Protein AF-0000000086448689 (afdb_homodimer)

Structure (mmCIF, N/CA/C/O backbone):
data_AF-0000000086448689-model_v1
#
loop_
_entity.id
_entity.type
_entity.pdbx_description
1 polymer 'PiggyBac transposable element-derived protein domain-containing protein'
#
loop_
_atom_site.group_PDB
_atom_site.id
_atom_site.type_symbol
_atom_site.label_atom_id
_atom_site.label_alt_id
_atom_site.label_comp_id
_atom_site.label_asym_id
_atom_site.label_entity_id
_atom_site.label_seq_id
_atom_site.pdbx_PDB_ins_code
_atom_site.Cartn_x
_atom_site.Cartn_y
_atom_site.Cartn_z
_atom_site.occupancy
_atom_site.B_iso_or_equiv
_atom_site.auth_seq_id
_atom_site.auth_comp_id
_atom_site.auth_asym_id
_atom_site.auth_atom_id
_atom_site.pdbx_PDB_model_num
ATOM 1 N N . MET A 1 1 ? -21.391 -42.094 17.078 1 31.67 1 MET A N 1
ATOM 2 C CA . MET A 1 1 ? -20.297 -41.188 16.719 1 31.67 1 MET A CA 1
ATOM 3 C C . MET A 1 1 ? -20.047 -41.188 15.219 1 31.67 1 MET A C 1
ATOM 5 O O . MET A 1 1 ? -19.797 -42.25 14.633 1 31.67 1 MET A O 1
ATOM 9 N N . LEU A 1 2 ? -20.672 -40.219 14.539 1 41 2 LEU A N 1
ATOM 10 C CA . LEU A 1 2 ? -20.734 -40.219 13.078 1 41 2 LEU A CA 1
ATOM 11 C C . LEU A 1 2 ? -19.344 -40.094 12.477 1 41 2 LEU A C 1
ATOM 13 O O . LEU A 1 2 ? -18.594 -39.156 12.812 1 41 2 LEU A O 1
ATOM 17 N N . THR A 1 3 ? -18.641 -41.281 12.523 1 44.16 3 THR A N 1
ATOM 18 C CA . THR A 1 3 ? -17.266 -41.25 12.016 1 44.16 3 THR A CA 1
ATOM 19 C C . THR A 1 3 ? -17.25 -41.25 10.492 1 44.16 3 THR A C 1
ATOM 21 O O . THR A 1 3 ? -18.109 -41.875 9.859 1 44.16 3 THR A O 1
ATOM 24 N N . ILE A 1 4 ? -16.766 -40.312 9.898 1 49.19 4 ILE A N 1
ATOM 25 C CA . ILE A 1 4 ? -16.5 -40.375 8.461 1 49.19 4 ILE A CA 1
ATOM 26 C C . ILE A 1 4 ? -15.438 -41.406 8.156 1 49.19 4 ILE A C 1
ATOM 28 O O . ILE A 1 4 ? -14.312 -41.312 8.656 1 49.19 4 ILE A O 1
ATOM 32 N N . PRO A 1 5 ? -15.797 -42.594 7.805 1 44.31 5 PRO A N 1
ATOM 33 C CA . PRO A 1 5 ? -14.883 -43.719 7.625 1 44.31 5 PRO A CA 1
ATOM 34 C C . PRO A 1 5 ? -13.562 -43.312 6.965 1 44.31 5 PRO A C 1
ATOM 36 O O . PRO A 1 5 ? -12.516 -43.906 7.258 1 44.31 5 PRO A O 1
ATOM 39 N N . TRP A 1 6 ? -13.57 -42.688 5.797 1 44.75 6 TRP A N 1
ATOM 40 C CA . TRP A 1 6 ? -12.469 -42.75 4.844 1 44.75 6 TRP A CA 1
ATOM 41 C C . TRP A 1 6 ? -11.375 -41.75 5.215 1 44.75 6 TRP A C 1
ATOM 43 O O . TRP A 1 6 ? -10.492 -41.469 4.398 1 44.75 6 TRP A O 1
ATOM 53 N N . MET A 1 7 ? -11.344 -41.312 6.379 1 45.56 7 MET A N 1
ATOM 54 C CA . MET A 1 7 ? -10.438 -40.219 6.648 1 45.56 7 MET A CA 1
ATOM 55 C C . MET A 1 7 ? -9.008 -40.562 6.266 1 45.56 7 MET A C 1
ATOM 57 O O . MET A 1 7 ? -8.164 -39.688 6.129 1 45.56 7 MET A O 1
ATOM 61 N N . THR A 1 8 ? -8.609 -41.906 6.453 1 44.56 8 THR A N 1
ATOM 62 C CA . THR A 1 8 ? -7.188 -42.219 6.469 1 44.56 8 THR A CA 1
ATOM 63 C C . THR A 1 8 ? -6.656 -42.406 5.047 1 44.56 8 THR A C 1
ATOM 65 O O . THR A 1 8 ? -5.578 -42.969 4.844 1 44.56 8 THR A O 1
ATOM 68 N N . ARG A 1 9 ? -7.387 -42.375 4.078 1 43.25 9 ARG A N 1
ATOM 69 C CA . ARG A 1 9 ? -6.641 -42.719 2.871 1 43.25 9 ARG A CA 1
ATOM 70 C C . ARG A 1 9 ? -5.566 -41.656 2.58 1 43.25 9 ARG A C 1
ATOM 72 O O . ARG A 1 9 ? -5.875 -40.5 2.357 1 43.25 9 ARG A O 1
ATOM 79 N N . ARG A 1 10 ? -4.449 -41.781 3.221 1 50.22 10 ARG A N 1
ATOM 80 C CA . ARG A 1 10 ? -3.213 -41.031 3.012 1 50.22 10 ARG A CA 1
ATOM 81 C C . ARG A 1 10 ? -2.857 -40.969 1.529 1 50.22 10 ARG A C 1
ATOM 83 O O . ARG A 1 10 ? -3.082 -41.938 0.789 1 50.22 10 ARG A O 1
ATOM 90 N N . THR A 1 11 ? -2.779 -39.875 0.976 1 56.69 11 THR A N 1
ATOM 91 C CA . THR A 1 11 ? -2.17 -39.688 -0.338 1 56.69 11 THR A CA 1
ATOM 92 C C . THR A 1 11 ? -0.932 -40.594 -0.473 1 56.69 11 THR A C 1
ATOM 94 O O . THR A 1 11 ? -0.075 -40.594 0.414 1 56.69 11 THR A O 1
ATOM 97 N N . ASN A 1 12 ? -0.982 -41.719 -1.122 1 51.34 12 ASN A N 1
ATOM 98 C CA . ASN A 1 12 ? 0.063 -42.719 -1.308 1 51.34 12 ASN A CA 1
ATOM 99 C C . ASN A 1 12 ? 1.338 -42.094 -1.875 1 51.34 12 ASN A C 1
ATOM 101 O O . ASN A 1 12 ? 2.381 -42.75 -1.923 1 51.34 12 ASN A O 1
ATOM 105 N N . LYS A 1 13 ? 1.28 -40.969 -2.553 1 63.47 13 LYS A N 1
ATOM 106 C CA . LYS A 1 13 ? 2.506 -40.562 -3.24 1 63.47 13 LYS A CA 1
ATOM 107 C C . LYS A 1 13 ? 3.236 -39.469 -2.469 1 63.47 13 LYS A C 1
ATOM 109 O O . LYS A 1 13 ? 2.613 -38.688 -1.745 1 63.47 13 LYS A O 1
ATOM 114 N N . SER A 1 14 ? 4.504 -39.531 -2.344 1 82.44 14 SER A N 1
ATOM 115 C CA . SER A 1 14 ? 5.391 -38.594 -1.696 1 82.44 14 SER A CA 1
ATOM 116 C C . SER A 1 14 ? 5.191 -37.188 -2.262 1 82.44 14 SER A C 1
ATOM 118 O O . SER A 1 14 ? 5.062 -37 -3.475 1 82.44 14 SER A O 1
ATOM 120 N N . SER A 1 15 ? 4.793 -36.219 -1.447 1 90.5 15 SER A N 1
ATOM 121 C CA . SER A 1 15 ? 4.613 -34.812 -1.823 1 90.5 15 SER A CA 1
ATOM 122 C C . SER A 1 15 ? 5.957 -34.094 -1.951 1 90.5 15 SER A C 1
ATOM 124 O O . SER A 1 15 ? 6.961 -34.562 -1.396 1 90.5 15 SER A O 1
ATOM 126 N N . GLY A 1 16 ? 5.969 -33.125 -2.854 1 92.56 16 GLY A N 1
ATOM 127 C CA . GLY A 1 16 ? 7.172 -32.312 -3.01 1 92.56 16 GLY A CA 1
ATOM 128 C C . GLY A 1 16 ? 7.508 -32.031 -4.457 1 92.56 16 GLY A C 1
ATOM 129 O O . GLY A 1 16 ? 6.695 -32.281 -5.352 1 92.56 16 GLY A O 1
ATOM 130 N N . PRO A 1 17 ? 8.742 -31.469 -4.645 1 93.94 17 PRO A N 1
ATOM 131 C CA . PRO A 1 17 ? 9.172 -31.125 -6 1 93.94 17 PRO A CA 1
ATOM 132 C C . PRO A 1 17 ? 9.359 -32.344 -6.895 1 93.94 17 PRO A C 1
ATOM 134 O O . PRO A 1 17 ? 9.844 -33.375 -6.43 1 93.94 17 PRO A O 1
ATOM 137 N N . CYS A 1 18 ? 8.891 -32.188 -8.156 1 93.94 18 CYS A N 1
ATOM 138 C CA . CYS A 1 18 ? 9.008 -33.219 -9.156 1 93.94 18 CYS A CA 1
ATOM 139 C C . CYS A 1 18 ? 9.805 -32.75 -10.359 1 93.94 18 CYS A C 1
ATOM 141 O O . CYS A 1 18 ? 9.234 -32.406 -11.391 1 93.94 18 CYS A O 1
ATOM 143 N N . HIS A 1 19 ? 11.07 -32.656 -10.234 1 92.69 19 HIS A N 1
ATOM 144 C CA . HIS A 1 19 ? 11.938 -32.25 -11.328 1 92.69 19 HIS A CA 1
ATOM 145 C C . HIS A 1 19 ? 13.273 -33 -11.281 1 92.69 19 HIS A C 1
ATOM 147 O O . HIS A 1 19 ? 13.57 -33.688 -10.305 1 92.69 19 HIS A O 1
ATOM 153 N N . SER A 1 20 ? 14.039 -32.781 -12.297 1 92.62 20 SER A N 1
ATOM 154 C CA . SER A 1 20 ? 15.297 -33.5 -12.406 1 92.62 20 SER A CA 1
ATOM 155 C C . SER A 1 20 ? 16.484 -32.562 -12.32 1 92.62 20 SER A C 1
ATOM 157 O O . SER A 1 20 ? 17.562 -32.844 -12.844 1 92.62 20 SER A O 1
ATOM 159 N N . LEU A 1 21 ? 16.312 -31.438 -11.719 1 93.81 21 LEU A N 1
ATOM 160 C CA . LEU A 1 21 ? 17.422 -30.5 -11.594 1 93.81 21 LEU A CA 1
ATOM 161 C C . LEU A 1 21 ? 18.484 -31.047 -10.648 1 93.81 21 LEU A C 1
ATOM 163 O O . LEU A 1 21 ? 18.156 -31.641 -9.617 1 93.81 21 LEU A O 1
ATOM 167 N N . PRO A 1 22 ? 19.734 -30.859 -11.016 1 92.31 22 PRO A N 1
ATOM 168 C CA . PRO A 1 22 ? 20.828 -31.312 -10.141 1 92.31 22 PRO A CA 1
ATOM 169 C C . PRO A 1 22 ? 21 -30.406 -8.922 1 92.31 22 PRO A C 1
ATOM 171 O O . PRO A 1 22 ? 20.438 -29.328 -8.859 1 92.31 22 PRO A O 1
ATOM 174 N N . GLY A 1 23 ? 21.719 -30.828 -8.008 1 87.94 23 GLY A N 1
ATOM 175 C CA . GLY A 1 23 ? 22.016 -30.047 -6.809 1 87.94 23 GLY A CA 1
ATOM 176 C C . GLY A 1 23 ? 22.688 -28.734 -7.098 1 87.94 23 GLY A C 1
ATOM 177 O O . GLY A 1 23 ? 22.562 -27.781 -6.324 1 87.94 23 GLY A O 1
ATOM 178 N N . SER A 1 24 ? 23.359 -28.609 -8.188 1 90.94 24 SER A N 1
ATOM 179 C CA . SER A 1 24 ? 24.109 -27.406 -8.57 1 90.94 24 SER A CA 1
ATOM 180 C C . SER A 1 24 ? 23.234 -26.453 -9.367 1 90.94 24 SER A C 1
ATOM 182 O O . SER A 1 24 ? 23.719 -25.406 -9.836 1 90.94 24 SER A O 1
ATOM 184 N N . ALA A 1 25 ? 21.953 -26.797 -9.484 1 94.06 25 ALA A N 1
ATOM 185 C CA . ALA A 1 25 ? 21.062 -25.953 -10.281 1 94.06 25 ALA A CA 1
ATOM 186 C C . ALA A 1 25 ? 20.969 -24.547 -9.703 1 94.06 25 ALA A C 1
ATOM 188 O O . ALA A 1 25 ? 20.984 -24.359 -8.484 1 94.06 25 ALA A O 1
ATOM 189 N N . THR A 1 26 ? 20.906 -23.578 -10.609 1 94.19 26 THR A N 1
ATOM 190 C CA . THR A 1 26 ? 20.812 -22.172 -10.219 1 94.19 26 THR A CA 1
ATOM 191 C C . THR A 1 26 ? 19.359 -21.766 -10 1 94.19 26 THR A C 1
ATOM 193 O O . THR A 1 26 ? 18.453 -22.531 -10.305 1 94.19 26 THR A O 1
ATOM 196 N N . VAL A 1 27 ? 19.188 -20.578 -9.484 1 95.25 27 VAL A N 1
ATOM 197 C CA . VAL A 1 27 ? 17.859 -20.047 -9.258 1 95.25 27 VAL A CA 1
ATOM 198 C C . VAL A 1 27 ? 17.125 -19.875 -10.594 1 95.25 27 VAL A C 1
ATOM 200 O O . VAL A 1 27 ? 15.922 -20.094 -10.68 1 95.25 27 VAL A O 1
ATOM 203 N N . LEU A 1 28 ? 17.906 -19.531 -11.633 1 97.12 28 LEU A N 1
ATOM 204 C CA . LEU A 1 28 ? 17.344 -19.359 -12.969 1 97.12 28 LEU A CA 1
ATOM 205 C C . LEU A 1 28 ? 16.797 -20.688 -13.508 1 97.12 28 LEU A C 1
ATOM 207 O O . LEU A 1 28 ? 15.789 -20.719 -14.203 1 97.12 28 LEU A O 1
ATOM 211 N N . ASP A 1 29 ? 17.484 -21.781 -13.195 1 96.81 29 ASP A N 1
ATOM 212 C CA . ASP A 1 29 ? 17.031 -23.109 -13.617 1 96.81 29 ASP A CA 1
ATOM 213 C C . ASP A 1 29 ? 15.641 -23.406 -13.055 1 96.81 29 ASP A C 1
ATOM 215 O O . ASP A 1 29 ? 14.781 -23.938 -13.758 1 96.81 29 ASP A O 1
ATOM 219 N N . PHE A 1 30 ? 15.492 -23.078 -11.812 1 97.06 30 PHE A N 1
ATOM 220 C CA . PHE A 1 30 ? 14.195 -23.297 -11.18 1 97.06 30 PHE A CA 1
ATOM 221 C C . PHE A 1 30 ? 13.117 -22.422 -11.82 1 97.06 30 PHE A C 1
ATOM 223 O O . PHE A 1 30 ? 12 -22.875 -12.039 1 97.06 30 PHE A O 1
ATOM 230 N N . PHE A 1 31 ? 13.484 -21.203 -12.102 1 98.38 31 PHE A N 1
ATOM 231 C CA . PHE A 1 31 ? 12.547 -20.312 -12.773 1 98.38 31 PHE A CA 1
ATOM 232 C C . PHE A 1 31 ? 12.164 -20.859 -14.141 1 98.38 31 PHE A C 1
ATOM 234 O O . PHE A 1 31 ? 11 -20.812 -14.531 1 98.38 31 PHE A O 1
ATOM 241 N N . HIS A 1 32 ? 13.047 -21.422 -14.828 1 98.19 32 HIS A N 1
ATOM 242 C CA . HIS A 1 32 ? 12.836 -21.906 -16.188 1 98.19 32 HIS A CA 1
ATOM 243 C C . HIS A 1 32 ? 11.992 -23.172 -16.203 1 98.19 32 HIS A C 1
ATOM 245 O O . HIS A 1 32 ? 11.453 -23.562 -17.25 1 98.19 32 HIS A O 1
ATOM 251 N N . LEU A 1 33 ? 11.914 -23.812 -15.102 1 97.62 33 LEU A N 1
ATOM 252 C CA . LEU A 1 33 ? 10.953 -24.922 -15.031 1 97.62 33 LEU A CA 1
ATOM 253 C C . LEU A 1 33 ? 9.539 -24.422 -15.305 1 97.62 33 LEU A C 1
ATOM 255 O O . LEU A 1 33 ? 8.766 -25.078 -16 1 97.62 33 LEU A O 1
ATOM 259 N N . LEU A 1 34 ? 9.258 -23.234 -14.781 1 98.25 34 LEU A N 1
ATOM 260 C CA . LEU A 1 34 ? 7.906 -22.703 -14.844 1 98.25 34 LEU A CA 1
ATOM 261 C C . LEU A 1 34 ? 7.75 -21.766 -16.031 1 98.25 34 LEU A C 1
ATOM 263 O O . LEU A 1 34 ? 6.723 -21.781 -16.719 1 98.25 34 LEU A O 1
ATOM 267 N N . TRP A 1 35 ? 8.742 -20.953 -16.219 1 98.44 35 TRP A N 1
ATOM 268 C CA . TRP A 1 35 ? 8.82 -20.031 -17.344 1 98.44 35 TRP A CA 1
ATOM 269 C C . TRP A 1 35 ? 9.93 -20.438 -18.312 1 98.44 35 TRP A C 1
ATOM 271 O O . TRP A 1 35 ? 11.008 -19.844 -18.328 1 98.44 35 TRP A O 1
ATOM 281 N N . PRO A 1 36 ? 9.633 -21.328 -19.203 1 97.75 36 PRO A N 1
ATOM 282 C CA . PRO A 1 36 ? 10.672 -21.891 -20.078 1 97.75 36 PRO A CA 1
ATOM 283 C C . PRO A 1 36 ? 11.164 -20.875 -21.109 1 97.75 36 PRO A C 1
ATOM 285 O O . PRO A 1 36 ? 10.508 -19.859 -21.344 1 97.75 36 PRO A O 1
ATOM 288 N N . GLU A 1 37 ? 12.211 -21.188 -21.75 1 97 37 GLU A N 1
ATOM 289 C CA . GLU A 1 37 ? 12.844 -20.328 -22.75 1 97 37 GLU A CA 1
ATOM 290 C C . GLU A 1 37 ? 11.914 -20.094 -23.938 1 97 37 GLU A C 1
ATOM 292 O O . GLU A 1 37 ? 11.953 -19.031 -24.547 1 97 37 GLU A O 1
ATOM 297 N N . GLN A 1 38 ? 11.062 -21.016 -24.172 1 97.12 38 GLN A N 1
ATOM 298 C CA . GLN A 1 38 ? 10.133 -20.922 -25.297 1 97.12 38 GLN A CA 1
ATOM 299 C C . GLN A 1 38 ? 9.203 -19.719 -25.141 1 97.12 38 GLN A C 1
ATOM 301 O O . GLN A 1 38 ? 8.781 -19.141 -26.141 1 97.12 38 GLN A O 1
ATOM 306 N N . LEU A 1 39 ? 8.883 -19.406 -23.953 1 97.94 39 LEU A N 1
ATOM 307 C CA . LEU A 1 39 ? 8.016 -18.25 -23.734 1 97.94 39 LEU A CA 1
ATOM 308 C C . LEU A 1 39 ? 8.734 -16.969 -24.109 1 97.94 39 LEU A C 1
ATOM 310 O O . LEU A 1 39 ? 8.125 -16.062 -24.688 1 97.94 39 LEU A O 1
ATOM 314 N N . PHE A 1 40 ? 10.039 -16.875 -23.844 1 98.25 40 PHE A N 1
ATOM 315 C CA . PHE A 1 40 ? 10.82 -15.711 -24.266 1 98.25 40 PHE A CA 1
ATOM 316 C C . PHE A 1 40 ? 10.922 -15.648 -25.781 1 98.25 40 PHE A C 1
ATOM 318 O O . PHE A 1 40 ? 10.805 -14.57 -26.375 1 98.25 40 PHE A O 1
ATOM 325 N N . GLU A 1 41 ? 11.125 -16.797 -26.328 1 98.1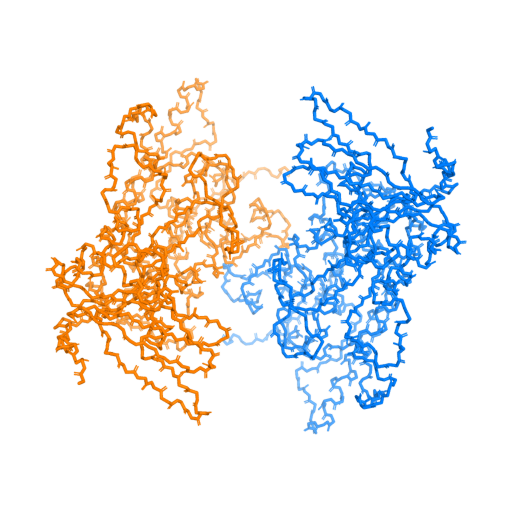9 41 GLU A N 1
ATOM 326 C CA . GLU A 1 41 ? 11.219 -16.859 -27.781 1 98.19 41 GLU A CA 1
ATOM 327 C C . GLU A 1 41 ? 9.93 -16.375 -28.438 1 98.19 41 GLU A C 1
ATOM 329 O O . GLU A 1 41 ? 9.961 -15.594 -29.391 1 98.19 41 GLU A O 1
ATOM 334 N N . MET A 1 42 ? 8.883 -16.859 -27.922 1 97.38 42 MET A N 1
ATOM 335 C CA . MET A 1 42 ? 7.582 -16.453 -28.438 1 97.38 42 MET A CA 1
ATOM 336 C C . MET A 1 42 ? 7.375 -14.945 -28.281 1 97.38 42 MET A C 1
ATOM 338 O O . MET A 1 42 ? 6.91 -14.281 -29.203 1 97.38 42 MET A O 1
ATOM 342 N N . MET A 1 43 ? 7.715 -14.414 -27.203 1 98 43 MET A N 1
ATOM 343 C CA . MET A 1 43 ? 7.523 -12.992 -26.938 1 98 43 MET A CA 1
ATOM 344 C C . MET A 1 43 ? 8.422 -12.148 -27.844 1 98 43 MET A C 1
ATOM 346 O O . MET A 1 43 ? 8.031 -11.062 -28.266 1 98 43 MET A O 1
ATOM 350 N N . VAL A 1 44 ? 9.648 -12.633 -28.062 1 98.38 44 VAL A N 1
ATOM 351 C CA . VAL A 1 44 ? 10.562 -11.945 -28.969 1 98.38 44 VAL A CA 1
ATOM 352 C C . VAL A 1 44 ? 9.945 -11.867 -30.359 1 98.38 44 VAL A C 1
ATOM 354 O O . VAL A 1 44 ? 9.922 -10.797 -30.984 1 98.38 44 VAL A O 1
ATOM 357 N N . LEU A 1 45 ? 9.453 -12.969 -30.766 1 97.75 45 LEU A N 1
ATOM 358 C CA . LEU A 1 45 ? 8.836 -13.039 -32.094 1 97.75 45 LEU A CA 1
ATOM 359 C C . LEU A 1 45 ? 7.664 -12.078 -32.188 1 97.75 45 LEU A C 1
ATOM 361 O O . LEU A 1 45 ? 7.582 -11.297 -33.156 1 97.75 45 LEU A O 1
ATOM 365 N N . GLU A 1 46 ? 6.816 -12.078 -31.266 1 96.75 46 GLU A N 1
ATOM 366 C CA . GLU A 1 46 ? 5.602 -11.266 -31.312 1 96.75 46 GLU A CA 1
ATOM 367 C C . GLU A 1 46 ? 5.922 -9.789 -31.094 1 96.75 46 GLU A C 1
ATOM 369 O O . GLU A 1 46 ? 5.254 -8.922 -31.656 1 96.75 46 GLU A O 1
ATOM 374 N N . THR A 1 47 ? 6.898 -9.484 -30.297 1 97.44 47 THR A N 1
ATOM 375 C CA . THR A 1 47 ? 7.312 -8.102 -30.078 1 97.44 47 THR A CA 1
ATOM 376 C C . THR A 1 47 ? 7.871 -7.492 -31.359 1 97.44 47 THR A C 1
ATOM 378 O O . THR A 1 47 ? 7.52 -6.367 -31.719 1 97.44 47 THR A O 1
ATOM 381 N N . ASN A 1 48 ? 8.727 -8.25 -31.984 1 97.5 48 ASN A N 1
ATOM 382 C CA . ASN A 1 48 ? 9.273 -7.777 -33.25 1 97.5 48 ASN A CA 1
ATOM 383 C C . ASN A 1 48 ? 8.188 -7.637 -34.312 1 97.5 48 ASN A C 1
ATOM 385 O O . ASN A 1 48 ? 8.172 -6.668 -35.062 1 97.5 48 ASN A O 1
ATOM 389 N N . ARG A 1 49 ? 7.293 -8.539 -34.344 1 95.81 49 ARG A N 1
ATOM 390 C CA . ARG A 1 49 ? 6.168 -8.469 -35.25 1 95.81 49 ARG A CA 1
ATOM 391 C C . ARG A 1 49 ? 5.316 -7.23 -35 1 95.81 49 ARG A C 1
ATOM 393 O O . ARG A 1 49 ? 4.867 -6.562 -35.938 1 95.81 49 ARG A O 1
ATOM 400 N N . SER A 1 50 ? 5.086 -6.965 -33.781 1 94.12 50 SER A N 1
ATOM 401 C CA . SER A 1 50 ? 4.301 -5.801 -33.375 1 94.12 50 SER A CA 1
ATOM 402 C C . SER A 1 50 ? 4.938 -4.508 -33.875 1 94.12 50 SER A C 1
ATOM 404 O O . SER A 1 50 ? 4.238 -3.613 -34.375 1 94.12 50 SER A O 1
ATOM 406 N N . ALA A 1 51 ? 6.219 -4.391 -33.75 1 95.88 51 ALA A N 1
ATOM 407 C CA . ALA A 1 51 ? 6.934 -3.215 -34.219 1 95.88 51 ALA A CA 1
ATOM 408 C C . ALA A 1 51 ? 6.793 -3.078 -35.75 1 95.88 51 ALA A C 1
ATOM 410 O O . ALA A 1 51 ? 6.582 -1.978 -36.25 1 95.88 51 ALA A O 1
ATOM 411 N N . GLU A 1 52 ? 6.859 -4.168 -36.375 1 94.75 52 GLU A N 1
ATOM 412 C CA . GLU A 1 52 ? 6.723 -4.172 -37.844 1 94.75 52 GLU A CA 1
ATOM 413 C C . GLU A 1 52 ? 5.312 -3.764 -38.25 1 94.75 52 GLU A C 1
ATOM 415 O O . GLU A 1 52 ? 5.137 -2.998 -39.219 1 94.75 52 GLU A O 1
ATOM 420 N N . GLN A 1 53 ? 4.406 -4.332 -37.625 1 92.5 53 GLN A N 1
ATOM 421 C CA . GLN A 1 53 ? 3.018 -4.016 -37.938 1 92.5 53 GLN A CA 1
ATOM 422 C C . GLN A 1 53 ? 2.73 -2.531 -37.719 1 92.5 53 GLN A C 1
ATOM 424 O O . GLN A 1 53 ? 2.012 -1.911 -38.5 1 92.5 53 GLN A O 1
ATOM 429 N N . ARG A 1 54 ? 3.252 -2.01 -36.656 1 92.88 54 ARG A N 1
ATOM 430 C CA . ARG A 1 54 ? 3.072 -0.588 -36.406 1 92.88 54 ARG A CA 1
ATOM 431 C C . ARG A 1 54 ? 3.748 0.264 -37.469 1 92.88 54 ARG A C 1
ATOM 433 O O . ARG A 1 54 ? 3.24 1.325 -37.844 1 92.88 54 ARG A O 1
ATOM 440 N N . ALA A 1 55 ? 4.871 -0.198 -37.875 1 94.06 55 ALA A N 1
ATOM 441 C CA . ALA A 1 55 ? 5.582 0.507 -38.938 1 94.06 55 ALA A CA 1
ATOM 442 C C . ALA A 1 55 ? 4.754 0.551 -40.219 1 94.06 55 ALA A C 1
ATOM 444 O O . ALA A 1 55 ? 4.734 1.566 -40.938 1 94.06 55 ALA A O 1
ATOM 445 N N . VAL A 1 56 ? 4.156 -0.493 -40.531 1 92.69 56 VAL A N 1
ATOM 446 C CA . VAL A 1 56 ? 3.32 -0.585 -41.719 1 92.69 56 VAL A CA 1
ATOM 447 C C . VAL A 1 56 ? 2.15 0.39 -41.594 1 92.69 56 VAL A C 1
ATOM 449 O O . VAL A 1 56 ? 1.839 1.108 -42.562 1 92.69 56 VAL A O 1
ATOM 452 N N . VAL A 1 57 ? 1.524 0.38 -40.469 1 91.12 57 VAL A N 1
ATOM 453 C CA . VAL A 1 57 ? 0.363 1.234 -40.25 1 91.12 57 VAL A CA 1
ATOM 454 C C . VAL A 1 57 ? 0.775 2.701 -40.344 1 91.12 57 VAL A C 1
ATOM 456 O O . VAL A 1 57 ? 0.057 3.523 -40.906 1 91.12 57 VAL A O 1
ATOM 459 N N . LEU A 1 58 ? 1.929 2.996 -39.75 1 93.38 58 LEU A N 1
ATOM 460 C CA . LEU A 1 58 ? 2.391 4.379 -39.719 1 93.38 58 LEU A CA 1
ATOM 461 C C . LEU A 1 58 ? 3.096 4.754 -41.031 1 93.38 58 LEU A C 1
ATOM 463 O O . LEU A 1 58 ? 3.281 5.934 -41.312 1 93.38 58 LEU A O 1
ATOM 467 N N . GLY A 1 59 ? 3.473 3.822 -41.875 1 93 59 GLY A N 1
ATOM 468 C CA . GLY A 1 59 ? 4.164 4.039 -43.125 1 93 59 GLY A CA 1
ATOM 469 C C . GLY A 1 59 ? 5.641 4.34 -42.969 1 93 59 GLY A C 1
ATOM 470 O O . GLY A 1 59 ? 6.293 4.82 -43.875 1 93 59 GLY A O 1
ATOM 471 N N . LYS A 1 60 ? 6.094 4.27 -41.719 1 93.31 60 LYS A N 1
ATOM 472 C CA . LYS A 1 60 ? 7.504 4.516 -41.438 1 93.31 60 LYS A CA 1
ATOM 473 C C . LYS A 1 60 ? 7.977 3.68 -40.25 1 93.31 60 LYS A C 1
ATOM 475 O O . LYS A 1 60 ? 7.219 3.443 -39.312 1 93.31 60 LYS A O 1
ATOM 480 N N . MET A 1 61 ? 9.125 3.295 -40.438 1 91.62 61 MET A N 1
ATOM 481 C CA . MET A 1 61 ? 9.727 2.523 -39.344 1 91.62 61 MET A CA 1
ATOM 482 C C . MET A 1 61 ? 10.125 3.434 -38.188 1 91.62 61 MET A C 1
ATOM 484 O O . MET A 1 61 ? 10.562 4.566 -38.406 1 91.62 61 MET A O 1
ATOM 488 N N . ASP A 1 62 ? 9.938 2.951 -37 1 94.5 62 ASP A N 1
ATOM 489 C CA . ASP A 1 62 ? 10.438 3.652 -35.812 1 94.5 62 ASP A CA 1
ATOM 490 C C . ASP A 1 62 ? 11.961 3.717 -35.812 1 94.5 62 ASP A C 1
ATOM 492 O O . ASP A 1 62 ? 12.633 2.688 -35.719 1 94.5 62 ASP A O 1
ATOM 496 N N . PRO A 1 63 ? 12.508 4.883 -35.938 1 94.44 63 PRO A N 1
ATOM 497 C CA . PRO A 1 63 ? 13.961 5 -36.062 1 94.44 63 PRO A CA 1
ATOM 498 C C . PRO A 1 63 ? 14.703 4.559 -34.812 1 94.44 63 PRO A C 1
ATOM 500 O O . PRO A 1 63 ? 15.906 4.293 -34.844 1 94.44 63 PRO A O 1
ATOM 503 N N . LEU A 1 64 ? 14.023 4.441 -33.719 1 95.12 64 LEU A N 1
ATOM 504 C CA . LEU A 1 64 ? 14.664 4.094 -32.469 1 95.12 64 LEU A CA 1
ATOM 505 C C . LEU A 1 64 ? 14.453 2.617 -32.125 1 95.12 64 LEU A C 1
ATOM 507 O O . LEU A 1 64 ? 14.844 2.154 -31.047 1 95.12 64 LEU A O 1
ATOM 511 N N . TRP A 1 65 ? 13.852 1.905 -33.125 1 96.81 65 TRP A N 1
ATOM 512 C CA . TRP A 1 65 ? 13.57 0.496 -32.875 1 96.81 65 TRP A CA 1
ATOM 513 C C . TRP A 1 65 ? 14.555 -0.399 -33.625 1 96.81 65 TRP A C 1
ATOM 515 O O . TRP A 1 65 ? 14.906 -0.125 -34.781 1 96.81 65 TRP A O 1
ATOM 525 N N . SER A 1 66 ? 15.047 -1.36 -32.938 1 96.5 66 SER A N 1
ATOM 526 C CA . SER A 1 66 ? 15.742 -2.512 -33.5 1 96.5 66 SER A CA 1
ATOM 527 C C . SER A 1 66 ? 15.203 -3.818 -32.938 1 96.5 66 SER A C 1
ATOM 529 O O . SER A 1 66 ? 14.789 -3.871 -31.766 1 96.5 66 SER A O 1
ATOM 531 N N . PRO A 1 67 ? 15.117 -4.844 -33.75 1 97.56 67 PRO A N 1
ATOM 532 C CA . PRO A 1 67 ? 14.562 -6.105 -33.281 1 97.56 67 PRO A CA 1
ATOM 533 C C . PRO A 1 67 ? 15.242 -6.598 -32 1 97.56 67 PRO A C 1
ATOM 535 O O . PRO A 1 67 ? 16.469 -6.477 -31.859 1 97.56 67 PRO A O 1
ATOM 538 N N . VAL A 1 68 ? 14.438 -7.113 -31.172 1 97.75 68 VAL A N 1
ATOM 539 C CA . VAL A 1 68 ? 14.938 -7.633 -29.906 1 97.75 68 VAL A CA 1
ATOM 540 C C . VAL A 1 68 ? 15.266 -9.117 -30.047 1 97.75 68 VAL A C 1
ATOM 542 O O . VAL A 1 68 ? 14.75 -9.789 -30.953 1 97.75 68 VAL A O 1
ATOM 545 N N . ASN A 1 69 ? 16.188 -9.633 -29.25 1 97.88 69 ASN A N 1
ATOM 546 C CA . ASN A 1 69 ? 16.484 -11.055 -29.172 1 97.88 69 ASN A CA 1
ATOM 547 C C . ASN A 1 69 ? 16.25 -11.602 -27.766 1 97.88 69 ASN A C 1
ATOM 549 O O . ASN A 1 69 ? 15.852 -10.867 -26.875 1 97.88 69 ASN A O 1
ATOM 553 N N . VAL A 1 70 ? 16.438 -12.859 -27.594 1 97.94 70 VAL A N 1
ATOM 554 C CA . VAL A 1 70 ? 16.062 -13.531 -26.359 1 97.94 70 VAL A CA 1
ATOM 555 C C . VAL A 1 70 ? 16.938 -13.023 -25.219 1 97.94 70 VAL A C 1
ATOM 557 O O . VAL A 1 70 ? 16.438 -12.641 -24.156 1 97.94 70 VAL A O 1
ATOM 560 N N . PRO A 1 71 ? 18.297 -12.891 -25.344 1 97.88 71 PRO A N 1
ATOM 561 C CA . PRO A 1 71 ? 19.125 -12.375 -24.234 1 97.88 71 PRO A CA 1
ATOM 562 C C . PRO A 1 71 ? 18.734 -10.961 -23.828 1 97.88 71 PRO A C 1
ATOM 564 O O . PRO A 1 71 ? 18.719 -10.633 -22.641 1 97.88 71 PRO A O 1
ATOM 567 N N . GLU A 1 72 ? 18.375 -10.172 -24.828 1 97.88 72 GLU A N 1
ATOM 568 C CA . GLU A 1 72 ? 17.984 -8.797 -24.531 1 97.88 72 GLU A CA 1
ATOM 569 C C . GLU A 1 72 ? 16.656 -8.75 -23.797 1 97.88 72 GLU A C 1
ATOM 571 O O . GLU A 1 72 ? 16.484 -7.957 -22.875 1 97.88 72 GLU A O 1
ATOM 576 N N . LEU A 1 73 ? 15.727 -9.555 -24.234 1 98.5 73 LEU A N 1
ATOM 577 C CA . LEU A 1 73 ? 14.438 -9.586 -23.547 1 98.5 73 LEU A CA 1
ATOM 578 C C . LEU A 1 73 ? 14.594 -10.086 -22.125 1 98.5 73 LEU A C 1
ATOM 580 O O . LEU A 1 73 ? 13.914 -9.594 -21.219 1 98.5 73 LEU A O 1
ATOM 584 N N . LYS A 1 74 ? 15.477 -11.039 -21.906 1 98.5 74 LYS A N 1
ATOM 585 C CA . LYS A 1 74 ? 15.766 -11.508 -20.562 1 98.5 74 LYS A CA 1
ATOM 586 C C . LYS A 1 74 ? 16.359 -10.391 -19.703 1 98.5 74 LYS A C 1
ATOM 588 O O . LYS A 1 74 ? 16.016 -10.266 -18.516 1 98.5 74 LYS A O 1
ATOM 593 N N . ALA A 1 75 ? 17.234 -9.617 -20.312 1 98.38 75 ALA A N 1
ATOM 594 C CA . ALA A 1 75 ? 17.781 -8.461 -19.609 1 98.38 75 ALA A CA 1
ATOM 595 C C . ALA A 1 75 ? 16.703 -7.453 -19.25 1 98.38 75 ALA A C 1
ATOM 597 O O . ALA A 1 75 ? 16.719 -6.852 -18.188 1 98.38 75 ALA A O 1
ATOM 598 N N . PHE A 1 76 ? 15.766 -7.285 -20.219 1 98.06 76 PHE A N 1
ATOM 599 C CA . PHE A 1 76 ? 14.617 -6.426 -19.953 1 98.06 76 PHE A CA 1
ATOM 600 C C . PHE A 1 76 ? 13.828 -6.922 -18.75 1 98.06 76 PHE A C 1
ATOM 602 O O . PHE A 1 76 ? 13.469 -6.137 -17.875 1 98.06 76 PHE A O 1
ATOM 609 N N . PHE A 1 77 ? 13.586 -8.227 -18.656 1 98.56 77 PHE A N 1
ATOM 610 C CA . PHE A 1 77 ? 12.891 -8.836 -17.531 1 98.56 77 PHE A CA 1
ATOM 611 C C . PHE A 1 77 ? 13.688 -8.648 -16.234 1 98.56 77 PHE A C 1
ATOM 613 O O . PHE A 1 77 ? 13.109 -8.422 -15.18 1 98.56 77 PHE A O 1
ATOM 620 N N . SER A 1 78 ? 15 -8.781 -16.359 1 98.12 78 SER A N 1
ATOM 621 C CA . SER A 1 78 ? 15.883 -8.57 -15.211 1 98.12 78 SER A CA 1
ATOM 622 C C . SER A 1 78 ? 15.672 -7.191 -14.609 1 98.12 78 SER A C 1
ATOM 624 O O . SER A 1 78 ? 15.547 -7.055 -13.391 1 98.12 78 SER A O 1
ATOM 626 N N . ILE A 1 79 ? 15.594 -6.172 -15.422 1 98 79 ILE A N 1
ATOM 627 C CA . ILE A 1 79 ? 15.383 -4.801 -14.977 1 98 79 ILE A CA 1
ATOM 628 C C . ILE A 1 79 ? 14.023 -4.688 -14.281 1 98 79 ILE A C 1
ATOM 630 O O . ILE A 1 79 ? 13.922 -4.109 -13.195 1 98 79 ILE A O 1
ATOM 634 N N . VAL A 1 80 ? 13 -5.293 -14.867 1 97.94 80 VAL A N 1
ATOM 635 C CA . VAL A 1 80 ? 11.641 -5.195 -14.344 1 97.94 80 VAL A CA 1
ATOM 636 C C . VAL A 1 80 ? 11.562 -5.871 -12.977 1 97.94 80 VAL A C 1
ATOM 638 O O . VAL A 1 80 ? 10.922 -5.352 -12.055 1 97.94 80 VAL A O 1
ATOM 641 N N . VAL A 1 81 ? 12.211 -6.969 -12.789 1 98 81 VAL A N 1
ATOM 642 C CA . VAL A 1 81 ? 12.25 -7.676 -11.516 1 98 81 VAL A CA 1
ATOM 643 C C . VAL A 1 81 ? 12.969 -6.824 -10.469 1 98 81 VAL A C 1
ATOM 645 O O . VAL A 1 81 ? 12.492 -6.672 -9.344 1 98 81 VAL A O 1
ATOM 648 N N . MET A 1 82 ? 14.07 -6.211 -10.883 1 97.25 82 MET A N 1
ATOM 649 C CA . MET A 1 82 ? 14.875 -5.418 -9.953 1 97.25 82 MET A CA 1
ATOM 650 C C . MET A 1 82 ? 14.133 -4.152 -9.547 1 97.25 82 MET A C 1
ATOM 652 O O . MET A 1 82 ? 14.289 -3.668 -8.422 1 97.25 82 MET A O 1
ATOM 656 N N . MET A 1 83 ? 13.32 -3.652 -10.453 1 97 83 MET A N 1
ATOM 657 C CA . MET A 1 83 ? 12.531 -2.463 -10.133 1 97 83 MET A CA 1
ATOM 658 C C . MET A 1 83 ? 11.555 -2.746 -9.008 1 97 83 MET A C 1
ATOM 660 O O . MET A 1 83 ? 11.141 -1.831 -8.289 1 97 83 MET A O 1
ATOM 664 N N . GLY A 1 84 ? 11.188 -3.998 -8.812 1 95.69 84 GLY A N 1
ATOM 665 C CA . GLY A 1 84 ? 10.336 -4.387 -7.699 1 95.69 84 GLY A CA 1
ATOM 666 C C . GLY A 1 84 ? 11.07 -4.43 -6.371 1 95.69 84 GLY A C 1
ATOM 667 O O . GLY A 1 84 ? 10.453 -4.328 -5.309 1 95.69 84 GLY A O 1
ATOM 668 N N . ILE A 1 85 ? 12.359 -4.559 -6.434 1 96.69 85 ILE A N 1
ATOM 669 C CA . ILE A 1 85 ? 13.211 -4.621 -5.246 1 96.69 85 ILE A CA 1
ATOM 670 C C . ILE A 1 85 ? 13.719 -3.223 -4.898 1 96.69 85 ILE A C 1
ATOM 672 O O . ILE A 1 85 ? 13.594 -2.781 -3.754 1 96.69 85 ILE A O 1
ATOM 676 N N . LYS A 1 86 ? 14.297 -2.568 -5.871 1 96.25 86 LYS A N 1
ATOM 677 C CA . LYS A 1 86 ? 14.742 -1.183 -5.773 1 96.25 86 LYS A CA 1
ATOM 678 C C . LYS A 1 86 ? 13.781 -0.24 -6.488 1 96.25 86 LYS A C 1
ATOM 680 O O . LYS A 1 86 ? 13.961 0.057 -7.672 1 96.25 86 LYS A O 1
ATOM 685 N N . SER A 1 87 ? 12.859 0.327 -5.758 1 95.5 87 SER A N 1
ATOM 686 C CA . SER A 1 87 ? 11.727 1.019 -6.359 1 95.5 87 SER A CA 1
ATOM 687 C C . SER A 1 87 ? 11.945 2.527 -6.387 1 95.5 87 SER A C 1
ATOM 689 O O . SER A 1 87 ? 12.352 3.117 -5.379 1 95.5 87 SER A O 1
ATOM 691 N N . LEU A 1 88 ? 11.734 3.094 -7.484 1 96.44 88 LEU A N 1
ATOM 692 C CA . LEU A 1 88 ? 11.727 4.539 -7.684 1 96.44 88 LEU A CA 1
ATOM 693 C C . LEU A 1 88 ? 10.367 5.008 -8.203 1 96.44 88 LEU A C 1
ATOM 695 O O . LEU A 1 88 ? 9.633 4.227 -8.812 1 96.44 88 LEU A O 1
ATOM 699 N N . PRO A 1 89 ? 9.977 6.195 -7.953 1 93.75 89 PRO A N 1
ATOM 700 C CA . PRO A 1 89 ? 8.633 6.668 -8.297 1 93.75 89 PRO A CA 1
ATOM 701 C C . PRO A 1 89 ? 8.406 6.758 -9.805 1 93.75 89 PRO A C 1
ATOM 703 O O . PRO A 1 89 ? 7.27 6.641 -10.266 1 93.75 89 PRO A O 1
ATOM 706 N N . ARG A 1 90 ? 9.508 6.965 -10.562 1 95 90 ARG A N 1
ATOM 707 C CA . ARG A 1 90 ? 9.406 7.09 -12.016 1 95 90 ARG A CA 1
ATOM 708 C C . ARG A 1 90 ? 10.461 6.23 -12.711 1 95 90 ARG A C 1
ATOM 710 O O . ARG A 1 90 ? 11.586 6.117 -12.234 1 95 90 ARG A O 1
ATOM 717 N N . ILE A 1 91 ? 10.047 5.746 -13.844 1 96.06 91 ILE A N 1
ATOM 718 C CA . ILE A 1 91 ? 10.898 4.777 -14.531 1 96.06 91 ILE A CA 1
ATOM 719 C C . ILE A 1 91 ? 12.18 5.457 -14.992 1 96.06 91 ILE A C 1
ATOM 721 O O . ILE A 1 91 ? 13.266 4.879 -14.891 1 96.06 91 ILE A O 1
ATOM 725 N N . TRP A 1 92 ? 12.125 6.688 -15.484 1 96.06 92 TRP A N 1
ATOM 726 C CA . TRP A 1 92 ? 13.297 7.344 -16.047 1 96.06 92 TRP A CA 1
ATOM 727 C C . TRP A 1 92 ? 14.336 7.629 -14.969 1 96.06 92 TRP A C 1
ATOM 729 O O . TRP A 1 92 ? 15.5 7.895 -15.273 1 96.06 92 TRP A O 1
ATOM 739 N N . CYS A 1 93 ? 13.953 7.602 -13.703 1 97.06 93 CYS A N 1
ATOM 740 C CA . CYS A 1 93 ? 14.852 7.883 -12.594 1 97.06 93 CYS A CA 1
ATOM 741 C C . CYS A 1 93 ? 16.031 6.906 -12.578 1 97.06 93 CYS A C 1
ATOM 743 O O . CYS A 1 93 ? 17.141 7.262 -12.18 1 97.06 93 CYS A O 1
ATOM 745 N N . TYR A 1 94 ? 15.781 5.699 -13.047 1 97.38 94 TYR A N 1
ATOM 746 C CA . TYR A 1 94 ? 16.812 4.668 -13.031 1 97.38 94 TYR A CA 1
ATOM 747 C C . TYR A 1 94 ? 17.984 5.051 -13.938 1 97.38 94 TYR A C 1
ATOM 749 O O . TYR A 1 94 ? 19.094 4.547 -13.773 1 97.38 94 TYR A O 1
ATOM 757 N N . TRP A 1 95 ? 17.719 5.961 -14.898 1 97.56 95 TRP A N 1
ATOM 758 C CA . TRP A 1 95 ? 18.719 6.402 -15.859 1 97.56 95 TRP A CA 1
ATOM 759 C C . TRP A 1 95 ? 19.062 7.875 -15.656 1 97.56 95 TRP A C 1
ATOM 761 O O . TRP A 1 95 ? 19.703 8.492 -16.5 1 97.56 95 TRP A O 1
ATOM 771 N N . SER A 1 96 ? 18.641 8.406 -14.484 1 96.75 96 SER A N 1
ATOM 772 C CA . SER A 1 96 ? 18.812 9.836 -14.211 1 96.75 96 SER A CA 1
ATOM 773 C C . SER A 1 96 ? 20.281 10.203 -14.102 1 96.75 96 SER A C 1
ATOM 775 O O . SER A 1 96 ? 21.109 9.367 -13.727 1 96.75 96 SER A O 1
ATOM 777 N N . GLY A 1 97 ? 20.609 11.453 -14.453 1 94.94 97 GLY A N 1
ATOM 778 C CA . GLY A 1 97 ? 21.953 11.977 -14.219 1 94.94 97 GLY A CA 1
ATOM 779 C C . GLY A 1 97 ? 22.219 12.297 -12.766 1 94.94 97 GLY A C 1
ATOM 780 O O . GLY A 1 97 ? 23.375 12.43 -12.352 1 94.94 97 GLY A O 1
ATOM 781 N N . ASN A 1 98 ? 21.203 12.383 -11.969 1 94.81 98 ASN A N 1
ATOM 782 C CA . ASN A 1 98 ? 21.328 12.625 -10.539 1 94.81 98 ASN A CA 1
ATOM 783 C C . ASN A 1 98 ? 21.766 11.367 -9.797 1 94.81 98 ASN A C 1
ATOM 785 O O . ASN A 1 98 ? 21.031 10.367 -9.766 1 94.81 98 ASN A O 1
ATOM 789 N N . ARG A 1 99 ? 22.828 11.453 -9.094 1 93 99 ARG A N 1
ATOM 790 C CA . ARG A 1 99 ? 23.438 10.305 -8.43 1 93 99 ARG A CA 1
ATOM 791 C C . ARG A 1 99 ? 22.531 9.75 -7.34 1 93 99 ARG A C 1
ATOM 793 O O . ARG A 1 99 ? 22.594 8.562 -7.02 1 93 99 ARG A O 1
ATOM 800 N N . ALA A 1 100 ? 21.719 10.594 -6.805 1 95.06 100 ALA A N 1
ATOM 801 C CA . ALA A 1 100 ? 20.828 10.164 -5.73 1 95.06 100 ALA A CA 1
ATOM 802 C C . ALA A 1 100 ? 19.719 9.258 -6.266 1 95.06 100 ALA A C 1
ATOM 804 O O . ALA A 1 100 ? 19.172 8.43 -5.527 1 95.06 100 ALA A O 1
ATOM 805 N N . LEU A 1 101 ? 19.406 9.367 -7.547 1 97 101 LEU A N 1
ATOM 806 C CA . LEU A 1 101 ? 18.297 8.633 -8.148 1 97 101 LEU A CA 1
ATOM 807 C C . LEU A 1 101 ? 18.812 7.473 -9 1 97 101 LEU A C 1
ATOM 809 O O . LEU A 1 101 ? 18.25 6.371 -8.961 1 97 101 LEU A O 1
ATOM 813 N N . ARG A 1 102 ? 19.875 7.645 -9.633 1 96.25 102 ARG A N 1
ATOM 814 C CA . ARG A 1 102 ? 20.375 6.742 -10.664 1 96.25 102 ARG A CA 1
ATOM 815 C C . ARG A 1 102 ? 20.641 5.352 -10.094 1 96.25 102 ARG A C 1
ATOM 817 O O . ARG A 1 102 ? 21.109 5.215 -8.969 1 96.25 102 ARG A O 1
ATOM 824 N N . CYS A 1 103 ? 20.297 4.387 -10.844 1 96.5 103 CYS A N 1
ATOM 825 C CA . CYS A 1 103 ? 20.672 3.002 -10.594 1 96.5 103 CYS A CA 1
ATOM 826 C C . CYS A 1 103 ? 21.656 2.508 -11.656 1 96.5 103 CYS A C 1
ATOM 828 O O . CYS A 1 103 ? 21.234 2.051 -12.727 1 96.5 103 CYS A O 1
ATOM 830 N N . GLU A 1 104 ? 22.859 2.506 -11.305 1 94.81 104 GLU A N 1
ATOM 831 C CA . GLU A 1 104 ? 23.906 2.197 -12.273 1 94.81 104 GLU A CA 1
ATOM 832 C C . GLU A 1 104 ? 23.75 0.784 -12.828 1 94.81 104 GLU A C 1
ATOM 834 O O . GLU A 1 104 ? 24.016 0.54 -14 1 94.81 104 GLU A O 1
ATOM 839 N N . TRP A 1 105 ? 23.344 -0.099 -11.969 1 96.38 105 TRP A N 1
ATOM 840 C CA . TRP A 1 105 ? 23.156 -1.478 -12.406 1 96.38 105 TRP A CA 1
ATOM 841 C C . TRP A 1 105 ? 22.156 -1.55 -13.547 1 96.38 105 TRP A C 1
ATOM 843 O O . TRP A 1 105 ? 22.391 -2.215 -14.555 1 96.38 105 TRP A O 1
ATOM 853 N N . VAL A 1 106 ? 21.078 -0.8 -13.492 1 97.06 106 VAL A N 1
ATOM 854 C CA . VAL A 1 106 ? 20.031 -0.792 -14.5 1 97.06 106 VAL A CA 1
ATOM 855 C C . VAL A 1 106 ? 20.516 -0.052 -15.75 1 97.06 106 VAL A C 1
ATOM 857 O O . VAL A 1 106 ? 20.375 -0.553 -16.859 1 97.06 106 VAL A O 1
ATOM 860 N N . SER A 1 107 ? 21.125 1.122 -15.516 1 96.38 107 SER A N 1
ATOM 861 C CA . SER A 1 107 ? 21.516 1.978 -16.625 1 96.38 107 SER A CA 1
ATOM 862 C C . SER A 1 107 ? 22.656 1.358 -17.422 1 96.38 107 SER A C 1
ATOM 864 O O . SER A 1 107 ? 22.875 1.716 -18.594 1 96.38 107 SER A O 1
ATOM 866 N N . SER A 1 108 ? 23.359 0.477 -16.828 1 95.88 108 SER A N 1
ATOM 867 C CA . SER A 1 108 ? 24.469 -0.171 -17.516 1 95.88 108 SER A CA 1
ATOM 868 C C . SER A 1 108 ? 23.984 -1.291 -18.422 1 95.88 108 SER A C 1
ATOM 870 O O . SER A 1 108 ? 24.734 -1.784 -19.266 1 95.88 108 SER A O 1
ATOM 872 N N . ILE A 1 109 ? 22.766 -1.733 -18.328 1 97.25 109 ILE A N 1
ATOM 873 C CA . ILE A 1 109 ? 22.234 -2.855 -19.094 1 97.25 109 ILE A CA 1
ATOM 874 C C . ILE A 1 109 ? 21.781 -2.369 -20.469 1 97.25 109 ILE A C 1
ATOM 876 O O . ILE A 1 109 ? 22.188 -2.916 -21.5 1 97.25 109 ILE A O 1
ATOM 880 N N . MET A 1 110 ? 20.969 -1.318 -20.484 1 97.06 110 MET A N 1
ATOM 881 C CA . MET A 1 110 ? 20.5 -0.701 -21.719 1 97.06 110 MET A CA 1
ATOM 882 C C . MET A 1 110 ? 20.109 0.754 -21.484 1 97.06 110 MET A C 1
ATOM 884 O O . MET A 1 110 ? 19.938 1.182 -20.344 1 97.06 110 MET A O 1
ATOM 888 N N . SER A 1 111 ? 19.969 1.49 -22.547 1 97.12 111 SER A N 1
ATOM 889 C CA . SER A 1 111 ? 19.562 2.887 -22.438 1 97.12 111 SER A CA 1
ATOM 890 C C . SER A 1 111 ? 18.094 3.006 -22.094 1 97.12 111 SER A C 1
ATOM 892 O O . SER A 1 111 ? 17.328 2.057 -22.266 1 97.12 111 SER A O 1
ATOM 894 N N . TYR A 1 112 ? 17.719 4.141 -21.562 1 97.38 112 TYR A N 1
ATOM 895 C CA . TYR A 1 112 ? 16.312 4.398 -21.266 1 97.38 112 TYR A CA 1
ATOM 896 C C . TYR A 1 112 ? 15.453 4.289 -22.516 1 97.38 112 TYR A C 1
ATOM 898 O O . TYR A 1 112 ? 14.359 3.713 -22.484 1 97.38 112 TYR A O 1
ATOM 906 N N . THR A 1 113 ? 15.914 4.828 -23.578 1 97.44 113 THR A N 1
ATOM 907 C CA . THR A 1 113 ? 15.172 4.801 -24.828 1 97.44 113 THR A CA 1
ATOM 908 C C . THR A 1 113 ? 14.922 3.365 -25.281 1 97.44 113 THR A C 1
ATOM 910 O O . THR A 1 113 ? 13.82 3.033 -25.719 1 97.44 113 THR A O 1
ATOM 913 N N . ARG A 1 114 ? 15.953 2.551 -25.219 1 97.44 114 ARG A N 1
ATOM 914 C CA . ARG A 1 114 ? 15.805 1.156 -25.625 1 97.44 114 ARG A CA 1
ATOM 915 C C . ARG A 1 114 ? 14.797 0.435 -24.734 1 97.44 114 ARG A C 1
ATOM 917 O O . ARG A 1 114 ? 13.914 -0.274 -25.234 1 97.44 114 ARG A O 1
ATOM 924 N N . PHE A 1 115 ? 14.891 0.66 -23.469 1 97.31 115 PHE A N 1
ATOM 925 C CA . PHE A 1 115 ? 13.953 0.07 -22.531 1 97.31 115 PHE A CA 1
ATOM 926 C C . PHE A 1 115 ? 12.523 0.489 -22.859 1 97.31 115 PHE A C 1
ATOM 928 O O . PHE A 1 115 ? 11.617 -0.348 -22.891 1 97.31 115 PHE A O 1
ATOM 935 N N . ALA A 1 116 ? 12.359 1.767 -23.094 1 97.06 116 ALA A N 1
ATOM 936 C CA . ALA A 1 116 ? 11.039 2.328 -23.375 1 97.06 116 ALA A CA 1
ATOM 937 C C . ALA A 1 116 ? 10.469 1.733 -24.656 1 97.06 116 ALA A C 1
ATOM 939 O O . ALA A 1 116 ? 9.266 1.472 -24.75 1 97.06 116 ALA A O 1
ATOM 940 N N . LYS A 1 117 ? 11.289 1.508 -25.625 1 97.25 117 LYS A N 1
ATOM 941 C CA . LYS A 1 117 ? 10.828 0.958 -26.891 1 97.25 117 LYS A CA 1
ATOM 942 C C . LYS A 1 117 ? 10.43 -0.507 -26.75 1 97.25 117 LYS A C 1
ATOM 944 O O . LYS A 1 117 ? 9.43 -0.943 -27.312 1 97.25 117 LYS A O 1
ATOM 949 N N . ILE A 1 118 ? 11.203 -1.228 -25.984 1 97.5 118 ILE A N 1
ATOM 950 C CA . ILE A 1 118 ? 10.844 -2.623 -25.75 1 97.5 118 ILE A CA 1
ATOM 951 C C . ILE A 1 118 ? 9.508 -2.693 -25.016 1 97.5 118 ILE A C 1
ATOM 953 O O . ILE A 1 118 ? 8.641 -3.496 -25.359 1 97.5 118 ILE A O 1
ATOM 957 N N . ARG A 1 119 ? 9.359 -1.851 -24.031 1 96.75 119 ARG A N 1
ATOM 958 C CA . ARG A 1 119 ? 8.109 -1.78 -23.281 1 96.75 119 ARG A CA 1
ATOM 959 C C . ARG A 1 119 ? 6.938 -1.42 -24.188 1 96.75 119 ARG A C 1
ATOM 961 O O . ARG A 1 119 ? 5.844 -1.969 -24.047 1 96.75 119 ARG A O 1
ATOM 968 N N . GLN A 1 120 ? 7.152 -0.598 -25.125 1 95.94 120 GLN A N 1
ATOM 969 C CA . GLN A 1 120 ? 6.125 -0.107 -26.031 1 95.94 120 GLN A CA 1
ATOM 970 C C . GLN A 1 120 ? 5.641 -1.215 -26.969 1 95.94 120 GLN A C 1
ATOM 972 O O . GLN A 1 120 ? 4.438 -1.357 -27.203 1 95.94 120 GLN A O 1
ATOM 977 N N . TYR A 1 121 ? 6.551 -1.998 -27.453 1 96.25 121 TYR A N 1
ATOM 978 C CA . TYR A 1 121 ? 6.195 -2.961 -28.484 1 96.25 121 TYR A CA 1
ATOM 979 C C . TYR A 1 121 ? 6.004 -4.352 -27.906 1 96.25 121 TYR A C 1
ATOM 981 O O . TYR A 1 121 ? 5.641 -5.293 -28.609 1 96.25 121 TYR A O 1
ATOM 989 N N . LEU A 1 122 ? 6.199 -4.488 -26.625 1 96.75 122 LEU A N 1
ATOM 990 C CA . LEU A 1 122 ? 6.109 -5.789 -25.969 1 96.75 122 LEU A CA 1
ATOM 991 C C . LEU A 1 122 ? 4.773 -6.457 -26.266 1 96.75 122 LEU A C 1
ATOM 993 O O . LEU A 1 122 ? 3.719 -5.84 -26.125 1 96.75 122 LEU A O 1
ATOM 997 N N . GLN A 1 123 ? 4.875 -7.68 -26.75 1 95.44 123 GLN A N 1
ATOM 998 C CA . GLN A 1 123 ? 3.688 -8.469 -27.062 1 95.44 123 GLN A CA 1
ATOM 999 C C . GLN A 1 123 ? 3.914 -9.945 -26.766 1 95.44 123 GLN A C 1
ATOM 1001 O O . GLN A 1 123 ? 5.047 -10.43 -26.828 1 95.44 123 GLN A O 1
ATOM 1006 N N . ALA A 1 124 ? 2.789 -10.578 -26.469 1 94 124 ALA A N 1
ATOM 1007 C CA . ALA A 1 124 ? 2.875 -12.016 -26.203 1 94 124 ALA A CA 1
ATOM 1008 C C . ALA A 1 124 ? 1.968 -12.797 -27.141 1 94 124 ALA A C 1
ATOM 1010 O O . ALA A 1 124 ? 1.79 -14.008 -26.984 1 94 124 ALA A O 1
ATOM 1011 N N . SER A 1 125 ? 1.31 -12.086 -28.031 1 90.62 125 SER A N 1
ATOM 1012 C CA . SER A 1 125 ? 0.424 -12.773 -28.969 1 90.62 125 SER A CA 1
ATOM 1013 C C . SER A 1 125 ? 0.342 -12.023 -30.297 1 90.62 125 SER A C 1
ATOM 1015 O O . SER A 1 125 ? 0.686 -10.836 -30.375 1 90.62 125 SER A O 1
ATOM 1017 N N . ASN A 1 126 ? -0.109 -12.867 -31.234 1 82.12 126 ASN A N 1
ATOM 1018 C CA . ASN A 1 126 ? -0.344 -12.273 -32.531 1 82.12 126 ASN A CA 1
ATOM 1019 C C . ASN A 1 126 ? -1.738 -11.664 -32.625 1 82.12 126 ASN A C 1
ATOM 1021 O O . ASN A 1 126 ? -2.74 -12.383 -32.625 1 82.12 126 ASN A O 1
ATOM 1025 N N . GLY A 1 127 ? -1.875 -10.438 -32.656 1 71.31 127 GLY A N 1
ATOM 1026 C CA . GLY A 1 127 ? -3.139 -9.719 -32.688 1 71.31 127 GLY A CA 1
ATOM 1027 C C . GLY A 1 127 ? -3.885 -9.852 -34 1 71.31 127 GLY A C 1
ATOM 1028 O O . GLY A 1 127 ? -5.082 -9.57 -34.062 1 71.31 127 GLY A O 1
ATOM 1029 N N . SER A 1 128 ? -3.205 -10.328 -34.938 1 69.06 128 SER A N 1
ATOM 1030 C CA . SER A 1 128 ? -3.816 -10.32 -36.25 1 69.06 128 SER A CA 1
ATOM 1031 C C . SER A 1 128 ? -4.82 -11.461 -36.406 1 69.06 128 SER A C 1
ATOM 1033 O O . SER A 1 128 ? -5.707 -11.398 -37.25 1 69.06 128 SER A O 1
ATOM 1035 N N . CYS A 1 129 ? -4.805 -12.414 -35.531 1 66.38 129 CYS A N 1
ATOM 1036 C CA . CYS A 1 129 ? -5.664 -13.578 -35.688 1 66.38 129 CYS A CA 1
ATOM 1037 C C . CYS A 1 129 ? -6.809 -13.57 -34.688 1 66.38 129 CYS A C 1
ATOM 1039 O O . CYS A 1 129 ? -7.41 -14.609 -34.438 1 66.38 129 CYS A O 1
ATOM 1041 N N . VAL A 1 130 ? -7.148 -12.359 -34.25 1 68.06 130 VAL A N 1
ATOM 1042 C CA . VAL A 1 130 ? -8.109 -12.422 -33.156 1 68.06 130 VAL A CA 1
ATOM 1043 C C . VAL A 1 130 ? -9.523 -12.219 -33.688 1 68.06 130 VAL A C 1
ATOM 1045 O O . VAL A 1 130 ? -9.734 -11.43 -34.594 1 68.06 130 VAL A O 1
ATOM 1048 N N . THR A 1 131 ? -10.32 -13.109 -33.156 1 74.62 131 THR A N 1
ATOM 1049 C CA . THR A 1 131 ? -11.742 -13.055 -33.469 1 74.62 131 THR A CA 1
ATOM 1050 C C . THR A 1 131 ? -12.375 -11.781 -32.938 1 74.62 131 THR A C 1
ATOM 1052 O O . THR A 1 131 ? -11.875 -11.211 -31.953 1 74.62 131 THR A O 1
ATOM 1055 N N . GLU A 1 132 ? -13.359 -11.328 -33.562 1 77.19 132 GLU A N 1
ATOM 1056 C CA . GLU A 1 132 ? -14.078 -10.133 -33.125 1 77.19 132 GLU A CA 1
ATOM 1057 C C . GLU A 1 132 ? -14.758 -10.359 -31.781 1 77.19 132 GLU A C 1
ATOM 1059 O O . GLU A 1 132 ? -15.062 -11.5 -31.406 1 77.19 132 GLU A O 1
ATOM 1064 N N . ARG A 1 133 ? -14.922 -9.383 -31.016 1 78.19 133 ARG A N 1
ATOM 1065 C CA . ARG A 1 133 ? -15.516 -9.414 -29.688 1 78.19 133 ARG A CA 1
ATOM 1066 C C . ARG A 1 133 ? -16.906 -10.023 -29.719 1 78.19 133 ARG A C 1
ATOM 1068 O O . ARG A 1 133 ? -17.359 -10.641 -28.75 1 78.19 133 ARG A O 1
ATOM 1075 N N . SER A 1 134 ? -17.516 -9.883 -30.859 1 78.44 134 SER A N 1
ATOM 1076 C CA . SER A 1 134 ? -18.891 -10.352 -31 1 78.44 134 SER A CA 1
ATOM 1077 C C . SER A 1 134 ? -18.953 -11.852 -31.234 1 78.44 134 SER A C 1
ATOM 1079 O O . SER A 1 134 ? -20 -12.477 -31.062 1 78.44 134 SER A O 1
ATOM 1081 N N . ASP A 1 135 ? -17.812 -12.328 -31.562 1 81.56 135 ASP A N 1
ATOM 1082 C CA . ASP A 1 135 ? -17.719 -13.766 -31.797 1 81.56 135 ASP A CA 1
ATOM 1083 C C . ASP A 1 135 ? -17.797 -14.547 -30.484 1 81.56 135 ASP A C 1
ATOM 1085 O O . ASP A 1 135 ? -17.156 -14.172 -29.5 1 81.56 135 ASP A O 1
ATOM 1089 N N . PRO A 1 136 ? -18.625 -15.492 -30.422 1 78.31 136 PRO A N 1
ATOM 1090 C CA . PRO A 1 136 ? -18.781 -16.281 -29.188 1 78.31 136 PRO A CA 1
ATOM 1091 C C . PRO A 1 136 ? -17.5 -16.969 -28.766 1 78.31 136 PRO A C 1
ATOM 1093 O O . PRO A 1 136 ? -17.344 -17.344 -27.594 1 78.31 136 PRO A O 1
ATOM 1096 N N . THR A 1 137 ? -16.609 -17.125 -29.656 1 80.06 137 THR A N 1
ATOM 1097 C CA . THR A 1 137 ? -15.367 -17.812 -29.344 1 80.06 137 THR A CA 1
ATOM 1098 C C . THR A 1 137 ? -14.273 -16.797 -28.969 1 80.06 137 THR A C 1
ATOM 1100 O O . THR A 1 137 ? -13.109 -17.172 -28.812 1 80.06 137 THR A O 1
ATOM 1103 N N . TYR A 1 138 ? -14.711 -15.68 -28.797 1 86.31 138 TYR A N 1
ATOM 1104 C CA . TYR A 1 138 ? -13.75 -14.633 -28.484 1 86.31 138 TYR A CA 1
ATOM 1105 C C . TYR A 1 138 ? -13.125 -14.859 -27.109 1 86.31 138 TYR A C 1
ATOM 1107 O O . TYR A 1 138 ? -13.836 -15.109 -26.125 1 86.31 138 TYR A O 1
ATOM 1115 N N . ASP A 1 139 ? -11.875 -14.836 -27.047 1 89.44 139 ASP A N 1
ATOM 1116 C CA . ASP A 1 139 ? -11.141 -14.938 -25.781 1 89.44 139 ASP A CA 1
ATOM 1117 C C . ASP A 1 139 ? -10.703 -13.562 -25.281 1 89.44 139 ASP A C 1
ATOM 1119 O O . ASP A 1 139 ? -9.805 -12.945 -25.844 1 89.44 139 ASP A O 1
ATOM 1123 N N . PRO A 1 140 ? -11.273 -13.117 -24.172 1 90.81 140 PRO A N 1
ATOM 1124 C CA . PRO A 1 140 ? -10.961 -11.773 -23.688 1 90.81 140 PRO A CA 1
ATOM 1125 C C . PRO A 1 140 ? -9.492 -11.609 -23.297 1 90.81 140 PRO A C 1
ATOM 1127 O O . PRO A 1 140 ? -8.977 -10.492 -23.281 1 90.81 140 PRO A O 1
ATOM 1130 N N . ILE A 1 141 ? -8.836 -12.766 -23.047 1 93.94 141 ILE A N 1
ATOM 1131 C CA . ILE A 1 141 ? -7.445 -12.633 -22.625 1 93.94 141 ILE A CA 1
ATOM 1132 C C . ILE A 1 141 ? -6.527 -13.242 -23.688 1 93.94 141 ILE A C 1
ATOM 1134 O O . ILE A 1 141 ? -5.5 -13.836 -23.344 1 93.94 141 ILE A O 1
ATOM 1138 N N . TYR A 1 142 ? -6.848 -13.133 -24.938 1 92.69 142 TYR A N 1
ATOM 1139 C CA . TYR A 1 142 ? -6.094 -13.734 -26.031 1 92.69 142 TYR A CA 1
ATOM 1140 C C . TYR A 1 142 ? -4.656 -13.219 -26.047 1 92.69 142 TYR A C 1
ATOM 1142 O O . TYR A 1 142 ? -3.742 -13.93 -26.469 1 92.69 142 TYR A O 1
ATOM 1150 N N . LYS A 1 143 ? -4.438 -12.062 -25.594 1 93.06 143 LYS A N 1
ATOM 1151 C CA . LYS A 1 143 ? -3.119 -11.445 -25.641 1 93.06 143 LYS A CA 1
ATOM 1152 C C . LYS A 1 143 ? -2.125 -12.18 -24.75 1 93.06 143 LYS A C 1
ATOM 1154 O O . LYS A 1 143 ? -0.914 -12.094 -24.953 1 93.06 143 LYS A O 1
ATOM 1159 N N . VAL A 1 144 ? -2.68 -12.938 -23.688 1 95.38 144 VAL A N 1
ATOM 1160 C CA . VAL A 1 144 ? -1.781 -13.633 -22.766 1 95.38 144 VAL A CA 1
ATOM 1161 C C . VAL A 1 144 ? -2.178 -15.109 -22.672 1 95.38 144 VAL A C 1
ATOM 1163 O O . VAL A 1 144 ? -1.706 -15.828 -21.797 1 95.38 144 VAL A O 1
ATOM 1166 N N . ARG A 1 145 ? -3.01 -15.617 -23.531 1 94.88 145 ARG A N 1
ATOM 1167 C CA . ARG A 1 145 ? -3.557 -16.969 -23.438 1 94.88 145 ARG A CA 1
ATOM 1168 C C . ARG A 1 145 ? -2.451 -18.016 -23.547 1 94.88 145 ARG A C 1
ATOM 1170 O O . ARG A 1 145 ? -2.422 -18.969 -22.781 1 94.88 145 ARG A O 1
ATOM 1177 N N . ALA A 1 146 ? -1.567 -17.766 -24.453 1 94.88 146 ALA A N 1
ATOM 1178 C CA . ALA A 1 146 ? -0.491 -18.734 -24.656 1 94.88 146 ALA A CA 1
ATOM 1179 C C . ALA A 1 146 ? 0.36 -18.875 -23.391 1 94.88 146 ALA A C 1
ATOM 1181 O O . ALA A 1 146 ? 0.766 -19.984 -23.047 1 94.88 146 ALA A O 1
ATOM 1182 N N . ILE A 1 147 ? 0.585 -17.781 -22.734 1 97.56 147 ILE A N 1
ATOM 1183 C CA . ILE A 1 147 ? 1.372 -17.797 -21.5 1 97.56 147 ILE A CA 1
ATOM 1184 C C . ILE A 1 147 ? 0.585 -18.484 -20.391 1 97.56 147 ILE A C 1
ATOM 1186 O O . ILE A 1 147 ? 1.123 -19.328 -19.672 1 97.56 147 ILE A O 1
ATOM 1190 N N . VAL A 1 148 ? -0.652 -18.188 -20.266 1 97.56 148 VAL A N 1
ATOM 1191 C CA . VAL A 1 148 ? -1.527 -18.75 -19.25 1 97.56 148 VAL A CA 1
ATOM 1192 C C . VAL A 1 148 ? -1.553 -20.281 -19.391 1 97.56 148 VAL A C 1
ATOM 1194 O O . VAL A 1 148 ? -1.36 -21 -18.406 1 97.56 148 VAL A O 1
ATOM 1197 N N . ASP A 1 149 ? -1.693 -20.734 -20.594 1 96.25 149 ASP A N 1
ATOM 1198 C CA . ASP A 1 149 ? -1.787 -22.172 -20.828 1 96.25 149 ASP A CA 1
ATOM 1199 C C . ASP A 1 149 ? -0.484 -22.875 -20.469 1 96.25 149 ASP A C 1
ATOM 1201 O O . ASP A 1 149 ? -0.503 -23.938 -19.844 1 96.25 149 ASP A O 1
ATOM 1205 N N . LYS A 1 150 ? 0.548 -22.297 -20.875 1 97.25 150 LYS A N 1
ATOM 1206 C CA . LYS A 1 150 ? 1.848 -22.891 -20.594 1 97.25 150 LYS A CA 1
ATOM 1207 C C . LYS A 1 150 ? 2.105 -22.953 -19.094 1 97.25 150 LYS A C 1
ATOM 1209 O O . LYS A 1 150 ? 2.58 -23.969 -18.578 1 97.25 150 LYS A O 1
ATOM 1214 N N . LEU A 1 151 ? 1.814 -21.906 -18.391 1 97.94 151 LEU A N 1
ATOM 1215 C CA . LEU A 1 151 ? 2.074 -21.844 -16.953 1 97.94 151 LEU A CA 1
ATOM 1216 C C . LEU A 1 151 ? 1.157 -22.797 -16.203 1 97.94 151 LEU A C 1
ATOM 1218 O O . LEU A 1 151 ? 1.57 -23.406 -15.211 1 97.94 151 LEU A O 1
ATOM 1222 N N . GLN A 1 152 ? -0.089 -22.891 -16.609 1 96.06 152 GLN A N 1
ATOM 1223 C CA . GLN A 1 152 ? -1.011 -23.828 -15.977 1 96.06 152 GLN A CA 1
ATOM 1224 C C . GLN A 1 152 ? -0.472 -25.25 -16.031 1 96.06 152 GLN A C 1
ATOM 1226 O O . GLN A 1 152 ? -0.549 -25.984 -15.047 1 96.06 152 GLN A O 1
ATOM 1231 N N . THR A 1 153 ? 0.071 -25.547 -17.125 1 95.75 153 THR A N 1
ATOM 1232 C CA . THR A 1 153 ? 0.651 -26.875 -17.312 1 95.75 153 THR A CA 1
ATOM 1233 C C . THR A 1 153 ? 1.896 -27.047 -16.438 1 95.75 153 THR A C 1
ATOM 1235 O O . THR A 1 153 ? 2.033 -28.031 -15.727 1 95.75 153 THR A O 1
ATOM 1238 N N . ASN A 1 154 ? 2.738 -26.078 -16.422 1 96.88 154 ASN A N 1
ATOM 1239 C CA . ASN A 1 154 ? 4.02 -26.156 -15.727 1 96.88 154 ASN A CA 1
ATOM 1240 C C . ASN A 1 154 ? 3.844 -26.125 -14.211 1 96.88 154 ASN A C 1
ATOM 1242 O O . ASN A 1 154 ? 4.609 -26.766 -13.477 1 96.88 154 ASN A O 1
ATOM 1246 N N . PHE A 1 155 ? 2.908 -25.391 -13.703 1 97.44 155 PHE A N 1
ATOM 1247 C CA . PHE A 1 155 ? 2.695 -25.25 -12.266 1 97.44 155 PHE A CA 1
ATOM 1248 C C . PHE A 1 155 ? 2.322 -26.594 -11.656 1 97.44 155 PHE A C 1
ATOM 1250 O O . PHE A 1 155 ? 2.73 -26.906 -10.531 1 97.44 155 PHE A O 1
ATOM 1257 N N . SER A 1 156 ? 1.614 -27.406 -12.391 1 94.94 156 SER A N 1
ATOM 1258 C CA . SER A 1 156 ? 1.173 -28.703 -11.867 1 94.94 156 SER A CA 1
ATOM 1259 C C . SER A 1 156 ? 2.201 -29.797 -12.148 1 94.94 156 SER A C 1
ATOM 1261 O O . SER A 1 156 ? 2.26 -30.797 -11.438 1 94.94 156 SER A O 1
ATOM 1263 N N . GLN A 1 157 ? 3.061 -29.562 -13.07 1 95.25 157 GLN A N 1
ATOM 1264 C CA . GLN A 1 157 ? 3.973 -30.594 -13.547 1 95.25 157 GLN A CA 1
ATOM 1265 C C . GLN A 1 157 ? 5.141 -30.781 -12.578 1 95.25 157 GLN A C 1
ATOM 1267 O O . GLN A 1 157 ? 5.605 -31.906 -12.375 1 95.25 157 GLN A O 1
ATOM 1272 N N . TYR A 1 158 ? 5.539 -29.75 -11.891 1 96 158 TYR A N 1
ATOM 1273 C CA . TYR A 1 158 ? 6.836 -29.828 -11.227 1 96 158 TYR A CA 1
ATOM 1274 C C . TYR A 1 158 ? 6.668 -29.859 -9.711 1 96 158 TYR A C 1
ATOM 1276 O O . TYR A 1 158 ? 7.652 -29.781 -8.969 1 96 158 TYR A O 1
ATOM 1284 N N . TYR A 1 159 ? 5.469 -29.984 -9.25 1 96 159 TYR A N 1
ATOM 1285 C CA . TYR A 1 159 ? 5.23 -30.016 -7.812 1 96 159 TYR A CA 1
ATOM 1286 C C . TYR A 1 159 ? 4.016 -30.875 -7.48 1 96 159 TYR A C 1
ATOM 1288 O O . TYR A 1 159 ? 2.93 -30.672 -8.031 1 96 159 TYR A O 1
ATOM 1296 N N . ARG A 1 160 ? 4.242 -31.812 -6.645 1 95.5 160 ARG A N 1
ATOM 1297 C CA . ARG A 1 160 ? 3.156 -32.625 -6.09 1 95.5 160 ARG A CA 1
ATOM 1298 C C . ARG A 1 160 ? 2.74 -32.094 -4.715 1 95.5 160 ARG A C 1
ATOM 1300 O O . ARG A 1 160 ? 3.49 -32.219 -3.746 1 95.5 160 ARG A O 1
ATOM 1307 N N . PRO A 1 161 ? 1.544 -31.562 -4.637 1 96.31 161 PRO A N 1
ATOM 1308 C CA . PRO A 1 161 ? 1.149 -30.906 -3.391 1 96.31 161 PRO A CA 1
ATOM 1309 C C . PRO A 1 161 ? 0.852 -31.891 -2.266 1 96.31 161 PRO A C 1
ATOM 1311 O O . PRO A 1 161 ? 0.591 -33.062 -2.523 1 96.31 161 PRO A O 1
ATOM 1314 N N . ARG A 1 162 ? 0.886 -31.375 -1.068 1 95.62 162 ARG A N 1
ATOM 1315 C CA . ARG A 1 162 ? 0.379 -32.094 0.099 1 95.62 162 ARG A CA 1
ATOM 1316 C C . ARG A 1 162 ? -1.142 -32.188 0.06 1 95.62 162 ARG A C 1
ATOM 1318 O O . ARG A 1 162 ? -1.779 -31.688 -0.87 1 95.62 162 ARG A O 1
ATOM 1325 N N . ARG A 1 163 ? -1.653 -32.812 0.982 1 96.38 163 ARG A N 1
ATOM 1326 C CA . ARG A 1 163 ? -3.055 -33.188 0.999 1 96.38 163 ARG A CA 1
ATOM 1327 C C . ARG A 1 163 ? -3.975 -31.984 1.007 1 96.38 163 ARG A C 1
ATOM 1329 O O . ARG A 1 163 ? -4.996 -31.969 0.318 1 96.38 163 ARG A O 1
ATOM 1336 N N . GLU A 1 164 ? -3.629 -31 1.762 1 97.94 164 GLU A N 1
ATOM 1337 C CA . GLU A 1 164 ? -4.535 -29.875 1.985 1 97.94 164 GLU A CA 1
ATOM 1338 C C . GLU A 1 164 ? -4.324 -28.781 0.948 1 97.94 164 GLU A C 1
ATOM 1340 O O . GLU A 1 164 ? -3.215 -28.266 0.804 1 97.94 164 GLU A O 1
ATOM 1345 N N . LEU A 1 165 ? -5.352 -28.438 0.268 1 98.31 165 LEU A N 1
ATOM 1346 C CA . LEU A 1 165 ? -5.34 -27.391 -0.752 1 98.31 165 LEU A CA 1
ATOM 1347 C C . LEU A 1 165 ? -6.383 -26.328 -0.45 1 98.31 165 LEU A C 1
ATOM 1349 O O . LEU A 1 165 ? -7.387 -26.594 0.212 1 98.31 165 LEU A O 1
ATOM 1353 N N . SER A 1 166 ? -6.148 -25.141 -0.924 1 98.38 166 SER A N 1
ATOM 1354 C CA . SER A 1 166 ? -7.098 -24.047 -0.716 1 98.38 166 SER A CA 1
ATOM 1355 C C . SER A 1 166 ? -7.465 -23.375 -2.035 1 98.38 166 SER A C 1
ATOM 1357 O O . SER A 1 166 ? -6.613 -23.219 -2.91 1 98.38 166 SER A O 1
ATOM 1359 N N . VAL A 1 167 ? -8.719 -23.031 -2.176 1 98.19 167 VAL A N 1
ATOM 1360 C CA . VAL A 1 167 ? -9.234 -22.281 -3.316 1 98.19 167 VAL A CA 1
ATOM 1361 C C . VAL A 1 167 ? -9.727 -20.922 -2.855 1 98.19 167 VAL A C 1
ATOM 1363 O O . VAL A 1 167 ? -10.469 -20.812 -1.88 1 98.19 167 VAL A O 1
ATOM 1366 N N . ASP A 1 168 ? -9.289 -19.891 -3.51 1 96.5 168 ASP A N 1
ATOM 1367 C CA . ASP A 1 168 ? -9.727 -18.531 -3.178 1 96.5 168 ASP A CA 1
ATOM 1368 C C . ASP A 1 168 ? -9.484 -17.578 -4.344 1 96.5 168 ASP A C 1
ATOM 1370 O O . ASP A 1 168 ? -8.992 -17.984 -5.398 1 96.5 168 ASP A O 1
ATOM 1374 N N . GLU A 1 169 ? -9.898 -16.375 -4.121 1 93.44 169 GLU A N 1
ATOM 1375 C CA . GLU A 1 169 ? -9.766 -15.352 -5.156 1 93.44 169 GLU A CA 1
ATOM 1376 C C . GLU A 1 169 ? -8.562 -14.445 -4.883 1 93.44 169 GLU A C 1
ATOM 1378 O O . GLU A 1 169 ? -8.273 -14.125 -3.732 1 93.44 169 GLU A O 1
ATOM 1383 N N . GLY A 1 170 ? -7.766 -14.227 -5.918 1 90.38 170 GLY A N 1
ATOM 1384 C CA . GLY A 1 170 ? -6.762 -13.172 -5.93 1 90.38 170 GLY A CA 1
ATOM 1385 C C . GLY A 1 170 ? -7.148 -11.984 -6.793 1 90.38 170 GLY A C 1
ATOM 1386 O O . GLY A 1 170 ? -8.133 -12.047 -7.531 1 90.38 170 GLY A O 1
ATOM 1387 N N . MET A 1 171 ? -6.473 -10.812 -6.598 1 91.19 171 MET A N 1
ATOM 1388 C CA . MET A 1 171 ? -6.789 -9.609 -7.352 1 91.19 171 MET A CA 1
ATOM 1389 C C . MET A 1 171 ? -5.535 -9 -7.969 1 91.19 171 MET A C 1
ATOM 1391 O O . MET A 1 171 ? -4.516 -8.844 -7.293 1 91.19 171 MET A O 1
ATOM 1395 N N . ILE A 1 172 ? -5.59 -8.812 -9.266 1 94.19 172 ILE A N 1
ATOM 1396 C CA . ILE A 1 172 ? -4.609 -7.969 -9.945 1 94.19 172 ILE A CA 1
ATOM 1397 C C . ILE A 1 172 ? -5.09 -6.52 -9.961 1 94.19 172 ILE A C 1
ATOM 1399 O O . ILE A 1 172 ? -6.031 -6.18 -10.68 1 94.19 172 ILE A O 1
ATOM 1403 N N . PRO A 1 173 ? -4.461 -5.699 -9.133 1 91.88 173 PRO A N 1
ATOM 1404 C CA . PRO A 1 173 ? -4.934 -4.312 -9.086 1 91.88 173 PRO A CA 1
ATOM 1405 C C . PRO A 1 173 ? -4.898 -3.637 -10.461 1 91.88 173 PRO A C 1
ATOM 1407 O O . PRO A 1 173 ? -3.889 -3.713 -11.164 1 91.88 173 PRO A O 1
ATOM 1410 N N . PHE A 1 174 ? -5.957 -3.057 -10.945 1 92.56 174 PHE A N 1
ATOM 1411 C CA . PHE A 1 174 ? -6.109 -2.346 -12.211 1 92.56 174 PHE A CA 1
ATOM 1412 C C . PHE A 1 174 ? -7.27 -1.359 -12.141 1 92.56 174 PHE A C 1
ATOM 1414 O O . PHE A 1 174 ? -8.383 -1.726 -11.75 1 92.56 174 PHE A O 1
ATOM 1421 N N . LYS A 1 175 ? -7.055 -0.11 -12.492 1 88.88 175 LYS A N 1
ATOM 1422 C CA . LYS A 1 175 ? -8.086 0.917 -12.359 1 88.88 175 LYS A CA 1
ATOM 1423 C C . LYS A 1 175 ? -8.531 1.422 -13.727 1 88.88 175 LYS A C 1
ATOM 1425 O O . LYS A 1 175 ? -9.445 2.242 -13.82 1 88.88 175 LYS A O 1
ATOM 1430 N N . GLY A 1 176 ? -7.941 0.973 -14.781 1 90.44 176 GLY A N 1
ATOM 1431 C CA . GLY A 1 176 ? -8.305 1.441 -16.109 1 90.44 176 GLY A CA 1
ATOM 1432 C C . GLY A 1 176 ? -9.633 0.889 -16.594 1 90.44 176 GLY A C 1
ATOM 1433 O O . GLY A 1 176 ? -10.383 0.283 -15.82 1 90.44 176 GLY A O 1
ATOM 1434 N N . ARG A 1 177 ? -9.945 1.195 -17.766 1 89.75 177 ARG A N 1
ATOM 1435 C CA . ARG A 1 177 ? -11.195 0.728 -18.359 1 89.75 177 ARG A CA 1
ATOM 1436 C C . ARG A 1 177 ? -11.055 -0.699 -18.891 1 89.75 177 ARG A C 1
ATOM 1438 O O . ARG A 1 177 ? -10.211 -0.974 -19.734 1 89.75 177 ARG A O 1
ATOM 1445 N N . LEU A 1 178 ? -11.805 -1.549 -18.359 1 91.25 178 LEU A N 1
ATOM 1446 C CA . LEU A 1 178 ? -11.836 -2.963 -18.719 1 91.25 178 LEU A CA 1
ATOM 1447 C C . LEU A 1 178 ? -13.188 -3.582 -18.359 1 91.25 178 LEU A C 1
ATOM 1449 O O . LEU A 1 178 ? -13.656 -3.43 -17.234 1 91.25 178 LEU A O 1
ATOM 1453 N N . PHE A 1 179 ? -13.797 -4.199 -19.297 1 88.69 179 PHE A N 1
ATOM 1454 C CA . PHE A 1 179 ? -15.188 -4.617 -19.141 1 88.69 179 PHE A CA 1
ATOM 1455 C C . PHE A 1 179 ? -15.297 -5.703 -18.078 1 88.69 179 PHE A C 1
ATOM 1457 O O . PHE A 1 179 ? -16.359 -5.887 -17.484 1 88.69 179 PHE A O 1
ATOM 1464 N N . PHE A 1 180 ? -14.227 -6.41 -17.828 1 90.44 180 PHE A N 1
ATOM 1465 C CA . PHE A 1 180 ? -14.352 -7.473 -16.828 1 90.44 180 PHE A CA 1
ATOM 1466 C C . PHE A 1 180 ? -13.625 -7.098 -15.547 1 90.44 180 PHE A C 1
ATOM 1468 O O . PHE A 1 180 ? -13.227 -7.973 -14.773 1 90.44 180 PHE A O 1
ATOM 1475 N N . LYS A 1 181 ? -13.352 -5.859 -15.344 1 91.12 181 LYS A N 1
ATOM 1476 C CA . LYS A 1 181 ? -12.836 -5.363 -14.078 1 91.12 181 LYS A CA 1
ATOM 1477 C C . LYS A 1 181 ? -13.812 -5.645 -12.938 1 91.12 181 LYS A C 1
ATOM 1479 O O . LYS A 1 181 ? -15.023 -5.535 -13.109 1 91.12 181 LYS A O 1
ATOM 1484 N N . GLN A 1 182 ? -13.25 -6.016 -11.812 1 90.5 182 GLN A N 1
ATOM 1485 C CA . GLN A 1 182 ? -14.062 -6.375 -10.664 1 90.5 182 GLN A CA 1
ATOM 1486 C C . GLN A 1 182 ? -13.875 -5.379 -9.523 1 90.5 182 GLN A C 1
ATOM 1488 O O . GLN A 1 182 ? -12.836 -4.727 -9.422 1 90.5 182 GLN A O 1
ATOM 1493 N N . HIS A 1 183 ? -14.875 -5.191 -8.734 1 86.75 183 HIS A N 1
ATOM 1494 C CA . HIS A 1 183 ? -14.836 -4.379 -7.523 1 86.75 183 HIS A CA 1
ATOM 1495 C C . HIS A 1 183 ? -15.039 -5.23 -6.277 1 86.75 183 HIS A C 1
ATOM 1497 O O . HIS A 1 183 ? -16.094 -5.855 -6.109 1 86.75 183 HIS A O 1
ATOM 1503 N N . MET A 1 184 ? -14.039 -5.277 -5.473 1 82.94 184 MET A N 1
ATOM 1504 C CA . MET A 1 184 ? -14.086 -6.031 -4.223 1 82.94 184 MET A CA 1
ATOM 1505 C C . MET A 1 184 ? -13.773 -5.129 -3.033 1 82.94 184 MET A C 1
ATOM 1507 O O . MET A 1 184 ? -12.617 -4.973 -2.654 1 82.94 184 MET A O 1
ATOM 1511 N N . PRO A 1 185 ? -14.781 -4.648 -2.338 1 74.56 185 PRO A N 1
ATOM 1512 C CA . PRO A 1 185 ? -14.594 -3.627 -1.303 1 74.56 185 PRO A CA 1
ATOM 1513 C C . PRO A 1 185 ? -13.805 -4.145 -0.103 1 74.56 185 PRO A C 1
ATOM 1515 O O . PRO A 1 185 ? -13.141 -3.363 0.583 1 74.56 185 PRO A O 1
ATOM 1518 N N . ASN A 1 186 ? -13.891 -5.387 0.162 1 73.75 186 ASN A N 1
ATOM 1519 C CA . ASN A 1 186 ? -13.289 -5.93 1.375 1 73.75 186 ASN A CA 1
ATOM 1520 C C . ASN A 1 186 ? -11.812 -6.27 1.164 1 73.75 186 ASN A C 1
ATOM 1522 O O . ASN A 1 186 ? -11.109 -6.613 2.115 1 73.75 186 ASN A O 1
ATOM 1526 N N . LYS A 1 187 ? -11.375 -6.23 -0.127 1 73.31 187 LYS A N 1
ATOM 1527 C CA . LYS A 1 187 ? -9.969 -6.5 -0.409 1 73.31 187 LYS A CA 1
ATOM 1528 C C . LYS A 1 187 ? -9.148 -5.211 -0.399 1 73.31 187 LYS A C 1
ATOM 1530 O O . LYS A 1 187 ? -9.68 -4.129 -0.639 1 73.31 187 LYS A O 1
ATOM 1535 N N . PRO A 1 188 ? -7.898 -5.309 -0.025 1 70.75 188 PRO A N 1
ATOM 1536 C CA . PRO A 1 188 ? -7.043 -4.121 -0.089 1 70.75 188 PRO A CA 1
ATOM 1537 C C . PRO A 1 188 ? -7.07 -3.447 -1.459 1 70.75 188 PRO A C 1
ATOM 1539 O O . PRO A 1 188 ? -7.176 -2.221 -1.545 1 70.75 188 PRO A O 1
ATOM 1542 N N . ALA A 1 189 ? -6.906 -4.246 -2.494 1 76.62 189 ALA A N 1
ATOM 1543 C CA . ALA A 1 189 ? -7.133 -3.744 -3.848 1 76.62 189 ALA A CA 1
ATOM 1544 C C . ALA A 1 189 ? -8.602 -3.875 -4.242 1 76.62 189 ALA A C 1
ATOM 1546 O O . ALA A 1 189 ? -9.07 -4.969 -4.566 1 76.62 189 ALA A O 1
ATOM 1547 N N . LYS A 1 190 ? -9.273 -2.764 -4.242 1 80.56 190 LYS A N 1
ATOM 1548 C CA . LYS A 1 190 ? -10.727 -2.816 -4.395 1 80.56 190 LYS A CA 1
ATOM 1549 C C . LYS A 1 190 ? -11.117 -3.027 -5.852 1 80.56 190 LYS A C 1
ATOM 1551 O O . LYS A 1 190 ? -12.156 -3.625 -6.141 1 80.56 190 LYS A O 1
ATOM 1556 N N . TRP A 1 191 ? -10.211 -2.572 -6.758 1 88.44 191 TRP A N 1
ATOM 1557 C CA . TRP A 1 191 ? -10.508 -2.686 -8.18 1 88.44 191 TRP A CA 1
ATOM 1558 C C . TRP A 1 191 ? -9.422 -3.471 -8.906 1 88.44 191 TRP A C 1
ATOM 1560 O O . TRP A 1 191 ? -8.234 -3.299 -8.617 1 88.44 191 TRP A O 1
ATOM 1570 N N . GLY A 1 192 ? -9.883 -4.359 -9.742 1 93.94 192 GLY A N 1
ATOM 1571 C CA . GLY A 1 192 ? -8.875 -5.055 -10.531 1 93.94 192 GLY A CA 1
ATOM 1572 C C . GLY A 1 192 ? -9.422 -6.273 -11.25 1 93.94 192 GLY A C 1
ATOM 1573 O O . GLY A 1 192 ? -10.617 -6.352 -11.531 1 93.94 192 GLY A O 1
ATOM 1574 N N . ILE A 1 193 ? -8.492 -7.086 -11.711 1 95.25 193 ILE A N 1
ATOM 1575 C CA . ILE A 1 193 ? -8.805 -8.328 -12.414 1 95.25 193 ILE A CA 1
ATOM 1576 C C . ILE A 1 193 ? -8.789 -9.492 -11.43 1 95.25 193 ILE A C 1
ATOM 1578 O O . ILE A 1 193 ? -7.793 -9.711 -10.727 1 95.25 193 ILE A O 1
ATOM 1582 N N . LYS A 1 194 ? -9.922 -10.172 -11.406 1 94.12 194 LYS A N 1
ATOM 1583 C CA . LYS A 1 194 ? -10.07 -11.289 -10.477 1 94.12 194 LYS A CA 1
ATOM 1584 C C . LYS A 1 194 ? -9.406 -12.547 -11.023 1 94.12 194 LYS A C 1
ATOM 1586 O O . LYS A 1 194 ? -9.531 -12.859 -12.211 1 94.12 194 LYS A O 1
ATOM 1591 N N . VAL A 1 195 ? -8.633 -13.227 -10.156 1 96.56 195 VAL A N 1
ATOM 1592 C CA . VAL A 1 195 ? -8 -14.5 -10.516 1 96.56 195 VAL A CA 1
ATOM 1593 C C . VAL A 1 195 ? -8.383 -15.57 -9.5 1 96.56 195 VAL A C 1
ATOM 1595 O O . VAL A 1 195 ? -8.203 -15.375 -8.289 1 96.56 195 VAL A O 1
ATOM 1598 N N . TRP A 1 196 ? -8.93 -16.688 -9.969 1 97 196 TRP A N 1
ATOM 1599 C CA . TRP A 1 196 ? -9.148 -17.859 -9.109 1 97 196 TRP A CA 1
ATOM 1600 C C . TRP A 1 196 ? -7.879 -18.688 -8.984 1 97 196 TRP A C 1
ATOM 1602 O O . TRP A 1 196 ? -7.215 -18.969 -9.977 1 97 196 TRP A O 1
ATOM 1612 N N . GLU A 1 197 ? -7.586 -19.031 -7.75 1 98.31 197 GLU A N 1
ATOM 1613 C CA . GLU A 1 197 ? -6.344 -19.766 -7.551 1 98.31 197 GLU A CA 1
ATOM 1614 C C . GLU A 1 197 ? -6.562 -20.984 -6.664 1 98.31 197 GLU A C 1
ATOM 1616 O O . GLU A 1 197 ? -7.391 -20.953 -5.754 1 98.31 197 GLU A O 1
ATOM 1621 N N . LEU A 1 198 ? -5.938 -22.062 -6.945 1 98.62 198 LEU A N 1
ATOM 1622 C CA . LEU A 1 198 ? -5.758 -23.234 -6.109 1 98.62 198 LEU A CA 1
ATOM 1623 C C . LEU A 1 198 ? -4.312 -23.344 -5.629 1 98.62 198 LEU A C 1
ATOM 1625 O O . LEU A 1 198 ? -3.391 -23.469 -6.438 1 98.62 198 LEU A O 1
ATOM 1629 N N . CYS A 1 199 ? -4.109 -23.266 -4.336 1 98.69 199 CYS A N 1
ATOM 1630 C CA . CYS A 1 199 ? -2.768 -23.281 -3.77 1 98.69 199 CYS A CA 1
ATOM 1631 C C . CYS A 1 199 ? -2.635 -24.375 -2.709 1 98.69 199 CYS A C 1
ATOM 1633 O O . CYS A 1 199 ? -3.625 -24.766 -2.094 1 98.69 199 CYS A O 1
ATOM 1635 N N . GLU A 1 200 ? -1.473 -24.859 -2.572 1 98.12 200 GLU A N 1
ATOM 1636 C CA . GLU A 1 200 ? -1.203 -25.719 -1.413 1 98.12 200 GLU A CA 1
ATOM 1637 C C . GLU A 1 200 ? -1.324 -24.922 -0.113 1 98.12 200 GLU A C 1
ATOM 1639 O O . GLU A 1 200 ? -0.772 -23.828 0.009 1 98.12 200 GLU A O 1
ATOM 1644 N N . ALA A 1 201 ? -1.977 -25.469 0.831 1 97.62 201 ALA A N 1
ATOM 1645 C CA . ALA A 1 201 ? -2.344 -24.75 2.047 1 97.62 201 ALA A CA 1
ATOM 1646 C C . ALA A 1 201 ? -1.106 -24.391 2.865 1 97.62 201 ALA A C 1
ATOM 1648 O O . ALA A 1 201 ? -1.005 -23.281 3.393 1 97.62 201 ALA A O 1
ATOM 1649 N N . GLN A 1 202 ? -0.164 -25.203 2.938 1 95.62 202 GLN A N 1
ATOM 1650 C CA . GLN A 1 202 ? 0.95 -25.047 3.867 1 95.62 202 GLN A CA 1
ATOM 1651 C C . GLN A 1 202 ? 2.006 -24.094 3.301 1 95.62 202 GLN A C 1
ATOM 1653 O O . GLN A 1 202 ? 2.57 -23.281 4.031 1 95.62 202 GLN A O 1
ATOM 1658 N N . THR A 1 203 ? 2.318 -24.188 2.021 1 96.25 203 THR A N 1
ATOM 1659 C CA . THR A 1 203 ? 3.443 -23.453 1.464 1 96.25 203 THR A CA 1
ATOM 1660 C C . THR A 1 203 ? 2.957 -22.219 0.695 1 96.25 203 THR A C 1
ATOM 1662 O O . THR A 1 203 ? 3.715 -21.281 0.487 1 96.25 203 THR A O 1
ATOM 1665 N N . GLY A 1 204 ? 1.78 -22.312 0.126 1 97.88 204 GLY A N 1
ATOM 1666 C CA . GLY A 1 204 ? 1.286 -21.234 -0.71 1 97.88 204 GLY A CA 1
ATOM 1667 C C . GLY A 1 204 ? 1.634 -21.406 -2.176 1 97.88 204 GLY A C 1
ATOM 1668 O O . GLY A 1 204 ? 1.375 -20.516 -2.99 1 97.88 204 GLY A O 1
ATOM 1669 N N . TYR A 1 205 ? 2.23 -22.594 -2.566 1 98.38 205 TYR A N 1
ATOM 1670 C CA . TYR A 1 205 ? 2.516 -22.875 -3.969 1 98.38 205 TYR A CA 1
ATOM 1671 C C . TYR A 1 205 ? 1.235 -22.859 -4.797 1 98.38 205 TYR A C 1
ATOM 1673 O O . TYR A 1 205 ? 0.272 -23.562 -4.469 1 98.38 205 TYR A O 1
ATOM 1681 N N . CYS A 1 206 ? 1.213 -22.078 -5.797 1 98.69 206 CYS A N 1
ATOM 1682 C CA . CYS A 1 206 ? 0.042 -22.016 -6.668 1 98.69 206 CYS A CA 1
ATOM 1683 C C . CYS A 1 206 ? 0.044 -23.188 -7.652 1 98.69 206 CYS A C 1
ATOM 1685 O O . CYS A 1 206 ? 0.945 -23.297 -8.484 1 98.69 206 CYS A O 1
ATOM 1687 N N . LEU A 1 207 ? -0.957 -23.953 -7.625 1 98.25 207 LEU A N 1
ATOM 1688 C CA . LEU A 1 207 ? -1.058 -25.172 -8.438 1 98.25 207 LEU A CA 1
ATOM 1689 C C . LEU A 1 207 ? -1.825 -24.906 -9.727 1 98.25 207 LEU A C 1
ATOM 1691 O O . LEU A 1 207 ? -1.504 -25.469 -10.773 1 98.25 207 LEU A O 1
ATOM 1695 N N . SER A 1 208 ? -2.785 -24.125 -9.57 1 97.88 208 SER A N 1
ATOM 1696 C CA . SER A 1 208 ? -3.664 -23.797 -10.688 1 97.88 208 SER A CA 1
ATOM 1697 C C . SER A 1 208 ? -4.297 -22.406 -10.508 1 97.88 208 SER A C 1
ATOM 1699 O O . SER A 1 208 ? -4.387 -21.906 -9.391 1 97.88 208 SER A O 1
ATOM 1701 N N . PHE A 1 209 ? -4.625 -21.797 -11.672 1 98.12 209 PHE A N 1
ATOM 1702 C CA . PHE A 1 209 ? -5.273 -20.5 -11.609 1 98.12 209 PHE A CA 1
ATOM 1703 C C . PHE A 1 209 ? -6.141 -20.266 -12.844 1 98.12 209 PHE A C 1
ATOM 1705 O O . PHE A 1 209 ? -6.016 -20.984 -13.836 1 98.12 209 PHE A O 1
ATOM 1712 N N . ASP A 1 210 ? -7.051 -19.359 -12.727 1 96.31 210 ASP A N 1
ATOM 1713 C CA . ASP A 1 210 ? -7.945 -18.984 -13.82 1 96.31 210 ASP A CA 1
ATOM 1714 C C . ASP A 1 210 ? -8.336 -17.516 -13.734 1 96.31 210 ASP A C 1
ATOM 1716 O O . ASP A 1 210 ? -8.844 -17.062 -12.711 1 96.31 210 ASP A O 1
ATOM 1720 N N . ILE A 1 211 ? -8.07 -16.797 -14.836 1 96.31 211 ILE A N 1
ATOM 1721 C CA . ILE A 1 211 ? -8.422 -15.391 -14.883 1 96.31 211 ILE A CA 1
ATOM 1722 C C . ILE A 1 211 ? -9.914 -15.234 -15.156 1 96.31 211 ILE A C 1
ATOM 1724 O O . ILE A 1 211 ? -10.422 -15.742 -16.156 1 96.31 211 ILE A O 1
ATOM 1728 N N . TYR A 1 212 ? -10.57 -14.539 -14.328 1 94 212 TYR A N 1
ATOM 1729 C CA . TYR A 1 212 ? -12.008 -14.352 -14.469 1 94 212 TYR A CA 1
ATOM 1730 C C . TYR A 1 212 ? -12.32 -13.242 -15.461 1 94 212 TYR A C 1
ATOM 1732 O O . TYR A 1 212 ? -11.898 -12.094 -15.273 1 94 212 TYR A O 1
ATOM 1740 N N . THR A 1 213 ? -13.008 -13.547 -16.516 1 91.44 213 THR A N 1
ATOM 1741 C CA . THR A 1 213 ? -13.289 -12.578 -17.562 1 91.44 213 THR A CA 1
ATOM 1742 C C . THR A 1 213 ? -14.781 -12.289 -17.641 1 91.44 213 THR A C 1
ATOM 1744 O O . THR A 1 213 ? -15.281 -11.828 -18.672 1 91.44 213 THR A O 1
ATOM 1747 N N . GLY A 1 214 ? -15.469 -12.5 -16.641 1 82.56 214 GLY A N 1
ATOM 1748 C CA . GLY A 1 214 ? -16.891 -12.25 -16.625 1 82.56 214 GLY A CA 1
ATOM 1749 C C . GLY A 1 214 ? -17.719 -13.492 -16.922 1 82.56 214 GLY A C 1
ATOM 1750 O O . GLY A 1 214 ? -17.172 -14.555 -17.188 1 82.56 214 GLY A O 1
ATOM 1751 N N . ARG A 1 215 ? -19.047 -13.344 -16.812 1 69.56 215 ARG A N 1
ATOM 1752 C CA . ARG A 1 215 ? -19.969 -14.453 -17 1 69.56 215 ARG A CA 1
ATOM 1753 C C . ARG A 1 215 ? -19.969 -14.914 -18.453 1 69.56 215 ARG A C 1
ATOM 1755 O O . ARG A 1 215 ? -20.031 -14.094 -19.375 1 69.56 215 ARG A O 1
ATOM 1762 N N . ARG A 1 216 ? -19.25 -16.031 -18.688 1 58.72 216 ARG A N 1
ATOM 1763 C CA . ARG A 1 216 ? -19.203 -16.562 -20.047 1 58.72 216 ARG A CA 1
ATOM 1764 C C . ARG A 1 216 ? -20.609 -16.797 -20.594 1 58.72 216 ARG A C 1
ATOM 1766 O O . ARG A 1 216 ? -21.516 -17.172 -19.828 1 58.72 216 ARG A O 1
ATOM 1773 N N . ARG A 1 217 ? -21.047 -16.156 -21.75 1 50.41 217 ARG A N 1
ATOM 1774 C CA . ARG A 1 217 ? -22.328 -16.297 -22.453 1 50.41 217 ARG A CA 1
ATOM 1775 C C . ARG A 1 217 ? -22.703 -17.766 -22.594 1 50.41 217 ARG A C 1
ATOM 1777 O O . ARG A 1 217 ? -23.891 -18.109 -22.609 1 50.41 217 ARG A O 1
ATOM 1784 N N . ASP A 1 218 ? -21.812 -18.453 -23.078 1 49.09 218 ASP A N 1
ATOM 1785 C CA . ASP A 1 218 ? -22.297 -19.719 -23.609 1 49.09 218 ASP A CA 1
ATOM 1786 C C . ASP A 1 218 ? -22.906 -20.578 -22.5 1 49.09 218 ASP A C 1
ATOM 1788 O O . ASP A 1 218 ? -23.75 -21.438 -22.766 1 49.09 218 ASP A O 1
ATOM 1792 N N . GLY A 1 219 ? -22.328 -20.984 -21.234 1 48.53 219 GLY A N 1
ATOM 1793 C CA . GLY A 1 219 ? -22.875 -22.172 -20.594 1 48.53 219 GLY A CA 1
ATOM 1794 C C . GLY A 1 219 ? -23.641 -21.859 -19.328 1 48.53 219 GLY A C 1
ATOM 1795 O O . GLY A 1 219 ? -23.328 -20.891 -18.625 1 48.53 219 GLY A O 1
ATOM 1796 N N . GLY A 1 220 ? -24.922 -21.844 -19.328 1 50.28 220 GLY A N 1
ATOM 1797 C CA . GLY A 1 220 ? -25.875 -22.047 -18.266 1 50.28 220 GLY A CA 1
ATOM 1798 C C . GLY A 1 220 ? -25.281 -22.766 -17.062 1 50.28 220 GLY A C 1
ATOM 1799 O O . GLY A 1 220 ? -24.891 -23.938 -17.172 1 50.28 220 GLY A O 1
ATOM 1800 N N . THR A 1 221 ? -24.438 -22.125 -16.359 1 56.91 221 THR A N 1
ATOM 1801 C CA . THR A 1 221 ? -23.828 -23 -15.359 1 56.91 221 THR A CA 1
ATOM 1802 C C . THR A 1 221 ? -24.906 -23.641 -14.477 1 56.91 221 THR A C 1
ATOM 1804 O O . THR A 1 221 ? -25.625 -22.938 -13.766 1 56.91 221 THR A O 1
ATOM 1807 N N . GLU A 1 222 ? -25.312 -24.812 -14.758 1 62.91 222 GLU A N 1
ATOM 1808 C CA . GLU A 1 222 ? -26.266 -25.609 -14 1 62.91 222 GLU A CA 1
ATOM 1809 C C . GLU A 1 222 ? -26.031 -25.484 -12.5 1 62.91 222 GLU A C 1
ATOM 1811 O O . GLU A 1 222 ? -26.969 -25.391 -11.719 1 62.91 222 GLU A O 1
ATOM 1816 N N . HIS A 1 223 ? -24.688 -25.391 -12.141 1 80.56 223 HIS A N 1
ATOM 1817 C CA . HIS A 1 223 ? -24.438 -25.469 -10.703 1 80.56 223 HIS A CA 1
ATOM 1818 C C . HIS A 1 223 ? -23.828 -24.172 -10.172 1 80.56 223 HIS A C 1
ATOM 1820 O O . HIS A 1 223 ? -23.453 -24.094 -9 1 80.56 223 HIS A O 1
ATOM 1826 N N . GLY A 1 224 ? -23.766 -23.141 -10.922 1 85.94 224 GLY A N 1
ATOM 1827 C CA . GLY A 1 224 ? -23.281 -21.844 -10.461 1 85.94 224 GLY A CA 1
ATOM 1828 C C . GLY A 1 224 ? -21.812 -21.641 -10.703 1 85.94 224 GLY A C 1
ATOM 1829 O O . GLY A 1 224 ? -21.078 -22.578 -10.977 1 85.94 224 GLY A O 1
ATOM 1830 N N . LEU A 1 225 ? -21.281 -20.484 -10.562 1 88.25 225 LEU A N 1
ATOM 1831 C CA . LEU A 1 225 ? -19.922 -20.078 -10.859 1 88.25 225 LEU A CA 1
ATOM 1832 C C . LEU A 1 225 ? -18.938 -20.719 -9.867 1 88.25 225 LEU A C 1
ATOM 1834 O O . LEU A 1 225 ? -17.875 -21.203 -10.258 1 88.25 225 LEU A O 1
ATOM 1838 N N . GLY A 1 226 ? -19.281 -20.734 -8.617 1 92 226 GLY A N 1
ATOM 1839 C CA . GLY A 1 226 ? -18.422 -21.328 -7.602 1 92 226 GLY A CA 1
ATOM 1840 C C . GLY A 1 226 ? -18.109 -22.781 -7.844 1 92 226 GLY A C 1
ATOM 1841 O O . GLY A 1 226 ? -16.953 -23.203 -7.758 1 92 226 GLY A O 1
ATOM 1842 N N . TYR A 1 227 ? -19.156 -23.531 -8.141 1 94.31 227 TYR A N 1
ATOM 1843 C CA . TYR A 1 227 ? -19.031 -24.938 -8.461 1 94.31 227 TYR A CA 1
ATOM 1844 C C . TYR A 1 227 ? -18.078 -25.141 -9.641 1 94.31 227 TYR A C 1
ATOM 1846 O O . TYR A 1 227 ? -17.156 -25.953 -9.57 1 94.31 227 TYR A O 1
ATOM 1854 N N . LYS A 1 228 ? -18.234 -24.375 -10.625 1 93.19 228 LYS A N 1
ATOM 1855 C CA . LYS A 1 228 ? -17.438 -24.516 -11.836 1 93.19 228 LYS A CA 1
ATOM 1856 C C . LYS A 1 228 ? -15.969 -24.203 -11.57 1 93.19 228 LYS A C 1
ATOM 1858 O O . LYS A 1 228 ? -15.078 -24.906 -12.07 1 93.19 228 LYS A O 1
ATOM 1863 N N . VAL A 1 229 ? -15.758 -23.203 -10.82 1 95.19 229 VAL A N 1
ATOM 1864 C CA . VAL A 1 229 ? -14.398 -22.766 -10.539 1 95.19 229 VAL A CA 1
ATOM 1865 C C . VAL A 1 229 ? -13.641 -23.844 -9.781 1 95.19 229 VAL A C 1
ATOM 1867 O O . VAL A 1 229 ? -12.547 -24.234 -10.18 1 95.19 229 VAL A O 1
ATOM 1870 N N . VAL A 1 230 ? -14.25 -24.359 -8.711 1 97.38 230 VAL A N 1
ATOM 1871 C CA . VAL A 1 230 ? -13.578 -25.344 -7.871 1 97.38 230 VAL A CA 1
ATOM 1872 C C . VAL A 1 230 ? -13.336 -26.625 -8.672 1 97.38 230 VAL A C 1
ATOM 1874 O O . VAL A 1 230 ? -12.234 -27.188 -8.633 1 97.38 230 VAL A O 1
ATOM 1877 N N . MET A 1 231 ? -14.328 -27.016 -9.43 1 96.5 231 MET A N 1
ATOM 1878 C CA . MET A 1 231 ? -14.195 -28.234 -10.227 1 96.5 231 MET A CA 1
ATOM 1879 C C . MET A 1 231 ? -13.117 -28.062 -11.289 1 96.5 231 MET A C 1
ATOM 1881 O O . MET A 1 231 ? -12.312 -28.969 -11.508 1 96.5 231 MET A O 1
ATOM 1885 N N . HIS A 1 232 ? -13.062 -26.922 -11.859 1 94.88 232 HIS A N 1
ATOM 1886 C CA . HIS A 1 232 ? -12.094 -26.672 -12.922 1 94.88 232 HIS A CA 1
ATOM 1887 C C . HIS A 1 232 ? -10.672 -26.625 -12.375 1 94.88 232 HIS A C 1
ATOM 1889 O O . HIS A 1 232 ? -9.773 -27.281 -12.906 1 94.88 232 HIS A O 1
ATOM 1895 N N . LEU A 1 233 ? -10.461 -25.938 -11.352 1 97 233 LEU A N 1
ATOM 1896 C CA . LEU A 1 233 ? -9.133 -25.734 -10.781 1 97 233 LEU A CA 1
ATOM 1897 C C . LEU A 1 233 ? -8.586 -27.031 -10.211 1 97 233 LEU A C 1
ATOM 1899 O O . LEU A 1 233 ? -7.375 -27.281 -10.25 1 97 233 LEU A O 1
ATOM 1903 N N . SER A 1 234 ? -9.461 -27.906 -9.672 1 97.25 234 SER A N 1
ATOM 1904 C CA . SER A 1 234 ? -9.016 -29.078 -8.945 1 97.25 234 SER A CA 1
ATOM 1905 C C . SER A 1 234 ? -8.922 -30.297 -9.867 1 97.25 234 SER A C 1
ATOM 1907 O O . SER A 1 234 ? -8.461 -31.359 -9.453 1 97.25 234 SER A O 1
ATOM 1909 N N . LYS A 1 235 ? -9.234 -30.172 -11.07 1 95.88 235 LYS A N 1
ATOM 1910 C CA . LYS A 1 235 ? -9.352 -31.281 -12 1 95.88 235 LYS A CA 1
ATOM 1911 C C . LYS A 1 235 ? -8.07 -32.094 -12.047 1 95.88 235 LYS A C 1
ATOM 1913 O O . LYS A 1 235 ? -8.102 -33.344 -11.914 1 95.88 235 LYS A O 1
ATOM 1918 N N . PRO A 1 236 ? -6.922 -31.469 -12.109 1 93.88 236 PRO A N 1
ATOM 1919 C CA . PRO A 1 236 ? -5.684 -32.25 -12.195 1 93.88 236 PRO A CA 1
ATOM 1920 C C . PRO A 1 236 ? -5.395 -33.031 -10.914 1 93.88 236 PRO A C 1
ATOM 1922 O O . PRO A 1 236 ? -4.543 -33.938 -10.914 1 93.88 236 PRO A O 1
ATOM 1925 N N . TYR A 1 237 ? -6.176 -32.875 -9.883 1 95.12 237 TYR A N 1
ATOM 1926 C CA . TYR A 1 237 ? -5.832 -33.438 -8.586 1 95.12 237 TYR A CA 1
ATOM 1927 C C . TYR A 1 237 ? -6.934 -34.375 -8.102 1 95.12 237 TYR A C 1
ATOM 1929 O O . TYR A 1 237 ? -6.949 -34.781 -6.938 1 95.12 237 TYR A O 1
ATOM 1937 N N . TRP A 1 238 ? -7.777 -34.688 -9.016 1 95.88 238 TRP A N 1
ATOM 1938 C CA . TRP A 1 238 ? -8.867 -35.625 -8.703 1 95.88 238 TRP A CA 1
ATOM 1939 C C . TRP A 1 238 ? -8.344 -37.031 -8.43 1 95.88 238 TRP A C 1
ATOM 1941 O O . TRP A 1 238 ? -7.305 -37.406 -8.953 1 95.88 238 TRP A O 1
ATOM 1951 N N . HIS A 1 239 ? -9.023 -37.688 -7.531 1 94.81 239 HIS A N 1
ATOM 1952 C CA . HIS A 1 239 ? -8.781 -39.094 -7.215 1 94.81 239 HIS A CA 1
ATOM 1953 C C . HIS A 1 239 ? -7.398 -39.281 -6.613 1 94.81 239 HIS A C 1
ATOM 1955 O O . HIS A 1 239 ? -6.734 -40.281 -6.895 1 94.81 239 HIS A O 1
ATOM 1961 N N . LYS A 1 240 ? -6.984 -38.281 -5.883 1 93 240 LYS A N 1
ATOM 1962 C CA . LYS A 1 240 ? -5.699 -38.344 -5.195 1 93 240 LYS A CA 1
ATOM 1963 C C . LYS A 1 240 ? -5.863 -38.156 -3.693 1 93 240 LYS A C 1
ATOM 1965 O O . LYS A 1 240 ? -4.875 -38 -2.967 1 93 240 LYS A O 1
ATOM 1970 N N . GLY A 1 241 ? -7.148 -38.062 -3.273 1 93.5 241 GLY A N 1
ATOM 1971 C CA . GLY A 1 241 ? -7.449 -38 -1.853 1 93.5 241 GLY A CA 1
ATOM 1972 C C . GLY A 1 241 ? -7.184 -36.625 -1.249 1 93.5 241 GLY A C 1
ATOM 1973 O O . GLY A 1 241 ? -6.945 -36.531 -0.045 1 93.5 241 GLY A O 1
ATOM 1974 N N . HIS A 1 242 ? -7.176 -35.625 -2.023 1 96.5 242 HIS A N 1
ATOM 1975 C CA . HIS A 1 242 ? -6.898 -34.281 -1.523 1 96.5 242 HIS A CA 1
ATOM 1976 C C . HIS A 1 242 ? -8.102 -33.688 -0.774 1 96.5 242 HIS A C 1
ATOM 1978 O O . HIS A 1 242 ? -9.227 -34.156 -0.968 1 96.5 242 HIS A O 1
ATOM 1984 N N . HIS A 1 243 ? -7.801 -32.781 0.099 1 97.62 243 HIS A N 1
ATOM 1985 C CA . HIS A 1 243 ? -8.797 -32 0.841 1 97.62 243 HIS A CA 1
ATOM 1986 C C . HIS A 1 243 ? -8.812 -30.547 0.405 1 97.62 243 HIS A C 1
ATOM 1988 O O . HIS A 1 243 ? -7.801 -29.859 0.531 1 97.62 243 HIS A O 1
ATOM 1994 N N . LEU A 1 244 ? -9.953 -30.141 -0.022 1 98.38 244 LEU A N 1
ATOM 1995 C CA . LEU A 1 244 ? -10.07 -28.781 -0.511 1 98.38 244 LEU A CA 1
ATOM 1996 C C . LEU A 1 244 ? -10.742 -27.891 0.525 1 98.38 244 LEU A C 1
ATOM 1998 O O . LEU A 1 244 ? -11.742 -28.281 1.139 1 98.38 244 LEU A O 1
ATOM 2002 N N . TYR A 1 245 ? -10.172 -26.766 0.751 1 98.62 245 TYR A N 1
ATOM 2003 C CA . TYR A 1 245 ? -10.742 -25.75 1.628 1 98.62 245 TYR A CA 1
ATOM 2004 C C . TYR A 1 245 ? -11.109 -24.484 0.843 1 98.62 245 TYR A C 1
ATOM 2006 O O . TYR A 1 245 ? -10.312 -23.984 0.047 1 98.62 245 TYR A O 1
ATOM 2014 N N . PHE A 1 246 ? -12.297 -23.953 0.963 1 98.06 246 PHE A N 1
ATOM 2015 C CA . PHE A 1 246 ? -12.727 -22.75 0.242 1 98.06 246 PHE A CA 1
ATOM 2016 C C . PHE A 1 246 ? -13.82 -22.031 1.012 1 98.06 246 PHE A C 1
ATOM 2018 O O . PHE A 1 246 ? -14.328 -22.531 2.014 1 98.06 246 PHE A O 1
ATOM 2025 N N . ASP A 1 247 ? -14.141 -20.828 0.633 1 94.81 247 ASP A N 1
ATOM 2026 C CA . ASP A 1 247 ? -15.055 -20 1.414 1 94.81 247 ASP A CA 1
ATOM 2027 C C . ASP A 1 247 ? -16.5 -20.188 0.949 1 94.81 247 ASP A C 1
ATOM 2029 O O . ASP A 1 247 ? -16.781 -21.047 0.11 1 94.81 247 ASP A O 1
ATOM 2033 N N . ARG A 1 248 ? -17.406 -19.438 1.529 1 94 248 ARG A N 1
ATOM 2034 C CA . ARG A 1 248 ? -18.844 -19.609 1.355 1 94 248 ARG A CA 1
ATOM 2035 C C . ARG A 1 248 ? -19.266 -19.234 -0.061 1 94 248 ARG A C 1
ATOM 2037 O O . ARG A 1 248 ? -20.312 -19.688 -0.54 1 94 248 ARG A O 1
ATOM 2044 N N . TYR A 1 249 ? -18.438 -18.5 -0.73 1 90.75 249 TYR A N 1
ATOM 2045 C CA . TYR A 1 249 ? -18.75 -18.125 -2.104 1 90.75 249 TYR A CA 1
ATOM 2046 C C . TYR A 1 249 ? -18.828 -19.344 -3.004 1 90.75 249 TYR A C 1
ATOM 2048 O O . TYR A 1 249 ? -19.703 -19.438 -3.879 1 90.75 249 TYR A O 1
ATOM 2056 N N . PHE A 1 250 ? -18 -20.25 -2.734 1 94.44 250 PHE A N 1
ATOM 2057 C CA . PHE A 1 250 ? -17.875 -21.438 -3.578 1 94.44 250 PHE A CA 1
ATOM 2058 C C . PHE A 1 250 ? -18.75 -22.562 -3.047 1 94.44 250 PHE A C 1
ATOM 2060 O O . PHE A 1 250 ? -19.047 -23.516 -3.773 1 94.44 250 PHE A O 1
ATOM 2067 N N . SER A 1 251 ? -19.141 -22.453 -1.897 1 95.19 251 SER A N 1
ATOM 2068 C CA . SER A 1 251 ? -19.609 -23.594 -1.133 1 95.19 251 SER A CA 1
ATOM 2069 C C . SER A 1 251 ? -21.062 -23.938 -1.468 1 95.19 251 SER A C 1
ATOM 2071 O O . SER A 1 251 ? -21.891 -23.031 -1.603 1 95.19 251 SER A O 1
ATOM 2073 N N . SER A 1 252 ? -21.328 -25.203 -1.628 1 95.06 252 SER A N 1
ATOM 2074 C CA . SER A 1 252 ? -22.672 -25.781 -1.765 1 95.06 252 SER A CA 1
ATOM 2075 C C . SER A 1 252 ? -22.672 -27.25 -1.412 1 95.06 252 SER A C 1
ATOM 2077 O O . SER A 1 252 ? -21.656 -27.938 -1.577 1 95.06 252 SER A O 1
ATOM 2079 N N . PRO A 1 253 ? -23.766 -27.703 -0.864 1 95.06 253 PRO A N 1
ATOM 2080 C CA . PRO A 1 253 ? -23.828 -29.141 -0.602 1 95.06 253 PRO A CA 1
ATOM 2081 C C . PRO A 1 253 ? -23.562 -29.984 -1.847 1 95.06 253 PRO A C 1
ATOM 2083 O O . PRO A 1 253 ? -22.844 -30.984 -1.771 1 95.06 253 PRO A O 1
ATOM 2086 N N . HIS A 1 254 ? -24.016 -29.547 -2.902 1 94.94 254 HIS A N 1
ATOM 2087 C CA . HIS A 1 254 ? -23.844 -30.266 -4.16 1 94.94 254 HIS A CA 1
ATOM 2088 C C . HIS A 1 254 ? -22.375 -30.359 -4.543 1 94.94 254 HIS A C 1
ATOM 2090 O O . HIS A 1 254 ? -21.906 -31.406 -4.992 1 94.94 254 HIS A O 1
ATOM 2096 N N . LEU A 1 255 ? -21.672 -29.297 -4.383 1 96.56 255 LEU A N 1
ATOM 2097 C CA . LEU A 1 255 ? -20.266 -29.281 -4.727 1 96.56 255 LEU A CA 1
ATOM 2098 C C . LEU A 1 255 ? -19.484 -30.281 -3.879 1 96.56 255 LEU A C 1
ATOM 2100 O O . LEU A 1 255 ? -18.703 -31.078 -4.41 1 96.56 255 LEU A O 1
ATOM 2104 N N . LEU A 1 256 ? -19.703 -30.266 -2.59 1 97.19 256 LEU A N 1
ATOM 2105 C CA . LEU A 1 256 ? -18.953 -31.141 -1.698 1 97.19 256 LEU A CA 1
ATOM 2106 C C . LEU A 1 256 ? -19.297 -32.594 -1.956 1 97.19 256 LEU A C 1
ATOM 2108 O O . LEU A 1 256 ? -18.422 -33.469 -1.916 1 97.19 256 LEU A O 1
ATOM 2112 N N . GLU A 1 257 ? -20.5 -32.875 -2.205 1 96.31 257 GLU A N 1
ATOM 2113 C CA . GLU A 1 257 ? -20.922 -34.219 -2.516 1 96.31 257 GLU A CA 1
ATOM 2114 C C . GLU A 1 257 ? -20.281 -34.719 -3.82 1 96.31 257 GLU A C 1
ATOM 2116 O O . GLU A 1 257 ? -19.797 -35.844 -3.9 1 96.31 257 GLU A O 1
ATOM 2121 N N . ASP A 1 258 ? -20.312 -33.844 -4.777 1 96.31 258 ASP A N 1
ATOM 2122 C CA . ASP A 1 258 ? -19.734 -34.219 -6.066 1 96.31 258 ASP A CA 1
ATOM 2123 C C . ASP A 1 258 ? -18.219 -34.406 -5.961 1 96.31 258 ASP A C 1
ATOM 2125 O O . ASP A 1 258 ? -17.656 -35.312 -6.59 1 96.31 258 ASP A O 1
ATOM 2129 N N . LEU A 1 259 ? -17.594 -33.562 -5.289 1 97.25 259 LEU A N 1
ATOM 2130 C CA . LEU A 1 259 ? -16.156 -33.688 -5.082 1 97.25 259 LEU A CA 1
ATOM 2131 C C . LEU A 1 259 ? -15.82 -35.062 -4.496 1 97.25 259 LEU A C 1
ATOM 2133 O O . LEU A 1 259 ? -14.875 -35.719 -4.949 1 97.25 259 LEU A O 1
ATOM 2137 N N . GLU A 1 260 ? -16.562 -35.438 -3.566 1 96.19 260 GLU A N 1
ATOM 2138 C CA . GLU A 1 260 ? -16.312 -36.719 -2.914 1 96.19 260 GLU A CA 1
ATOM 2139 C C . GLU A 1 260 ? -16.688 -37.875 -3.826 1 96.19 260 GLU A C 1
ATOM 2141 O O . GLU A 1 260 ? -15.867 -38.781 -4.074 1 96.19 260 GLU A O 1
ATOM 2146 N N . ASN A 1 261 ? -17.844 -37.875 -4.391 1 95.38 261 ASN A N 1
ATOM 2147 C CA . ASN A 1 261 ? -18.406 -39 -5.094 1 95.38 261 ASN A CA 1
ATOM 2148 C C . ASN A 1 261 ? -17.828 -39.156 -6.5 1 95.38 261 ASN A C 1
ATOM 2150 O O . ASN A 1 261 ? -17.531 -40.25 -6.953 1 95.38 261 ASN A O 1
ATOM 2154 N N . ARG A 1 262 ? -17.641 -38 -7.109 1 95.12 262 ARG A N 1
ATOM 2155 C CA . ARG A 1 262 ? -17.234 -38.062 -8.516 1 95.12 262 ARG A CA 1
ATOM 2156 C C . ARG A 1 262 ? -15.727 -37.906 -8.656 1 95.12 262 ARG A C 1
ATOM 2158 O O . ARG A 1 262 ? -15.133 -38.438 -9.594 1 95.12 262 ARG A O 1
ATOM 2165 N N . CYS A 1 263 ? -15.156 -37.25 -7.738 1 95.62 263 CYS A N 1
ATOM 2166 C CA . CYS A 1 263 ? -13.781 -36.812 -7.984 1 95.62 263 CYS A CA 1
ATOM 2167 C C . CYS A 1 263 ? -12.836 -37.438 -6.961 1 95.62 263 CYS A C 1
ATOM 2169 O O . CYS A 1 263 ? -11.617 -37.281 -7.055 1 95.62 263 CYS A O 1
ATOM 2171 N N . GLY A 1 264 ? -13.328 -38.156 -5.98 1 95 264 GLY A N 1
ATOM 2172 C CA . GLY A 1 264 ? -12.469 -38.719 -4.949 1 95 264 GLY A CA 1
ATOM 2173 C C . GLY A 1 264 ? -11.719 -37.656 -4.16 1 95 264 GLY A C 1
ATOM 2174 O O . GLY A 1 264 ? -10.555 -37.844 -3.801 1 95 264 GLY A O 1
ATOM 2175 N N . THR A 1 265 ? -12.258 -36.562 -4.012 1 96.25 265 THR A N 1
ATOM 2176 C CA . THR A 1 265 ? -11.711 -35.375 -3.332 1 96.25 265 THR A CA 1
ATOM 2177 C C . THR A 1 265 ? -12.641 -34.906 -2.219 1 96.25 265 THR A C 1
ATOM 2179 O O . THR A 1 265 ? -13.867 -34.969 -2.361 1 96.25 265 THR A O 1
ATOM 2182 N N . TYR A 1 266 ? -12.109 -34.469 -1.103 1 96.75 266 TYR A N 1
ATOM 2183 C CA . TYR A 1 266 ? -12.906 -34.062 0.044 1 96.75 266 TYR A CA 1
ATOM 2184 C C . TYR A 1 266 ? -12.844 -32.531 0.215 1 96.75 266 TYR A C 1
ATOM 2186 O O . TYR A 1 266 ? -12.031 -31.875 -0.427 1 96.75 266 TYR A O 1
ATOM 2194 N N . GLY A 1 267 ? -13.75 -32.062 1.055 1 96.94 267 GLY A N 1
ATOM 2195 C CA . GLY A 1 267 ? -13.773 -30.609 1.173 1 96.94 267 GLY A CA 1
ATOM 2196 C C . GLY A 1 267 ? -14.242 -30.141 2.533 1 96.94 267 GLY A C 1
ATOM 2197 O O . GLY A 1 267 ? -14.867 -30.891 3.281 1 96.94 267 GLY A O 1
ATOM 2198 N N . CYS A 1 268 ? -13.875 -28.969 2.873 1 97.88 268 CYS A N 1
ATOM 2199 C CA . CYS A 1 268 ? -14.289 -28.219 4.055 1 97.88 268 CYS A CA 1
ATOM 2200 C C . CYS A 1 268 ? -14.43 -26.734 3.742 1 97.88 268 CYS A C 1
ATOM 2202 O O . CYS A 1 268 ? -13.5 -26.125 3.219 1 97.88 268 CYS A O 1
ATOM 2204 N N . SER A 1 269 ? -15.578 -26.156 4.066 1 97.94 269 SER A N 1
ATOM 2205 C CA . SER A 1 269 ? -15.836 -24.766 3.697 1 97.94 269 SER A CA 1
ATOM 2206 C C . SER A 1 269 ? -16.812 -24.109 4.664 1 97.94 269 SER A C 1
ATOM 2208 O O . SER A 1 269 ? -17.516 -24.797 5.402 1 97.94 269 SER A O 1
ATOM 2210 N N . THR A 1 270 ? -16.75 -22.812 4.742 1 96.94 270 THR A N 1
ATOM 2211 C CA . THR A 1 270 ? -17.891 -22.094 5.297 1 96.94 270 THR A CA 1
ATOM 2212 C C . THR A 1 270 ? -19.078 -22.125 4.34 1 96.94 270 THR A C 1
ATOM 2214 O O . THR A 1 270 ? -18.922 -22.422 3.152 1 96.94 270 THR A O 1
ATOM 2217 N N . VAL A 1 271 ? -20.312 -21.953 4.859 1 96.19 271 VAL A N 1
ATOM 2218 C CA . VAL A 1 271 ? -21.484 -22.047 4 1 96.19 271 VAL A CA 1
ATOM 2219 C C . VAL A 1 271 ? -22.578 -21.094 4.512 1 96.19 271 VAL A C 1
ATOM 2221 O O . VAL A 1 271 ? -22.688 -20.875 5.719 1 96.19 271 VAL A O 1
ATOM 2224 N N . SER A 1 272 ? -23.219 -20.484 3.57 1 93.69 272 SER A N 1
ATOM 2225 C CA . SER A 1 272 ? -24.422 -19.734 3.926 1 93.69 272 SER A CA 1
ATOM 2226 C C . SER A 1 272 ? -25.578 -20.672 4.254 1 93.69 272 SER A C 1
ATOM 2228 O O . SER A 1 272 ? -25.828 -21.656 3.543 1 93.69 272 SER A O 1
ATOM 2230 N N . LEU A 1 273 ? -26.281 -20.328 5.234 1 92.31 273 LEU A N 1
ATOM 2231 C CA . LEU A 1 273 ? -27.375 -21.188 5.672 1 92.31 273 LEU A CA 1
ATOM 2232 C C . LEU A 1 273 ? -28.547 -21.109 4.695 1 92.31 273 LEU A C 1
ATOM 2234 O O . LEU A 1 273 ? -29.469 -21.938 4.758 1 92.31 273 LEU A O 1
ATOM 2238 N N . HIS A 1 274 ? -28.453 -20.297 3.775 1 89.88 274 HIS A N 1
ATOM 2239 C CA . HIS A 1 274 ? -29.547 -20.125 2.82 1 89.88 274 HIS A CA 1
ATOM 2240 C C . HIS A 1 274 ? -29.297 -20.938 1.552 1 89.88 274 HIS A C 1
ATOM 2242 O O . HIS A 1 274 ? -30.156 -20.969 0.659 1 89.88 274 HIS A O 1
ATOM 2248 N N . ARG A 1 275 ? -28.188 -21.594 1.506 1 90.31 275 ARG A N 1
ATOM 2249 C CA . ARG A 1 275 ? -27.859 -22.391 0.327 1 90.31 275 ARG A CA 1
ATOM 2250 C C . ARG A 1 275 ? -28.859 -23.531 0.149 1 90.31 275 ARG A C 1
ATOM 2252 O O . ARG A 1 275 ? -29.297 -24.141 1.127 1 90.31 275 ARG A O 1
ATOM 2259 N N . THR A 1 276 ? -29.141 -23.766 -1.082 1 88.62 276 THR A N 1
ATOM 2260 C CA . THR A 1 276 ? -30.047 -24.859 -1.402 1 88.62 276 THR A CA 1
ATOM 2261 C C . THR A 1 276 ? -29.422 -26.203 -1.024 1 88.62 276 THR A C 1
ATOM 2263 O O . THR A 1 276 ? -28.219 -26.422 -1.254 1 88.62 276 THR A O 1
ATOM 2266 N N . GLY A 1 277 ? -30.203 -27.109 -0.437 1 88.31 277 GLY A N 1
ATOM 2267 C CA . GLY A 1 277 ? -29.719 -28.438 -0.1 1 88.31 277 GLY A CA 1
ATOM 2268 C C . GLY A 1 277 ? -29.422 -28.594 1.377 1 88.31 277 GLY A C 1
ATOM 2269 O O . GLY A 1 277 ? -29.188 -29.719 1.845 1 88.31 277 GLY A O 1
ATOM 2270 N N . LEU A 1 278 ? -29.469 -27.484 2.064 1 92.12 278 LEU A N 1
ATOM 2271 C CA . LEU A 1 278 ? -29.234 -27.547 3.502 1 92.12 278 LEU A CA 1
ATOM 2272 C C . LEU A 1 278 ? -30.531 -27.781 4.258 1 92.12 278 LEU A C 1
ATOM 2274 O O . LEU A 1 278 ? -31.609 -27.422 3.781 1 92.12 278 LEU A O 1
ATOM 2278 N N . PRO A 1 279 ? -30.391 -28.438 5.398 1 91.31 279 PRO A N 1
ATOM 2279 C CA . PRO A 1 279 ? -31.609 -28.688 6.176 1 91.31 279 PRO A CA 1
ATOM 2280 C C . PRO A 1 279 ? -32.281 -27.391 6.66 1 91.31 279 PRO A C 1
ATOM 2282 O O . PRO A 1 279 ? -31.594 -26.484 7.141 1 91.31 279 PRO A O 1
ATOM 2285 N N . LEU A 1 280 ? -33.562 -27.344 6.613 1 88.62 280 LEU A N 1
ATOM 2286 C CA . LEU A 1 280 ? -34.344 -26.188 7.031 1 88.62 280 LEU A CA 1
ATOM 2287 C C . LEU A 1 280 ? -34.156 -25.922 8.523 1 88.62 280 LEU A C 1
ATOM 2289 O O . LEU A 1 280 ? -34.188 -24.766 8.961 1 88.62 280 LEU A O 1
ATOM 2293 N N . ALA A 1 281 ? -33.938 -26.984 9.242 1 88.25 281 ALA A N 1
ATOM 2294 C CA . ALA A 1 281 ? -33.781 -26.875 10.688 1 88.25 281 ALA A CA 1
ATOM 2295 C C . ALA A 1 281 ? -32.562 -26.062 11.039 1 88.25 281 ALA A C 1
ATOM 2297 O O . ALA A 1 281 ? -32.5 -25.438 12.102 1 88.25 281 ALA A O 1
ATOM 2298 N N . ALA A 1 282 ? -31.609 -26.062 10.203 1 89.19 282 ALA A N 1
ATOM 2299 C CA . ALA A 1 282 ? -30.359 -25.359 10.461 1 89.19 282 ALA A CA 1
ATOM 2300 C C . ALA A 1 282 ? -30.562 -23.844 10.375 1 89.19 282 ALA A C 1
ATOM 2302 O O . ALA A 1 282 ? -29.844 -23.078 11.031 1 89.19 282 ALA A O 1
ATOM 2303 N N . ARG A 1 283 ? -31.484 -23.375 9.578 1 87 283 ARG A N 1
ATOM 2304 C CA . ARG A 1 283 ? -31.766 -21.953 9.398 1 87 283 ARG A CA 1
ATOM 2305 C C . ARG A 1 283 ? -32.375 -21.359 10.656 1 87 283 ARG A C 1
ATOM 2307 O O . ARG A 1 283 ? -32.219 -20.156 10.914 1 87 283 ARG A O 1
ATOM 2314 N N . THR A 1 284 ? -33.031 -22.156 11.383 1 82.19 284 THR A N 1
ATOM 2315 C CA . THR A 1 284 ? -33.75 -21.672 12.562 1 82.19 284 THR A CA 1
ATOM 2316 C C . THR A 1 284 ? -33 -22.031 13.836 1 82.19 284 THR A C 1
ATOM 2318 O O . THR A 1 284 ? -33.594 -22.156 14.906 1 82.19 284 THR A O 1
ATOM 2321 N N . SER A 1 285 ? -31.734 -22.312 13.594 1 76 285 SER A N 1
ATOM 2322 C CA . SER A 1 285 ? -30.953 -22.75 14.75 1 76 285 SER A CA 1
ATOM 2323 C C . SER A 1 285 ? -30.984 -21.719 15.867 1 76 285 SER A C 1
ATOM 2325 O O . SER A 1 285 ? -30.969 -20.516 15.609 1 76 285 SER A O 1
ATOM 2327 N N . SER A 1 286 ? -31.094 -22.109 17.125 1 77.44 286 SER A N 1
ATOM 2328 C CA . SER A 1 286 ? -31.281 -21.281 18.312 1 77.44 286 SER A CA 1
ATOM 2329 C C . SER A 1 286 ? -30.016 -21.203 19.141 1 77.44 286 SER A C 1
ATOM 2331 O O . SER A 1 286 ? -30.062 -20.984 20.359 1 77.44 286 SER A O 1
ATOM 2333 N N . LEU A 1 287 ? -28.875 -21.406 18.469 1 81.94 287 LEU A N 1
ATOM 2334 C CA . LEU A 1 287 ? -27.656 -21.344 19.25 1 81.94 287 LEU A CA 1
ATOM 2335 C C . LEU A 1 287 ? -27.469 -19.953 19.828 1 81.94 287 LEU A C 1
ATOM 2337 O O . LEU A 1 287 ? -27.375 -18.969 19.094 1 81.94 287 LEU A O 1
ATOM 2341 N N . GLN A 1 288 ? -27.469 -19.703 21.219 1 81.94 288 GLN A N 1
ATOM 2342 C CA . GLN A 1 288 ? -27.406 -18.391 21.844 1 81.94 288 GLN A CA 1
ATOM 2343 C C . GLN A 1 288 ? -26.109 -18.188 22.609 1 81.94 288 GLN A C 1
ATOM 2345 O O . GLN A 1 288 ? -25.484 -17.125 22.531 1 81.94 288 GLN A O 1
ATOM 2350 N N . ALA A 1 289 ? -25.625 -19.297 23.281 1 86 289 ALA A N 1
ATOM 2351 C CA . ALA A 1 289 ? -24.453 -19.141 24.141 1 86 289 ALA A CA 1
ATOM 2352 C C . ALA A 1 289 ? -23.156 -19.375 23.344 1 86 289 ALA A C 1
ATOM 2354 O O . ALA A 1 289 ? -23.109 -20.25 22.484 1 86 289 ALA A O 1
ATOM 2355 N N . ARG A 1 290 ? -22.25 -18.531 23.641 1 88.19 290 ARG A N 1
ATOM 2356 C CA . ARG A 1 290 ? -20.938 -18.703 23 1 88.19 290 ARG A CA 1
ATOM 2357 C C . ARG A 1 290 ? -20.375 -20.094 23.297 1 88.19 290 ARG A C 1
ATOM 2359 O O . ARG A 1 290 ? -20.406 -20.531 24.453 1 88.19 290 ARG A O 1
ATOM 2366 N N . GLY A 1 291 ? -19.969 -20.75 22.266 1 88.44 291 GLY A N 1
ATOM 2367 C CA . GLY A 1 291 ? -19.438 -22.094 22.438 1 88.44 291 GLY A CA 1
ATOM 2368 C C . GLY A 1 291 ? -20.406 -23.188 22.047 1 88.44 291 GLY A C 1
ATOM 2369 O O . GLY A 1 291 ? -20.016 -24.344 21.859 1 88.44 291 GLY A O 1
ATOM 2370 N N . ASP A 1 292 ? -21.672 -22.922 21.891 1 91.31 292 ASP A N 1
ATOM 2371 C CA . ASP A 1 292 ? -22.672 -23.906 21.469 1 91.31 292 ASP A CA 1
ATOM 2372 C C . ASP A 1 292 ? -22.375 -24.438 20.062 1 91.31 292 ASP A C 1
ATOM 2374 O O . ASP A 1 292 ? -21.906 -23.688 19.203 1 91.31 292 ASP A O 1
ATOM 2378 N N . VAL A 1 293 ? -22.625 -25.719 19.922 1 93.44 293 VAL A N 1
ATOM 2379 C CA . VAL A 1 293 ? -22.375 -26.359 18.641 1 93.44 293 VAL A CA 1
ATOM 2380 C C . VAL A 1 293 ? -23.547 -27.266 18.266 1 93.44 293 VAL A C 1
ATOM 2382 O O . VAL A 1 293 ? -24.156 -27.875 19.141 1 93.44 293 VAL A O 1
ATOM 2385 N N . GLU A 1 294 ? -23.922 -27.312 17.031 1 93.69 294 GLU A N 1
ATOM 2386 C CA . GLU A 1 294 ? -24.922 -28.219 16.484 1 93.69 294 GLU A CA 1
ATOM 2387 C C . GLU A 1 294 ? -24.406 -28.875 15.195 1 93.69 294 GLU A C 1
ATOM 2389 O O . GLU A 1 294 ? -23.781 -28.219 14.367 1 93.69 294 GLU A O 1
ATOM 2394 N N . PHE A 1 295 ? -24.719 -30.219 15.07 1 94.44 295 PHE A N 1
ATOM 2395 C CA . PHE A 1 295 ? -24.281 -30.969 13.898 1 94.44 295 PHE A CA 1
ATOM 2396 C C . PHE A 1 295 ? -25.469 -31.516 13.125 1 94.44 295 PHE A C 1
ATOM 2398 O O . PHE A 1 295 ? -26.453 -31.953 13.719 1 94.44 295 PHE A O 1
ATOM 2405 N N . PHE A 1 296 ? -25.391 -31.391 11.859 1 93.81 296 PHE A N 1
ATOM 2406 C CA . PHE A 1 296 ? -26.266 -32.094 10.938 1 93.81 296 PHE A CA 1
ATOM 2407 C C . PHE A 1 296 ? -25.469 -32.969 9.977 1 93.81 296 PHE A C 1
ATOM 2409 O O . PHE A 1 296 ? -24.391 -32.562 9.531 1 93.81 296 PHE A O 1
ATOM 2416 N N . GLN A 1 297 ? -25.969 -34.188 9.68 1 92.94 297 GLN A N 1
ATOM 2417 C CA . GLN A 1 297 ? -25.172 -35.062 8.82 1 92.94 297 GLN A CA 1
ATOM 2418 C C . GLN A 1 297 ? -26.047 -35.781 7.797 1 92.94 297 GLN A C 1
ATOM 2420 O O . GLN A 1 297 ? -27.156 -36.219 8.109 1 92.94 297 GLN A O 1
ATOM 2425 N N . LYS A 1 298 ? -25.609 -35.75 6.656 1 91.81 298 LYS A N 1
ATOM 2426 C CA . LYS A 1 298 ? -26.109 -36.562 5.547 1 91.81 298 LYS A CA 1
ATOM 2427 C C . LYS A 1 298 ? -24.984 -37.375 4.898 1 91.81 298 LYS A C 1
ATOM 2429 O O . LYS A 1 298 ? -24.219 -36.844 4.102 1 91.81 298 LYS A O 1
ATOM 2434 N N . ARG A 1 299 ? -24.891 -38.656 5.203 1 90.56 299 ARG A N 1
ATOM 2435 C CA . ARG A 1 299 ? -23.75 -39.469 4.773 1 90.56 299 ARG A CA 1
ATOM 2436 C C . ARG A 1 299 ? -22.438 -38.875 5.25 1 90.56 299 ARG A C 1
ATOM 2438 O O . ARG A 1 299 ? -22.266 -38.625 6.445 1 90.56 299 ARG A O 1
ATOM 2445 N N . ASN A 1 300 ? -21.625 -38.531 4.312 1 91.19 300 ASN A N 1
ATOM 2446 C CA . ASN A 1 300 ? -20.328 -38 4.715 1 91.19 300 ASN A CA 1
ATOM 2447 C C . ASN A 1 300 ? -20.359 -36.469 4.801 1 91.19 300 ASN A C 1
ATOM 2449 O O . ASN A 1 300 ? -19.391 -35.875 5.246 1 91.19 300 ASN A O 1
ATOM 2453 N N . LEU A 1 301 ? -21.484 -35.938 4.469 1 95.44 301 LEU A N 1
ATOM 2454 C CA . LEU A 1 301 ? -21.609 -34.469 4.512 1 95.44 301 LEU A CA 1
ATOM 2455 C C . LEU A 1 301 ? -22.031 -34 5.902 1 95.44 301 LEU A C 1
ATOM 2457 O O . LEU A 1 301 ? -23.062 -34.438 6.418 1 95.44 301 LEU A O 1
ATOM 2461 N N . VAL A 1 302 ? -21.219 -33.188 6.496 1 96.25 302 VAL A N 1
ATOM 2462 C CA . VAL A 1 302 ? -21.484 -32.719 7.852 1 96.25 302 VAL A CA 1
ATOM 2463 C C . VAL A 1 302 ? -21.656 -31.203 7.855 1 96.25 302 VAL A C 1
ATOM 2465 O O . VAL A 1 302 ? -20.797 -30.469 7.355 1 96.25 302 VAL A O 1
ATOM 2468 N N . LEU A 1 303 ? -22.766 -30.734 8.312 1 96.44 303 LEU A N 1
ATOM 2469 C CA . LEU A 1 303 ? -23.016 -29.312 8.578 1 96.44 303 LEU A CA 1
ATOM 2470 C C . LEU A 1 303 ? -22.781 -29 10.055 1 96.44 303 LEU A C 1
ATOM 2472 O O . LEU A 1 303 ? -23.391 -29.609 10.93 1 96.44 303 LEU A O 1
ATOM 2476 N N . THR A 1 304 ? -21.875 -28.109 10.336 1 95.88 304 THR A N 1
ATOM 2477 C CA . THR A 1 304 ? -21.547 -27.719 11.703 1 95.88 304 THR A CA 1
ATOM 2478 C C . THR A 1 304 ? -21.953 -26.266 11.961 1 95.88 304 THR A C 1
ATOM 2480 O O . THR A 1 304 ? -21.531 -25.359 11.234 1 95.88 304 THR A O 1
ATOM 2483 N N . LEU A 1 305 ? -22.766 -26.047 12.953 1 95.81 305 LEU A N 1
ATOM 2484 C CA . LEU A 1 305 ? -23.109 -24.719 13.438 1 95.81 305 LEU A CA 1
ATOM 2485 C C . LEU A 1 305 ? -22.422 -24.422 14.773 1 95.81 305 LEU A C 1
ATOM 2487 O O . LEU A 1 305 ? -22.484 -25.25 15.688 1 95.81 305 LEU A O 1
ATOM 2491 N N . TRP A 1 306 ? -21.719 -23.312 14.844 1 94.62 306 TRP A N 1
ATOM 2492 C CA . TRP A 1 306 ? -20.953 -22.953 16.047 1 94.62 306 TRP A CA 1
ATOM 2493 C C . TRP A 1 306 ? -21.141 -21.484 16.391 1 94.62 306 TRP A C 1
ATOM 2495 O O . TRP A 1 306 ? -20.969 -20.609 15.531 1 94.62 306 TRP A O 1
ATOM 2505 N N . ARG A 1 307 ? -21.5 -21.25 17.672 1 93.12 307 ARG A N 1
ATOM 2506 C CA . ARG A 1 307 ? -21.703 -19.875 18.125 1 93.12 307 ARG A CA 1
ATOM 2507 C C . ARG A 1 307 ? -20.422 -19.312 18.75 1 93.12 307 ARG A C 1
ATOM 2509 O O . ARG A 1 307 ? -20.047 -19.703 19.844 1 93.12 307 ARG A O 1
ATOM 2516 N N . ASP A 1 308 ? -19.766 -18.469 18.031 1 89.5 308 ASP A N 1
ATOM 2517 C CA . ASP A 1 308 ? -18.703 -17.641 18.609 1 89.5 308 ASP A CA 1
ATOM 2518 C C . ASP A 1 308 ? -19.234 -16.25 18.969 1 89.5 308 ASP A C 1
ATOM 2520 O O . ASP A 1 308 ? -20.219 -16.125 19.688 1 89.5 308 ASP A O 1
ATOM 2524 N N . ARG A 1 309 ? -18.609 -15.172 18.484 1 85.75 309 ARG A N 1
ATOM 2525 C CA . ARG A 1 309 ? -19.234 -13.852 18.562 1 85.75 309 ARG A CA 1
ATOM 2526 C C . ARG A 1 309 ? -20.406 -13.734 17.594 1 85.75 309 ARG A C 1
ATOM 2528 O O . ARG A 1 309 ? -21.391 -13.047 17.875 1 85.75 309 ARG A O 1
ATOM 2535 N N . ARG A 1 310 ? -20.219 -14.523 16.516 1 89.62 310 ARG A N 1
ATOM 2536 C CA . ARG A 1 310 ? -21.25 -14.688 15.508 1 89.62 310 ARG A CA 1
ATOM 2537 C C . ARG A 1 310 ? -21.469 -16.156 15.18 1 89.62 310 ARG A C 1
ATOM 2539 O O . ARG A 1 310 ? -20.703 -17.016 15.602 1 89.62 310 ARG A O 1
ATOM 2546 N N . LEU A 1 311 ? -22.516 -16.438 14.539 1 92.69 311 LEU A N 1
ATOM 2547 C CA . LEU A 1 311 ? -22.797 -17.812 14.117 1 92.69 311 LEU A CA 1
ATOM 2548 C C . LEU A 1 311 ? -21.906 -18.203 12.938 1 92.69 311 LEU A C 1
ATOM 2550 O O . LEU A 1 311 ? -21.875 -17.5 11.922 1 92.69 311 LEU A O 1
ATOM 2554 N N . VAL A 1 312 ? -21.188 -19.25 13.125 1 94.75 312 VAL A N 1
ATOM 2555 C CA . VAL A 1 312 ? -20.328 -19.781 12.07 1 94.75 312 VAL A CA 1
ATOM 2556 C C . VAL A 1 312 ? -20.891 -21.109 11.562 1 94.75 312 VAL A C 1
ATOM 2558 O O . VAL A 1 312 ? -21.219 -22 12.352 1 94.75 312 VAL A O 1
ATOM 2561 N N . SER A 1 313 ? -21.062 -21.25 10.297 1 96.25 313 SER A N 1
ATOM 2562 C CA . SER A 1 313 ? -21.562 -22.469 9.672 1 96.25 313 SER A CA 1
ATOM 2563 C C . SER A 1 313 ? -20.516 -23.094 8.758 1 96.25 313 SER A C 1
ATOM 2565 O O . SER A 1 313 ? -20.016 -22.438 7.848 1 96.25 313 SER A O 1
ATOM 2567 N N . MET A 1 314 ? -20.266 -24.391 9 1 97.06 314 MET A N 1
ATOM 2568 C CA . MET A 1 314 ? -19.266 -25.125 8.219 1 97.06 314 MET A CA 1
ATOM 2569 C C . MET A 1 314 ? -19.906 -26.312 7.512 1 97.06 314 MET A C 1
ATOM 2571 O O . MET A 1 314 ? -20.812 -26.953 8.047 1 97.06 314 MET A O 1
ATOM 2575 N N . LEU A 1 315 ? -19.438 -26.594 6.348 1 97 315 LEU A N 1
ATOM 2576 C CA . LEU A 1 315 ? -19.781 -27.797 5.59 1 97 315 LEU A CA 1
ATOM 2577 C C . LEU A 1 315 ? -18.531 -28.609 5.273 1 97 315 LEU A C 1
ATOM 2579 O O . LEU A 1 315 ? -17.547 -28.062 4.777 1 97 315 LEU A O 1
ATOM 2583 N N . SER A 1 316 ? -18.531 -29.906 5.621 1 97.38 316 SER A N 1
ATOM 2584 C CA . SER A 1 316 ? -17.328 -30.688 5.41 1 97.38 316 SER A CA 1
ATOM 2585 C C . SER A 1 316 ? -17.641 -32.125 5.086 1 97.38 316 SER A C 1
ATOM 2587 O O . SER A 1 316 ? -18.734 -32.625 5.426 1 97.38 316 SER A O 1
ATOM 2589 N N . THR A 1 317 ? -16.781 -32.719 4.344 1 96.81 317 THR A N 1
ATOM 2590 C CA . THR A 1 317 ? -16.859 -34.156 4.066 1 96.81 317 THR A CA 1
ATOM 2591 C C . THR A 1 317 ? -15.617 -34.875 4.605 1 96.81 317 THR A C 1
ATOM 2593 O O . THR A 1 317 ? -15.531 -36.094 4.543 1 96.81 317 THR A O 1
ATOM 2596 N N . ASN A 1 318 ? -14.703 -34.062 5.133 1 94.69 318 ASN A N 1
ATOM 2597 C CA . ASN A 1 318 ? -13.414 -34.625 5.531 1 94.69 318 ASN A CA 1
ATOM 2598 C C . ASN A 1 318 ? -13.234 -34.594 7.047 1 94.69 318 ASN A C 1
ATOM 2600 O O . ASN A 1 318 ? -12.188 -35 7.559 1 94.69 318 ASN A O 1
ATOM 2604 N N . ILE A 1 319 ? -14.188 -34.125 7.758 1 93.62 319 ILE A N 1
ATOM 2605 C CA . ILE A 1 319 ? -13.984 -33.875 9.188 1 93.62 319 ILE A CA 1
ATOM 2606 C C . ILE A 1 319 ? -15.148 -34.469 9.977 1 93.62 319 ILE A C 1
ATOM 2608 O O . ILE A 1 319 ? -16.312 -34.281 9.617 1 93.62 319 ILE A O 1
ATOM 2612 N N . ASP A 1 320 ? -14.805 -35.062 11.008 1 91.12 320 ASP A N 1
ATOM 2613 C CA . ASP A 1 320 ? -15.812 -35.625 11.898 1 91.12 320 ASP A CA 1
ATOM 2614 C C . ASP A 1 320 ? -16.5 -34.562 12.719 1 91.12 320 ASP A C 1
ATOM 2616 O O . ASP A 1 320 ? -15.891 -33.531 13.039 1 91.12 320 ASP A O 1
ATOM 2620 N N . PRO A 1 321 ? -17.797 -34.844 13.008 1 92.94 321 PRO A N 1
ATOM 2621 C CA . PRO A 1 321 ? -18.516 -33.875 13.859 1 92.94 321 PRO A CA 1
ATOM 2622 C C . PRO A 1 321 ? -18.062 -33.938 15.312 1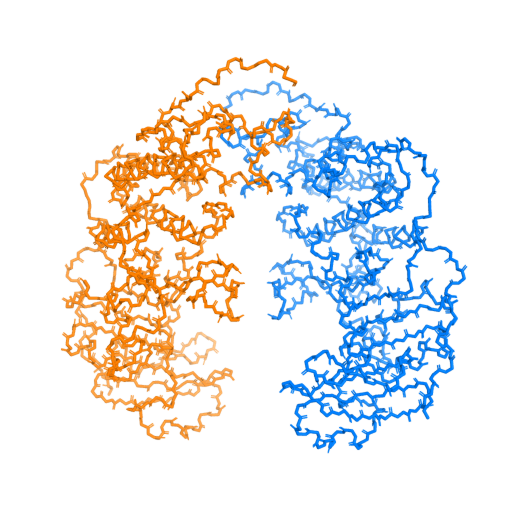 92.94 321 PRO A C 1
ATOM 2624 O O . PRO A 1 321 ? -18.766 -34.5 16.172 1 92.94 321 PRO A O 1
ATOM 2627 N N . ARG A 1 322 ? -16.922 -33.406 15.633 1 91.44 322 ARG A N 1
ATOM 2628 C CA . ARG A 1 322 ? -16.344 -33.406 16.969 1 91.44 322 ARG A CA 1
ATOM 2629 C C . ARG A 1 322 ? -15.906 -31.984 17.359 1 91.44 322 ARG A C 1
ATOM 2631 O O . ARG A 1 322 ? -15.828 -31.109 16.516 1 91.44 322 ARG A O 1
ATOM 2638 N N . VAL A 1 323 ? -15.836 -31.812 18.625 1 91 323 VAL A N 1
ATOM 2639 C CA . VAL A 1 323 ? -15.422 -30.531 19.156 1 91 323 VAL A CA 1
ATOM 2640 C C . VAL A 1 323 ? -14.102 -30.672 19.906 1 91 323 VAL A C 1
ATOM 2642 O O . VAL A 1 323 ? -13.812 -31.75 20.469 1 91 323 VAL A O 1
ATOM 2645 N N . ASP A 1 324 ? -13.289 -29.656 19.766 1 88 324 ASP A N 1
ATOM 2646 C CA . ASP A 1 324 ? -12.055 -29.562 20.547 1 88 324 ASP A CA 1
ATOM 2647 C C . ASP A 1 324 ? -12.211 -28.578 21.703 1 88 324 ASP A C 1
ATOM 2649 O O . ASP A 1 324 ? -12.734 -27.469 21.516 1 88 324 ASP A O 1
ATOM 2653 N N . ILE A 1 325 ? -11.93 -29 22.938 1 83.12 325 ILE A N 1
ATOM 2654 C CA . ILE A 1 325 ? -12.008 -28.125 24.094 1 83.12 325 ILE A CA 1
ATOM 2655 C C . ILE A 1 325 ? -10.625 -27.578 24.422 1 83.12 325 ILE A C 1
ATOM 2657 O O . ILE A 1 325 ? -9.711 -28.344 24.766 1 83.12 325 ILE A O 1
ATOM 2661 N N . GLY A 1 326 ? -10.477 -26.328 24.109 1 77 326 GLY A N 1
ATOM 2662 C CA . GLY A 1 326 ? -9.203 -25.688 24.391 1 77 326 GLY A CA 1
ATOM 2663 C C . GLY A 1 326 ? -8.914 -25.562 25.875 1 77 326 GLY A C 1
ATOM 2664 O O . GLY A 1 326 ? -9.758 -25.891 26.703 1 77 326 GLY A O 1
ATOM 2665 N N . GLY A 1 327 ? -7.605 -25.094 26.156 1 70.75 327 GLY A N 1
ATOM 2666 C CA . GLY A 1 327 ? -7.164 -24.922 27.531 1 70.75 327 GLY A CA 1
ATOM 2667 C C . GLY A 1 327 ? -8.023 -23.953 28.312 1 70.75 327 GLY A C 1
ATOM 2668 O O . GLY A 1 327 ? -8.227 -24.141 29.516 1 70.75 327 GLY A O 1
ATOM 2669 N N . ASN A 1 328 ? -8.555 -22.953 27.688 1 74.69 328 ASN A N 1
ATOM 2670 C CA . ASN A 1 328 ? -9.336 -21.953 28.391 1 74.69 328 ASN A CA 1
ATOM 2671 C C . ASN A 1 328 ? -10.812 -22.328 28.469 1 74.69 328 ASN A C 1
ATOM 2673 O O . ASN A 1 328 ? -11.656 -21.5 28.828 1 74.69 328 ASN A O 1
ATOM 2677 N N . GLY A 1 329 ? -11.164 -23.562 28.016 1 76.56 329 GLY A N 1
ATOM 2678 C CA . GLY A 1 329 ? -12.539 -24.031 28.109 1 76.56 329 GLY A CA 1
ATOM 2679 C C . GLY A 1 329 ? -13.383 -23.672 26.906 1 76.56 329 GLY A C 1
ATOM 2680 O O . GLY A 1 329 ? -14.547 -24.062 26.828 1 76.56 329 GLY A O 1
ATOM 2681 N N . THR A 1 330 ? -12.656 -22.984 25.984 1 80.56 330 THR A N 1
ATOM 2682 C CA . THR A 1 330 ? -13.438 -22.594 24.812 1 80.56 330 THR A CA 1
ATOM 2683 C C . THR A 1 330 ? -13.602 -23.781 23.859 1 80.56 330 THR A C 1
ATOM 2685 O O . THR A 1 330 ? -12.633 -24.484 23.562 1 80.56 330 THR A O 1
ATOM 2688 N N . THR A 1 331 ? -14.867 -24.125 23.562 1 87.25 331 THR A N 1
ATOM 2689 C CA . THR A 1 331 ? -15.195 -25.203 22.641 1 87.25 331 THR A CA 1
ATOM 2690 C C . THR A 1 331 ? -15.125 -24.734 21.188 1 87.25 331 THR A C 1
ATOM 2692 O O . THR A 1 331 ? -15.734 -23.734 20.828 1 87.25 331 THR A O 1
ATOM 2695 N N . ARG A 1 332 ? -14.32 -25.422 20.391 1 91.81 332 ARG A N 1
ATOM 2696 C CA . ARG A 1 332 ? -14.234 -25.156 18.969 1 91.81 332 ARG A CA 1
ATOM 2697 C C . ARG A 1 332 ? -14.391 -26.438 18.156 1 91.81 332 ARG A C 1
ATOM 2699 O O . ARG A 1 332 ? -13.68 -27.406 18.375 1 91.81 332 ARG A O 1
ATOM 2706 N N . PRO A 1 333 ? -15.312 -26.406 17.219 1 94.75 333 PRO A N 1
ATOM 2707 C CA . PRO A 1 333 ? -15.445 -27.594 16.359 1 94.75 333 PRO A CA 1
ATOM 2708 C C . PRO A 1 333 ? -14.18 -27.859 15.539 1 94.75 333 PRO A C 1
ATOM 2710 O O . PRO A 1 333 ? -13.484 -26.922 15.133 1 94.75 333 PRO A O 1
ATOM 2713 N N . LEU A 1 334 ? -13.891 -29.125 15.266 1 94.62 334 LEU A N 1
ATOM 2714 C CA . LEU A 1 334 ? -12.711 -29.531 14.508 1 94.62 334 LEU A CA 1
ATOM 2715 C C . LEU A 1 334 ? -12.734 -28.938 13.109 1 94.62 334 LEU A C 1
ATOM 2717 O O . LEU A 1 334 ? -11.68 -28.594 12.555 1 94.62 334 LEU A O 1
ATOM 2721 N N . SER A 1 335 ? -13.93 -28.875 12.562 1 95.56 335 SER A N 1
ATOM 2722 C CA . SER A 1 335 ? -14.055 -28.297 11.219 1 95.56 335 SER A CA 1
ATOM 2723 C C . SER A 1 335 ? -13.555 -26.859 11.18 1 95.56 335 SER A C 1
ATOM 2725 O O . SER A 1 335 ? -12.883 -26.453 10.234 1 95.56 335 SER A O 1
ATOM 2727 N N . VAL A 1 336 ? -13.852 -26.078 12.18 1 95.44 336 VAL A N 1
ATOM 2728 C CA . VAL A 1 336 ? -13.414 -24.688 12.25 1 95.44 336 VAL A CA 1
ATOM 2729 C C . VAL A 1 336 ? -11.898 -24.625 12.406 1 95.44 336 VAL A C 1
ATOM 2731 O O . VAL A 1 336 ? -11.234 -23.828 11.758 1 95.44 336 VAL A O 1
ATOM 2734 N N . LEU A 1 337 ? -11.352 -25.484 13.227 1 94.81 337 LEU A N 1
ATOM 2735 C CA . LEU A 1 337 ? -9.914 -25.516 13.469 1 94.81 337 LEU A CA 1
ATOM 2736 C C . LEU A 1 337 ? -9.156 -25.844 12.188 1 94.81 337 LEU A C 1
ATOM 2738 O O . LEU A 1 337 ? -8.195 -25.156 11.836 1 94.81 337 LEU A O 1
ATOM 2742 N N . GLN A 1 338 ? -9.625 -26.859 11.516 1 95.5 338 GLN A N 1
ATOM 2743 C CA . GLN A 1 338 ? -8.945 -27.281 10.297 1 95.5 338 GLN A CA 1
ATOM 2744 C C . GLN A 1 338 ? -9.109 -26.234 9.188 1 95.5 338 GLN A C 1
ATOM 2746 O O . GLN A 1 338 ? -8.164 -25.953 8.453 1 95.5 338 GLN A O 1
ATOM 2751 N N . TYR A 1 339 ? -10.273 -25.734 9.148 1 97.31 339 TYR A N 1
ATOM 2752 C CA . TYR A 1 339 ? -10.508 -24.688 8.156 1 97.31 339 TYR A CA 1
ATOM 2753 C C . TYR A 1 339 ? -9.547 -23.516 8.359 1 97.31 339 TYR A C 1
ATOM 2755 O O . TYR A 1 339 ? -8.914 -23.062 7.402 1 97.31 339 TYR A O 1
ATOM 2763 N N . ASN A 1 340 ? -9.406 -23.047 9.555 1 95.38 340 ASN A N 1
ATOM 2764 C CA . ASN A 1 340 ? -8.547 -21.906 9.859 1 95.38 340 ASN A CA 1
ATOM 2765 C C . ASN A 1 340 ? -7.078 -22.234 9.586 1 95.38 340 ASN A C 1
ATOM 2767 O O . ASN A 1 340 ? -6.309 -21.359 9.188 1 95.38 340 ASN A O 1
ATOM 2771 N N . GLN A 1 341 ? -6.773 -23.391 9.719 1 96.06 341 GLN A N 1
ATOM 2772 C CA . GLN A 1 341 ? -5.391 -23.828 9.531 1 96.06 341 GLN A CA 1
ATOM 2773 C C . GLN A 1 341 ? -5.035 -23.891 8.047 1 96.06 341 GLN A C 1
ATOM 2775 O O . GLN A 1 341 ? -3.908 -23.578 7.66 1 96.06 341 GLN A O 1
ATOM 2780 N N . PHE A 1 342 ? -6.012 -24.297 7.164 1 97.62 342 PHE A N 1
ATOM 2781 C CA . PHE A 1 342 ? -5.602 -24.719 5.828 1 97.62 342 PHE A CA 1
ATOM 2782 C C . PHE A 1 342 ? -6.215 -23.812 4.766 1 97.62 342 PHE A C 1
ATOM 2784 O O . PHE A 1 342 ? -5.902 -23.938 3.582 1 97.62 342 PHE A O 1
ATOM 2791 N N . MET A 1 343 ? -7.016 -22.797 5.168 1 97.69 343 MET A N 1
ATOM 2792 C CA . MET A 1 343 ? -7.672 -21.938 4.191 1 97.69 343 MET A CA 1
ATOM 2793 C C . MET A 1 343 ? -6.715 -20.875 3.674 1 97.69 343 MET A C 1
ATOM 2795 O O . MET A 1 343 ? -6.961 -20.266 2.631 1 97.69 343 MET A O 1
ATOM 2799 N N . GLY A 1 344 ? -5.543 -20.656 4.195 1 96.38 344 GLY A N 1
ATOM 2800 C CA . GLY A 1 344 ? -4.723 -19.484 3.963 1 96.38 344 GLY A CA 1
ATOM 2801 C C . GLY A 1 344 ? -3.711 -19.672 2.848 1 96.38 344 GLY A C 1
ATOM 2802 O O . GLY A 1 344 ? -2.77 -18.891 2.715 1 96.38 344 GLY A O 1
ATOM 2803 N N . GLY A 1 345 ? -3.834 -20.672 2.029 1 97.19 345 GLY A N 1
ATOM 2804 C CA . GLY A 1 345 ? -2.844 -20.938 0.997 1 97.19 345 GLY A CA 1
ATOM 2805 C C . GLY A 1 345 ? -2.762 -19.828 -0.042 1 97.19 345 GLY A C 1
ATOM 2806 O O . GLY A 1 345 ? -1.669 -19.391 -0.399 1 97.19 345 GLY A O 1
ATOM 2807 N N . VAL A 1 346 ? -3.881 -19.422 -0.551 1 97.25 346 VAL A N 1
ATOM 2808 C CA . VAL A 1 346 ? -3.93 -18.375 -1.566 1 97.25 346 VAL A CA 1
ATOM 2809 C C . VAL A 1 346 ? -3.439 -17.047 -0.974 1 97.25 346 VAL A C 1
ATOM 2811 O O . VAL A 1 346 ? -2.699 -16.312 -1.622 1 97.25 346 VAL A O 1
ATOM 2814 N N . ASP A 1 347 ? -3.844 -16.797 0.239 1 94 347 ASP A N 1
ATOM 2815 C CA . ASP A 1 347 ? -3.383 -15.594 0.932 1 94 347 ASP A CA 1
ATOM 2816 C C . ASP A 1 347 ? -1.861 -15.594 1.067 1 94 347 ASP A C 1
ATOM 2818 O O . ASP A 1 347 ? -1.224 -14.547 0.941 1 94 347 ASP A O 1
ATOM 2822 N N . ARG A 1 348 ? -1.334 -16.703 1.35 1 96.56 348 ARG A N 1
ATOM 2823 C CA . ARG A 1 348 ? 0.114 -16.828 1.476 1 96.56 348 ARG A CA 1
ATOM 2824 C C . ARG A 1 348 ? 0.806 -16.547 0.147 1 96.56 348 ARG A C 1
ATOM 2826 O O . ARG A 1 348 ? 1.812 -15.828 0.106 1 96.56 348 ARG A O 1
ATOM 2833 N N . SER A 1 349 ? 0.312 -17.094 -0.864 1 97.31 349 SER A N 1
ATOM 2834 C CA . SER A 1 349 ? 0.835 -16.812 -2.197 1 97.31 349 SER A CA 1
ATOM 2835 C C . SER A 1 349 ? 0.764 -15.328 -2.523 1 97.31 349 SER A C 1
ATOM 2837 O O . SER A 1 349 ? 1.726 -14.758 -3.037 1 97.31 349 SER A O 1
ATOM 2839 N N . ASP A 1 350 ? -0.328 -14.734 -2.264 1 94.81 350 ASP A N 1
ATOM 2840 C CA . ASP A 1 350 ? -0.516 -13.305 -2.49 1 94.81 350 ASP A CA 1
ATOM 2841 C C . ASP A 1 350 ? 0.469 -12.484 -1.662 1 94.81 350 ASP A C 1
ATOM 2843 O O . ASP A 1 350 ? 0.995 -11.477 -2.135 1 94.81 350 ASP A O 1
ATOM 2847 N N . GLN A 1 351 ? 0.625 -12.914 -0.459 1 94.25 351 GLN A N 1
ATOM 2848 C CA . GLN A 1 351 ? 1.559 -12.219 0.423 1 94.25 351 GLN A CA 1
ATOM 2849 C C . GLN A 1 351 ? 2.975 -12.242 -0.147 1 94.25 351 GLN A C 1
ATOM 2851 O O . GLN A 1 351 ? 3.66 -11.219 -0.157 1 94.25 351 GLN A O 1
ATOM 2856 N N . TYR A 1 352 ? 3.404 -13.391 -0.627 1 96.56 352 TYR A N 1
ATOM 2857 C CA . TYR A 1 352 ? 4.734 -13.508 -1.214 1 96.56 352 TYR A CA 1
ATOM 2858 C C . TYR A 1 352 ? 4.887 -12.578 -2.41 1 96.56 352 TYR A C 1
ATOM 2860 O O . TYR A 1 352 ? 5.926 -11.938 -2.578 1 96.56 352 TYR A O 1
ATOM 2868 N N . ARG A 1 353 ? 3.879 -12.5 -3.172 1 95.44 353 ARG A N 1
ATOM 2869 C CA . ARG A 1 353 ? 3.934 -11.648 -4.355 1 95.44 353 ARG A CA 1
ATOM 2870 C C . ARG A 1 353 ? 3.967 -10.172 -3.971 1 95.44 353 ARG A C 1
ATOM 2872 O O . ARG A 1 353 ? 4.586 -9.359 -4.66 1 95.44 353 ARG A O 1
ATOM 2879 N N . SER A 1 354 ? 3.299 -9.883 -2.918 1 93 354 SER A N 1
ATOM 2880 C CA . SER A 1 354 ? 3.145 -8.492 -2.52 1 93 354 SER A CA 1
ATOM 2881 C C . SER A 1 354 ? 4.445 -7.926 -1.961 1 93 354 SER A C 1
ATOM 2883 O O . SER A 1 354 ? 4.633 -6.711 -1.91 1 93 354 SER A O 1
ATOM 2885 N N . TYR A 1 355 ? 5.352 -8.789 -1.548 1 93.5 355 TYR A N 1
ATOM 2886 C CA . TYR A 1 355 ? 6.602 -8.32 -0.963 1 93.5 355 TYR A CA 1
ATOM 2887 C C . TYR A 1 355 ? 7.426 -7.547 -1.988 1 93.5 355 TYR A C 1
ATOM 2889 O O . TYR A 1 355 ? 8.086 -6.562 -1.649 1 93.5 355 TYR A O 1
ATOM 2897 N N . TYR A 1 356 ? 7.383 -8.039 -3.221 1 94.31 356 TYR A N 1
ATOM 2898 C CA . TYR A 1 356 ? 8.172 -7.449 -4.293 1 94.31 356 TYR A CA 1
ATOM 2899 C C . TYR A 1 356 ? 7.367 -7.359 -5.582 1 94.31 356 TYR A C 1
ATOM 2901 O O . TYR A 1 356 ? 7.23 -8.344 -6.309 1 94.31 356 TYR A O 1
ATOM 2909 N N . SER A 1 357 ? 6.941 -6.246 -5.875 1 90.94 357 SER A N 1
ATOM 2910 C CA . SER A 1 357 ? 6.102 -6.082 -7.059 1 90.94 357 SER A CA 1
ATOM 2911 C C . SER A 1 357 ? 6.914 -6.25 -8.336 1 90.94 357 SER A C 1
ATOM 2913 O O . SER A 1 357 ? 8.109 -5.941 -8.367 1 90.94 357 SER A O 1
ATOM 2915 N N . VAL A 1 358 ? 6.242 -6.844 -9.281 1 91.12 358 VAL A N 1
ATOM 2916 C CA . VAL A 1 358 ? 6.848 -6.953 -10.609 1 91.12 358 VAL A CA 1
ATOM 2917 C C . VAL A 1 358 ? 5.996 -6.203 -11.633 1 91.12 358 VAL A C 1
ATOM 2919 O O . VAL A 1 358 ? 4.785 -6.418 -11.711 1 91.12 358 VAL A O 1
ATOM 2922 N N . GLY A 1 359 ? 6.617 -5.34 -12.281 1 84.62 359 GLY A N 1
ATOM 2923 C CA . GLY A 1 359 ? 5.922 -4.555 -13.289 1 84.62 359 GLY A CA 1
ATOM 2924 C C . GLY A 1 359 ? 5.547 -3.164 -12.812 1 84.62 359 GLY A C 1
ATOM 2925 O O . GLY A 1 359 ? 5.312 -2.957 -11.617 1 84.62 359 GLY A O 1
ATOM 2926 N N . ARG A 1 360 ? 5.555 -2.229 -13.672 1 82.19 360 ARG A N 1
ATOM 2927 C CA . ARG A 1 360 ? 5.199 -0.835 -13.422 1 82.19 360 ARG A CA 1
ATOM 2928 C C . ARG A 1 360 ? 3.887 -0.475 -14.109 1 82.19 360 ARG A C 1
ATOM 2930 O O . ARG A 1 360 ? 3.355 -1.262 -14.898 1 82.19 360 ARG A O 1
ATOM 2937 N N . THR A 1 361 ? 3.371 0.586 -13.758 1 82.81 361 THR A N 1
ATOM 2938 C CA . THR A 1 361 ? 2.086 1.031 -14.289 1 82.81 361 THR A CA 1
ATOM 2939 C C . THR A 1 361 ? 2.129 1.129 -15.805 1 82.81 361 THR A C 1
ATOM 2941 O O . THR A 1 361 ? 3.164 1.472 -16.391 1 82.81 361 THR A O 1
ATOM 2944 N N . SER A 1 362 ? 1.055 0.661 -16.391 1 86.94 362 SER A N 1
ATOM 2945 C CA . SER A 1 362 ? 0.907 0.652 -17.844 1 86.94 362 SER A CA 1
ATOM 2946 C C . SER A 1 362 ? -0.523 0.988 -18.266 1 86.94 362 SER A C 1
ATOM 2948 O O . SER A 1 362 ? -1.441 0.926 -17.438 1 86.94 362 SER A O 1
ATOM 2950 N N . LYS A 1 363 ? -0.622 1.442 -19.453 1 85.06 363 LYS A N 1
ATOM 2951 C CA . LYS A 1 363 ? -1.956 1.687 -19.984 1 85.06 363 LYS A CA 1
ATOM 2952 C C . LYS A 1 363 ? -2.582 0.396 -20.516 1 85.06 363 LYS A C 1
ATOM 2954 O O . LYS A 1 363 ? -3.799 0.321 -20.688 1 85.06 363 LYS A O 1
ATOM 2959 N N . LYS A 1 364 ? -1.739 -0.546 -20.75 1 90.12 364 LYS A N 1
ATOM 2960 C CA . LYS A 1 364 ? -2.199 -1.815 -21.312 1 90.12 364 LYS A CA 1
ATOM 2961 C C . LYS A 1 364 ? -2.627 -2.775 -20.203 1 90.12 364 LYS A C 1
ATOM 2963 O O . LYS A 1 364 ? -1.795 -3.254 -19.422 1 90.12 364 LYS A O 1
ATOM 2968 N N . TRP A 1 365 ? -3.873 -3.189 -20.266 1 92 365 TRP A N 1
ATOM 2969 C CA . TRP A 1 365 ? -4.422 -4.027 -19.203 1 92 365 TRP A CA 1
ATOM 2970 C C . TRP A 1 365 ? -3.713 -5.375 -19.156 1 92 365 TRP A C 1
ATOM 2972 O O . TRP A 1 365 ? -3.512 -5.941 -18.078 1 92 365 TRP A O 1
ATOM 2982 N N . TRP A 1 366 ? -3.398 -5.941 -20.328 1 94.06 366 TRP A N 1
ATOM 2983 C CA . TRP A 1 366 ? -2.852 -7.293 -20.391 1 94.06 366 TRP A CA 1
ATOM 2984 C C . TRP A 1 366 ? -1.444 -7.336 -19.812 1 94.06 366 TRP A C 1
ATOM 2986 O O . TRP A 1 366 ? -0.953 -8.406 -19.422 1 94.06 366 TRP A O 1
ATOM 2996 N N . CYS A 1 367 ? -0.722 -6.172 -19.719 1 95.56 367 CYS A N 1
ATOM 2997 C CA . CYS A 1 367 ? 0.593 -6.113 -19.094 1 95.56 367 CYS A CA 1
ATOM 2998 C C . CYS A 1 367 ? 0.497 -6.395 -17.594 1 95.56 367 CYS A C 1
ATOM 3000 O O . CYS A 1 367 ? 1.426 -6.941 -17 1 95.56 367 CYS A O 1
ATOM 3002 N N . TYR A 1 368 ? -0.641 -6.02 -17.016 1 95.75 368 TYR A N 1
ATOM 3003 C CA . TYR A 1 368 ? -0.842 -6.316 -15.609 1 95.75 368 TYR A CA 1
ATOM 3004 C C . TYR A 1 368 ? -0.963 -7.816 -15.375 1 95.75 368 TYR A C 1
ATOM 3006 O O . TYR A 1 368 ? -0.444 -8.344 -14.391 1 95.75 368 TYR A O 1
ATOM 3014 N N . ILE A 1 369 ? -1.604 -8.477 -16.297 1 96.88 369 ILE A N 1
ATOM 3015 C CA . ILE A 1 369 ? -1.726 -9.922 -16.203 1 96.88 369 ILE A CA 1
ATOM 3016 C C . ILE A 1 369 ? -0.363 -10.57 -16.438 1 96.88 369 ILE A C 1
ATOM 3018 O O . ILE A 1 369 ? 0.024 -11.492 -15.719 1 96.88 369 ILE A O 1
ATOM 3022 N N . LEU A 1 370 ? 0.337 -10.07 -17.422 1 97.44 370 LEU A N 1
ATOM 3023 C CA . LEU A 1 370 ? 1.659 -10.602 -17.734 1 97.44 370 LEU A CA 1
ATOM 3024 C C . LEU A 1 370 ? 2.564 -10.562 -16.5 1 97.44 370 LEU A C 1
ATOM 3026 O O . LEU A 1 370 ? 3.154 -11.578 -16.125 1 97.44 370 LEU A O 1
ATOM 3030 N N . TRP A 1 371 ? 2.643 -9.422 -15.883 1 97.69 371 TRP A N 1
ATOM 3031 C CA . TRP A 1 371 ? 3.566 -9.258 -14.766 1 97.69 371 TRP A CA 1
ATOM 3032 C C . TRP A 1 371 ? 3.08 -10.023 -13.539 1 97.69 371 TRP A C 1
ATOM 3034 O O . TRP A 1 371 ? 3.887 -10.516 -12.75 1 97.69 371 TRP A O 1
ATOM 3044 N N . PHE A 1 372 ? 1.765 -10.164 -13.422 1 97.19 372 PHE A N 1
ATOM 3045 C CA . PHE A 1 372 ? 1.225 -11.039 -12.383 1 97.19 372 PHE A CA 1
ATOM 3046 C C . PHE A 1 372 ? 1.719 -12.469 -12.562 1 97.19 372 PHE A C 1
ATOM 3048 O O . PHE A 1 372 ? 2.146 -13.109 -11.602 1 97.19 372 PHE A O 1
ATOM 3055 N N . LEU A 1 373 ? 1.654 -12.898 -13.773 1 98.25 373 LEU A N 1
ATOM 3056 C CA . LEU A 1 373 ? 2.059 -14.266 -14.094 1 98.25 373 LEU A CA 1
ATOM 3057 C C . LEU A 1 373 ? 3.557 -14.453 -13.867 1 98.25 373 LEU A C 1
ATOM 3059 O O . LEU A 1 373 ? 3.988 -15.5 -13.375 1 98.25 373 LEU A O 1
ATOM 3063 N N . VAL A 1 374 ? 4.332 -13.469 -14.211 1 98.44 374 VAL A N 1
ATOM 3064 C CA . VAL A 1 374 ? 5.77 -13.523 -13.969 1 98.44 374 VAL A CA 1
ATOM 3065 C C . VAL A 1 374 ? 6.035 -13.594 -12.469 1 98.44 374 VAL A C 1
ATOM 3067 O O . VAL A 1 374 ? 6.824 -14.43 -12.008 1 98.44 374 VAL A O 1
ATOM 3070 N N . ASN A 1 375 ? 5.375 -12.75 -11.742 1 98.38 375 ASN A N 1
ATOM 3071 C CA . ASN A 1 375 ? 5.539 -12.727 -10.289 1 98.38 375 ASN A CA 1
ATOM 3072 C C . ASN A 1 375 ? 5.133 -14.055 -9.656 1 98.38 375 ASN A C 1
ATOM 3074 O O . ASN A 1 375 ? 5.832 -14.562 -8.781 1 98.38 375 ASN A O 1
ATOM 3078 N N . LEU A 1 376 ? 4.039 -14.555 -10.117 1 98.31 376 LEU A N 1
ATOM 3079 C CA . LEU A 1 376 ? 3.559 -15.844 -9.625 1 98.31 376 LEU A CA 1
ATOM 3080 C C . LEU A 1 376 ? 4.57 -16.953 -9.922 1 98.31 376 LEU A C 1
ATOM 3082 O O . LEU A 1 376 ? 4.82 -17.812 -9.078 1 98.31 376 LEU A O 1
ATOM 3086 N N . SER A 1 377 ? 5.137 -16.891 -11.07 1 98.75 377 SER A N 1
ATOM 3087 C CA . SER A 1 377 ? 6.148 -17.859 -11.461 1 98.75 377 SER A CA 1
ATOM 3088 C C . SER A 1 377 ? 7.387 -17.75 -10.57 1 98.75 377 SER A C 1
ATOM 3090 O O . SER A 1 377 ? 7.992 -18.766 -10.211 1 98.75 377 SER A O 1
ATOM 3092 N N . ILE A 1 378 ? 7.75 -16.531 -10.234 1 98.69 378 ILE A N 1
ATOM 3093 C CA . ILE A 1 378 ? 8.906 -16.328 -9.375 1 98.69 378 ILE A CA 1
ATOM 3094 C C . ILE A 1 378 ? 8.633 -16.922 -7.992 1 98.69 378 ILE A C 1
ATOM 3096 O O . ILE A 1 378 ? 9.484 -17.609 -7.426 1 98.69 378 ILE A O 1
ATOM 3100 N N . VAL A 1 379 ? 7.48 -16.688 -7.43 1 98.44 379 VAL A N 1
ATOM 3101 C CA . VAL A 1 379 ? 7.117 -17.203 -6.113 1 98.44 379 VAL A CA 1
ATOM 3102 C C . VAL A 1 379 ? 7.117 -18.734 -6.133 1 98.44 379 VAL A C 1
ATOM 3104 O O . VAL A 1 379 ? 7.703 -19.375 -5.254 1 98.44 379 VAL A O 1
ATOM 3107 N N . ASN A 1 380 ? 6.488 -19.312 -7.16 1 98.62 380 ASN A N 1
ATOM 3108 C CA . ASN A 1 380 ? 6.48 -20.766 -7.289 1 98.62 380 ASN A CA 1
ATOM 3109 C C . ASN A 1 380 ? 7.895 -21.328 -7.43 1 98.62 380 ASN A C 1
ATOM 3111 O O . ASN A 1 380 ? 8.219 -22.359 -6.859 1 98.62 380 ASN A O 1
ATOM 3115 N N . ALA A 1 381 ? 8.703 -20.609 -8.188 1 98.25 381 ALA A N 1
ATOM 3116 C CA . ALA A 1 381 ? 10.086 -21.047 -8.367 1 98.25 381 ALA A CA 1
ATOM 3117 C C . ALA A 1 381 ? 10.844 -21.016 -7.047 1 98.25 381 ALA A C 1
ATOM 3119 O O . ALA A 1 381 ? 11.609 -21.938 -6.738 1 98.25 381 ALA A O 1
ATOM 3120 N N . TRP A 1 382 ? 10.648 -20.016 -6.281 1 96.88 382 TRP A N 1
ATOM 3121 C CA . TRP A 1 382 ? 11.281 -19.891 -4.969 1 96.88 382 TRP A CA 1
ATOM 31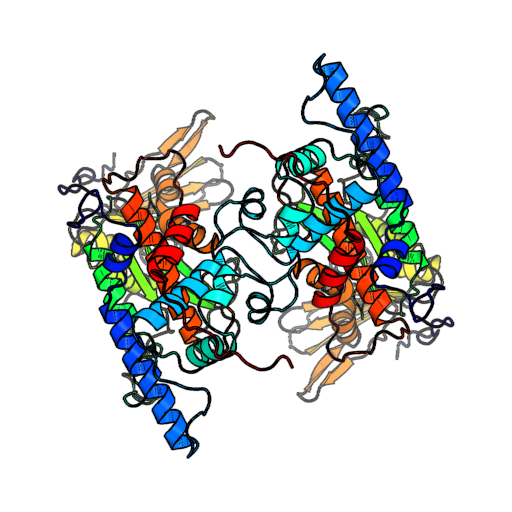22 C C . TRP A 1 382 ? 10.852 -21.031 -4.047 1 96.88 382 TRP A C 1
ATOM 3124 O O . TRP A 1 382 ? 11.68 -21.625 -3.357 1 96.88 382 TRP A O 1
ATOM 3134 N N . LEU A 1 383 ? 9.57 -21.312 -4.055 1 96.56 383 LEU A N 1
ATOM 3135 C CA . LEU A 1 383 ? 9.047 -22.391 -3.205 1 96.56 383 LEU A CA 1
ATOM 3136 C C . LEU A 1 383 ? 9.586 -23.734 -3.645 1 96.56 383 LEU A C 1
ATOM 3138 O O . LEU A 1 383 ? 9.898 -24.594 -2.807 1 96.56 383 LEU A O 1
ATOM 3142 N N . LEU A 1 384 ? 9.703 -23.922 -4.988 1 95.62 384 LEU A N 1
ATOM 3143 C CA . LEU A 1 384 ? 10.328 -25.141 -5.508 1 95.62 384 LEU A CA 1
ATOM 3144 C C . LEU A 1 384 ? 11.773 -25.25 -5.039 1 95.62 384 LEU A C 1
ATOM 3146 O O . LEU A 1 384 ? 12.211 -26.312 -4.609 1 95.62 384 LEU A O 1
ATOM 3150 N N . PHE A 1 385 ? 12.414 -24.125 -5.129 1 94.69 385 PHE A N 1
ATOM 3151 C CA . PHE A 1 385 ? 13.812 -24.078 -4.719 1 94.69 385 PHE A CA 1
ATOM 3152 C C . PHE A 1 385 ? 13.961 -24.422 -3.238 1 94.69 385 PHE A C 1
ATOM 3154 O O . PHE A 1 385 ? 14.812 -25.219 -2.863 1 94.69 385 PHE A O 1
ATOM 3161 N N . ARG A 1 386 ? 13.148 -23.859 -2.424 1 91.5 386 ARG A N 1
ATOM 3162 C CA . ARG A 1 386 ? 13.188 -24.031 -0.974 1 91.5 386 ARG A CA 1
ATOM 3163 C C . ARG A 1 386 ? 12.914 -25.484 -0.584 1 91.5 386 ARG A C 1
ATOM 3165 O O . ARG A 1 386 ? 13.531 -26.016 0.341 1 91.5 386 ARG A O 1
ATOM 3172 N N . GLU A 1 387 ? 11.992 -26.141 -1.314 1 90.38 387 GLU A N 1
ATOM 3173 C CA . GLU A 1 387 ? 11.562 -27.5 -0.974 1 90.38 387 GLU A CA 1
ATOM 3174 C C . GLU A 1 387 ? 12.469 -28.547 -1.621 1 90.38 387 GLU A C 1
ATOM 3176 O O . GLU A 1 387 ? 12.352 -29.734 -1.325 1 90.38 387 GLU A O 1
ATOM 3181 N N . SER A 1 388 ? 13.352 -28.094 -2.521 1 91.06 388 SER A N 1
ATOM 3182 C CA . SER A 1 388 ? 14.219 -29.016 -3.23 1 91.06 388 SER A CA 1
ATOM 3183 C C . SER A 1 388 ? 15.562 -29.172 -2.521 1 91.06 388 SER A C 1
ATOM 3185 O O . SER A 1 388 ? 15.969 -28.297 -1.759 1 91.06 388 SER A O 1
ATOM 3187 N N . CYS A 1 389 ? 16.172 -30.312 -2.771 1 82.69 389 CYS A N 1
ATOM 3188 C CA . CYS A 1 389 ? 17.531 -30.516 -2.291 1 82.69 389 CYS A CA 1
ATOM 3189 C C . CYS A 1 389 ? 18.531 -29.844 -3.203 1 82.69 389 CYS A C 1
ATOM 3191 O O . CYS A 1 389 ? 18.484 -29.984 -4.426 1 82.69 389 CYS A O 1
ATOM 3193 N N . HIS A 1 390 ? 19.297 -28.891 -2.713 1 77.56 390 HIS A N 1
ATOM 3194 C CA . HIS A 1 390 ? 20.312 -28.219 -3.508 1 77.56 390 HIS A CA 1
ATOM 3195 C C . HIS A 1 390 ? 21.562 -27.906 -2.676 1 77.56 390 HIS A C 1
ATOM 3197 O O . HIS A 1 390 ? 21.516 -27.984 -1.445 1 77.56 390 HIS A O 1
ATOM 3203 N N . ASP A 1 391 ? 22.734 -27.797 -3.463 1 69.25 391 ASP A N 1
ATOM 3204 C CA . ASP A 1 391 ? 24.047 -27.562 -2.846 1 69.25 391 ASP A CA 1
ATOM 3205 C C . ASP A 1 391 ? 24.156 -26.141 -2.314 1 69.25 391 ASP A C 1
ATOM 3207 O O . ASP A 1 391 ? 25.156 -25.781 -1.702 1 69.25 391 ASP A O 1
ATOM 3211 N N . TYR A 1 392 ? 23.328 -25.328 -2.818 1 61.94 392 TYR A N 1
ATOM 3212 C CA . TYR A 1 392 ? 23.438 -23.938 -2.375 1 61.94 392 TYR A CA 1
ATOM 3213 C C . TYR A 1 392 ? 23.547 -23.859 -0.858 1 61.94 392 TYR A C 1
ATOM 3215 O O . TYR A 1 392 ? 22.891 -24.609 -0.138 1 61.94 392 TYR A O 1
ATOM 3223 N N . THR A 1 393 ? 24.812 -23.812 -0.35 1 52.53 393 THR A N 1
ATOM 3224 C CA . THR A 1 393 ? 24.984 -23.641 1.09 1 52.53 393 THR A CA 1
ATOM 3225 C C . THR A 1 393 ? 23.781 -22.906 1.69 1 52.53 393 THR A C 1
ATOM 3227 O O . THR A 1 393 ? 23.391 -21.844 1.199 1 52.53 393 THR A O 1
ATOM 3230 N N . SER A 1 394 ? 22.875 -23.703 2.154 1 51.75 394 SER A N 1
ATOM 3231 C CA . SER A 1 394 ? 21.75 -23.375 3.014 1 51.75 394 SER A CA 1
ATOM 3232 C C . SER A 1 394 ? 22.031 -22.109 3.818 1 51.75 394 SER A C 1
ATOM 3234 O O . SER A 1 394 ? 22.656 -22.172 4.883 1 51.75 394 SER A O 1
ATOM 3236 N N . SER A 1 395 ? 22.688 -21.219 3.217 1 53.97 395 SER A N 1
ATOM 3237 C CA . SER A 1 395 ? 22.797 -20.172 4.238 1 53.97 395 SER A CA 1
ATOM 3238 C C . SER A 1 395 ? 21.453 -19.906 4.895 1 53.97 395 SER A C 1
ATOM 3240 O O . SER A 1 395 ? 20.422 -19.82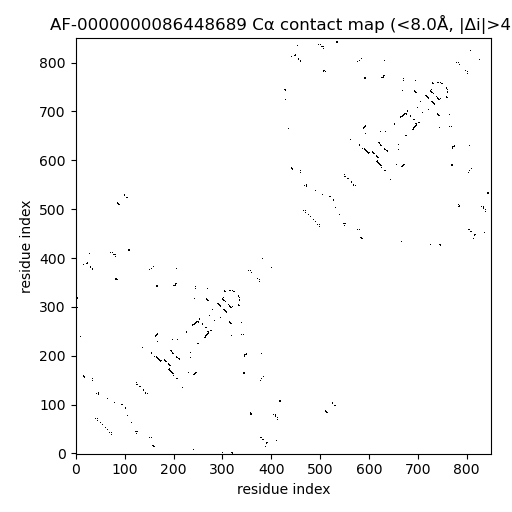8 4.211 1 53.97 395 SER A O 1
ATOM 3242 N N . LYS A 1 396 ? 21.344 -20.438 6.031 1 57.22 396 LYS A N 1
ATOM 3243 C CA . LYS A 1 396 ? 20.219 -20.141 6.922 1 57.22 396 LYS A CA 1
ATOM 3244 C C . LYS A 1 396 ? 19.578 -18.797 6.57 1 57.22 396 LYS A C 1
ATOM 3246 O O . LYS A 1 396 ? 18.406 -18.578 6.848 1 57.22 396 LYS A O 1
ATOM 3251 N N . ASN A 1 397 ? 20.344 -18.109 5.641 1 70 397 ASN A N 1
ATOM 3252 C CA . ASN A 1 397 ? 19.859 -16.734 5.465 1 70 397 ASN A CA 1
ATOM 3253 C C . ASN A 1 397 ? 19.391 -16.484 4.035 1 70 397 ASN A C 1
ATOM 3255 O O . ASN A 1 397 ? 19.062 -15.359 3.668 1 70 397 ASN A O 1
ATOM 3259 N N . TYR A 1 398 ? 19.234 -17.641 3.158 1 87.5 398 TYR A N 1
ATOM 3260 C CA . TYR A 1 398 ? 18.797 -17.406 1.787 1 87.5 398 TYR A CA 1
ATOM 3261 C C . TYR A 1 398 ? 17.281 -17.328 1.706 1 87.5 398 TYR A C 1
ATOM 3263 O O . TYR A 1 398 ? 16.594 -18.344 1.817 1 87.5 398 TYR A O 1
ATOM 3271 N N . ASP A 1 399 ? 16.812 -16.172 1.598 1 92.94 399 ASP A N 1
ATOM 3272 C CA . ASP A 1 399 ? 15.367 -15.969 1.657 1 92.94 399 ASP A CA 1
ATOM 3273 C C . ASP A 1 399 ? 14.82 -15.508 0.309 1 92.94 399 ASP A C 1
ATOM 3275 O O . ASP A 1 399 ? 15.547 -15.492 -0.688 1 92.94 399 ASP A O 1
ATOM 3279 N N . HIS A 1 400 ? 13.578 -15.328 0.28 1 95.44 400 HIS A N 1
ATOM 3280 C CA . HIS A 1 400 ? 12.844 -14.945 -0.921 1 95.44 400 HIS A CA 1
ATOM 3281 C C . HIS A 1 400 ? 13.453 -13.703 -1.562 1 95.44 400 HIS A C 1
ATOM 3283 O O . HIS A 1 400 ? 13.547 -13.609 -2.789 1 95.44 400 HIS A O 1
ATOM 3289 N N . PHE A 1 401 ? 13.922 -12.773 -0.766 1 95.56 401 PHE A N 1
ATOM 3290 C CA . PHE A 1 401 ? 14.562 -11.555 -1.231 1 95.56 401 PHE A CA 1
ATOM 3291 C C . PHE A 1 401 ? 15.828 -11.875 -2.016 1 95.56 401 PHE A C 1
ATOM 3293 O O . PHE A 1 401 ? 16 -11.414 -3.148 1 95.56 401 PHE A O 1
ATOM 3300 N N . GLN A 1 402 ? 16.688 -12.633 -1.465 1 94.25 402 GLN A N 1
ATOM 3301 C CA . GLN A 1 402 ? 17.938 -13 -2.123 1 94.25 402 GLN A CA 1
ATOM 3302 C C . GLN A 1 402 ? 17.672 -13.789 -3.4 1 94.25 402 GLN A C 1
ATOM 3304 O O . GLN A 1 402 ? 18.375 -13.633 -4.395 1 94.25 402 GLN A O 1
ATOM 3309 N N . PHE A 1 403 ? 16.672 -14.68 -3.326 1 96.12 403 PHE A N 1
ATOM 3310 C CA . PHE A 1 403 ? 16.297 -15.445 -4.508 1 96.12 403 PHE A CA 1
ATOM 3311 C C . PHE A 1 403 ? 15.977 -14.523 -5.676 1 96.12 403 PHE A C 1
ATOM 3313 O O . PHE A 1 403 ? 16.438 -14.766 -6.801 1 96.12 403 PHE A O 1
ATOM 3320 N N . ARG A 1 404 ? 15.25 -13.484 -5.445 1 97 404 ARG A N 1
ATOM 3321 C CA . ARG A 1 404 ? 14.836 -12.562 -6.496 1 97 404 ARG A CA 1
ATOM 3322 C C . ARG A 1 404 ? 16.016 -11.766 -7.027 1 97 404 ARG A C 1
ATOM 3324 O O . ARG A 1 404 ? 16.125 -11.516 -8.227 1 97 404 ARG A O 1
ATOM 3331 N N . VAL A 1 405 ? 16.875 -11.32 -6.125 1 96.56 405 VAL A N 1
ATOM 3332 C CA . VAL A 1 405 ? 18.062 -10.586 -6.543 1 96.56 405 VAL A CA 1
ATOM 3333 C C . VAL A 1 405 ? 18.938 -11.469 -7.438 1 96.56 405 VAL A C 1
ATOM 3335 O O . VAL A 1 405 ? 19.375 -11.039 -8.508 1 96.56 405 VAL A O 1
ATOM 3338 N N . ASP A 1 406 ? 19.125 -12.68 -7.027 1 96 406 ASP A N 1
ATOM 3339 C CA . ASP A 1 406 ? 19.938 -13.609 -7.805 1 96 406 ASP A CA 1
ATOM 3340 C C . ASP A 1 406 ? 19.281 -13.914 -9.148 1 96 406 ASP A C 1
ATOM 3342 O O . ASP A 1 406 ? 19.969 -14.062 -10.164 1 96 406 ASP A O 1
ATOM 3346 N N . LEU A 1 407 ? 17.984 -14.062 -9.094 1 97.81 407 LEU A N 1
ATOM 3347 C CA . LEU A 1 407 ? 17.266 -14.312 -10.344 1 97.81 407 LEU A CA 1
ATOM 3348 C C . LEU A 1 407 ? 17.484 -13.172 -11.328 1 97.81 407 LEU A C 1
ATOM 3350 O O . LEU A 1 407 ? 17.766 -13.406 -12.508 1 97.81 407 LEU A O 1
ATOM 3354 N N . ALA A 1 408 ? 17.328 -11.945 -10.859 1 97.75 408 ALA A N 1
ATOM 3355 C CA . ALA A 1 408 ? 17.547 -10.789 -11.719 1 97.75 408 ALA A CA 1
ATOM 3356 C C . ALA A 1 408 ? 18.953 -10.805 -12.305 1 97.75 408 ALA A C 1
ATOM 3358 O O . ALA A 1 408 ? 19.141 -10.57 -13.508 1 97.75 408 ALA A O 1
ATOM 3359 N N . GLU A 1 409 ? 19.922 -11.141 -11.516 1 97.06 409 GLU A N 1
ATOM 3360 C CA . GLU A 1 409 ? 21.312 -11.18 -11.969 1 97.06 409 GLU A CA 1
ATOM 3361 C C . GLU A 1 409 ? 21.531 -12.281 -13 1 97.06 409 GLU A C 1
ATOM 3363 O O . GLU A 1 409 ? 22.234 -12.086 -13.992 1 97.06 409 GLU A O 1
ATOM 3368 N N . GLN A 1 410 ? 20.938 -13.375 -12.734 1 97.56 410 GLN A N 1
ATOM 3369 C CA . GLN A 1 410 ? 21.141 -14.508 -13.633 1 97.56 410 GLN A CA 1
ATOM 3370 C C . GLN A 1 410 ? 20.375 -14.312 -14.938 1 97.56 410 GLN A C 1
ATOM 3372 O O . GLN A 1 410 ? 20.812 -14.773 -15.992 1 97.56 410 GLN A O 1
ATOM 3377 N N . LEU A 1 411 ? 19.188 -13.672 -14.898 1 97.81 411 LEU A N 1
ATOM 3378 C CA . LEU A 1 411 ? 18.469 -13.312 -16.125 1 97.81 411 LEU A CA 1
ATOM 3379 C C . LEU A 1 411 ? 19.312 -12.383 -16.984 1 97.81 411 LEU A C 1
ATOM 3381 O O . LEU A 1 411 ? 19.375 -12.555 -18.203 1 97.81 411 LEU A O 1
ATOM 3385 N N . ARG A 1 412 ? 19.906 -11.375 -16.406 1 95.88 412 ARG A N 1
ATOM 3386 C CA . ARG A 1 412 ? 20.781 -10.453 -17.109 1 95.88 412 ARG A CA 1
ATOM 3387 C C . ARG A 1 412 ? 21.953 -11.188 -17.75 1 95.88 412 ARG A C 1
ATOM 3389 O O . ARG A 1 412 ? 22.312 -10.914 -18.906 1 95.88 412 ARG A O 1
ATOM 3396 N N . ALA A 1 413 ? 22.531 -12.156 -17.078 1 92.31 413 ALA A N 1
ATOM 3397 C CA . ALA A 1 413 ? 23.641 -12.984 -17.516 1 92.31 413 ALA A CA 1
ATOM 3398 C C . ALA A 1 413 ? 24.734 -12.133 -18.141 1 92.31 413 ALA A C 1
ATOM 3400 O O . ALA A 1 413 ? 25.234 -12.445 -19.234 1 92.31 413 ALA A O 1
ATOM 3401 N N . GLY A 1 414 ? 25.031 -10.969 -17.625 1 86.94 414 GLY A N 1
ATOM 3402 C CA . GLY A 1 414 ? 26.125 -10.133 -18.078 1 86.94 414 GLY A CA 1
ATOM 3403 C C . GLY A 1 414 ? 25.812 -9.383 -19.359 1 86.94 414 GLY A C 1
ATOM 3404 O O . GLY A 1 414 ? 26.656 -8.656 -19.891 1 86.94 414 GLY A O 1
ATOM 3405 N N . TRP A 1 415 ? 24.562 -9.469 -19.828 1 91.25 415 TRP A N 1
ATOM 3406 C CA . TRP A 1 415 ? 24.172 -8.797 -21.062 1 91.25 415 TRP A CA 1
ATOM 3407 C C . TRP A 1 415 ? 24.141 -7.281 -20.859 1 91.25 415 TRP A C 1
ATOM 3409 O O . TRP A 1 415 ? 23.688 -6.793 -19.828 1 91.25 415 TRP A O 1
ATOM 3419 N N . ALA A 1 416 ? 24.781 -6.562 -21.781 1 91.38 416 ALA A N 1
ATOM 3420 C CA . ALA A 1 416 ? 24.734 -5.102 -21.797 1 91.38 416 ALA A CA 1
ATOM 3421 C C . ALA A 1 416 ? 24.828 -4.566 -23.234 1 91.38 416 ALA A C 1
ATOM 3423 O O . ALA A 1 416 ? 25.531 -5.133 -24.062 1 91.38 416 ALA A O 1
ATOM 3424 N N . LYS A 1 417 ? 23.922 -3.641 -23.547 1 83.44 417 LYS A N 1
ATOM 3425 C CA . LYS A 1 417 ? 24.031 -2.971 -24.844 1 83.44 417 LYS A CA 1
ATOM 3426 C C . LYS A 1 417 ? 24.719 -1.613 -24.703 1 83.44 417 LYS A C 1
ATOM 3428 O O . LYS A 1 417 ? 24.312 -0.789 -23.875 1 83.44 417 LYS A O 1
ATOM 3433 N N . ARG A 1 418 ? 25.984 -1.544 -25.031 1 63.22 418 ARG A N 1
ATOM 3434 C CA . ARG A 1 418 ? 26.797 -0.336 -24.938 1 63.22 418 ARG A CA 1
ATOM 3435 C C . ARG A 1 418 ? 26.094 0.85 -25.578 1 63.22 418 ARG A C 1
ATOM 3437 O O . ARG A 1 418 ? 25.516 0.718 -26.656 1 63.22 418 ARG A O 1
ATOM 3444 N N . ALA A 1 419 ? 25.422 1.805 -24.688 1 54.62 419 ALA A N 1
ATOM 3445 C CA . ALA A 1 419 ? 24.875 3.064 -25.188 1 54.62 419 ALA A CA 1
ATOM 3446 C C . ALA A 1 419 ? 25.75 3.641 -26.297 1 54.62 419 ALA A C 1
ATOM 3448 O O . ALA A 1 419 ? 26.969 3.562 -26.234 1 54.62 419 ALA A O 1
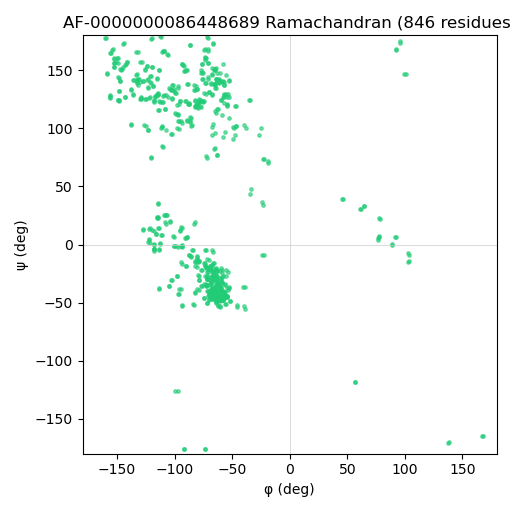ATOM 3449 N N . PRO A 1 420 ? 25.125 3.869 -27.375 1 43.06 420 PRO A N 1
ATOM 3450 C CA . PRO A 1 420 ? 25.984 4.73 -28.188 1 43.06 420 PRO A CA 1
ATOM 3451 C C . PRO A 1 420 ? 26.406 6.004 -27.469 1 43.06 420 PRO A C 1
ATOM 3453 O O . PRO A 1 420 ? 25.719 6.453 -26.547 1 43.06 420 PRO A O 1
ATOM 3456 N N . ALA A 1 421 ? 27.688 6.391 -27.406 1 37.12 421 ALA A N 1
ATOM 3457 C CA . ALA A 1 421 ? 28.234 7.625 -26.844 1 37.12 421 ALA A CA 1
ATOM 3458 C C . ALA A 1 421 ? 27.281 8.797 -27.078 1 37.12 421 ALA A C 1
ATOM 3460 O O . ALA A 1 421 ? 27.312 9.414 -28.156 1 37.12 421 ALA A O 1
ATOM 3461 N N . HIS A 1 422 ? 25.984 8.766 -26.922 1 34.47 422 HIS A N 1
ATOM 3462 C CA . HIS A 1 422 ? 25.312 10.016 -27.266 1 34.47 422 HIS A CA 1
ATOM 3463 C C . HIS A 1 422 ? 25.844 11.18 -26.438 1 34.47 422 HIS A C 1
ATOM 3465 O O . HIS A 1 422 ? 26.406 10.969 -25.344 1 34.47 422 HIS A O 1
ATOM 3471 N N . MET A 1 423 ? 25.703 12.5 -27.031 1 30.03 423 MET A N 1
ATOM 3472 C CA . MET A 1 423 ? 25.953 13.914 -26.766 1 30.03 423 MET A CA 1
ATOM 3473 C C . MET A 1 423 ? 25.219 14.375 -25.516 1 30.03 423 MET A C 1
ATOM 3475 O O . MET A 1 423 ? 24.047 14.031 -25.312 1 30.03 423 MET A O 1
ATOM 3479 N N . ALA A 1 424 ? 25.906 14.672 -24.516 1 30.25 424 ALA A N 1
ATOM 3480 C CA . ALA A 1 424 ? 25.516 15.492 -23.375 1 30.25 424 ALA A CA 1
ATOM 3481 C C . ALA A 1 424 ? 24.375 16.438 -23.75 1 30.25 424 ALA A C 1
ATOM 3483 O O . ALA A 1 424 ? 24.547 17.328 -24.594 1 30.25 424 ALA A O 1
ATOM 3484 N N . ILE A 1 425 ? 23.031 15.961 -23.938 1 23.66 425 ILE A N 1
ATOM 3485 C CA . ILE A 1 425 ? 22.25 17.172 -23.781 1 23.66 425 ILE A CA 1
ATOM 3486 C C . ILE A 1 425 ? 22.25 17.609 -22.312 1 23.66 425 ILE A C 1
ATOM 3488 O O . ILE A 1 425 ? 22.062 16.781 -21.422 1 23.66 425 ILE A O 1
ATOM 3492 N N . MET B 1 1 ? -37.531 33.125 1.417 1 31.58 1 MET B N 1
ATOM 3493 C CA . MET B 1 1 ? -36.219 32.625 0.991 1 31.58 1 MET B CA 1
ATOM 3494 C C . MET B 1 1 ? -35.188 32.781 2.1 1 31.58 1 MET B C 1
ATOM 3496 O O . MET B 1 1 ? -34.969 33.875 2.592 1 31.58 1 MET B O 1
ATOM 3500 N N . LEU B 1 2 ? -35.031 31.703 2.881 1 40.78 2 LEU B N 1
ATOM 3501 C CA . LEU B 1 2 ? -34.25 31.75 4.113 1 40.78 2 LEU B CA 1
ATOM 3502 C C . LEU B 1 2 ? -32.781 32.062 3.818 1 40.78 2 LEU B C 1
ATOM 3504 O O . LEU B 1 2 ? -32.156 31.375 3.016 1 40.78 2 LEU B O 1
ATOM 3508 N N . THR B 1 3 ? -32.594 33.406 3.551 1 43.97 3 THR B N 1
ATOM 3509 C CA . THR B 1 3 ? -31.234 33.812 3.197 1 43.97 3 THR B CA 1
ATOM 3510 C C . THR B 1 3 ? -30.359 33.906 4.445 1 43.97 3 THR B C 1
ATOM 3512 O O . THR B 1 3 ? -30.828 34.312 5.508 1 43.97 3 THR B O 1
ATOM 3515 N N . ILE B 1 4 ? -29.391 33.219 4.555 1 49.06 4 ILE B N 1
ATOM 3516 C CA . ILE B 1 4 ? -28.391 33.406 5.59 1 49.06 4 ILE B CA 1
ATOM 3517 C C . ILE B 1 4 ? -27.656 34.719 5.34 1 49.06 4 ILE B C 1
ATOM 3519 O O . ILE B 1 4 ? -27.031 34.906 4.285 1 49.06 4 ILE B O 1
ATOM 3523 N N . PRO B 1 5 ? -28.047 35.812 5.941 1 44.62 5 PRO B N 1
ATOM 3524 C CA . PRO B 1 5 ? -27.516 37.125 5.68 1 44.62 5 PRO B CA 1
ATOM 3525 C C . PRO B 1 5 ? -26.016 37.156 5.457 1 44.62 5 PRO B C 1
ATOM 3527 O O . PRO B 1 5 ? -25.5 37.969 4.695 1 44.62 5 PRO B O 1
ATOM 3530 N N . TRP B 1 6 ? -25.203 36.594 6.359 1 44.94 6 TRP B N 1
ATOM 3531 C CA . TRP B 1 6 ? -23.812 37.031 6.543 1 44.94 6 TRP B CA 1
ATOM 3532 C C . TRP B 1 6 ? -22.891 36.375 5.523 1 44.94 6 TRP B C 1
ATOM 3534 O O . TRP B 1 6 ? -21.672 36.375 5.672 1 44.94 6 TRP B O 1
ATOM 3544 N N . MET B 1 7 ? -23.438 35.875 4.5 1 46.06 7 MET B N 1
ATOM 3545 C CA . MET B 1 7 ? -22.578 35.031 3.67 1 46.06 7 MET B CA 1
ATOM 3546 C C . MET B 1 7 ? -21.344 35.781 3.215 1 46.06 7 MET B C 1
ATOM 3548 O O . MET B 1 7 ? -20.375 35.188 2.76 1 46.06 7 MET B O 1
ATOM 3552 N N . THR B 1 8 ? -21.469 37.156 2.965 1 45.47 8 THR B N 1
ATOM 3553 C CA . THR B 1 8 ? -20.469 37.844 2.176 1 45.47 8 THR B CA 1
ATOM 3554 C C . THR B 1 8 ? -19.297 38.281 3.053 1 45.47 8 THR B C 1
ATOM 3556 O O . THR B 1 8 ? -18.469 39.094 2.645 1 45.47 8 THR B O 1
ATOM 3559 N N . ARG B 1 9 ? -19.297 38.125 4.242 1 43.5 9 ARG B N 1
ATOM 3560 C CA . ARG B 1 9 ? -18.125 38.781 4.828 1 43.5 9 ARG B CA 1
ATOM 3561 C C . ARG B 1 9 ? -16.844 38.094 4.375 1 43.5 9 ARG B C 1
ATOM 3563 O O . ARG B 1 9 ? -16.625 36.906 4.691 1 43.5 9 ARG B O 1
ATOM 3570 N N . ARG B 1 10 ? -16.391 38.438 3.229 1 50.53 10 ARG B N 1
ATOM 3571 C CA . ARG B 1 10 ? -15.109 38.062 2.648 1 50.53 10 ARG B CA 1
ATOM 3572 C C . ARG B 1 10 ? -13.977 38.25 3.654 1 50.53 10 ARG B C 1
ATOM 3574 O O . ARG B 1 10 ? -13.992 39.188 4.441 1 50.53 10 ARG B O 1
ATOM 3581 N N . THR B 1 11 ? -13.32 37.25 3.99 1 57 11 THR B N 1
ATOM 3582 C CA . THR B 1 11 ? -12.055 37.375 4.707 1 57 11 THR B CA 1
ATOM 3583 C C . THR B 1 11 ? -11.242 38.531 4.168 1 57 11 THR B C 1
ATOM 3585 O O . THR B 1 11 ? -11.078 38.688 2.953 1 57 11 THR B O 1
ATOM 3588 N N . ASN B 1 12 ? -11.164 39.719 4.832 1 51.53 12 ASN B N 1
ATOM 3589 C CA . ASN B 1 12 ? -10.492 40.938 4.449 1 51.53 12 ASN B CA 1
ATOM 3590 C C . ASN B 1 12 ? -9.008 40.719 4.16 1 51.53 12 ASN B C 1
ATOM 3592 O O . ASN B 1 12 ? -8.32 41.594 3.666 1 51.53 12 ASN B O 1
ATOM 3596 N N . LYS B 1 13 ? -8.383 39.656 4.672 1 63.06 13 LYS B N 1
ATOM 3597 C CA . LYS B 1 13 ? -6.93 39.656 4.523 1 63.06 13 LYS B CA 1
ATOM 3598 C C . LYS B 1 13 ? -6.508 38.719 3.381 1 63.06 13 LYS B C 1
ATOM 3600 O O . LYS B 1 13 ? -7.211 37.781 3.057 1 63.06 13 LYS B O 1
ATOM 3605 N N . SER B 1 14 ? -5.633 39.125 2.623 1 82.88 14 SER B N 1
ATOM 3606 C CA . SER B 1 14 ? -5.047 38.375 1.512 1 82.88 14 SER B CA 1
ATOM 3607 C C . SER B 1 14 ? -4.512 37.031 1.97 1 82.88 14 SER B C 1
ATOM 3609 O O . SER B 1 14 ? -3.885 36.906 3.027 1 82.88 14 SER B O 1
ATOM 3611 N N . SER B 1 15 ? -5.008 35.906 1.434 1 90.69 15 SER B N 1
ATOM 3612 C CA . SER B 1 15 ? -4.562 34.562 1.725 1 90.69 15 SER B CA 1
ATOM 3613 C C . SER B 1 15 ? -3.248 34.25 1.016 1 90.69 15 SER B C 1
ATOM 3615 O O . SER B 1 15 ? -2.895 34.906 0.033 1 90.69 15 SER B O 1
ATOM 3617 N N . GLY B 1 16 ? -2.477 33.375 1.669 1 92.69 16 GLY B N 1
ATOM 3618 C CA . GLY B 1 16 ? -1.233 32.938 1.05 1 92.69 16 GLY B CA 1
ATOM 3619 C C . GLY B 1 16 ? -0.077 32.875 2.027 1 92.69 16 GLY B C 1
ATOM 3620 O O . GLY B 1 16 ? -0.276 32.938 3.242 1 92.69 16 GLY B O 1
ATOM 3621 N N . PRO B 1 17 ? 1.138 32.656 1.421 1 94 17 PRO B N 1
ATOM 3622 C CA . PRO B 1 17 ? 2.33 32.562 2.266 1 94 17 PRO B CA 1
ATOM 3623 C C . PRO B 1 17 ? 2.658 33.844 2.996 1 94 17 PRO B C 1
ATOM 3625 O O . PRO B 1 17 ? 2.504 34.938 2.432 1 94 17 PRO B O 1
ATOM 3628 N N . CYS B 1 18 ? 3.035 33.688 4.289 1 94.06 18 CYS B N 1
ATOM 3629 C CA . CYS B 1 18 ? 3.41 34.812 5.137 1 94.06 18 CYS B CA 1
ATOM 3630 C C . CYS B 1 18 ? 4.84 34.656 5.641 1 94.06 18 CYS B C 1
ATOM 3632 O O . CYS B 1 18 ? 5.062 34.281 6.789 1 94.06 18 CYS B O 1
ATOM 3634 N N . HIS B 1 19 ? 5.789 34.875 4.805 1 92.56 19 HIS B N 1
ATOM 3635 C CA . HIS B 1 19 ? 7.195 34.812 5.184 1 92.56 19 HIS B CA 1
ATOM 3636 C C . HIS B 1 19 ? 8.023 35.844 4.449 1 92.56 19 HIS B C 1
ATOM 3638 O O . HIS B 1 19 ? 7.52 36.531 3.539 1 92.56 19 HIS B O 1
ATOM 3644 N N . SER B 1 20 ? 9.242 35.938 4.84 1 92.69 20 SER B N 1
ATOM 3645 C CA . SER B 1 20 ? 10.102 37 4.285 1 92.69 20 SER B CA 1
ATOM 3646 C C . SER B 1 20 ? 11.234 36.375 3.463 1 92.69 20 SER B C 1
ATOM 3648 O O . SER B 1 20 ? 12.297 37 3.318 1 92.69 20 SER B O 1
ATOM 3650 N N . LEU B 1 21 ? 11.055 35.219 2.984 1 93.94 21 LEU B N 1
ATOM 3651 C CA . LEU B 1 21 ? 12.102 34.594 2.178 1 93.94 21 LEU B CA 1
ATOM 3652 C C . LEU B 1 21 ? 12.266 35.312 0.849 1 93.94 21 LEU B C 1
ATOM 3654 O O . LEU B 1 21 ? 11.281 35.719 0.229 1 93.94 21 LEU B O 1
ATOM 3658 N N . PRO B 1 22 ? 13.492 35.5 0.436 1 92.31 22 PRO B N 1
ATOM 3659 C CA . PRO B 1 22 ? 13.742 36.156 -0.855 1 92.31 22 PRO B CA 1
ATOM 3660 C C . PRO B 1 22 ? 13.43 35.25 -2.039 1 92.31 22 PRO B C 1
ATOM 3662 O O . PRO B 1 22 ? 13.242 34.031 -1.861 1 92.31 22 PRO B O 1
ATOM 3665 N N . GLY B 1 23 ? 13.383 35.75 -3.164 1 88 23 GLY B N 1
ATOM 3666 C CA . GLY B 1 23 ? 13.133 34.969 -4.375 1 88 23 GLY B CA 1
ATOM 3667 C C . GLY B 1 23 ? 14.172 33.906 -4.633 1 88 23 GLY B C 1
ATOM 3668 O O . GLY B 1 23 ? 13.891 32.906 -5.277 1 88 23 GLY B O 1
ATOM 3669 N N . SER B 1 24 ? 15.344 34.062 -4.105 1 91.06 24 SER B N 1
ATOM 3670 C CA . SER B 1 24 ? 16.453 33.156 -4.316 1 91.06 24 SER B CA 1
ATOM 3671 C C . SER B 1 24 ? 16.484 32.062 -3.244 1 91.06 24 SER B C 1
ATOM 3673 O O . SER B 1 24 ? 17.391 31.234 -3.217 1 91.06 24 SER B O 1
ATOM 3675 N N . ALA B 1 25 ? 15.453 32.062 -2.412 1 94.19 25 ALA B N 1
ATOM 3676 C CA . ALA B 1 25 ? 15.414 31.094 -1.321 1 94.19 25 ALA B CA 1
ATOM 3677 C C . ALA B 1 25 ? 15.398 29.656 -1.86 1 94.19 25 ALA B C 1
ATOM 3679 O O . ALA B 1 25 ? 14.758 29.391 -2.879 1 94.19 25 ALA B O 1
ATOM 3680 N N . THR B 1 26 ? 16.109 28.797 -1.153 1 94.31 26 THR B N 1
ATOM 3681 C CA . THR B 1 26 ? 16.203 27.391 -1.54 1 94.31 26 THR B CA 1
ATOM 3682 C C . THR B 1 26 ? 15.039 26.594 -0.941 1 94.31 26 THR B C 1
ATOM 3684 O O . THR B 1 26 ? 14.281 27.125 -0.116 1 94.31 26 THR B O 1
ATOM 3687 N N . VAL B 1 27 ? 14.93 25.375 -1.366 1 95.38 27 VAL B N 1
ATOM 3688 C CA . VAL B 1 27 ? 13.898 24.484 -0.848 1 95.38 27 VAL B CA 1
ATOM 3689 C C . VAL B 1 27 ? 14.125 24.25 0.643 1 95.38 27 VAL B C 1
ATOM 3691 O O . VAL B 1 27 ? 13.172 24.125 1.412 1 95.38 27 VAL B O 1
ATOM 3694 N N . LEU B 1 28 ? 15.406 24.203 1.045 1 97.25 28 LEU B N 1
ATOM 3695 C CA . LEU B 1 28 ? 15.758 24 2.445 1 97.25 28 LEU B CA 1
ATOM 3696 C C . LEU B 1 28 ? 15.289 25.172 3.301 1 97.25 28 LEU B C 1
ATOM 3698 O O . LEU B 1 28 ? 14.875 24.984 4.449 1 97.25 28 LEU B O 1
ATOM 3702 N N . ASP B 1 29 ? 15.359 26.375 2.746 1 96.94 29 ASP B N 1
ATOM 3703 C CA . ASP B 1 29 ? 14.891 27.562 3.465 1 96.94 29 ASP B CA 1
ATOM 3704 C C . ASP B 1 29 ? 13.398 27.438 3.799 1 96.94 29 ASP B C 1
ATOM 3706 O O . ASP B 1 29 ? 12.984 27.781 4.906 1 96.94 29 ASP B O 1
ATOM 3710 N N . PHE B 1 30 ? 12.672 26.984 2.838 1 97.12 30 PHE B N 1
ATOM 3711 C CA . PHE B 1 30 ? 11.242 26.797 3.064 1 97.12 30 PHE B CA 1
ATOM 3712 C C . PHE B 1 3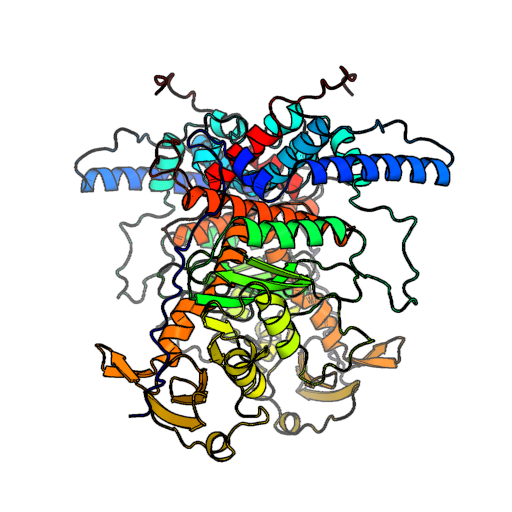0 ? 10.992 25.734 4.121 1 97.12 30 PHE B C 1
ATOM 3714 O O . PHE B 1 30 ? 10.109 25.891 4.973 1 97.12 30 PHE B O 1
ATOM 3721 N N . PHE B 1 31 ? 11.758 24.672 4.047 1 98.44 31 PHE B N 1
ATOM 3722 C CA . PHE B 1 31 ? 11.633 23.625 5.051 1 98.44 31 PHE B CA 1
ATOM 3723 C C . PHE B 1 31 ? 11.953 24.172 6.438 1 98.44 31 PHE B C 1
ATOM 3725 O O . PHE B 1 31 ? 11.273 23.844 7.41 1 98.44 31 PHE B O 1
ATOM 3732 N N . HIS B 1 32 ? 12.898 25 6.547 1 98.19 32 HIS B N 1
ATOM 3733 C CA . HIS B 1 32 ? 13.367 25.516 7.828 1 98.19 32 HIS B CA 1
ATOM 3734 C C . HIS B 1 32 ? 12.375 26.516 8.414 1 98.19 32 HIS B C 1
ATOM 3736 O O . HIS B 1 32 ? 12.43 26.812 9.609 1 98.19 32 HIS B O 1
ATOM 3742 N N . LEU B 1 33 ? 11.516 27.016 7.613 1 97.62 33 LEU B N 1
ATOM 3743 C CA . LEU B 1 33 ? 10.43 27.812 8.18 1 97.62 33 LEU B CA 1
ATOM 3744 C C . LEU B 1 33 ? 9.602 26.984 9.164 1 97.62 33 LEU B C 1
ATOM 3746 O O . LEU B 1 33 ? 9.219 27.484 10.227 1 97.62 33 LEU B O 1
ATOM 3750 N N . LEU B 1 34 ? 9.414 25.734 8.797 1 98.25 34 LEU B N 1
ATOM 3751 C CA . LEU B 1 34 ? 8.531 24.875 9.57 1 98.25 34 LEU B CA 1
ATOM 3752 C C . LEU B 1 34 ? 9.32 24.031 10.555 1 98.25 34 LEU B C 1
ATOM 3754 O O . LEU B 1 34 ? 8.898 23.828 11.695 1 98.25 34 LEU B O 1
ATOM 3758 N N . TRP B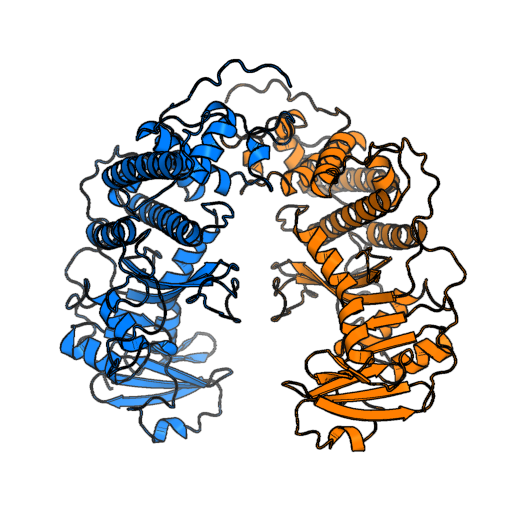 1 35 ? 10.422 23.516 10.086 1 98.44 35 TRP B N 1
ATOM 3759 C CA . TRP B 1 35 ? 11.367 22.75 10.891 1 98.44 35 TRP B CA 1
ATOM 3760 C C . TRP B 1 35 ? 12.664 23.516 11.102 1 98.44 35 TRP B C 1
ATOM 3762 O O . TRP B 1 35 ? 13.672 23.234 10.461 1 98.44 35 TRP B O 1
ATOM 3772 N N . PRO B 1 36 ? 12.688 24.359 12.062 1 97.81 36 PRO B N 1
ATOM 3773 C CA . PRO B 1 36 ? 13.844 25.25 12.25 1 97.81 36 PRO B CA 1
ATOM 3774 C C . PRO B 1 36 ? 15.078 24.5 12.742 1 97.81 36 PRO B C 1
ATOM 3776 O O . PRO B 1 36 ? 14.969 23.359 13.219 1 97.81 36 PRO B O 1
ATOM 3779 N N . GLU B 1 37 ? 16.188 25.109 12.695 1 97.06 37 GLU B N 1
ATOM 3780 C CA . GLU B 1 37 ? 17.469 24.547 13.094 1 97.06 37 GLU B CA 1
ATOM 3781 C C . GLU B 1 37 ? 17.469 24.156 14.578 1 97.06 37 GLU B C 1
ATOM 3783 O O . GLU B 1 37 ? 18.125 23.203 14.977 1 97.06 37 GLU B O 1
ATOM 3788 N N . GLN B 1 38 ? 16.688 24.844 15.32 1 97.12 38 GLN B N 1
ATOM 3789 C CA . GLN B 1 38 ? 16.609 24.609 16.766 1 97.12 38 GLN B CA 1
ATOM 3790 C C . GLN B 1 38 ? 16.109 23.203 17.062 1 97.12 38 GLN B C 1
ATOM 3792 O O . GLN B 1 38 ? 16.484 22.609 18.078 1 97.12 38 GLN B O 1
ATOM 3797 N N . LEU B 1 39 ? 15.273 22.719 16.25 1 98 39 LEU B N 1
ATOM 3798 C CA . LEU B 1 39 ? 14.781 21.359 16.453 1 98 39 LEU B CA 1
ATOM 3799 C C . LEU B 1 39 ? 15.898 20.344 16.25 1 98 39 LEU B C 1
ATOM 3801 O O . LEU B 1 39 ? 15.984 19.359 17 1 98 39 LEU B O 1
ATOM 3805 N N . PHE B 1 40 ? 16.797 20.578 15.289 1 98.25 40 PHE B N 1
ATOM 3806 C CA . PHE B 1 40 ? 17.953 19.703 15.094 1 98.25 40 PHE B CA 1
ATOM 3807 C C . PHE B 1 40 ? 18.891 19.797 16.281 1 98.25 40 PHE B C 1
ATOM 3809 O O . PHE B 1 40 ? 19.422 18.781 16.75 1 98.25 40 PHE B O 1
ATOM 3816 N N . GLU B 1 41 ? 19.062 21 16.719 1 98.19 41 GLU B N 1
ATOM 3817 C CA . GLU B 1 41 ? 19.938 21.203 17.875 1 98.19 41 GLU B CA 1
ATOM 3818 C C . GLU B 1 41 ? 19.422 20.453 19.094 1 98.19 41 GLU B C 1
ATOM 3820 O O . GLU B 1 41 ? 20.188 19.797 19.797 1 98.19 41 GLU B O 1
ATOM 3825 N N . MET B 1 42 ? 18.188 20.594 19.297 1 97.44 42 MET B N 1
ATOM 3826 C CA . MET B 1 42 ? 17.562 19.906 20.422 1 97.44 42 MET B CA 1
ATOM 3827 C C . MET B 1 42 ? 17.703 18.391 20.281 1 97.44 42 MET B C 1
ATOM 3829 O O . MET B 1 42 ? 18.047 17.703 21.234 1 97.44 42 MET B O 1
ATOM 3833 N N . MET B 1 43 ? 17.5 17.875 19.156 1 98 43 MET B N 1
ATOM 3834 C CA . MET B 1 43 ? 17.578 16.438 18.922 1 98 43 MET B CA 1
ATOM 3835 C C . MET B 1 43 ? 19.016 15.938 19.094 1 98 43 MET B C 1
ATOM 3837 O O . MET B 1 43 ? 19.25 14.828 19.578 1 98 43 MET B O 1
ATOM 3841 N N . VAL B 1 44 ? 19.969 16.766 18.625 1 98.38 44 VAL B N 1
ATOM 3842 C CA . VAL B 1 44 ? 21.375 16.406 18.797 1 98.38 44 VAL B CA 1
ATOM 3843 C C . VAL B 1 44 ? 21.703 16.281 20.281 1 98.38 44 VAL B C 1
ATOM 3845 O O . VAL B 1 44 ? 22.312 15.305 20.719 1 98.38 44 VAL B O 1
ATOM 3848 N N . LEU B 1 45 ? 21.25 17.234 21 1 97.75 45 LEU B N 1
ATOM 3849 C CA . LEU B 1 45 ? 21.5 17.25 22.438 1 97.75 45 LEU B CA 1
ATOM 3850 C C . LEU B 1 45 ? 20.891 16.016 23.094 1 97.75 45 LEU B C 1
ATOM 3852 O O . LEU B 1 45 ? 21.562 15.328 23.859 1 97.75 45 LEU B O 1
ATOM 3856 N N . GLU B 1 46 ? 19.688 15.727 22.812 1 96.81 46 GLU B N 1
ATOM 3857 C CA . GLU B 1 46 ? 18.984 14.625 23.453 1 96.81 46 GLU B CA 1
ATOM 3858 C C . GLU B 1 46 ? 19.516 13.273 22.969 1 96.81 46 GLU B C 1
ATOM 3860 O O . GLU B 1 46 ? 19.531 12.305 23.734 1 96.81 46 GLU B O 1
ATOM 3865 N N . THR B 1 47 ? 19.906 13.172 21.734 1 97.5 47 THR B N 1
ATOM 3866 C CA . THR B 1 47 ? 20.469 11.938 21.203 1 97.5 47 THR B CA 1
ATOM 3867 C C . THR B 1 47 ? 21.797 11.609 21.906 1 97.5 47 THR B C 1
ATOM 3869 O O . THR B 1 47 ? 22.016 10.469 22.297 1 97.5 47 THR B O 1
ATOM 3872 N N . ASN B 1 48 ? 22.625 12.617 22 1 97.56 48 ASN B N 1
ATOM 3873 C CA . ASN B 1 48 ? 23.891 12.414 22.703 1 97.56 48 ASN B CA 1
ATOM 3874 C C . ASN B 1 48 ? 23.656 12.078 24.172 1 97.56 48 ASN B C 1
ATOM 3876 O O . ASN B 1 48 ? 24.328 11.203 24.719 1 97.56 48 ASN B O 1
ATOM 3880 N N . ARG B 1 49 ? 22.719 12.711 24.766 1 95.81 49 ARG B N 1
ATOM 3881 C CA . ARG B 1 49 ? 22.375 12.414 26.156 1 95.81 49 ARG B CA 1
ATOM 3882 C C . ARG B 1 49 ? 21.891 10.977 26.297 1 95.81 49 ARG B C 1
ATOM 3884 O O . ARG B 1 49 ? 22.234 10.289 27.266 1 95.81 49 ARG B O 1
ATOM 3891 N N . SER B 1 50 ? 21.094 10.562 25.406 1 94.19 50 SER B N 1
ATOM 3892 C CA . SER B 1 50 ? 20.562 9.203 25.422 1 94.19 50 SER B CA 1
ATOM 3893 C C . SER B 1 50 ? 21.688 8.172 25.375 1 94.19 50 SER B C 1
ATOM 3895 O O . SER B 1 50 ? 21.641 7.164 26.094 1 94.19 50 SER B O 1
ATOM 3897 N N . ALA B 1 51 ? 22.656 8.391 24.531 1 95.94 51 ALA B N 1
ATOM 3898 C CA . ALA B 1 51 ? 23.797 7.488 24.438 1 95.94 51 ALA B CA 1
ATOM 3899 C C . ALA B 1 51 ? 24.578 7.449 25.75 1 95.94 51 ALA B C 1
ATOM 3901 O O . ALA B 1 51 ? 24.984 6.379 26.203 1 95.94 51 ALA B O 1
ATOM 3902 N N . GLU B 1 52 ? 24.688 8.57 26.344 1 94.81 52 GLU B N 1
ATOM 3903 C CA . GLU B 1 52 ? 25.391 8.656 27.609 1 94.81 52 GLU B CA 1
ATOM 3904 C C . GLU B 1 52 ? 24.641 7.926 28.719 1 94.81 52 GLU B C 1
ATOM 3906 O O . GLU B 1 52 ? 25.234 7.227 29.531 1 94.81 52 GLU B O 1
ATOM 3911 N N . GLN B 1 53 ? 23.406 8.18 28.766 1 92.5 53 GLN B N 1
ATOM 3912 C CA . GLN B 1 53 ? 22.578 7.531 29.766 1 92.5 53 GLN B CA 1
ATOM 3913 C C . GLN B 1 53 ? 22.625 6.012 29.625 1 92.5 53 GLN B C 1
ATOM 3915 O O . GLN B 1 53 ? 22.656 5.293 30.625 1 92.5 53 GLN B O 1
ATOM 3920 N N . ARG B 1 54 ? 22.594 5.555 28.422 1 93 54 ARG B N 1
ATOM 3921 C CA . ARG B 1 54 ? 22.688 4.117 28.188 1 93 54 ARG B CA 1
ATOM 3922 C C . ARG B 1 54 ? 24.031 3.568 28.609 1 93 54 ARG B C 1
ATOM 3924 O O . ARG B 1 54 ? 24.125 2.447 29.109 1 93 54 ARG B O 1
ATOM 3931 N N . ALA B 1 55 ? 25.031 4.359 28.359 1 94.06 55 ALA B N 1
ATOM 3932 C CA . ALA B 1 55 ? 26.375 3.961 28.781 1 94.06 55 ALA B CA 1
ATOM 3933 C C . ALA B 1 55 ? 26.453 3.807 30.297 1 94.06 55 ALA B C 1
ATOM 3935 O O . ALA B 1 55 ? 27.094 2.887 30.797 1 94.06 55 ALA B O 1
ATOM 3936 N N . VAL B 1 56 ? 25.859 4.676 30.953 1 92.81 56 VAL B N 1
ATOM 3937 C CA . VAL B 1 56 ? 25.844 4.645 32.406 1 92.81 56 VAL B CA 1
ATOM 3938 C C . VAL B 1 56 ? 25.125 3.389 32.906 1 92.81 56 VAL B C 1
ATOM 3940 O O . VAL B 1 56 ? 25.609 2.701 33.812 1 92.81 56 VAL B O 1
ATOM 3943 N N . VAL B 1 57 ? 24 3.129 32.312 1 91.19 57 VAL B N 1
ATOM 3944 C CA . VAL B 1 57 ? 23.203 1.98 32.719 1 91.19 57 VAL B CA 1
ATOM 3945 C C . VAL B 1 57 ? 23.953 0.688 32.438 1 91.19 57 VAL B C 1
ATOM 3947 O O . VAL B 1 57 ? 23.938 -0.241 33.25 1 91.19 57 VAL B O 1
ATOM 3950 N N . LEU B 1 58 ? 24.609 0.645 31.281 1 93.44 58 LEU B N 1
ATOM 3951 C CA . LEU B 1 58 ? 25.328 -0.566 30.891 1 93.44 58 LEU B CA 1
ATOM 3952 C C . LEU B 1 58 ? 26.703 -0.629 31.531 1 93.44 58 LEU B C 1
ATOM 3954 O O . LEU B 1 58 ? 27.328 -1.692 31.562 1 93.44 58 LEU B O 1
ATOM 3958 N N . GLY B 1 59 ? 27.219 0.444 32.094 1 93.06 59 GLY B N 1
ATOM 3959 C CA . GLY B 1 59 ? 28.531 0.525 32.719 1 93.06 59 GLY B CA 1
ATOM 3960 C C . GLY B 1 59 ? 29.672 0.613 31.719 1 93.06 59 GLY B C 1
ATOM 3961 O O . GLY B 1 59 ? 30.828 0.411 32.094 1 93.06 59 GLY B O 1
ATOM 3962 N N . LYS B 1 60 ? 29.297 0.713 30.453 1 93.5 60 LYS B N 1
ATOM 3963 C CA . LYS B 1 60 ? 30.312 0.828 29.406 1 93.5 60 LYS B CA 1
ATOM 3964 C C . LYS B 1 60 ? 29.797 1.654 28.234 1 93.5 60 LYS B C 1
ATOM 3966 O O . LYS B 1 60 ? 28.609 1.589 27.891 1 93.5 60 LYS B O 1
ATOM 3971 N N . MET B 1 61 ? 30.703 2.326 27.766 1 91.69 61 MET B N 1
ATOM 3972 C CA . MET B 1 61 ? 30.359 3.135 26.594 1 91.69 61 MET B CA 1
ATOM 3973 C C . MET B 1 61 ? 30.266 2.27 25.344 1 91.69 61 MET B C 1
ATOM 3975 O O . MET B 1 61 ? 31.047 1.327 25.188 1 91.69 61 MET B O 1
ATOM 3979 N N . ASP B 1 62 ? 29.328 2.58 24.5 1 94.5 62 ASP B N 1
ATOM 3980 C CA . ASP B 1 62 ? 29.25 1.939 23.203 1 94.5 62 ASP B CA 1
ATOM 3981 C C . ASP B 1 62 ? 30.469 2.279 22.344 1 94.5 62 ASP B C 1
ATOM 3983 O O . ASP B 1 62 ? 30.656 3.434 21.953 1 94.5 62 ASP B O 1
ATOM 3987 N N . PRO B 1 63 ? 31.266 1.324 22.031 1 94.38 63 PRO B N 1
ATOM 3988 C CA . PRO B 1 63 ? 32.5 1.604 21.312 1 94.38 63 PRO B CA 1
ATOM 3989 C C . PRO B 1 63 ? 32.25 2.113 19.891 1 94.38 63 PRO B C 1
ATOM 3991 O O . PRO B 1 63 ? 33.156 2.691 19.281 1 94.38 63 PRO B O 1
ATOM 3994 N N . LEU B 1 64 ? 31.094 1.948 19.391 1 95.19 64 LEU B N 1
ATOM 3995 C CA . LEU B 1 64 ? 30.797 2.346 18.016 1 95.19 64 LEU B CA 1
ATOM 3996 C C . LEU B 1 64 ? 30.062 3.682 17.984 1 95.19 64 LEU B C 1
ATOM 3998 O O . LEU B 1 64 ? 29.641 4.145 16.922 1 95.19 64 LEU B O 1
ATOM 4002 N N . TRP B 1 65 ? 29.953 4.297 19.219 1 96.81 65 TRP B N 1
ATOM 4003 C CA . TRP B 1 65 ? 29.219 5.555 19.297 1 96.81 65 TRP B CA 1
ATOM 4004 C C . TRP B 1 65 ? 30.172 6.738 19.422 1 96.81 65 TRP B C 1
ATOM 4006 O O . TRP B 1 65 ? 31.172 6.66 20.141 1 96.81 65 TRP B O 1
ATOM 4016 N N . SER B 1 66 ? 29.906 7.734 18.656 1 96.5 66 SER B N 1
ATOM 4017 C CA . SER B 1 66 ? 30.469 9.07 18.828 1 96.5 66 SER B CA 1
ATOM 4018 C C . SER B 1 66 ? 29.391 10.141 18.766 1 96.5 66 SER B C 1
ATOM 4020 O O . SER B 1 66 ? 28.391 9.984 18.062 1 96.5 66 SER B O 1
ATOM 4022 N N . PRO B 1 67 ? 29.516 11.18 19.578 1 97.56 67 PRO B N 1
ATOM 4023 C CA . PRO B 1 67 ? 28.469 12.203 19.594 1 97.56 67 PRO B CA 1
ATOM 4024 C C . PRO B 1 67 ? 28.156 12.75 18.203 1 97.56 67 PRO B C 1
ATOM 4026 O O . PRO B 1 67 ? 29.078 12.938 17.391 1 97.56 67 PRO B O 1
ATOM 4029 N N . VAL B 1 68 ? 26.922 12.977 18.016 1 97.75 68 VAL B N 1
ATOM 4030 C CA . VAL B 1 68 ? 26.469 13.508 16.734 1 97.75 68 VAL B CA 1
ATOM 4031 C C . VAL B 1 68 ? 26.422 15.031 16.797 1 97.75 68 VAL B C 1
ATOM 4033 O O . VAL B 1 68 ? 26.344 15.609 17.891 1 97.75 68 VAL B O 1
ATOM 4036 N N . ASN B 1 69 ? 26.547 15.711 15.68 1 97.88 69 ASN B N 1
ATOM 4037 C CA . ASN B 1 69 ? 26.359 17.156 15.562 1 97.88 69 ASN B CA 1
ATOM 4038 C C . ASN B 1 69 ? 25.25 17.5 14.578 1 97.88 69 ASN B C 1
ATOM 4040 O O . ASN B 1 69 ? 24.625 16.609 14 1 97.88 69 ASN B O 1
ATOM 4044 N N . VAL B 1 70 ? 24.969 18.75 14.445 1 97.94 70 VAL B N 1
ATOM 4045 C CA . VAL B 1 70 ? 23.797 19.188 13.688 1 97.94 70 VAL B CA 1
ATOM 4046 C C . VAL B 1 70 ? 23.984 18.844 12.211 1 97.94 70 VAL B C 1
ATOM 4048 O O . VAL B 1 70 ? 23.094 18.25 11.586 1 97.94 70 VAL B O 1
ATOM 4051 N N . PRO B 1 71 ? 25.156 19.062 11.547 1 97.88 71 PRO B N 1
ATOM 4052 C CA . PRO B 1 71 ? 25.312 18.688 10.141 1 97.88 71 PRO B CA 1
ATOM 4053 C C . PRO B 1 71 ? 25.156 17.188 9.906 1 97.88 71 PRO B C 1
ATOM 4055 O O . PRO B 1 71 ? 24.562 16.781 8.906 1 97.88 71 PRO B O 1
ATOM 4058 N N . GLU B 1 72 ? 25.641 16.422 10.859 1 97.81 72 GLU B N 1
ATOM 4059 C CA . GLU B 1 72 ? 25.531 14.977 10.719 1 97.81 72 GLU B CA 1
ATOM 4060 C C . GLU B 1 72 ? 24.094 14.523 10.852 1 97.81 72 GLU B C 1
ATOM 4062 O O . GLU B 1 72 ? 23.641 13.633 10.125 1 97.81 72 GLU B O 1
ATOM 4067 N N . LEU B 1 73 ? 23.391 15.086 11.812 1 98.5 73 LEU B N 1
ATOM 4068 C CA . LEU B 1 73 ? 22 14.719 11.977 1 98.5 73 LEU B CA 1
ATOM 4069 C C . LEU B 1 73 ? 21.188 15.117 10.75 1 98.5 73 LEU B C 1
ATOM 4071 O O . LEU B 1 73 ? 20.281 14.391 10.336 1 98.5 73 LEU B O 1
ATOM 4075 N N . LYS B 1 74 ? 21.5 16.25 10.164 1 98.5 74 LYS B N 1
ATOM 4076 C CA . LYS B 1 74 ? 20.844 16.672 8.922 1 98.5 74 LYS B CA 1
ATOM 4077 C C . LYS B 1 74 ? 21.125 15.68 7.797 1 98.5 74 LYS B C 1
ATOM 4079 O O . LYS B 1 74 ? 20.234 15.375 7 1 98.5 74 LYS B O 1
ATOM 4084 N N . ALA B 1 75 ? 22.344 15.219 7.738 1 98.38 75 ALA B N 1
ATOM 4085 C CA . ALA B 1 75 ? 22.703 14.203 6.75 1 98.38 75 ALA B CA 1
ATOM 4086 C C . ALA B 1 75 ? 21.922 12.914 6.992 1 98.38 75 ALA B C 1
ATOM 4088 O O . ALA B 1 75 ? 21.484 12.25 6.039 1 98.38 75 ALA B O 1
ATOM 4089 N N . PHE B 1 76 ? 21.766 12.57 8.289 1 98.06 76 PHE B N 1
ATOM 4090 C CA . PHE B 1 76 ? 20.953 11.422 8.648 1 98.06 76 PHE B CA 1
ATOM 4091 C C . PHE B 1 76 ? 19.516 11.586 8.148 1 98.06 76 PHE B C 1
ATOM 4093 O O . PHE B 1 76 ? 18.953 10.664 7.559 1 98.06 76 PHE B O 1
ATOM 4100 N N . PHE B 1 77 ? 18.938 12.781 8.305 1 98.56 77 PHE B N 1
ATOM 4101 C CA . PHE B 1 77 ? 17.594 13.086 7.812 1 98.56 77 PHE B CA 1
ATOM 4102 C C . PHE B 1 77 ? 17.547 13.008 6.293 1 98.56 77 PHE B C 1
ATOM 4104 O O . PHE B 1 77 ? 16.562 12.547 5.719 1 98.56 77 PHE B O 1
ATOM 4111 N N . SER B 1 78 ? 18.609 13.5 5.664 1 98.12 78 SER B N 1
ATOM 4112 C CA . SER B 1 78 ? 18.703 13.438 4.211 1 98.12 78 SER B CA 1
ATOM 4113 C C . SER B 1 78 ? 18.578 12 3.709 1 98.12 78 SER B C 1
ATOM 4115 O O . SER B 1 78 ? 17.828 11.734 2.766 1 98.12 78 SER B O 1
ATOM 4117 N N . ILE B 1 79 ? 19.25 11.07 4.34 1 98.06 79 ILE B N 1
ATOM 4118 C CA . ILE B 1 79 ? 19.188 9.656 3.977 1 98.06 79 ILE B CA 1
ATOM 4119 C C . ILE B 1 79 ? 17.766 9.133 4.152 1 98.06 79 ILE B C 1
ATOM 4121 O O . ILE B 1 79 ? 17.234 8.461 3.268 1 98.06 79 ILE B O 1
ATOM 4125 N N . VAL B 1 80 ? 17.141 9.477 5.266 1 97.94 80 VAL B N 1
ATOM 4126 C CA . VAL B 1 80 ? 15.805 8.984 5.59 1 97.94 80 VAL B CA 1
ATOM 4127 C C . VAL B 1 80 ? 14.797 9.5 4.562 1 97.94 80 VAL B C 1
ATOM 4129 O O . VAL B 1 80 ? 13.922 8.758 4.121 1 97.94 80 VAL B O 1
ATOM 4132 N N . VAL B 1 81 ? 14.906 10.711 4.141 1 98 81 VAL B N 1
ATOM 4133 C CA . VAL B 1 81 ? 14.031 11.297 3.127 1 98 81 VAL B CA 1
ATOM 4134 C C . VAL B 1 81 ? 14.242 10.586 1.792 1 98 81 VAL B C 1
ATOM 4136 O O . VAL B 1 81 ? 13.273 10.211 1.122 1 98 81 VAL B O 1
ATOM 4139 N N . MET B 1 82 ? 15.492 10.328 1.465 1 97.25 82 MET B N 1
ATOM 4140 C CA . MET B 1 82 ? 15.805 9.703 0.185 1 97.25 82 MET B CA 1
ATOM 4141 C C . MET B 1 82 ? 15.336 8.25 0.16 1 97.25 82 MET B C 1
ATOM 4143 O O . MET B 1 82 ? 14.961 7.734 -0.894 1 97.25 82 MET B O 1
ATOM 4147 N N . MET B 1 83 ? 15.344 7.621 1.312 1 97 83 MET B N 1
ATOM 4148 C CA . MET B 1 83 ? 14.867 6.246 1.394 1 97 83 MET B CA 1
ATOM 4149 C C . MET B 1 83 ? 13.383 6.16 1.039 1 97 83 MET B C 1
ATOM 4151 O O . MET B 1 83 ? 12.898 5.113 0.607 1 97 83 MET B O 1
ATOM 4155 N N . GLY B 1 84 ? 12.664 7.254 1.179 1 95.62 84 GLY B N 1
ATOM 4156 C CA . GLY B 1 84 ? 11.266 7.309 0.775 1 95.62 84 GLY B CA 1
ATOM 4157 C C . GLY B 1 84 ? 11.086 7.434 -0.726 1 95.62 84 GLY B C 1
ATOM 4158 O O . GLY B 1 84 ? 10.023 7.098 -1.259 1 95.62 84 GLY B O 1
ATOM 4159 N N . ILE B 1 85 ? 12.094 7.898 -1.383 1 96.69 85 ILE B N 1
ATOM 4160 C CA . ILE B 1 85 ? 12.07 8.086 -2.83 1 96.69 85 ILE B CA 1
ATOM 4161 C C . ILE B 1 85 ? 12.648 6.848 -3.516 1 96.69 85 ILE B C 1
ATOM 4163 O O . ILE B 1 85 ? 12.031 6.285 -4.422 1 96.69 85 ILE B O 1
ATOM 4167 N N . LYS B 1 86 ? 13.828 6.461 -3.102 1 96.19 86 LYS B N 1
ATOM 4168 C CA . LYS B 1 86 ? 14.492 5.242 -3.547 1 96.19 86 LYS B CA 1
ATOM 4169 C C . LYS B 1 86 ? 14.383 4.145 -2.492 1 96.19 86 LYS B C 1
ATOM 4171 O O . LYS B 1 86 ? 15.266 4.012 -1.637 1 96.19 86 LYS B O 1
ATOM 4176 N N . SER B 1 87 ? 13.406 3.285 -2.627 1 95.56 87 SER B N 1
ATOM 4177 C CA . SER B 1 87 ? 13.039 2.371 -1.55 1 95.56 87 SER B CA 1
ATOM 4178 C C . SER B 1 87 ? 13.625 0.982 -1.776 1 95.56 87 SER B C 1
ATOM 4180 O O . SER B 1 87 ? 13.523 0.433 -2.877 1 95.56 87 SER B O 1
ATOM 4182 N N . LEU B 1 88 ? 14.227 0.485 -0.801 1 96.5 88 LEU B N 1
ATOM 4183 C CA . LEU B 1 88 ? 14.719 -0.889 -0.753 1 96.5 88 LEU B CA 1
ATOM 4184 C C . LEU B 1 88 ? 14.07 -1.656 0.395 1 96.5 88 LEU B C 1
ATOM 4186 O O . LEU B 1 88 ? 13.625 -1.056 1.376 1 96.5 88 LEU B O 1
ATOM 4190 N N . PRO B 1 89 ? 13.938 -2.928 0.3 1 93.81 89 PRO B N 1
ATOM 4191 C CA . PRO B 1 89 ? 13.203 -3.711 1.295 1 93.81 89 PRO B CA 1
ATOM 4192 C C . PRO B 1 89 ? 13.898 -3.736 2.656 1 93.81 89 PRO B C 1
ATOM 4194 O O . PRO B 1 89 ? 13.234 -3.881 3.688 1 93.81 89 PRO B O 1
ATOM 4197 N N . ARG B 1 90 ? 15.234 -3.584 2.65 1 95.12 90 ARG B N 1
ATOM 4198 C CA . ARG B 1 90 ? 16 -3.613 3.887 1 95.12 90 ARG B CA 1
ATOM 4199 C C . ARG B 1 90 ? 17 -2.453 3.943 1 95.12 90 ARG B C 1
ATOM 4201 O O . ARG B 1 90 ? 17.594 -2.086 2.928 1 95.12 90 ARG B O 1
ATOM 4208 N N . ILE B 1 91 ? 17.172 -1.998 5.148 1 96.19 91 ILE B N 1
ATOM 4209 C CA . ILE B 1 91 ? 17.969 -0.786 5.316 1 96.19 91 ILE B CA 1
ATOM 4210 C C . ILE B 1 91 ? 19.422 -1.059 4.922 1 96.19 91 ILE B C 1
ATOM 4212 O O . ILE B 1 91 ? 20.062 -0.225 4.277 1 96.19 91 ILE B O 1
ATOM 4216 N N . TRP B 1 92 ? 19.969 -2.217 5.262 1 96.12 92 TRP B N 1
ATOM 4217 C CA . TRP B 1 92 ? 21.391 -2.49 5.016 1 96.12 92 TRP B CA 1
ATOM 4218 C C . TRP B 1 92 ? 21.672 -2.578 3.521 1 96.12 92 TRP B C 1
ATOM 4220 O O . TRP B 1 92 ? 22.828 -2.496 3.098 1 96.12 92 TRP B O 1
ATOM 4230 N N . CYS B 1 93 ? 20.656 -2.76 2.689 1 97.12 93 CYS B N 1
ATOM 4231 C CA . CYS B 1 93 ? 20.812 -2.881 1.244 1 97.12 93 CYS B CA 1
ATOM 4232 C C . CYS B 1 93 ? 21.469 -1.63 0.662 1 97.12 93 CYS B C 1
ATOM 4234 O O . CYS B 1 93 ? 22.203 -1.71 -0.319 1 97.12 93 CYS B O 1
ATOM 4236 N N . TYR B 1 94 ? 21.203 -0.497 1.28 1 97.44 94 TYR B N 1
ATOM 4237 C CA . TYR B 1 94 ? 21.734 0.767 0.778 1 97.44 94 TYR B CA 1
ATOM 4238 C C . TYR B 1 94 ? 23.266 0.788 0.846 1 97.44 94 TYR B C 1
ATOM 4240 O O . TYR B 1 94 ? 23.906 1.553 0.129 1 97.44 94 TYR B O 1
ATOM 4248 N N . TRP B 1 95 ? 23.828 -0.083 1.708 1 97.56 95 TRP B N 1
ATOM 4249 C CA . TRP B 1 95 ? 25.281 -0.161 1.903 1 97.56 95 TRP B CA 1
ATOM 4250 C C . TRP B 1 95 ? 25.828 -1.501 1.419 1 97.56 95 TRP B C 1
ATOM 4252 O O . TRP B 1 95 ? 26.969 -1.856 1.713 1 97.56 95 TRP B O 1
ATOM 4262 N N . SER B 1 96 ? 24.984 -2.229 0.657 1 96.69 96 SER B N 1
ATOM 4263 C CA . SER B 1 96 ? 25.344 -3.572 0.218 1 96.69 96 SER B CA 1
ATOM 4264 C C . SER B 1 96 ? 26.531 -3.545 -0.734 1 96.69 96 SER B C 1
ATOM 4266 O O . SER B 1 96 ? 26.75 -2.559 -1.443 1 96.69 96 SER B O 1
ATOM 4268 N N . GLY B 1 97 ? 27.328 -4.629 -0.732 1 95 97 GLY B N 1
ATOM 4269 C CA . GLY B 1 97 ? 28.375 -4.789 -1.719 1 95 97 GLY B CA 1
ATOM 4270 C C . GLY B 1 97 ? 27.859 -5.145 -3.098 1 95 97 GLY B C 1
ATOM 4271 O O . GLY B 1 97 ? 28.578 -5.008 -4.094 1 95 97 GLY B O 1
ATOM 4272 N N . ASN B 1 98 ? 26.625 -5.57 -3.184 1 94.81 98 ASN B N 1
ATOM 4273 C CA . ASN B 1 98 ? 25.984 -5.887 -4.453 1 94.81 98 ASN B CA 1
ATOM 4274 C C . ASN B 1 98 ? 25.578 -4.621 -5.203 1 94.81 98 ASN B C 1
ATOM 4276 O O . ASN B 1 98 ? 24.719 -3.867 -4.742 1 94.81 98 ASN B O 1
ATOM 4280 N N . ARG B 1 99 ? 26.047 -4.477 -6.383 1 93 99 ARG B N 1
ATOM 4281 C CA . ARG B 1 99 ? 25.844 -3.266 -7.172 1 93 99 ARG B CA 1
ATOM 4282 C C . ARG B 1 99 ? 24.375 -3.066 -7.52 1 93 99 ARG B C 1
ATOM 4284 O O . ARG B 1 99 ? 23.922 -1.935 -7.715 1 93 99 ARG B O 1
ATOM 4291 N N . ALA B 1 100 ? 23.672 -4.141 -7.586 1 95 100 ALA B N 1
ATOM 4292 C CA . ALA B 1 100 ? 22.25 -4.051 -7.938 1 95 100 ALA B CA 1
ATOM 4293 C C . ALA B 1 100 ? 21.438 -3.428 -6.801 1 95 100 ALA B C 1
ATOM 4295 O O . ALA B 1 100 ? 20.375 -2.846 -7.035 1 95 100 ALA B O 1
ATOM 4296 N N . LEU B 1 101 ? 21.938 -3.506 -5.57 1 97 101 LEU B N 1
ATOM 4297 C CA . LEU B 1 101 ? 21.219 -3.045 -4.395 1 97 101 LEU B CA 1
ATOM 4298 C C . LEU B 1 101 ? 21.781 -1.727 -3.883 1 97 101 LEU B C 1
ATOM 4300 O O . LEU B 1 101 ? 21.031 -0.822 -3.51 1 97 101 LEU B O 1
ATOM 4304 N N . ARG B 1 102 ? 23.031 -1.553 -3.982 1 96.25 102 ARG B N 1
ATOM 4305 C CA . ARG B 1 102 ? 23.766 -0.469 -3.332 1 96.25 102 ARG B CA 1
ATOM 4306 C C . ARG B 1 102 ? 23.281 0.89 -3.83 1 96.25 102 ARG B C 1
ATOM 4308 O O . ARG B 1 102 ? 22.969 1.052 -5.012 1 96.25 102 ARG B O 1
ATOM 4315 N N . CYS B 1 103 ? 23.172 1.779 -2.943 1 96.5 103 CYS B N 1
ATOM 4316 C CA . CYS B 1 103 ? 22.969 3.191 -3.246 1 96.5 103 CYS B CA 1
ATOM 4317 C C . CYS B 1 103 ? 24.203 4.012 -2.875 1 96.5 103 CYS B C 1
ATOM 4319 O O . CYS B 1 103 ? 24.344 4.422 -1.724 1 96.5 103 CYS B O 1
ATOM 4321 N N . GLU B 1 104 ? 24.938 4.316 -3.85 1 94.88 104 GLU B N 1
ATOM 4322 C CA . GLU B 1 104 ? 26.219 4.973 -3.613 1 94.88 104 GLU B CA 1
ATOM 4323 C C . GLU B 1 104 ? 26.031 6.332 -2.947 1 94.88 104 GLU B C 1
ATOM 4325 O O . GLU B 1 104 ? 26.844 6.734 -2.107 1 94.88 104 GLU B O 1
ATOM 4330 N N . TRP B 1 105 ? 25.016 6.996 -3.355 1 96.31 105 TRP B N 1
ATOM 4331 C CA . TRP B 1 105 ? 24.734 8.305 -2.771 1 96.31 105 TRP B CA 1
ATOM 4332 C C . TRP B 1 105 ? 24.562 8.203 -1.261 1 96.31 105 TRP B C 1
ATOM 4334 O O . TRP B 1 105 ? 25.156 8.984 -0.508 1 96.31 105 TRP B O 1
ATOM 4344 N N . VAL B 1 106 ? 23.891 7.199 -0.766 1 97.12 106 VAL B N 1
ATOM 4345 C CA . VAL B 1 106 ? 23.625 6.996 0.656 1 97.12 106 VAL B CA 1
ATOM 4346 C C . VAL B 1 106 ? 24.906 6.512 1.351 1 97.12 106 VAL B C 1
ATOM 4348 O O . VAL B 1 106 ? 25.297 7.047 2.391 1 97.12 106 VAL B O 1
ATOM 4351 N N . SER B 1 107 ? 25.562 5.527 0.708 1 96.44 107 SER B N 1
ATOM 4352 C CA . SER B 1 107 ? 26.719 4.898 1.34 1 96.44 107 SER B CA 1
ATOM 4353 C C . SER B 1 107 ? 27.891 5.859 1.413 1 96.44 107 SER B C 1
ATOM 4355 O O . SER B 1 107 ? 28.812 5.668 2.217 1 96.44 107 SER B O 1
ATOM 4357 N N . SER B 1 108 ? 27.875 6.848 0.594 1 95.81 108 SER B N 1
ATOM 4358 C CA . SER B 1 108 ? 28.969 7.82 0.589 1 95.81 108 SER B CA 1
ATOM 4359 C C . SER B 1 108 ? 28.797 8.844 1.706 1 95.81 108 SER B C 1
ATOM 4361 O O . SER B 1 108 ? 29.734 9.586 2.023 1 95.81 108 SER B O 1
ATOM 4363 N N . ILE B 1 109 ? 27.672 8.945 2.34 1 97.25 109 ILE B N 1
ATOM 4364 C CA . ILE B 1 109 ? 27.391 9.945 3.363 1 97.25 109 ILE B CA 1
ATOM 4365 C C . ILE B 1 109 ? 27.938 9.469 4.711 1 97.25 109 ILE B C 1
ATOM 4367 O O . ILE B 1 109 ? 28.688 10.195 5.371 1 97.25 109 ILE B O 1
ATOM 4371 N N . MET B 1 110 ? 27.578 8.258 5.086 1 96.94 110 MET B N 1
ATOM 4372 C CA . MET B 1 110 ? 28.078 7.637 6.312 1 96.94 110 MET B CA 1
ATOM 4373 C C . MET B 1 110 ? 28.016 6.117 6.223 1 96.94 110 MET B C 1
ATOM 4375 O O . MET B 1 110 ? 27.359 5.57 5.336 1 96.94 110 MET B O 1
ATOM 4379 N N . SER B 1 111 ? 28.719 5.453 7.117 1 97.12 111 SER B N 1
ATOM 4380 C CA . SER B 1 111 ? 28.703 3.994 7.133 1 97.12 111 SER B CA 1
ATOM 4381 C C . SER B 1 111 ? 27.375 3.457 7.664 1 97.12 111 SER B C 1
ATOM 4383 O O . SER B 1 111 ? 26.641 4.18 8.32 1 97.12 111 SER B O 1
ATOM 4385 N N . TYR B 1 112 ? 27.109 2.225 7.348 1 97.38 112 TYR B N 1
ATOM 4386 C CA . TYR B 1 112 ? 25.891 1.579 7.859 1 97.38 112 TYR B CA 1
ATOM 4387 C C . TYR B 1 112 ? 25.891 1.561 9.383 1 97.38 112 TYR B C 1
ATOM 4389 O O . TYR B 1 112 ? 24.859 1.823 10.008 1 97.38 112 TYR B O 1
ATOM 4397 N N . THR B 1 113 ? 26.984 1.251 9.961 1 97.38 113 THR B N 1
ATOM 4398 C CA . THR B 1 113 ? 27.094 1.183 11.414 1 97.38 113 THR B CA 1
ATOM 4399 C C . THR B 1 113 ? 26.781 2.533 12.047 1 97.38 113 THR B C 1
ATOM 4401 O O . THR B 1 113 ? 26.062 2.598 13.055 1 97.38 113 THR B O 1
ATOM 4404 N N . ARG B 1 114 ? 27.328 3.59 11.477 1 97.44 114 ARG B N 1
ATOM 4405 C CA . ARG B 1 114 ? 27.078 4.926 12.008 1 97.44 114 ARG B CA 1
ATOM 4406 C C . ARG B 1 114 ? 25.594 5.281 11.906 1 97.44 114 ARG B C 1
ATOM 4408 O O . ARG B 1 114 ? 25 5.773 12.867 1 97.44 114 ARG B O 1
ATOM 4415 N N . PHE B 1 115 ? 25.031 4.98 10.789 1 97.31 115 PHE B N 1
ATOM 4416 C CA . PHE B 1 115 ? 23.609 5.223 10.594 1 97.31 115 PHE B CA 1
ATOM 4417 C C . PHE B 1 115 ? 22.781 4.473 11.625 1 97.31 115 PHE B C 1
ATOM 4419 O O . PHE B 1 115 ? 21.875 5.043 12.234 1 97.31 115 PHE B O 1
ATOM 4426 N N . ALA B 1 116 ? 23.125 3.215 11.82 1 97 116 ALA B N 1
ATOM 4427 C CA . ALA B 1 116 ? 22.406 2.352 12.75 1 97 116 ALA B CA 1
ATOM 4428 C C . ALA B 1 116 ? 22.5 2.877 14.18 1 97 116 ALA B C 1
ATOM 4430 O O . ALA B 1 116 ? 21.547 2.816 14.945 1 97 116 ALA B O 1
ATOM 4431 N N . LYS B 1 117 ? 23.625 3.395 14.516 1 97.25 117 LYS B N 1
ATOM 4432 C CA . LYS B 1 117 ? 23.828 3.904 15.875 1 97.25 117 LYS B CA 1
ATOM 4433 C C . LYS B 1 117 ? 23.047 5.195 16.094 1 97.25 117 LYS B C 1
ATOM 4435 O O . LYS B 1 117 ? 22.469 5.402 17.172 1 97.25 117 LYS B O 1
ATOM 4440 N N . ILE B 1 118 ? 23.047 6.031 15.086 1 97.5 118 ILE B N 1
ATOM 4441 C CA . ILE B 1 118 ? 22.266 7.258 15.211 1 97.5 118 ILE B CA 1
ATOM 4442 C C . ILE B 1 118 ? 20.781 6.914 15.359 1 97.5 118 ILE B C 1
ATOM 4444 O O . ILE B 1 118 ? 20.078 7.484 16.203 1 97.5 118 ILE B O 1
ATOM 4448 N N . ARG B 1 119 ? 20.344 5.977 14.57 1 96.75 119 ARG B N 1
ATOM 4449 C CA . ARG B 1 119 ? 18.953 5.516 14.648 1 96.75 119 ARG B CA 1
ATOM 4450 C C . ARG B 1 119 ? 18.641 4.938 16.016 1 96.75 119 ARG B C 1
ATOM 4452 O O . ARG B 1 119 ? 17.562 5.164 16.562 1 96.75 119 ARG B O 1
ATOM 4459 N N . GLN B 1 120 ? 19.547 4.281 16.609 1 96 120 GLN B N 1
ATOM 4460 C CA . GLN B 1 120 ? 19.391 3.615 17.891 1 96 120 GLN B CA 1
ATOM 4461 C C . GLN B 1 120 ? 19.234 4.629 19.031 1 96 120 GLN B C 1
ATOM 4463 O O . GLN B 1 120 ? 18.391 4.465 19.906 1 96 120 GLN B O 1
ATOM 4468 N N . TYR B 1 121 ? 20.016 5.652 18.969 1 96.31 121 TYR B N 1
ATOM 4469 C CA . TYR B 1 121 ? 20.062 6.57 20.109 1 96.31 121 TYR B CA 1
ATOM 4470 C C . TYR B 1 121 ? 19.219 7.809 19.844 1 96.31 121 TYR B C 1
ATOM 4472 O O . TYR B 1 121 ? 19.078 8.672 20.719 1 96.31 121 TYR B O 1
ATOM 4480 N N . LEU B 1 122 ? 18.625 7.891 18.688 1 96.75 122 LEU B N 1
ATOM 4481 C CA . LEU B 1 122 ? 17.828 9.062 18.312 1 96.75 122 LEU B CA 1
ATOM 4482 C C . LEU B 1 122 ? 16.781 9.375 19.375 1 96.75 122 LEU B C 1
ATOM 4484 O O . LEU B 1 122 ? 16.031 8.484 19.797 1 96.75 122 LEU B O 1
ATOM 4488 N N . GLN B 1 123 ? 16.797 10.609 19.812 1 95.5 123 GLN B N 1
ATOM 4489 C CA . GLN B 1 123 ? 15.844 11.07 20.812 1 95.5 123 GLN B CA 1
ATOM 4490 C C . GLN B 1 123 ? 15.469 12.531 20.578 1 95.5 123 GLN B C 1
ATOM 4492 O O . GLN B 1 123 ? 16.266 13.305 20.047 1 95.5 123 GLN B O 1
ATOM 4497 N N . ALA B 1 124 ? 14.25 12.82 21 1 94.06 124 ALA B N 1
ATOM 4498 C CA . ALA B 1 124 ? 13.789 14.195 20.859 1 94.06 124 ALA B CA 1
ATOM 4499 C C . ALA B 1 124 ? 13.398 14.789 22.219 1 94.06 124 ALA B C 1
ATOM 4501 O O . ALA B 1 124 ? 12.852 15.891 22.281 1 94.06 124 ALA B O 1
ATOM 4502 N N . SER B 1 125 ? 13.57 13.992 23.25 1 90.62 125 SER B N 1
ATOM 4503 C CA . SER B 1 125 ? 13.219 14.484 24.578 1 90.62 125 SER B CA 1
ATOM 4504 C C . SER B 1 125 ? 14.102 13.852 25.656 1 90.62 125 SER B C 1
ATOM 4506 O O . SER B 1 125 ? 14.734 12.82 25.422 1 90.62 125 SER B O 1
ATOM 4508 N N . ASN B 1 126 ? 14.039 14.633 26.75 1 82.31 126 ASN B N 1
ATOM 4509 C CA . ASN B 1 126 ? 14.75 14.102 27.906 1 82.31 126 ASN B CA 1
ATOM 4510 C C . ASN B 1 126 ? 13.867 13.164 28.719 1 82.31 126 ASN B C 1
ATOM 4512 O O . ASN B 1 126 ? 12.883 13.594 29.328 1 82.31 126 ASN B O 1
ATOM 4516 N N . GLY B 1 127 ? 14.109 11.945 28.719 1 71.88 127 GLY B N 1
ATOM 4517 C CA . GLY B 1 127 ? 13.305 10.93 29.391 1 71.88 127 GLY B CA 1
ATOM 4518 C C . GLY B 1 127 ? 13.43 10.961 30.891 1 71.88 127 GLY B C 1
ATOM 4519 O O . GLY B 1 127 ? 12.602 10.383 31.609 1 71.88 127 GLY B O 1
ATOM 4520 N N . SER B 1 128 ? 14.359 11.664 31.312 1 70 128 SER B N 1
ATOM 4521 C CA . SER B 1 128 ? 14.625 11.602 32.75 1 70 128 SER B CA 1
ATOM 4522 C C . SER B 1 128 ? 13.625 12.453 33.531 1 70 128 SER B C 1
ATOM 4524 O O . SER B 1 128 ? 13.422 12.234 34.719 1 70 128 SER B O 1
ATOM 4526 N N . CYS B 1 129 ? 12.898 13.297 32.875 1 66.75 129 CYS B N 1
ATOM 4527 C CA . CYS B 1 129 ? 12.023 14.211 33.594 1 66.75 129 CYS B CA 1
ATOM 4528 C C . CYS B 1 129 ? 10.562 13.836 33.406 1 66.75 129 CYS B C 1
ATOM 4530 O O . CYS B 1 129 ? 9.672 14.664 33.625 1 66.75 129 CYS B O 1
ATOM 4532 N N . VAL B 1 130 ? 10.359 12.547 33.125 1 68.62 130 VAL B N 1
ATOM 4533 C CA . VAL B 1 130 ? 8.977 12.273 32.781 1 68.62 130 VAL B CA 1
ATOM 4534 C C . VAL B 1 130 ? 8.219 11.742 34 1 68.62 130 VAL B C 1
ATOM 4536 O O . VAL B 1 130 ? 8.781 11.016 34.812 1 68.62 130 VAL B O 1
ATOM 4539 N N . THR B 1 131 ? 7.043 12.336 34.062 1 74.81 131 THR B N 1
ATOM 4540 C CA . THR B 1 131 ? 6.133 11.922 35.125 1 74.81 131 THR B CA 1
ATOM 4541 C C . THR B 1 131 ? 5.664 10.484 34.906 1 74.81 131 THR B C 1
ATOM 4543 O O . THR B 1 131 ? 5.664 9.992 33.781 1 74.81 131 THR B O 1
ATOM 4546 N N . GLU B 1 132 ? 5.363 9.836 35.969 1 77.06 132 GLU B N 1
ATOM 4547 C CA . GLU B 1 132 ? 4.871 8.461 35.906 1 77.06 132 GLU B CA 1
ATOM 4548 C C . GLU B 1 132 ? 3.525 8.383 35.188 1 77.06 132 GLU B C 1
ATOM 4550 O O . GLU B 1 132 ? 2.775 9.367 35.156 1 77.06 132 GLU B O 1
ATOM 4555 N N . ARG B 1 133 ? 3.227 7.34 34.594 1 78 133 ARG B N 1
ATOM 4556 C CA . ARG B 1 133 ? 2.004 7.102 33.812 1 78 133 ARG B CA 1
ATOM 4557 C C . ARG B 1 133 ? 0.769 7.316 34.688 1 78 133 ARG B C 1
ATOM 4559 O O . ARG B 1 133 ? -0.286 7.715 34.188 1 78 133 ARG B O 1
ATOM 4566 N N . SER B 1 134 ? 0.969 7.113 35.938 1 78.31 134 SER B N 1
ATOM 4567 C CA . SER B 1 134 ? -0.153 7.207 36.875 1 78.31 134 SER B CA 1
ATOM 4568 C C . SER B 1 134 ? -0.458 8.656 37.219 1 78.31 134 SER B C 1
ATOM 4570 O O . SER B 1 134 ? -1.539 8.969 37.719 1 78.31 134 SER B O 1
ATOM 4572 N N . ASP B 1 135 ? 0.482 9.438 36.875 1 81.44 135 ASP B N 1
ATOM 4573 C CA . ASP B 1 135 ? 0.303 10.859 37.156 1 81.44 135 ASP B CA 1
ATOM 4574 C C . ASP B 1 135 ? -0.696 11.484 36.188 1 81.44 135 ASP B C 1
ATOM 4576 O O . ASP B 1 135 ? -0.651 11.219 34.969 1 81.44 135 ASP B O 1
ATOM 4580 N N . PRO B 1 136 ? -1.623 12.18 36.656 1 78.31 136 PRO B N 1
ATOM 4581 C CA . PRO B 1 136 ? -2.641 12.805 35.812 1 78.31 136 PRO B CA 1
ATOM 4582 C C . PRO B 1 136 ? -2.043 13.766 34.781 1 78.31 136 PRO B C 1
ATOM 4584 O O . PRO B 1 136 ? -2.68 14.07 33.781 1 78.31 136 PRO B O 1
ATOM 4587 N N . THR B 1 137 ? -0.9 14.203 35.062 1 79.88 137 THR B N 1
ATOM 4588 C CA . THR B 1 137 ? -0.278 15.172 34.156 1 79.88 137 THR B CA 1
ATOM 4589 C C . THR B 1 137 ? 0.641 14.461 33.156 1 79.88 137 THR B C 1
ATOM 4591 O O . THR B 1 137 ? 1.378 15.109 32.406 1 79.88 137 THR B O 1
ATOM 4594 N N . TYR B 1 138 ? 0.482 13.25 33.156 1 86.31 138 TYR B N 1
ATOM 4595 C CA . TYR B 1 138 ? 1.339 12.477 32.25 1 86.31 138 TYR B CA 1
ATOM 4596 C C . TYR B 1 138 ? 1.004 12.75 30.797 1 86.31 138 TYR B C 1
ATOM 4598 O O . TYR B 1 138 ? -0.166 12.727 30.406 1 86.31 138 TYR B O 1
ATOM 4606 N N . ASP B 1 139 ? 1.955 13.039 30.047 1 89.44 139 ASP B N 1
ATOM 4607 C CA . ASP B 1 139 ? 1.803 13.234 28.609 1 89.44 139 ASP B CA 1
ATOM 4608 C C . ASP B 1 139 ? 2.221 11.992 27.844 1 89.44 139 ASP B C 1
ATOM 4610 O O . ASP B 1 139 ? 3.41 11.68 27.75 1 89.44 139 ASP B O 1
ATOM 4614 N N . PRO B 1 140 ? 1.273 11.328 27.203 1 90.69 140 PRO B N 1
ATOM 4615 C CA . PRO B 1 140 ? 1.591 10.078 26.5 1 90.69 140 PRO B CA 1
ATOM 4616 C C . PRO B 1 140 ? 2.574 10.289 25.359 1 90.69 140 PRO B C 1
ATOM 4618 O O . PRO B 1 140 ? 3.254 9.344 24.938 1 90.69 140 PRO B O 1
ATOM 4621 N N . ILE B 1 141 ? 2.633 11.547 24.875 1 93.81 141 ILE B N 1
ATOM 4622 C CA . ILE B 1 141 ? 3.527 11.758 23.734 1 93.81 141 ILE B CA 1
ATOM 4623 C C . ILE B 1 141 ? 4.68 12.672 24.156 1 93.81 141 ILE B C 1
ATOM 4625 O O . ILE B 1 141 ? 5.141 13.492 23.359 1 93.81 141 ILE B O 1
ATOM 4629 N N . TYR B 1 142 ? 5.156 12.586 25.359 1 92.69 142 TYR B N 1
ATOM 4630 C CA . TYR B 1 142 ? 6.203 13.453 25.891 1 92.69 142 TYR B CA 1
ATOM 4631 C C . TYR B 1 142 ? 7.473 13.344 25.062 1 92.69 142 TYR B C 1
ATOM 4633 O O . TYR B 1 142 ? 8.242 14.305 24.953 1 92.69 142 TYR B O 1
ATOM 4641 N N . LYS B 1 143 ? 7.695 12.242 24.453 1 93 143 LYS B N 1
ATOM 4642 C CA . LYS B 1 143 ? 8.922 12 23.703 1 93 143 LYS B CA 1
ATOM 4643 C C . LYS B 1 143 ? 9.008 12.906 22.469 1 93 143 LYS B C 1
ATOM 4645 O O . LYS B 1 143 ? 10.094 13.164 21.953 1 93 143 LYS B O 1
ATOM 4650 N N . VAL B 1 144 ? 7.777 13.398 21.984 1 95.38 144 VAL B N 1
ATOM 4651 C CA . VAL B 1 144 ? 7.785 14.227 20.781 1 95.38 144 VAL B CA 1
ATOM 4652 C C . VAL B 1 144 ? 7.031 15.531 21.047 1 95.38 144 VAL B C 1
ATOM 4654 O O . VAL B 1 144 ? 6.711 16.266 20.109 1 95.38 144 VAL B O 1
ATOM 4657 N N . ARG B 1 145 ? 6.727 15.875 22.266 1 94.88 145 ARG B N 1
ATOM 4658 C CA . ARG B 1 145 ? 5.891 17.016 22.609 1 94.88 145 ARG B CA 1
ATOM 4659 C C . ARG B 1 145 ? 6.539 18.328 22.172 1 94.88 145 ARG B C 1
ATOM 4661 O O . ARG B 1 145 ? 5.875 19.188 21.594 1 94.88 145 ARG B O 1
ATOM 4668 N N . ALA B 1 146 ? 7.805 18.406 22.391 1 94.94 146 ALA B N 1
ATOM 4669 C CA . ALA B 1 146 ? 8.508 19.641 22.031 1 94.94 146 ALA B CA 1
ATOM 4670 C C . ALA B 1 146 ? 8.43 19.891 20.531 1 94.94 146 ALA B C 1
ATOM 4672 O O . ALA B 1 146 ? 8.258 21.047 20.109 1 94.94 146 ALA B O 1
ATOM 4673 N N . ILE B 1 147 ? 8.516 18.844 19.766 1 97.56 147 ILE B N 1
ATOM 4674 C CA . ILE B 1 147 ? 8.445 18.969 18.312 1 97.56 147 ILE B CA 1
ATOM 4675 C C . ILE B 1 147 ? 7.02 19.328 17.906 1 97.56 147 ILE B C 1
ATOM 4677 O O . ILE B 1 147 ? 6.816 20.219 17.078 1 97.56 147 ILE B O 1
ATOM 4681 N N . VAL B 1 148 ? 6.066 18.688 18.469 1 97.56 148 VAL B N 1
ATOM 4682 C CA . VAL B 1 148 ? 4.656 18.922 18.172 1 97.56 148 VAL B CA 1
ATOM 4683 C C . VAL B 1 148 ? 4.309 20.391 18.422 1 97.56 148 VAL B C 1
ATOM 4685 O O . VAL B 1 148 ? 3.715 21.047 17.562 1 97.56 148 VAL B O 1
ATOM 4688 N N . ASP B 1 149 ? 4.754 20.891 19.531 1 96.25 149 ASP B N 1
ATOM 4689 C CA . ASP B 1 149 ? 4.441 22.266 19.906 1 96.25 149 ASP B CA 1
ATOM 4690 C C . ASP B 1 149 ? 5.07 23.266 18.938 1 96.25 149 ASP B C 1
ATOM 4692 O O . ASP B 1 149 ? 4.422 24.234 18.516 1 96.25 149 ASP B O 1
ATOM 4696 N N . LYS B 1 150 ? 6.258 23.016 18.625 1 97.25 150 LYS B N 1
ATOM 4697 C CA . LYS B 1 150 ? 6.957 23.922 17.719 1 97.25 150 LYS B CA 1
ATOM 4698 C C . LYS B 1 150 ? 6.297 23.922 16.344 1 97.25 150 LYS B C 1
ATOM 4700 O O . LYS B 1 150 ? 6.117 24.984 15.734 1 97.25 150 LYS B O 1
ATOM 4705 N N . LEU B 1 151 ? 5.957 22.766 15.844 1 97.94 151 LEU B N 1
ATOM 4706 C CA . LEU B 1 151 ? 5.371 22.656 14.508 1 97.94 151 LEU B CA 1
ATOM 4707 C C . LEU B 1 151 ? 3.975 23.266 14.477 1 97.94 151 LEU B C 1
ATOM 4709 O O . LEU B 1 151 ? 3.58 23.875 13.484 1 97.94 151 LEU B O 1
ATOM 4713 N N . GLN B 1 152 ? 3.209 23.078 15.531 1 96 152 GLN B N 1
ATOM 4714 C CA . GLN B 1 152 ? 1.88 23.672 15.602 1 96 152 GLN B CA 1
ATOM 4715 C C . GLN B 1 152 ? 1.953 25.188 15.461 1 96 152 GLN B C 1
ATOM 4717 O O . GLN B 1 152 ? 1.139 25.797 14.766 1 96 152 GLN B O 1
ATOM 4722 N N . THR B 1 153 ? 2.918 25.703 16.078 1 95.69 153 THR B N 1
ATOM 4723 C CA . THR B 1 153 ? 3.121 27.156 16.016 1 95.69 153 THR B CA 1
ATOM 4724 C C . THR B 1 153 ? 3.566 27.562 14.609 1 95.69 153 THR B C 1
ATOM 4726 O O . THR B 1 153 ? 3.012 28.5 14.031 1 95.69 153 THR B O 1
ATOM 4729 N N . ASN B 1 154 ? 4.461 26.844 14.039 1 96.88 154 ASN B N 1
ATOM 4730 C CA . ASN B 1 154 ? 5.059 27.219 12.758 1 96.88 154 ASN B CA 1
ATOM 4731 C C . ASN B 1 154 ? 4.078 27.016 11.609 1 96.88 154 ASN B C 1
ATOM 4733 O O . ASN B 1 154 ? 4.105 27.766 10.625 1 96.88 154 ASN B O 1
ATOM 4737 N N . PHE B 1 155 ? 3.26 26.016 11.656 1 97.44 155 PHE B N 1
ATOM 4738 C CA . PHE B 1 155 ? 2.322 25.719 10.586 1 97.44 155 PHE B CA 1
ATOM 4739 C C . PHE B 1 155 ? 1.332 26.859 10.391 1 97.44 155 PHE B C 1
ATOM 4741 O O . PHE B 1 155 ? 0.942 27.172 9.266 1 97.44 155 PHE B O 1
ATOM 4748 N N . SER B 1 156 ? 0.973 27.516 11.469 1 94.94 156 SER B N 1
ATOM 4749 C CA . SER B 1 156 ? -0.006 28.594 11.391 1 94.94 156 SER B CA 1
ATOM 4750 C C . SER B 1 156 ? 0.669 29.938 11.133 1 94.94 156 SER B C 1
ATOM 4752 O O . SER B 1 156 ? 0.051 30.859 10.594 1 94.94 156 SER B O 1
ATOM 4754 N N . GLN B 1 157 ? 1.927 30.016 11.383 1 95.25 157 GLN B N 1
ATOM 4755 C CA . GLN B 1 157 ? 2.635 31.281 11.352 1 95.25 157 GLN B CA 1
ATOM 4756 C C . GLN B 1 157 ? 2.957 31.703 9.922 1 95.25 157 GLN B C 1
ATOM 4758 O O . GLN B 1 157 ? 2.912 32.906 9.586 1 95.25 157 GLN B O 1
ATOM 4763 N N . TYR B 1 158 ? 3.158 30.766 9.039 1 96 158 TYR B N 1
ATOM 4764 C CA . TYR B 1 158 ? 3.775 31.125 7.77 1 96 158 TYR B CA 1
ATOM 4765 C C . TYR B 1 158 ? 2.785 31 6.621 1 96 158 TYR B C 1
ATOM 4767 O O . TYR B 1 158 ? 3.158 31.125 5.453 1 96 158 TYR B O 1
ATOM 4775 N N . TYR B 1 159 ? 1.557 30.766 6.93 1 96.06 159 TYR B N 1
ATOM 4776 C CA . TYR B 1 159 ? 0.551 30.609 5.887 1 96.06 159 TYR B CA 1
ATOM 4777 C C . TYR B 1 159 ? -0.814 31.094 6.367 1 96.06 159 TYR B C 1
ATOM 4779 O O . TYR B 1 159 ? -1.296 30.656 7.414 1 96.06 159 TYR B O 1
ATOM 4787 N N . ARG B 1 160 ? -1.355 31.984 5.641 1 95.56 160 ARG B N 1
ATOM 4788 C CA . ARG B 1 160 ? -2.732 32.438 5.859 1 95.56 160 ARG B CA 1
ATOM 4789 C C . ARG B 1 160 ? -3.689 31.703 4.918 1 95.56 160 ARG B C 1
ATOM 4791 O O . ARG B 1 160 ? -3.676 31.938 3.707 1 95.56 160 ARG B O 1
ATOM 4798 N N . PRO B 1 161 ? -4.523 30.859 5.477 1 96.31 161 PRO B N 1
ATOM 4799 C CA . PRO B 1 161 ? -5.355 30.016 4.617 1 96.31 161 PRO B CA 1
ATOM 4800 C C . PRO B 1 161 ? -6.484 30.781 3.938 1 96.31 161 PRO B C 1
ATOM 4802 O O . PRO B 1 161 ? -6.852 31.875 4.391 1 96.31 161 PRO B O 1
ATOM 4805 N N . ARG B 1 162 ? -6.996 30.188 2.895 1 95.69 162 ARG B N 1
ATOM 4806 C CA . ARG B 1 162 ? -8.234 30.656 2.277 1 95.69 162 ARG B CA 1
ATOM 4807 C C . ARG B 1 162 ? -9.438 30.344 3.174 1 95.69 162 ARG B C 1
ATOM 4809 O O . ARG B 1 162 ? -9.281 29.781 4.258 1 95.69 162 ARG B O 1
ATOM 4816 N N . ARG B 1 163 ? -10.516 30.719 2.748 1 96.44 163 ARG B N 1
ATOM 4817 C CA . ARG B 1 163 ? -11.734 30.734 3.555 1 96.44 163 ARG B CA 1
ATOM 4818 C C . ARG B 1 163 ? -12.141 29.328 3.963 1 96.44 163 ARG B C 1
ATOM 4820 O O . ARG B 1 163 ? -12.547 29.094 5.102 1 96.44 163 ARG B O 1
ATOM 4827 N N . GLU B 1 164 ? -12.023 28.406 3.062 1 97.94 164 GLU B N 1
ATOM 4828 C CA . GLU B 1 164 ? -12.562 27.062 3.293 1 97.94 164 GLU B CA 1
ATOM 4829 C C . GLU B 1 164 ? -11.523 26.156 3.936 1 97.94 164 GLU B C 1
ATOM 4831 O O . GLU B 1 164 ? -10.438 25.969 3.389 1 97.94 164 GLU B O 1
ATOM 4836 N N . LEU B 1 165 ? -11.867 25.609 5.051 1 98.31 165 LEU B N 1
ATOM 4837 C CA . LEU B 1 165 ? -11.008 24.703 5.797 1 98.31 165 LEU B CA 1
ATOM 4838 C C . LEU B 1 165 ? -11.719 23.375 6.047 1 98.31 165 LEU B C 1
ATOM 4840 O O . LEU B 1 165 ? -12.945 23.312 6.086 1 98.31 165 LEU B O 1
ATOM 4844 N N . SER B 1 166 ? -10.953 22.344 6.199 1 98.38 166 SER B N 1
ATOM 4845 C CA . SER B 1 166 ? -11.523 21.031 6.469 1 98.38 166 SER B CA 1
ATOM 4846 C C . SER B 1 166 ? -10.891 20.406 7.707 1 98.38 166 SER B C 1
ATOM 4848 O O . SER B 1 166 ? -9.688 20.531 7.934 1 98.38 166 SER B O 1
ATOM 4850 N N . VAL B 1 167 ? -11.711 19.75 8.5 1 98.12 167 VAL B N 1
ATOM 4851 C CA . VAL B 1 167 ? -11.273 18.984 9.664 1 98.12 167 VAL B CA 1
ATOM 4852 C C . VAL B 1 167 ? -11.555 17.5 9.453 1 98.12 167 VAL B C 1
ATOM 4854 O O . VAL B 1 167 ? -12.664 17.125 9.062 1 98.12 167 VAL B O 1
ATOM 4857 N N . ASP B 1 168 ? -10.57 16.688 9.641 1 96.5 168 ASP B N 1
ATOM 4858 C CA . ASP B 1 168 ? -10.742 15.242 9.5 1 96.5 168 ASP B CA 1
ATOM 4859 C C . ASP B 1 168 ? -9.641 14.484 10.242 1 96.5 168 ASP B C 1
ATOM 4861 O O . ASP B 1 168 ? -8.781 15.094 10.875 1 96.5 168 ASP B O 1
ATOM 4865 N N . GLU B 1 169 ? -9.781 13.188 10.188 1 93.5 169 GLU B N 1
ATOM 4866 C CA . GLU B 1 169 ? -8.82 12.328 10.875 1 93.5 169 GLU B CA 1
ATOM 4867 C C . GLU B 1 169 ? -7.797 11.758 9.898 1 93.5 169 GLU B C 1
ATO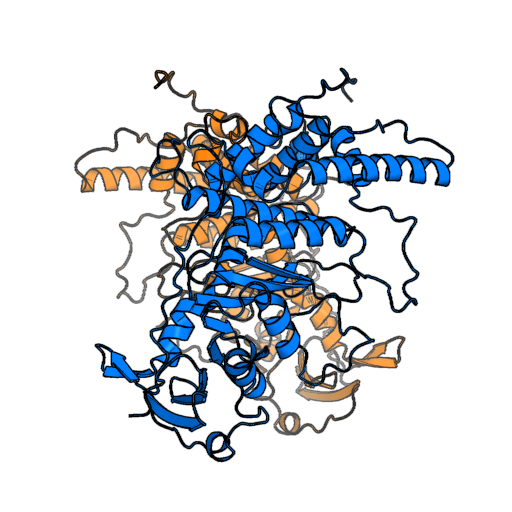M 4869 O O . GLU B 1 169 ? -8.133 11.43 8.758 1 93.5 169 GLU B O 1
ATOM 4874 N N . GLY B 1 170 ? -6.535 11.82 10.297 1 90.44 170 GLY B N 1
ATOM 4875 C CA . GLY B 1 170 ? -5.465 11.078 9.648 1 90.44 170 GLY B CA 1
ATOM 4876 C C . GLY B 1 170 ? -4.973 9.906 10.477 1 90.44 170 GLY B C 1
ATOM 4877 O O . GLY B 1 170 ? -5.348 9.758 11.641 1 90.44 170 GLY B O 1
ATOM 4878 N N . MET B 1 171 ? -4.234 8.953 9.844 1 91.31 171 MET B N 1
ATOM 4879 C CA . MET B 1 171 ? -3.742 7.77 10.539 1 91.31 171 MET B CA 1
ATOM 4880 C C . MET B 1 171 ? -2.25 7.578 10.289 1 91.31 171 MET B C 1
ATOM 4882 O O . MET B 1 171 ? -1.792 7.641 9.148 1 91.31 171 MET B O 1
ATOM 4886 N N . ILE B 1 172 ? -1.517 7.48 11.375 1 94.25 172 ILE B N 1
ATOM 4887 C CA . ILE B 1 172 ? -0.144 6.992 11.312 1 94.25 172 ILE B CA 1
ATOM 4888 C C . ILE B 1 172 ? -0.131 5.473 11.469 1 94.25 172 ILE B C 1
ATOM 4890 O O . ILE B 1 172 ? -0.375 4.953 12.562 1 94.25 172 ILE B O 1
ATOM 4894 N N . PRO B 1 173 ? 0.12 4.781 10.383 1 91.81 173 PRO B N 1
ATOM 4895 C CA . PRO B 1 173 ? 0.09 3.322 10.5 1 91.81 173 PRO B CA 1
ATOM 4896 C C . PRO B 1 173 ? 1.066 2.795 11.547 1 91.81 173 PRO B C 1
ATOM 4898 O O . PRO B 1 173 ? 2.232 3.197 11.57 1 91.81 173 PRO B O 1
ATOM 4901 N N . PHE B 1 174 ? 0.644 2.008 12.469 1 92.5 174 PHE B N 1
ATOM 4902 C CA . PHE B 1 174 ? 1.426 1.383 13.523 1 92.5 174 PHE B CA 1
ATOM 4903 C C . PHE B 1 174 ? 0.743 0.118 14.031 1 92.5 174 PHE B C 1
ATOM 4905 O O . PHE B 1 174 ? -0.442 0.14 14.375 1 92.5 174 PHE B O 1
ATOM 4912 N N . LYS B 1 175 ? 1.453 -0.989 14.094 1 88.88 175 LYS B N 1
ATOM 4913 C CA . LYS B 1 175 ? 0.844 -2.262 14.469 1 88.88 175 LYS B CA 1
ATOM 4914 C C . LYS B 1 175 ? 1.388 -2.758 15.812 1 88.88 175 LYS B C 1
ATOM 4916 O O . LYS B 1 175 ? 0.938 -3.781 16.328 1 88.88 175 LYS B O 1
ATOM 4921 N N . GLY B 1 176 ? 2.322 -2.1 16.391 1 90.25 176 GLY B N 1
ATOM 4922 C CA . GLY B 1 176 ? 2.902 -2.543 17.656 1 90.25 176 GLY B CA 1
ATOM 4923 C C . GLY B 1 176 ? 1.984 -2.322 18.844 1 90.25 176 GLY B C 1
ATOM 4924 O O . GLY B 1 176 ? 0.81 -1.99 18.672 1 90.25 176 GLY B O 1
ATOM 4925 N N . ARG B 1 177 ? 2.48 -2.613 19.953 1 89.56 177 ARG B N 1
ATOM 4926 C CA . ARG B 1 177 ? 1.71 -2.447 21.172 1 89.56 177 ARG B CA 1
ATOM 4927 C C . ARG B 1 177 ? 1.744 -0.998 21.641 1 89.56 177 ARG B C 1
ATOM 4929 O O . ARG B 1 177 ? 2.818 -0.449 21.906 1 89.56 177 ARG B O 1
ATOM 4936 N N . LEU B 1 178 ? 0.645 -0.415 21.703 1 91.06 178 LEU B N 1
ATOM 4937 C CA . LEU B 1 178 ? 0.452 0.963 22.141 1 91.06 178 LEU B CA 1
ATOM 4938 C C . LEU B 1 178 ? -0.969 1.176 22.656 1 91.06 178 LEU B C 1
ATOM 4940 O O . LEU B 1 178 ? -1.937 0.82 21.984 1 91.06 178 LEU B O 1
ATOM 4944 N N . PHE B 1 179 ? -1.063 1.672 23.844 1 88.38 179 PHE B N 1
ATOM 4945 C CA . PHE B 1 179 ? -2.352 1.689 24.531 1 88.38 179 PHE B CA 1
ATOM 4946 C C . PHE B 1 179 ? -3.328 2.619 23.812 1 88.38 179 PHE B C 1
ATOM 4948 O O . PHE B 1 179 ? -4.547 2.463 23.938 1 88.38 179 PHE B O 1
ATOM 4955 N N . PHE B 1 180 ? -2.838 3.568 23.062 1 90 180 PHE B N 1
ATOM 4956 C CA . PHE B 1 180 ? -3.775 4.473 22.406 1 90 180 PHE B CA 1
ATOM 4957 C C . PHE B 1 180 ? -3.834 4.203 20.922 1 90 180 PHE B C 1
ATOM 4959 O O . PHE B 1 180 ? -4.195 5.086 20.125 1 90 180 PHE B O 1
ATOM 4966 N N . LYS B 1 181 ? -3.389 3.07 20.484 1 90.81 181 LYS B N 1
ATOM 4967 C CA . LYS B 1 181 ? -3.568 2.627 19.109 1 90.81 181 LYS B CA 1
ATOM 4968 C C . LYS B 1 181 ? -5.047 2.547 18.75 1 90.81 181 LYS B C 1
ATOM 4970 O O . LYS B 1 181 ? -5.871 2.131 19.562 1 90.81 181 LYS B O 1
ATOM 4975 N N . GLN B 1 182 ? -5.344 2.975 17.531 1 90.38 182 GLN B N 1
ATOM 4976 C CA . GLN B 1 182 ? -6.73 3.01 17.062 1 90.38 182 GLN B CA 1
ATOM 4977 C C . GLN B 1 182 ? -6.961 2.014 15.938 1 90.38 182 GLN B C 1
ATOM 4979 O O . GLN B 1 182 ? -6.027 1.657 15.211 1 90.38 182 GLN B O 1
ATOM 4984 N N . HIS B 1 183 ? -8.133 1.508 15.828 1 86.62 183 HIS B N 1
ATOM 4985 C CA . HIS B 1 183 ? -8.57 0.644 14.742 1 86.62 183 HIS B CA 1
ATOM 4986 C C . HIS B 1 183 ? -9.648 1.321 13.898 1 86.62 183 HIS B C 1
ATOM 4988 O O . HIS B 1 183 ? -10.727 1.637 14.398 1 86.62 183 HIS B O 1
ATOM 4994 N N . MET B 1 184 ? -9.328 1.566 12.688 1 82.81 184 MET B N 1
ATOM 4995 C CA . MET B 1 184 ? -10.258 2.18 11.742 1 82.81 184 MET B CA 1
ATOM 4996 C C . MET B 1 184 ? -10.453 1.3 10.508 1 82.81 184 MET B C 1
ATOM 4998 O O . MET B 1 184 ? -9.703 1.419 9.539 1 82.81 184 MET B O 1
ATOM 5002 N N . PRO B 1 185 ? -11.508 0.528 10.461 1 74.38 185 PRO B N 1
ATOM 5003 C CA . PRO B 1 185 ? -11.68 -0.486 9.422 1 74.38 185 PRO B CA 1
ATOM 5004 C C . PRO B 1 185 ? -11.859 0.122 8.031 1 74.38 185 PRO B C 1
ATOM 5006 O O . PRO B 1 185 ? -11.523 -0.51 7.027 1 74.38 185 PRO B O 1
ATOM 5009 N N . ASN B 1 186 ? -12.398 1.277 7.957 1 73.81 186 ASN B N 1
ATOM 5010 C CA . ASN B 1 186 ? -12.734 1.863 6.664 1 73.81 186 ASN B CA 1
ATOM 5011 C C . ASN B 1 186 ? -11.547 2.592 6.047 1 73.81 186 ASN B C 1
ATOM 5013 O O . ASN B 1 186 ? -11.617 3.035 4.898 1 73.81 186 ASN B O 1
ATOM 5017 N N . LYS B 1 187 ? -10.469 2.758 6.859 1 73.19 187 LYS B N 1
ATOM 5018 C CA . LYS B 1 187 ? -9.273 3.402 6.328 1 73.19 187 LYS B CA 1
ATOM 5019 C C . LYS B 1 187 ? -8.305 2.371 5.754 1 73.19 187 LYS B C 1
ATOM 5021 O O . LYS B 1 187 ? -8.305 1.211 6.168 1 73.19 187 LYS B O 1
ATOM 5026 N N . PRO B 1 188 ? -7.559 2.762 4.742 1 70.69 188 PRO B N 1
ATOM 5027 C CA . PRO B 1 188 ? -6.547 1.842 4.219 1 70.69 188 PRO B CA 1
ATOM 5028 C C . PRO B 1 188 ? -5.629 1.292 5.309 1 70.69 188 PRO B C 1
ATOM 5030 O O . PRO B 1 188 ? -5.352 0.091 5.34 1 70.69 188 PRO B O 1
ATOM 5033 N N . ALA B 1 189 ? -5.113 2.18 6.145 1 76.25 189 ALA B N 1
ATOM 5034 C CA . ALA B 1 189 ? -4.406 1.746 7.344 1 76.25 189 ALA B CA 1
ATOM 5035 C C . ALA B 1 189 ? -5.375 1.521 8.5 1 76.25 189 ALA B C 1
ATOM 5037 O O . ALA B 1 189 ? -5.84 2.477 9.125 1 76.25 189 ALA B O 1
ATOM 5038 N N . LYS B 1 190 ? -5.609 0.282 8.797 1 80.31 190 LYS B N 1
ATOM 5039 C CA . LYS B 1 190 ? -6.68 -0.033 9.742 1 80.31 190 LYS B CA 1
ATOM 5040 C C . LYS B 1 190 ? -6.223 0.182 11.18 1 80.31 190 LYS B C 1
ATOM 5042 O O . LYS B 1 190 ? -7.031 0.503 12.055 1 80.31 190 LYS B O 1
ATOM 5047 N N . TRP B 1 191 ? -4.895 0.058 11.375 1 88.31 191 TRP B N 1
ATOM 5048 C CA . TRP B 1 191 ? -4.355 0.205 12.727 1 88.31 191 TRP B CA 1
ATOM 5049 C C . TRP B 1 191 ? -3.301 1.304 12.773 1 88.31 191 TRP B C 1
ATOM 5051 O O . TRP B 1 191 ? -2.482 1.429 11.859 1 88.31 191 TRP B O 1
ATOM 5061 N N . GLY B 1 192 ? -3.43 2.105 13.789 1 93.81 192 GLY B N 1
ATOM 5062 C CA . GLY B 1 192 ? -2.383 3.104 13.93 1 93.81 192 GLY B CA 1
ATOM 5063 C C . GLY B 1 192 ? -2.725 4.188 14.938 1 93.81 192 GLY B C 1
ATOM 5064 O O . GLY B 1 192 ? -3.529 3.969 15.844 1 93.81 192 GLY B O 1
ATOM 5065 N N . ILE B 1 193 ? -1.96 5.258 14.859 1 95.12 193 ILE B N 1
ATOM 5066 C CA . ILE B 1 193 ? -2.139 6.422 15.719 1 95.12 193 ILE B CA 1
ATOM 5067 C C . ILE B 1 193 ? -2.988 7.469 15 1 95.12 193 ILE B C 1
ATOM 5069 O O . ILE B 1 193 ? -2.658 7.887 13.891 1 95.12 193 ILE B O 1
ATOM 5073 N N . LYS B 1 194 ? -4.062 7.812 15.68 1 94.12 194 LYS B N 1
ATOM 5074 C CA . LYS B 1 194 ? -4.996 8.773 15.094 1 94.12 194 LYS B CA 1
ATOM 5075 C C . LYS B 1 194 ? -4.504 10.203 15.281 1 94.12 194 LYS B C 1
ATOM 5077 O O . LYS B 1 194 ? -4.016 10.562 16.359 1 94.12 194 LYS B O 1
ATOM 5082 N N . VAL B 1 195 ? -4.562 10.992 14.188 1 96.56 195 VAL B N 1
ATOM 5083 C CA . VAL B 1 195 ? -4.203 12.406 14.234 1 96.56 195 VAL B CA 1
ATOM 5084 C C . VAL B 1 195 ? -5.359 13.25 13.695 1 96.56 195 VAL B C 1
ATOM 5086 O O . VAL B 1 195 ? -5.848 13.016 12.594 1 96.56 195 VAL B O 1
ATOM 5089 N N . TRP B 1 196 ? -5.816 14.227 14.492 1 97 196 TRP B N 1
ATOM 5090 C CA . TRP B 1 196 ? -6.781 15.211 14.008 1 97 196 TRP B CA 1
ATOM 5091 C C . TRP B 1 196 ? -6.074 16.344 13.258 1 97 196 TRP B C 1
ATOM 5093 O O . TRP B 1 196 ? -5.07 16.875 13.734 1 97 196 TRP B O 1
ATOM 5103 N N . GLU B 1 197 ? -6.629 16.656 12.109 1 98.31 197 GLU B N 1
ATOM 5104 C CA . GLU B 1 197 ? -5.961 17.672 11.312 1 98.31 197 GLU B CA 1
ATOM 5105 C C . GLU B 1 197 ? -6.953 18.719 10.805 1 98.31 197 GLU B C 1
ATOM 5107 O O . GLU B 1 197 ? -8.109 18.391 10.523 1 98.31 197 GLU B O 1
ATOM 5112 N N . LEU B 1 198 ? -6.59 19.938 10.781 1 98.62 198 LEU B N 1
ATOM 5113 C CA . LEU B 1 198 ? -7.227 21.047 10.086 1 98.62 198 LEU B CA 1
ATOM 5114 C C . LEU B 1 198 ? -6.395 21.5 8.891 1 98.62 198 LEU B C 1
ATOM 5116 O O . LEU B 1 198 ? -5.246 21.922 9.047 1 98.62 198 LEU B O 1
ATOM 5120 N N . CYS B 1 199 ? -6.945 21.359 7.711 1 98.69 199 CYS B N 1
ATOM 5121 C CA . CYS B 1 199 ? -6.215 21.688 6.488 1 98.69 199 CYS B CA 1
ATOM 5122 C C . CYS B 1 199 ? -6.992 22.672 5.633 1 98.69 199 CYS B C 1
ATOM 5124 O O . CYS B 1 199 ? -8.219 22.75 5.719 1 98.69 199 CYS B O 1
ATOM 5126 N N . GLU B 1 200 ? -6.281 23.453 4.91 1 98.19 200 GLU B N 1
ATOM 5127 C CA . GLU B 1 200 ? -6.945 24.234 3.875 1 98.19 200 GLU B CA 1
ATOM 5128 C C . GLU B 1 200 ? -7.562 23.344 2.809 1 98.19 200 GLU B C 1
ATOM 5130 O O . GLU B 1 200 ? -6.91 22.422 2.312 1 98.19 200 GLU B O 1
ATOM 5135 N N . ALA B 1 201 ? -8.742 23.609 2.434 1 97.62 201 ALA B N 1
ATOM 5136 C CA . ALA B 1 201 ? -9.523 22.719 1.578 1 97.62 201 ALA B CA 1
ATOM 5137 C C . ALA B 1 201 ? -8.914 22.625 0.181 1 97.62 201 ALA B C 1
ATOM 5139 O O . ALA B 1 201 ? -8.836 21.547 -0.401 1 97.62 201 ALA B O 1
ATOM 5140 N N . GLN B 1 202 ? -8.43 23.672 -0.334 1 95.62 202 GLN B N 1
ATOM 5141 C CA . GLN B 1 202 ? -8.031 23.734 -1.737 1 95.62 202 GLN B CA 1
ATOM 5142 C C . GLN B 1 202 ? -6.637 23.141 -1.942 1 95.62 202 GLN B C 1
ATOM 5144 O O . GLN B 1 202 ? -6.387 22.453 -2.93 1 95.62 202 GLN B O 1
ATOM 5149 N N . THR B 1 203 ? -5.707 23.406 -1.058 1 96.25 203 THR B N 1
ATOM 5150 C CA . THR B 1 203 ? -4.316 23.047 -1.292 1 96.25 203 THR B CA 1
ATOM 5151 C C . THR B 1 203 ? -3.941 21.797 -0.485 1 96.25 203 THR B C 1
ATOM 5153 O O . THR B 1 203 ? -2.979 21.109 -0.816 1 96.25 203 THR B O 1
ATOM 5156 N N . GLY B 1 204 ? -4.57 21.625 0.652 1 97.94 204 GLY B N 1
ATOM 5157 C CA . GLY B 1 204 ? -4.199 20.516 1.529 1 97.94 204 GLY B CA 1
ATOM 5158 C C . GLY B 1 204 ? -3.15 20.906 2.555 1 97.94 204 GLY B C 1
ATOM 5159 O O . GLY B 1 204 ? -2.664 20.047 3.301 1 97.94 204 GLY B O 1
ATOM 5160 N N . TYR B 1 205 ? -2.781 22.234 2.645 1 98.44 205 TYR B N 1
ATOM 5161 C CA . TYR B 1 205 ? -1.847 22.703 3.662 1 98.44 205 TYR B CA 1
ATOM 5162 C C . TYR B 1 205 ? -2.383 22.422 5.062 1 98.44 205 TYR B C 1
ATOM 5164 O O . TYR B 1 205 ? -3.506 22.812 5.391 1 98.44 205 TYR B O 1
ATOM 5172 N N . CYS B 1 206 ? -1.622 21.75 5.828 1 98.69 206 CYS B N 1
ATOM 5173 C CA . CYS B 1 206 ? -2.037 21.469 7.199 1 98.69 206 CYS B CA 1
ATOM 5174 C C . CYS B 1 206 ? -1.787 22.656 8.109 1 98.69 206 CYS B C 1
ATOM 5176 O O . CYS B 1 206 ? -0.642 23.078 8.289 1 98.69 206 CYS B O 1
ATOM 5178 N N . LEU B 1 207 ? -2.803 23.141 8.703 1 98.25 207 LEU B N 1
ATOM 5179 C CA . LEU B 1 207 ? -2.746 24.344 9.531 1 98.25 207 LEU B CA 1
ATOM 5180 C C . LEU B 1 207 ? -2.553 23.984 11 1 98.25 207 LEU B C 1
ATOM 5182 O O . LEU B 1 207 ? -1.863 24.703 11.727 1 98.25 207 LEU B O 1
ATOM 5186 N N . SER B 1 208 ? -3.184 22.969 11.352 1 97.88 208 SER B N 1
ATOM 5187 C CA . SER B 1 208 ? -3.158 22.516 12.734 1 97.88 208 SER B CA 1
ATOM 5188 C C . SER B 1 208 ? -3.391 21.016 12.82 1 97.88 208 SER B C 1
ATOM 5190 O O . SER B 1 208 ? -3.963 20.406 11.906 1 97.88 208 SER B O 1
ATOM 5192 N N . PHE B 1 209 ? -2.832 20.422 13.906 1 98.06 209 PHE B N 1
ATOM 5193 C CA . PHE B 1 209 ? -3.025 18.984 14.117 1 98.06 209 PHE B CA 1
ATOM 5194 C C . PHE B 1 209 ? -2.957 18.641 15.594 1 98.06 209 PHE B C 1
ATOM 5196 O O . PHE B 1 209 ? -2.494 19.438 16.406 1 98.06 209 PHE B O 1
ATOM 5203 N N . ASP B 1 210 ? -3.496 17.531 15.93 1 96.25 210 ASP B N 1
ATOM 5204 C CA . ASP B 1 210 ? -3.494 17.031 17.297 1 96.25 210 ASP B CA 1
ATOM 5205 C C . ASP B 1 210 ? -3.449 15.5 17.328 1 96.25 210 ASP B C 1
ATOM 5207 O O . ASP B 1 210 ? -4.305 14.836 16.734 1 96.25 210 ASP B O 1
ATOM 5211 N N . ILE B 1 211 ? -2.441 14.969 18.016 1 96.25 211 ILE B N 1
ATOM 5212 C CA . ILE B 1 211 ? -2.309 13.523 18.141 1 96.25 211 ILE B CA 1
ATOM 5213 C C . ILE B 1 211 ? -3.283 13 19.188 1 96.25 211 ILE B C 1
ATOM 5215 O O . ILE B 1 211 ? -3.256 13.438 20.344 1 96.25 211 ILE B O 1
ATOM 5219 N N . TYR B 1 212 ? -4.07 12.102 18.812 1 93.94 212 TYR B N 1
ATOM 5220 C CA . TYR B 1 212 ? -5.07 11.547 19.719 1 93.94 212 TYR B CA 1
ATOM 5221 C C . TYR B 1 212 ? -4.461 10.477 20.625 1 93.94 212 TYR B C 1
ATOM 5223 O O . TYR B 1 212 ? -3.922 9.484 20.141 1 93.94 212 TYR B O 1
ATOM 5231 N N . THR B 1 213 ? -4.504 10.664 21.906 1 91.31 213 THR B N 1
ATOM 5232 C CA . THR B 1 213 ? -3.879 9.742 22.844 1 91.31 213 THR B CA 1
ATOM 5233 C C . THR B 1 213 ? -4.934 9.07 23.719 1 91.31 213 THR B C 1
ATOM 5235 O O . THR B 1 213 ? -4.617 8.57 24.797 1 91.31 213 THR B O 1
ATOM 5238 N N . GLY B 1 214 ? -6.086 9.023 23.281 1 82.56 214 GLY B N 1
ATOM 5239 C CA . GLY B 1 214 ? -7.152 8.406 24.062 1 82.56 214 GLY B CA 1
ATOM 5240 C C . GLY B 1 214 ? -7.949 9.406 24.875 1 82.56 214 GLY B C 1
ATOM 5241 O O . GLY B 1 214 ? -7.641 10.602 24.891 1 82.56 214 GLY B O 1
ATOM 5242 N N . ARG B 1 215 ? -9.016 8.898 25.5 1 69.12 215 ARG B N 1
ATOM 5243 C CA . ARG B 1 215 ? -9.922 9.742 26.281 1 69.12 215 ARG B CA 1
ATOM 5244 C C . ARG B 1 215 ? -9.219 10.297 27.516 1 69.12 215 ARG B C 1
ATOM 5246 O O . ARG B 1 215 ? -8.555 9.555 28.234 1 69.12 215 ARG B O 1
ATOM 5253 N N . ARG B 1 216 ? -8.859 11.578 27.422 1 59.5 216 ARG B N 1
ATOM 5254 C CA . ARG B 1 216 ? -8.211 12.203 28.562 1 59.5 216 ARG B CA 1
ATOM 5255 C C . ARG B 1 216 ? -9.094 12.094 29.812 1 59.5 216 ARG B C 1
ATOM 5257 O O . ARG B 1 216 ? -10.32 12.141 29.719 1 59.5 216 ARG B O 1
ATOM 5264 N N . ARG B 1 217 ? -8.617 11.461 30.953 1 50.5 217 ARG B N 1
ATOM 5265 C CA . ARG B 1 217 ? -9.273 11.312 32.25 1 50.5 217 ARG B CA 1
ATOM 5266 C C . ARG B 1 217 ? -9.898 12.625 32.719 1 50.5 217 ARG B C 1
ATOM 5268 O O . ARG B 1 217 ? -10.922 12.625 33.406 1 50.5 217 ARG B O 1
ATOM 5275 N N . ASP B 1 218 ? -9.109 13.539 32.719 1 48.94 218 ASP B N 1
ATOM 5276 C CA . ASP B 1 218 ? -9.539 14.688 33.5 1 48.94 218 ASP B CA 1
ATOM 5277 C C . ASP B 1 218 ? -10.836 15.281 32.969 1 48.94 218 ASP B C 1
ATOM 5279 O O . ASP B 1 218 ? -11.594 15.914 33.688 1 48.94 218 ASP B O 1
ATOM 5283 N N . GLY B 1 219 ? -11.117 15.711 31.609 1 48.66 219 GLY B N 1
ATOM 5284 C CA . GLY B 1 219 ? -12.18 16.688 31.438 1 48.66 219 GLY B CA 1
ATOM 5285 C C . GLY B 1 219 ? -13.438 16.109 30.828 1 48.66 219 GLY B C 1
ATOM 5286 O O . GLY B 1 219 ? -13.367 15.18 30.016 1 48.66 219 GLY B O 1
ATOM 5287 N N . GLY B 1 220 ? -14.406 15.773 31.562 1 50.5 220 GLY B N 1
ATOM 5288 C CA . GLY B 1 220 ? -15.82 15.633 31.266 1 50.5 220 GLY B CA 1
ATOM 5289 C C . GLY B 1 220 ? -16.234 16.375 30 1 50.5 220 GLY B C 1
ATOM 5290 O O . GLY B 1 220 ? -16.125 17.594 29.938 1 50.5 220 GLY B O 1
ATOM 5291 N N . THR B 1 221 ? -15.844 15.867 28.875 1 57.03 221 THR B N 1
ATOM 5292 C CA . THR B 1 221 ? -16.141 16.766 27.766 1 57.03 221 THR B CA 1
ATOM 5293 C C . THR B 1 221 ? -17.641 17.062 27.703 1 57.03 221 THR B C 1
ATOM 5295 O O . THR B 1 221 ? -18.453 16.172 27.484 1 57.03 221 THR B O 1
ATOM 5298 N N . GLU B 1 222 ? -18.078 18.094 28.312 1 63.22 222 GLU B N 1
ATOM 5299 C CA . GLU B 1 222 ? -19.453 18.562 28.297 1 63.22 222 GLU B CA 1
ATOM 5300 C C . GLU B 1 222 ? -20.094 18.391 26.922 1 63.22 222 GLU B C 1
ATOM 5302 O O . GLU B 1 222 ? -21.25 17.984 26.812 1 63.22 222 GLU B O 1
ATOM 5307 N N . HIS B 1 223 ? -19.234 18.625 25.844 1 80.56 223 HIS B N 1
ATOM 5308 C CA . HIS B 1 223 ? -19.875 18.656 24.531 1 80.56 223 HIS B CA 1
ATOM 5309 C C . HIS B 1 223 ? -19.359 17.516 23.656 1 80.56 223 HIS B C 1
ATOM 5311 O O . HIS B 1 223 ? -19.688 17.438 22.469 1 80.56 223 HIS B O 1
ATOM 5317 N N . GLY B 1 224 ? -18.625 16.594 24.141 1 85.94 224 GLY B N 1
ATOM 5318 C CA . GLY B 1 224 ? -18.172 15.438 23.391 1 85.94 224 GLY B CA 1
ATOM 5319 C C . GLY B 1 224 ? -16.812 15.641 22.734 1 85.94 224 GLY B C 1
ATOM 5320 O O . GLY B 1 224 ? -16.328 16.781 22.641 1 85.94 224 GLY B O 1
ATOM 5321 N N . LEU B 1 225 ? -16.172 14.656 22.25 1 88.19 225 LEU B N 1
ATOM 5322 C CA . LEU B 1 225 ? -14.836 14.648 21.688 1 88.19 225 LEU B CA 1
ATOM 5323 C C . LEU B 1 225 ? -14.789 15.43 20.375 1 88.19 225 LEU B C 1
ATOM 5325 O O . LEU B 1 225 ? -13.867 16.219 20.141 1 88.19 225 LEU B O 1
ATOM 5329 N N . GLY B 1 226 ? -15.789 15.258 19.547 1 91.88 226 GLY B N 1
ATOM 5330 C CA . GLY B 1 226 ? -15.828 15.961 18.266 1 91.88 226 GLY B CA 1
ATOM 5331 C C . GLY B 1 226 ? -15.844 17.469 18.422 1 91.88 226 GLY B C 1
ATOM 5332 O O . GLY B 1 226 ? -15.102 18.172 17.734 1 91.88 226 GLY B O 1
ATOM 5333 N N . TYR B 1 227 ? -16.688 17.938 19.312 1 94.25 227 TYR B N 1
ATOM 5334 C CA . TYR B 1 227 ? -16.766 19.359 19.609 1 94.25 227 TYR B CA 1
ATOM 5335 C C . TYR B 1 227 ? -15.422 19.906 20.062 1 94.25 227 TYR B C 1
ATOM 5337 O O . TYR B 1 227 ? -14.953 20.922 19.562 1 94.25 227 TYR B O 1
ATOM 5345 N N . LYS B 1 228 ? -14.789 19.203 20.906 1 93.12 228 LYS B N 1
ATOM 5346 C CA . LYS B 1 228 ? -13.516 19.656 21.469 1 93.12 228 LYS B CA 1
ATOM 5347 C C . LYS B 1 228 ? -12.43 19.719 20.391 1 93.12 228 LYS B C 1
ATOM 5349 O O . LYS B 1 228 ? -11.641 20.656 20.359 1 93.12 228 LYS B O 1
ATOM 5354 N N . VAL B 1 229 ? -12.422 18.75 19.562 1 95.12 229 VAL B N 1
ATOM 5355 C CA . VAL B 1 229 ? -11.398 18.656 18.531 1 95.12 229 VAL B CA 1
ATOM 5356 C C . VAL B 1 229 ? -11.523 19.844 17.578 1 95.12 229 VAL B C 1
ATOM 5358 O O . VAL B 1 229 ? -10.539 20.547 17.312 1 95.12 229 VAL B O 1
ATOM 5361 N N . VAL B 1 230 ? -12.742 20.078 17.078 1 97.31 230 VAL B N 1
ATOM 5362 C CA . VAL B 1 230 ? -12.953 21.125 16.094 1 97.31 230 VAL B CA 1
ATOM 5363 C C . VAL B 1 230 ? -12.641 22.484 16.719 1 97.31 230 VAL B C 1
ATOM 5365 O O . VAL B 1 230 ? -11.953 23.312 16.125 1 97.31 230 VAL B O 1
ATOM 5368 N N . MET B 1 231 ? -13.094 22.672 17.938 1 96.38 231 MET B N 1
ATOM 5369 C CA . MET B 1 231 ? -12.875 23.938 18.625 1 96.38 231 MET B CA 1
ATOM 5370 C C . MET B 1 231 ? -11.383 24.156 18.891 1 96.38 231 MET B C 1
ATOM 5372 O O . MET B 1 231 ? -10.875 25.266 18.688 1 96.38 231 MET B O 1
ATOM 5376 N N . HIS B 1 232 ? -10.719 23.125 19.219 1 94.75 232 HIS B N 1
ATOM 5377 C CA . HIS B 1 232 ? -9.297 23.219 19.531 1 94.75 232 HIS B CA 1
ATOM 5378 C C . HIS B 1 232 ? -8.477 23.516 18.281 1 94.75 232 HIS B C 1
ATOM 5380 O O . HIS B 1 232 ? -7.645 24.422 18.281 1 94.75 232 HIS B O 1
ATOM 5386 N N . LEU B 1 233 ? -8.703 22.828 17.266 1 96.94 233 LEU B N 1
ATOM 5387 C CA . LEU B 1 233 ? -7.922 22.938 16.047 1 96.94 233 LEU B CA 1
ATOM 5388 C C . LEU B 1 233 ? -8.164 24.281 15.367 1 96.94 233 LEU B C 1
ATOM 5390 O O . LEU B 1 233 ? -7.258 24.844 14.734 1 96.94 233 LEU B O 1
ATOM 5394 N N . SER B 1 234 ? -9.375 24.828 15.484 1 97.19 234 SER B N 1
ATOM 5395 C CA . SER B 1 234 ? -9.742 26.016 14.734 1 97.19 234 SER B CA 1
ATOM 5396 C C . SER B 1 234 ? -9.484 27.281 15.539 1 97.19 234 SER B C 1
ATOM 5398 O O . SER B 1 234 ? -9.625 28.406 15.023 1 97.19 234 SER B O 1
ATOM 5400 N N . LYS B 1 235 ? -9.016 27.188 16.703 1 95.81 235 LYS B N 1
ATOM 5401 C CA . LYS B 1 235 ? -8.883 28.297 17.625 1 95.81 235 LYS B CA 1
ATOM 5402 C C . LYS B 1 235 ? -8.07 29.438 17.016 1 95.81 235 LYS B C 1
ATOM 5404 O O . LYS B 1 235 ? -8.492 30.594 17.031 1 95.81 235 LYS B O 1
ATOM 5409 N N . PRO B 1 236 ? -6.969 29.141 16.375 1 93.81 236 PRO B N 1
ATOM 5410 C CA . PRO B 1 236 ? -6.156 30.219 15.812 1 93.81 236 PRO B CA 1
ATOM 5411 C C . PRO B 1 236 ? -6.852 30.953 14.664 1 93.81 236 PRO B C 1
ATOM 5413 O O . PRO B 1 236 ? -6.418 32.031 14.266 1 93.81 236 PRO B O 1
ATOM 5416 N N . TYR B 1 237 ? -7.992 30.484 14.234 1 95 237 TYR B N 1
ATOM 5417 C CA . TYR B 1 237 ? -8.602 31.031 13.023 1 95 237 TYR B CA 1
ATOM 5418 C C . TYR B 1 237 ? -9.984 31.594 13.32 1 95 237 TYR B C 1
ATOM 5420 O O . TYR B 1 237 ? -10.758 31.875 12.398 1 95 237 TYR B O 1
ATOM 5428 N N . TRP B 1 238 ? -10.227 31.75 14.57 1 95.88 238 TRP B N 1
ATOM 5429 C CA . TRP B 1 238 ? -11.5 32.312 15 1 95.88 238 TRP B CA 1
ATOM 5430 C C . TRP B 1 238 ? -11.617 33.781 14.602 1 95.88 238 TRP B C 1
ATOM 5432 O O . TRP B 1 238 ? -10.602 34.469 14.477 1 95.88 238 TRP B O 1
ATOM 5442 N N . HIS B 1 239 ? -12.82 34.188 14.297 1 94.75 239 HIS B N 1
ATOM 5443 C CA . HIS B 1 239 ? -13.18 35.562 14.031 1 94.75 239 HIS B CA 1
ATOM 5444 C C . HIS B 1 239 ? -12.492 36.094 12.773 1 94.75 239 HIS B C 1
ATOM 5446 O O . HIS B 1 239 ? -12.078 37.25 12.719 1 94.75 239 HIS B O 1
ATOM 5452 N N . LYS B 1 240 ? -12.312 35.156 11.844 1 92.94 240 LYS B N 1
ATOM 5453 C CA . LYS B 1 240 ? -11.711 35.5 10.562 1 92.94 240 LYS B CA 1
ATOM 5454 C C . LYS B 1 240 ? -12.633 35.156 9.406 1 92.94 240 LYS B C 1
ATOM 5456 O O . LYS B 1 240 ? -12.227 35.219 8.242 1 92.94 240 LYS B O 1
ATOM 5461 N N . GLY B 1 241 ? -13.836 34.688 9.781 1 93.44 241 GLY B N 1
ATOM 5462 C CA . GLY B 1 241 ? -14.852 34.438 8.773 1 93.44 241 GLY B CA 1
ATOM 5463 C C . GLY B 1 241 ? -14.625 33.125 8.016 1 93.44 241 GLY B C 1
ATOM 5464 O O . GLY B 1 241 ? -15.078 33 6.883 1 93.44 241 GLY B O 1
ATOM 5465 N N . HIS B 1 242 ? -13.914 32.219 8.562 1 96.5 242 HIS B N 1
ATOM 5466 C CA . HIS B 1 242 ? -13.617 30.969 7.883 1 96.5 242 HIS B CA 1
ATOM 5467 C C . HIS B 1 242 ? -14.828 30.031 7.891 1 96.5 242 HIS B C 1
ATOM 5469 O O . HIS B 1 242 ? -15.727 30.188 8.727 1 96.5 242 HIS B O 1
ATOM 5475 N N . HIS B 1 243 ? -14.844 29.156 6.922 1 97.56 243 HIS B N 1
ATOM 5476 C CA . HIS B 1 243 ? -15.844 28.094 6.809 1 97.56 243 HIS B CA 1
ATOM 5477 C C . HIS B 1 243 ? -15.219 26.734 7.055 1 97.56 243 HIS B C 1
ATOM 5479 O O . HIS B 1 243 ? -14.305 26.312 6.332 1 97.56 243 HIS B O 1
ATOM 5485 N N . LEU B 1 244 ? -15.773 26.062 8.016 1 98.31 244 LEU B N 1
ATOM 5486 C CA . LEU B 1 244 ? -15.227 24.766 8.375 1 98.31 244 LEU B CA 1
ATOM 5487 C C . LEU B 1 244 ? -16.109 23.641 7.82 1 98.31 244 LEU B C 1
ATOM 5489 O O . LEU B 1 244 ? -17.328 23.703 7.902 1 98.31 244 LEU B O 1
ATOM 5493 N N . TYR B 1 245 ? -15.477 22.688 7.219 1 98.62 245 TYR B N 1
ATOM 5494 C CA . TYR B 1 245 ? -16.141 21.484 6.734 1 98.62 245 TYR B CA 1
ATOM 5495 C C . TYR B 1 245 ? -15.656 20.25 7.484 1 98.62 245 TYR B C 1
ATOM 5497 O O . TYR B 1 245 ? -14.453 20.062 7.66 1 98.62 245 TYR B O 1
ATOM 5505 N N . PHE B 1 246 ? -16.516 19.406 8 1 98.06 246 PHE B N 1
ATOM 5506 C CA . PHE B 1 246 ? -16.141 18.203 8.742 1 98.06 246 PHE B CA 1
ATOM 5507 C C . PHE B 1 246 ? -17.234 17.156 8.656 1 98.06 246 PHE B C 1
ATOM 5509 O O . PHE B 1 246 ? -18.328 17.422 8.148 1 98.06 246 PHE B O 1
ATOM 5516 N N . ASP B 1 247 ? -16.953 15.961 9.047 1 94.81 247 ASP B N 1
ATOM 5517 C CA . ASP B 1 247 ? -17.891 14.859 8.844 1 94.81 247 ASP B CA 1
ATOM 5518 C C . ASP B 1 247 ? -18.812 14.688 10.055 1 94.81 247 ASP B C 1
ATOM 5520 O O . ASP B 1 247 ? -18.781 15.5 10.977 1 94.81 247 ASP B O 1
ATOM 5524 N N . ARG B 1 248 ? -19.641 13.68 10.008 1 94 248 ARG B N 1
ATOM 5525 C CA . ARG B 1 248 ? -20.719 13.477 10.969 1 94 248 ARG B CA 1
ATOM 5526 C C . ARG B 1 248 ? -20.172 13.117 12.344 1 94 248 ARG B C 1
ATOM 5528 O O . ARG B 1 248 ? -20.844 13.312 13.359 1 94 248 ARG B O 1
ATOM 5535 N N . TYR B 1 249 ? -18.938 12.68 12.375 1 90.75 249 TYR B N 1
ATOM 5536 C CA . TYR B 1 249 ? -18.312 12.344 13.648 1 90.75 249 TYR B CA 1
ATOM 5537 C C . TYR B 1 249 ? -18.203 13.578 14.539 1 90.75 249 TYR B C 1
ATOM 5539 O O . TYR B 1 249 ? -18.406 13.5 15.75 1 90.75 249 TYR B O 1
ATOM 5547 N N . PHE B 1 250 ? -17.953 14.648 13.914 1 94.5 250 PHE B N 1
ATOM 5548 C CA . PHE B 1 250 ? -17.688 15.883 14.641 1 94.5 250 PHE B CA 1
ATOM 5549 C C . PHE B 1 250 ? -18.969 16.703 14.781 1 94.5 250 PHE B C 1
ATOM 5551 O O . PHE B 1 250 ? -19.047 17.594 15.641 1 94.5 250 PHE B O 1
ATOM 5558 N N . SER B 1 251 ? -19.891 16.391 14.062 1 95.12 251 SER B N 1
ATOM 5559 C CA . SER B 1 251 ? -21 17.312 13.797 1 95.12 251 SER B CA 1
ATOM 5560 C C . SER B 1 251 ? -22.031 17.266 14.906 1 95.12 251 SER B C 1
ATOM 5562 O O . SER B 1 251 ? -22.375 16.188 15.414 1 95.12 251 SER B O 1
ATOM 5564 N N . SER B 1 252 ? -22.5 18.422 15.305 1 95 252 SER B N 1
ATOM 5565 C CA . SER B 1 252 ? -23.609 18.625 16.219 1 95 252 SER B CA 1
ATOM 5566 C C . SER B 1 252 ? -24.203 20.031 16.047 1 95 252 SER B C 1
ATOM 5568 O O . SER B 1 252 ? -23.5 20.969 15.664 1 95 252 SER B O 1
ATOM 5570 N N . PRO B 1 253 ? -25.484 20.109 16.25 1 95 253 PRO B N 1
ATOM 5571 C CA . PRO B 1 253 ? -26.078 21.453 16.188 1 95 253 PRO B CA 1
ATOM 5572 C C . PRO B 1 253 ? -25.375 22.438 17.125 1 95 253 PRO B C 1
ATOM 5574 O O . PRO B 1 253 ? -25.141 23.594 16.75 1 95 253 PRO B O 1
ATOM 5577 N N . HIS B 1 254 ? -25.031 21.984 18.219 1 94.88 254 HIS B N 1
ATOM 5578 C CA . HIS B 1 254 ? -24.391 22.828 19.219 1 94.88 254 HIS B CA 1
ATOM 5579 C C . HIS B 1 254 ? -23.031 23.344 18.719 1 94.88 254 HIS B C 1
ATOM 5581 O O . HIS B 1 254 ? -22.703 24.516 18.906 1 94.88 254 HIS B O 1
ATOM 5587 N N . LEU B 1 255 ? -22.297 22.5 18.109 1 96.5 255 LEU B N 1
ATOM 5588 C CA . LEU B 1 255 ? -20.984 22.875 17.594 1 96.5 255 LEU B CA 1
ATOM 5589 C C . LEU B 1 255 ? -21.109 23.969 16.531 1 96.5 255 LEU B C 1
ATOM 5591 O O . LEU B 1 255 ? -20.422 24.984 16.609 1 96.5 255 LEU B O 1
ATOM 5595 N N . LEU B 1 256 ? -22.016 23.797 15.609 1 97.19 256 LEU B N 1
ATOM 5596 C CA . LEU B 1 256 ? -22.172 24.766 14.523 1 97.19 256 LEU B CA 1
ATOM 5597 C C . LEU B 1 256 ? -22.672 26.109 15.055 1 97.19 256 LEU B C 1
ATOM 5599 O O . LEU B 1 256 ? -22.234 27.156 14.602 1 97.19 256 LEU B O 1
ATOM 5603 N N . GLU B 1 257 ? -23.547 26.047 15.953 1 96.19 257 GLU B N 1
ATOM 5604 C CA . GLU B 1 257 ? -24.062 27.281 16.562 1 96.19 257 GLU B CA 1
ATOM 5605 C C . GLU B 1 257 ? -22.953 28.016 17.312 1 96.19 257 GLU B C 1
ATOM 5607 O O . GLU B 1 257 ? -22.828 29.234 17.203 1 96.19 257 GLU B O 1
ATOM 5612 N N . ASP B 1 258 ? -22.203 27.266 18.047 1 96.25 258 ASP B N 1
ATOM 5613 C CA . ASP B 1 258 ? -21.125 27.875 18.812 1 96.25 258 ASP B CA 1
ATOM 5614 C C . ASP B 1 258 ? -20.047 28.453 17.891 1 96.25 258 ASP B C 1
ATOM 5616 O O . ASP B 1 258 ? -19.484 29.516 18.172 1 96.25 258 ASP B O 1
ATOM 5620 N N . LEU B 1 259 ? -19.719 27.75 16.922 1 97.12 259 LEU B N 1
ATOM 5621 C CA . LEU B 1 259 ? -18.734 28.234 15.945 1 97.12 259 LEU B CA 1
ATOM 5622 C C . LEU B 1 259 ? -19.172 29.594 15.391 1 97.12 259 LEU B C 1
ATOM 5624 O O . LEU B 1 259 ? -18.344 30.516 15.297 1 97.12 259 LEU B O 1
ATOM 5628 N N . GLU B 1 260 ? -20.375 29.672 15.078 1 96 260 GLU B N 1
ATOM 5629 C CA . GLU B 1 260 ? -20.891 30.922 14.508 1 96 260 GLU B CA 1
ATOM 5630 C C . GLU B 1 260 ? -20.969 32 15.562 1 96 260 GLU B C 1
ATOM 5632 O O . GLU B 1 260 ? -20.422 33.094 15.383 1 96 260 GLU B O 1
ATOM 5637 N N . ASN B 1 261 ? -21.547 31.734 16.672 1 95.19 261 ASN B N 1
ATOM 5638 C CA . ASN B 1 261 ? -21.891 32.75 17.672 1 95.19 261 ASN B CA 1
ATOM 5639 C C . ASN B 1 261 ? -20.688 33.125 18.516 1 95.19 261 ASN B C 1
ATOM 5641 O O . ASN B 1 261 ? -20.5 34.312 18.828 1 95.19 261 ASN B O 1
ATOM 5645 N N . ARG B 1 262 ? -19.906 32.156 18.828 1 94.94 262 ARG B N 1
ATOM 5646 C CA . ARG B 1 262 ? -18.812 32.438 19.75 1 94.94 262 ARG B CA 1
ATOM 5647 C C . ARG B 1 262 ? -17.516 32.688 19 1 94.94 262 ARG B C 1
ATOM 5649 O O . ARG B 1 262 ? -16.656 33.438 19.484 1 94.94 262 ARG B O 1
ATOM 5656 N N . CYS B 1 263 ? -17.406 32.125 17.875 1 95.44 263 CYS B N 1
ATOM 5657 C CA . CYS B 1 263 ? -16.078 32.125 17.266 1 95.44 263 CYS B CA 1
ATOM 5658 C C . CYS B 1 263 ? -16.062 32.875 15.953 1 95.44 263 CYS B C 1
ATOM 5660 O O . CYS B 1 263 ? -15.016 33.031 15.336 1 95.44 263 CYS B O 1
ATOM 5662 N N . GLY B 1 264 ? -17.203 33.344 15.484 1 94.81 264 GLY B N 1
ATOM 5663 C CA . GLY B 1 264 ? -17.25 34.031 14.195 1 94.81 264 GLY B CA 1
ATOM 5664 C C . GLY B 1 264 ? -16.828 33.156 13.039 1 94.81 264 GLY B C 1
ATOM 5665 O O . GLY B 1 264 ? -16.172 33.625 12.102 1 94.81 264 GLY B O 1
ATOM 5666 N N . THR B 1 265 ? -17.047 31.922 13.133 1 96.12 265 THR B N 1
ATOM 5667 C CA . THR B 1 265 ? -16.688 30.891 12.164 1 96.12 265 THR B CA 1
ATOM 5668 C C . THR B 1 265 ? -17.922 30.109 11.734 1 96.12 265 THR B C 1
ATOM 5670 O O . THR B 1 265 ? -18.812 29.859 12.539 1 96.12 265 THR B O 1
ATOM 5673 N N . TYR B 1 266 ? -18 29.734 10.477 1 96.62 266 TYR B N 1
ATOM 5674 C CA . TYR B 1 266 ? -19.156 29.031 9.945 1 96.62 266 TYR B CA 1
ATOM 5675 C C . TYR B 1 266 ? -18.812 27.578 9.641 1 96.62 266 TYR B C 1
ATOM 5677 O O . TYR B 1 266 ? -17.625 27.188 9.664 1 96.62 266 TYR B O 1
ATOM 5685 N N . GLY B 1 267 ? -19.875 26.797 9.43 1 96.81 267 GLY B N 1
ATOM 5686 C CA . GLY B 1 267 ? -19.578 25.391 9.227 1 96.81 267 GLY B CA 1
ATOM 5687 C C . GLY B 1 267 ? -20.578 24.703 8.312 1 96.81 267 GLY B C 1
ATOM 5688 O O . GLY B 1 267 ? -21.688 25.203 8.102 1 96.81 267 GLY B O 1
ATOM 5689 N N . CYS B 1 268 ? -20.156 23.656 7.727 1 97.81 268 CYS B N 1
ATOM 5690 C CA . CYS B 1 268 ? -20.938 22.734 6.914 1 97.81 268 CYS B CA 1
ATOM 5691 C C . CYS B 1 268 ? -20.484 21.297 7.129 1 97.81 268 CYS B C 1
ATOM 5693 O O . CYS B 1 268 ? -19.297 21 6.992 1 97.81 268 CYS B O 1
ATOM 5695 N N . SER B 1 269 ? -21.422 20.406 7.457 1 97.88 269 SER B N 1
ATOM 5696 C CA . SER B 1 269 ? -21.047 19.031 7.789 1 97.88 269 SER B CA 1
ATOM 5697 C C . SER B 1 269 ? -22.188 18.062 7.484 1 97.88 269 SER B C 1
ATOM 5699 O O . SER B 1 269 ? -23.344 18.469 7.336 1 97.88 269 SER B O 1
ATOM 5701 N N . THR B 1 270 ? -21.828 16.828 7.281 1 96.88 270 THR B N 1
ATOM 5702 C CA . THR B 1 270 ? -22.844 15.781 7.398 1 96.88 270 THR B CA 1
ATOM 5703 C C . THR B 1 270 ? -23.25 15.586 8.859 1 96.88 270 THR B C 1
ATOM 5705 O O . THR B 1 270 ? -22.531 16 9.766 1 96.88 270 THR B O 1
ATOM 5708 N N . VAL B 1 271 ? -24.469 15.047 9.102 1 96.19 271 VAL B N 1
ATOM 5709 C CA . VAL B 1 271 ? -24.922 14.891 10.477 1 96.19 271 VAL B CA 1
ATOM 5710 C C . VAL B 1 271 ? -25.812 13.648 10.586 1 96.19 271 VAL B C 1
ATOM 5712 O O . VAL B 1 271 ? -26.516 13.297 9.641 1 96.19 271 VAL B O 1
ATOM 5715 N N . SER B 1 272 ? -25.625 12.969 11.68 1 93.69 272 SER B N 1
ATOM 5716 C CA . SER B 1 272 ? -26.562 11.898 12 1 93.69 272 SER B CA 1
ATOM 5717 C C . SER B 1 272 ? -27.906 12.461 12.461 1 93.69 272 SER B C 1
ATOM 5719 O O . SER B 1 272 ? -27.953 13.391 13.258 1 93.69 272 SER B O 1
ATOM 5721 N N . LEU B 1 273 ? -28.922 11.852 12.008 1 92.25 273 LEU B N 1
ATOM 5722 C CA . LEU B 1 273 ? -30.25 12.344 12.336 1 92.25 273 LEU B CA 1
ATOM 5723 C C . LEU B 1 273 ? -30.609 12.047 13.789 1 92.25 273 LEU B C 1
ATOM 5725 O O . LEU B 1 273 ? -31.578 12.594 14.32 1 92.25 273 LEU B O 1
ATOM 5729 N N . HIS B 1 274 ? -29.797 11.375 14.43 1 89.94 274 HIS B N 1
ATOM 5730 C CA . HIS B 1 274 ? -30.078 10.992 15.812 1 89.94 274 HIS B CA 1
ATOM 5731 C C . HIS B 1 274 ? -29.375 11.938 16.781 1 89.94 274 HIS B C 1
ATOM 5733 O O . HIS B 1 274 ? -29.562 11.82 18 1 89.94 274 HIS B O 1
ATOM 5739 N N . ARG B 1 275 ? -28.656 12.867 16.25 1 90.25 275 ARG B N 1
ATOM 5740 C CA . ARG B 1 275 ? -27.969 13.812 17.109 1 90.25 275 ARG B CA 1
ATOM 5741 C C . ARG B 1 275 ? -28.953 14.656 17.906 1 90.25 275 ARG B C 1
ATOM 5743 O O . ARG B 1 275 ? -30 15.055 17.391 1 90.25 275 ARG B O 1
ATOM 5750 N N . THR B 1 276 ? -28.547 14.906 19.109 1 88.69 276 THR B N 1
ATOM 5751 C CA . THR B 1 276 ? -29.359 15.75 19.969 1 88.69 276 THR B CA 1
ATOM 5752 C C . THR B 1 276 ? -29.438 17.172 19.422 1 88.69 276 THR B C 1
ATOM 5754 O O . THR B 1 276 ? -28.438 17.719 18.953 1 88.69 276 THR B O 1
ATOM 5757 N N . GLY B 1 277 ? -30.625 17.781 19.453 1 88.31 277 GLY B N 1
ATOM 5758 C CA . GLY B 1 277 ? -30.797 19.156 19.016 1 88.31 277 GLY B CA 1
ATOM 5759 C C . GLY B 1 277 ? -31.422 19.281 17.641 1 88.31 277 GLY B C 1
ATOM 5760 O O . GLY B 1 277 ? -31.797 20.375 17.219 1 88.31 277 GLY B O 1
ATOM 5761 N N . LEU B 1 278 ? -31.562 18.141 17.016 1 92.12 278 LEU B N 1
ATOM 5762 C CA . LEU B 1 278 ? -32.188 18.141 15.703 1 92.12 278 LEU B CA 1
ATOM 5763 C C . LEU B 1 278 ? -33.688 17.953 15.828 1 92.12 278 LEU B C 1
ATOM 5765 O O . LEU B 1 278 ? -34.188 17.344 16.797 1 92.12 278 LEU B O 1
ATOM 5769 N N . PRO B 1 279 ? -34.406 18.531 14.875 1 91.25 279 PRO B N 1
ATOM 5770 C CA . PRO B 1 279 ? -35.844 18.375 14.938 1 91.25 279 PRO B CA 1
ATOM 5771 C C . PRO B 1 279 ? -36.312 16.922 14.789 1 91.25 279 PRO B C 1
ATOM 5773 O O . PRO B 1 279 ? -35.781 16.203 13.938 1 91.25 279 PRO B O 1
ATOM 5776 N N . LEU B 1 280 ? -37.281 16.531 15.539 1 88.69 280 LEU B N 1
ATOM 5777 C CA . LEU B 1 280 ? -37.812 15.172 15.523 1 88.69 280 LEU B CA 1
ATOM 5778 C C . LEU B 1 280 ? -38.438 14.852 14.172 1 88.69 280 LEU B C 1
ATOM 5780 O O . LEU B 1 280 ? -38.375 13.703 13.719 1 88.69 280 LEU B O 1
ATOM 5784 N N . ALA B 1 281 ? -38.969 15.875 13.539 1 88.31 281 ALA B N 1
ATOM 5785 C CA . ALA B 1 281 ? -39.625 15.695 12.25 1 88.31 281 ALA B CA 1
ATOM 5786 C C . ALA B 1 281 ? -38.625 15.219 11.195 1 88.31 281 ALA B C 1
ATOM 5788 O O . ALA B 1 281 ? -39 14.547 10.234 1 88.31 281 ALA B O 1
ATOM 5789 N N . ALA B 1 282 ? -37.406 15.531 11.383 1 89.31 282 ALA B N 1
ATOM 5790 C CA . ALA B 1 282 ? -36.406 15.164 10.414 1 89.31 282 ALA B CA 1
ATOM 5791 C C . ALA B 1 282 ? -36.094 13.664 10.469 1 89.31 282 ALA B C 1
ATOM 5793 O O . ALA B 1 282 ? -35.688 13.07 9.461 1 89.31 282 ALA B O 1
ATOM 5794 N N . ARG B 1 283 ? -36.281 13.039 11.594 1 87.12 283 ARG B N 1
ATOM 5795 C CA . ARG B 1 283 ? -36 11.617 11.773 1 87.12 283 ARG B CA 1
ATOM 5796 C C . ARG B 1 283 ? -37.031 10.773 11.031 1 87.12 283 ARG B C 1
ATOM 5798 O O . ARG B 1 283 ? -36.75 9.641 10.625 1 87.12 283 ARG B O 1
ATOM 5805 N N . THR B 1 284 ? -38.156 11.312 10.867 1 82.25 284 THR B N 1
ATOM 5806 C CA . THR B 1 284 ? -39.25 10.562 10.25 1 82.25 284 THR B CA 1
ATOM 5807 C C . THR B 1 284 ? -39.469 11.016 8.812 1 82.25 284 THR B C 1
ATOM 5809 O O . THR B 1 284 ? -40.562 10.891 8.273 1 82.25 284 THR B O 1
ATOM 5812 N N . SER B 1 285 ? -38.406 11.625 8.32 1 76 285 SER B N 1
ATOM 5813 C CA . SER B 1 285 ? -38.562 12.164 6.973 1 76 285 SER B CA 1
ATOM 5814 C C . SER B 1 285 ? -38.938 11.07 5.98 1 76 285 SER B C 1
ATOM 5816 O O . SER B 1 285 ? -38.469 9.938 6.082 1 76 285 SER B O 1
ATOM 5818 N N . SER B 1 286 ? -39.812 11.305 5.039 1 77.56 286 SER B N 1
ATOM 5819 C CA . SER B 1 286 ? -40.406 10.352 4.102 1 77.56 286 SER B CA 1
ATOM 5820 C C . SER B 1 286 ? -39.875 10.555 2.693 1 77.56 286 SER B C 1
ATOM 5822 O O . SER B 1 286 ? -40.531 10.234 1.71 1 77.56 286 SER B O 1
ATOM 5824 N N . LEU B 1 287 ? -38.656 11.117 2.639 1 81.94 287 LEU B N 1
ATOM 5825 C CA . LEU B 1 287 ? -38.125 11.312 1.298 1 81.94 287 LEU B CA 1
ATOM 5826 C C . LEU B 1 287 ? -37.938 9.977 0.587 1 81.94 287 LEU B C 1
ATOM 5828 O O . LEU B 1 287 ? -37.188 9.117 1.067 1 81.94 287 LEU B O 1
ATOM 5832 N N . GLN B 1 288 ? -38.656 9.641 -0.582 1 82.06 288 GLN B N 1
ATOM 5833 C CA . GLN B 1 288 ? -38.594 8.336 -1.239 1 82.06 288 GLN B CA 1
ATOM 5834 C C . GLN B 1 288 ? -37.938 8.445 -2.615 1 82.06 288 GLN B C 1
ATOM 5836 O O . GLN B 1 288 ? -37.125 7.59 -2.992 1 82.06 288 GLN B O 1
ATOM 5841 N N . ALA B 1 289 ? -38.25 9.57 -3.352 1 86 289 ALA B N 1
ATOM 5842 C CA . ALA B 1 289 ? -37.75 9.672 -4.727 1 86 289 ALA B CA 1
ATOM 5843 C C . ALA B 1 289 ? -36.375 10.297 -4.77 1 86 289 ALA B C 1
ATOM 5845 O O . ALA B 1 289 ? -36.094 11.227 -4.012 1 86 289 ALA B O 1
ATOM 5846 N N . ARG B 1 290 ? -35.594 9.695 -5.602 1 88.25 290 ARG B N 1
ATOM 5847 C CA . ARG B 1 290 ? -34.281 10.266 -5.789 1 88.25 290 ARG B CA 1
ATOM 5848 C C . ARG B 1 290 ? -34.344 11.719 -6.234 1 88.25 290 ARG B C 1
ATOM 5850 O O . ARG B 1 290 ? -35.125 12.062 -7.125 1 88.25 290 ARG B O 1
ATOM 5857 N N . GLY B 1 291 ? -33.625 12.555 -5.543 1 88.25 291 GLY B N 1
ATOM 5858 C CA . GLY B 1 291 ? -33.656 13.969 -5.871 1 88.25 291 GLY B CA 1
ATOM 5859 C C . GLY B 1 291 ? -34.5 14.797 -4.902 1 88.25 291 GLY B C 1
ATOM 5860 O O . GLY B 1 291 ? -34.375 16.016 -4.871 1 88.25 291 GLY B O 1
ATOM 5861 N N . ASP B 1 292 ? -35.312 14.203 -4.094 1 91.31 292 ASP B N 1
ATOM 5862 C CA . ASP B 1 292 ? -36.125 14.914 -3.107 1 91.31 292 ASP B CA 1
ATOM 5863 C C . ASP B 1 292 ? -35.25 15.617 -2.076 1 91.31 292 ASP B C 1
ATOM 5865 O O . ASP B 1 292 ? -34.219 15.094 -1.688 1 91.31 292 ASP B O 1
ATOM 5869 N N . VAL B 1 293 ? -35.719 16.797 -1.703 1 93.44 293 VAL B N 1
ATOM 5870 C CA . VAL B 1 293 ? -34.969 17.578 -0.729 1 93.44 293 VAL B CA 1
ATOM 5871 C C . VAL B 1 293 ? -35.906 18.172 0.307 1 93.44 293 VAL B C 1
ATOM 5873 O O . VAL B 1 293 ? -37.062 18.516 -0.013 1 93.44 293 VAL B O 1
ATOM 5876 N N . GLU B 1 294 ? -35.531 18.219 1.548 1 93.56 294 GLU B N 1
ATOM 5877 C CA . GLU B 1 294 ? -36.25 18.875 2.643 1 93.56 294 GLU B CA 1
ATOM 5878 C C . GLU B 1 294 ? -35.312 19.734 3.471 1 93.56 294 GLU B C 1
ATOM 5880 O O . GLU B 1 294 ? -34.188 19.344 3.744 1 93.56 294 GLU B O 1
ATOM 5885 N N . PHE B 1 295 ? -35.844 20.953 3.85 1 94.38 295 PHE B N 1
ATOM 5886 C CA . PHE B 1 295 ? -35.031 21.891 4.629 1 94.38 295 PHE B CA 1
ATOM 5887 C C . PHE B 1 295 ? -35.688 22.172 5.98 1 94.38 295 PHE B C 1
ATOM 5889 O O . PHE B 1 295 ? -36.906 22.266 6.078 1 94.38 295 PHE B O 1
ATOM 5896 N N . PHE B 1 296 ? -34.875 22.172 6.988 1 93.75 296 PHE B N 1
ATOM 5897 C CA . PHE B 1 296 ? -35.219 22.688 8.305 1 93.75 296 PHE B CA 1
ATOM 5898 C C . PHE B 1 296 ? -34.281 23.828 8.711 1 93.75 296 PHE B C 1
ATOM 5900 O O . PHE B 1 296 ? -33.094 23.766 8.438 1 93.75 296 PHE B O 1
ATOM 5907 N N . GLN B 1 297 ? -34.844 24.875 9.328 1 92.88 297 GLN B N 1
ATOM 5908 C CA . GLN B 1 297 ? -33.969 26 9.656 1 92.88 297 GLN B CA 1
ATOM 5909 C C . GLN B 1 297 ? -34.281 26.531 11.055 1 92.88 297 GLN B C 1
ATOM 5911 O O . GLN B 1 297 ? -35.438 26.625 11.453 1 92.88 297 GLN B O 1
ATOM 5916 N N . LYS B 1 298 ? -33.281 26.734 11.758 1 91.62 298 LYS B N 1
ATOM 5917 C CA . LYS B 1 298 ? -33.281 27.484 13.016 1 91.62 298 LYS B CA 1
ATOM 5918 C C . LYS B 1 298 ? -32.25 28.594 12.984 1 91.62 298 LYS B C 1
ATOM 5920 O O . LYS B 1 298 ? -31.047 28.359 13.18 1 91.62 298 LYS B O 1
ATOM 5925 N N . ARG B 1 299 ? -32.688 29.844 12.789 1 90.38 299 ARG B N 1
ATOM 5926 C CA . ARG B 1 299 ? -31.766 30.969 12.586 1 90.38 299 ARG B CA 1
ATOM 5927 C C . ARG B 1 299 ? -30.844 30.703 11.398 1 90.38 299 ARG B C 1
ATOM 5929 O O . ARG B 1 299 ? -31.297 30.391 10.297 1 90.38 299 ARG B O 1
ATOM 5936 N N . ASN B 1 300 ? -29.594 30.656 11.688 1 91 300 ASN B N 1
ATOM 5937 C CA . ASN B 1 300 ? -28.656 30.453 10.586 1 91 300 ASN B CA 1
ATOM 5938 C C . ASN B 1 300 ? -28.312 28.969 10.406 1 91 300 ASN B C 1
ATOM 5940 O O . ASN B 1 300 ? -27.625 28.609 9.453 1 91 300 ASN B O 1
ATOM 5944 N N . LEU B 1 301 ? -28.875 28.172 11.258 1 95.25 301 LEU B N 1
ATOM 5945 C CA . LEU B 1 301 ? -28.609 26.75 11.172 1 95.25 301 LEU B CA 1
ATOM 5946 C C . LEU B 1 301 ? -29.609 26.062 10.227 1 95.25 301 LEU B C 1
ATOM 5948 O O . LEU B 1 301 ? -30.812 26.172 10.414 1 95.25 301 LEU B O 1
ATOM 5952 N N . VAL B 1 302 ? -29.062 25.453 9.211 1 96.19 302 VAL B N 1
ATOM 5953 C CA . VAL B 1 302 ? -29.922 24.812 8.203 1 96.19 302 VAL B CA 1
ATOM 5954 C C . VAL B 1 302 ? -29.656 23.312 8.172 1 96.19 302 VAL B C 1
ATOM 5956 O O . VAL B 1 302 ? -28.5 22.891 8.031 1 96.19 302 VAL B O 1
ATOM 5959 N N . LEU B 1 303 ? -30.672 22.531 8.367 1 96.38 303 LEU B N 1
ATOM 5960 C CA . LEU B 1 303 ? -30.625 21.094 8.172 1 96.38 303 LEU B CA 1
ATOM 5961 C C . LEU B 1 303 ? -31.188 20.719 6.805 1 96.38 303 LEU B C 1
ATOM 5963 O O . LEU B 1 303 ? -32.312 21.062 6.473 1 96.38 303 LEU B O 1
ATOM 5967 N N . THR B 1 304 ? -30.406 20.094 5.984 1 95.88 304 THR B N 1
ATOM 5968 C CA . THR B 1 304 ? -30.797 19.688 4.641 1 95.88 304 THR B CA 1
ATOM 5969 C C . THR B 1 304 ? -30.875 18.172 4.535 1 95.88 304 THR B C 1
ATOM 5971 O O . THR B 1 304 ? -29.906 17.469 4.82 1 95.88 304 THR B O 1
ATOM 5974 N N . LEU B 1 305 ? -32.031 17.656 4.152 1 95.81 305 LEU B N 1
ATOM 5975 C CA . LEU B 1 305 ? -32.188 16.234 3.828 1 95.81 305 LEU B CA 1
ATOM 5976 C C . LEU B 1 305 ? -32.344 16.047 2.322 1 95.81 305 LEU B C 1
ATOM 5978 O O . LEU B 1 305 ? -33.094 16.75 1.667 1 95.81 305 LEU B O 1
ATOM 5982 N N . TRP B 1 306 ? -31.516 15.148 1.768 1 94.62 306 TRP B N 1
ATOM 5983 C CA . TRP B 1 306 ? -31.5 14.914 0.328 1 94.62 306 TRP B CA 1
ATOM 5984 C C . TRP B 1 306 ? -31.453 13.422 0.021 1 94.62 306 TRP B C 1
ATOM 5986 O O . TRP B 1 306 ? -30.594 12.695 0.551 1 94.62 306 TRP B O 1
ATOM 5996 N N . ARG B 1 307 ? -32.375 13.008 -0.864 1 93.06 307 ARG B N 1
ATOM 5997 C CA . ARG B 1 307 ? -32.438 11.594 -1.239 1 93.06 307 ARG B CA 1
ATOM 5998 C C . ARG B 1 307 ? -31.625 11.344 -2.514 1 93.06 307 ARG B C 1
ATOM 6000 O O . ARG B 1 307 ? -32.031 11.742 -3.602 1 93.06 307 ARG B O 1
ATOM 6007 N N . ASP B 1 308 ? -30.5 10.742 -2.367 1 89.56 308 ASP B N 1
ATOM 6008 C CA . ASP B 1 308 ? -29.781 10.188 -3.498 1 89.56 308 ASP B CA 1
ATOM 6009 C C . ASP B 1 308 ? -30.016 8.68 -3.615 1 89.56 308 ASP B C 1
ATOM 6011 O O . ASP B 1 308 ? -31.156 8.227 -3.658 1 89.56 308 ASP B O 1
ATOM 6015 N N . ARG B 1 309 ? -28.953 7.84 -3.666 1 86 309 ARG B N 1
ATOM 6016 C CA . ARG B 1 309 ? -29.141 6.402 -3.494 1 86 309 ARG B CA 1
ATOM 6017 C C . ARG B 1 309 ? -29.469 6.062 -2.047 1 86 309 ARG B C 1
ATOM 6019 O O . ARG B 1 309 ? -30.203 5.105 -1.781 1 86 309 ARG B O 1
ATOM 6026 N N . ARG B 1 310 ? -28.953 6.965 -1.21 1 89.69 310 ARG B N 1
ATOM 6027 C CA . ARG B 1 310 ? -29.234 6.93 0.222 1 89.69 310 ARG B CA 1
ATOM 6028 C C . ARG B 1 310 ? -29.609 8.312 0.737 1 89.69 310 ARG B C 1
ATOM 6030 O O . ARG B 1 310 ? -29.469 9.305 0.023 1 89.69 310 ARG B O 1
ATOM 6037 N N . LEU B 1 311 ? -30.141 8.359 1.885 1 92.69 311 LEU B N 1
ATOM 6038 C CA . LEU B 1 311 ? -30.5 9.633 2.504 1 92.69 311 LEU B CA 1
ATOM 6039 C C . LEU B 1 311 ? -29.25 10.344 3.016 1 92.69 311 LEU B C 1
ATOM 6041 O O . LEU B 1 311 ? -28.469 9.766 3.775 1 92.69 311 LEU B O 1
ATOM 6045 N N . VAL B 1 312 ? -29.062 11.531 2.535 1 94.69 312 VAL B N 1
ATOM 6046 C CA . VAL B 1 312 ? -27.938 12.359 2.967 1 94.69 312 VAL B CA 1
ATOM 6047 C C . VAL B 1 312 ? -28.453 13.516 3.822 1 94.69 312 VAL B C 1
ATOM 6049 O O . VAL B 1 312 ? -29.375 14.227 3.426 1 94.69 312 VAL B O 1
ATOM 6052 N N . SER B 1 313 ? -27.906 13.719 4.984 1 96.25 313 SER B N 1
ATOM 6053 C CA . SER B 1 313 ? -28.281 14.805 5.879 1 96.25 313 SER B CA 1
ATOM 6054 C C . SER B 1 313 ? -27.109 15.758 6.098 1 96.25 313 SER B C 1
ATOM 6056 O O . SER B 1 313 ? -26.016 15.336 6.5 1 96.25 313 SER B O 1
ATOM 6058 N N . MET B 1 314 ? -27.406 17.047 5.871 1 97.06 314 MET B N 1
ATOM 6059 C CA . MET B 1 314 ? -26.375 18.078 6.012 1 97.06 314 MET B CA 1
ATOM 6060 C C . MET B 1 314 ? -26.781 19.109 7.051 1 97.06 314 MET B C 1
ATOM 6062 O O . MET B 1 314 ? -27.969 19.438 7.176 1 97.06 314 MET B O 1
ATOM 6066 N N . LEU B 1 315 ? -25.844 19.609 7.777 1 96.94 315 LEU B N 1
ATOM 6067 C CA . LEU B 1 315 ? -26.016 20.719 8.695 1 96.94 315 LEU B CA 1
ATOM 6068 C C . LEU B 1 315 ? -25.062 21.875 8.336 1 96.94 315 LEU B C 1
ATOM 6070 O O . LEU B 1 315 ? -23.875 21.656 8.148 1 96.94 315 LEU B O 1
ATOM 6074 N N . SER B 1 316 ? -25.609 23.078 8.148 1 97.31 316 SER B N 1
ATOM 6075 C CA . SER B 1 316 ? -24.75 24.172 7.711 1 97.31 316 SER B CA 1
ATOM 6076 C C . SER B 1 316 ? -25.203 25.5 8.281 1 97.31 316 SER B C 1
ATOM 6078 O O . SER B 1 316 ? -26.375 25.656 8.648 1 97.31 316 SER B O 1
ATOM 6080 N N . THR B 1 317 ? -24.266 26.359 8.469 1 96.69 317 THR B N 1
ATOM 6081 C CA . THR B 1 317 ? -24.547 27.734 8.859 1 96.69 317 THR B CA 1
ATOM 6082 C C . THR B 1 317 ? -24.062 28.703 7.781 1 96.69 317 THR B C 1
ATOM 6084 O O . THR B 1 317 ? -24.297 29.922 7.887 1 96.69 317 THR B O 1
ATOM 6087 N N . ASN B 1 318 ? -23.422 28.141 6.758 1 94.5 318 ASN B N 1
ATOM 6088 C CA . ASN B 1 318 ? -22.797 29 5.758 1 94.5 318 ASN B CA 1
ATOM 6089 C C . ASN B 1 318 ? -23.5 28.891 4.406 1 94.5 318 ASN B C 1
ATOM 6091 O O . ASN B 1 318 ? -23.062 29.516 3.43 1 94.5 318 ASN B O 1
ATOM 6095 N N . ILE B 1 319 ? -24.5 28.109 4.324 1 93.44 319 ILE B N 1
ATOM 6096 C CA . ILE B 1 319 ? -25.094 27.828 3.014 1 93.44 319 ILE B CA 1
ATOM 6097 C C . ILE B 1 319 ? -26.594 28.031 3.064 1 93.44 319 ILE B C 1
ATOM 6099 O O . ILE B 1 319 ? -27.266 27.562 3.992 1 93.44 319 ILE B O 1
ATOM 6103 N N . ASP B 1 320 ? -27.062 28.578 2.07 1 90.88 320 ASP B N 1
ATOM 6104 C CA . ASP B 1 320 ? -28.5 28.797 1.944 1 90.88 320 ASP B CA 1
ATOM 6105 C C . ASP B 1 320 ? -29.219 27.5 1.556 1 90.88 320 ASP B C 1
ATOM 6107 O O . ASP B 1 320 ? -28.641 26.656 0.871 1 90.88 320 ASP B O 1
ATOM 6111 N N . PRO B 1 321 ? -30.469 27.406 2.07 1 92.75 321 PRO B N 1
ATOM 6112 C CA . PRO B 1 321 ? -31.25 26.234 1.686 1 92.75 321 PRO B CA 1
ATOM 6113 C C . PRO B 1 321 ? -31.719 26.281 0.235 1 92.75 321 PRO B C 1
ATOM 6115 O O . PRO B 1 321 ? -32.906 26.547 -0.025 1 92.75 321 PRO B O 1
ATOM 6118 N N . ARG B 1 322 ? -30.875 26.062 -0.697 1 91.19 322 ARG B N 1
ATOM 6119 C CA . ARG B 1 322 ? -31.156 26.094 -2.127 1 91.19 322 ARG B CA 1
ATOM 6120 C C . ARG B 1 322 ? -30.672 24.828 -2.812 1 91.19 322 ARG B C 1
ATOM 6122 O O . ARG B 1 322 ? -29.891 24.062 -2.23 1 91.19 322 ARG B O 1
ATOM 6129 N N . VAL B 1 323 ? -31.266 24.562 -3.91 1 90.88 323 VAL B N 1
ATOM 6130 C CA . VAL B 1 323 ? -30.906 23.391 -4.695 1 90.88 323 VAL B CA 1
ATOM 6131 C C . VAL B 1 323 ? -30.328 23.828 -6.039 1 90.88 323 VAL B C 1
ATOM 6133 O O . VAL B 1 323 ? -30.688 24.891 -6.566 1 90.88 323 VAL B O 1
ATOM 6136 N N . ASP B 1 324 ? -29.328 23.078 -6.469 1 87.94 324 ASP B N 1
ATOM 6137 C CA . ASP B 1 324 ? -28.766 23.25 -7.805 1 87.94 324 ASP B CA 1
ATOM 6138 C C . ASP B 1 324 ? -29.266 22.172 -8.758 1 87.94 324 ASP B C 1
ATOM 6140 O O . ASP B 1 324 ? -29.281 20.984 -8.406 1 87.94 324 ASP B O 1
ATOM 6144 N N . ILE B 1 325 ? -29.844 22.547 -9.891 1 83.12 325 ILE B N 1
ATOM 6145 C CA . ILE B 1 325 ? -30.328 21.594 -10.883 1 83.12 325 ILE B CA 1
ATOM 6146 C C . ILE B 1 325 ? -29.266 21.406 -11.977 1 83.12 325 ILE B C 1
ATOM 6148 O O . ILE B 1 325 ? -28.938 22.359 -12.695 1 83.12 325 ILE B O 1
ATOM 6152 N N . GLY B 1 326 ? -28.656 20.281 -11.906 1 77.31 326 GLY B N 1
ATOM 6153 C CA . GLY B 1 326 ? -27.641 19.984 -12.906 1 77.31 326 GLY B CA 1
ATOM 6154 C C . GLY B 1 326 ? -28.203 19.812 -14.297 1 77.31 326 GLY B C 1
ATOM 6155 O O . GLY B 1 326 ? -29.422 19.844 -14.492 1 77.31 326 GLY B O 1
ATOM 6156 N N . GLY B 1 327 ? -27.203 19.672 -15.289 1 70.75 327 GLY B N 1
ATOM 6157 C CA . GLY B 1 327 ? -27.578 19.516 -16.688 1 70.75 327 GLY B CA 1
ATOM 6158 C C . GLY B 1 327 ? -28.438 18.297 -16.953 1 70.75 327 GLY B C 1
ATOM 6159 O O . GLY B 1 327 ? -29.312 18.312 -17.812 1 70.75 327 GLY B O 1
ATOM 6160 N N . ASN B 1 328 ? -28.234 17.25 -16.203 1 74.75 328 ASN B N 1
ATOM 6161 C CA . ASN B 1 328 ? -28.969 16.016 -16.438 1 74.75 328 ASN B CA 1
ATOM 6162 C C . ASN B 1 328 ? -30.281 15.992 -15.648 1 74.75 328 ASN B C 1
ATOM 6164 O O . ASN B 1 328 ? -30.938 14.945 -15.539 1 74.75 328 ASN B O 1
ATOM 6168 N N . GLY B 1 329 ? -30.641 17.141 -14.969 1 76.5 329 GLY B N 1
ATOM 6169 C CA . GLY B 1 329 ? -31.891 17.219 -14.25 1 76.5 329 GLY B CA 1
ATOM 6170 C C . GLY B 1 329 ? -31.797 16.75 -12.812 1 76.5 329 GLY B C 1
ATOM 6171 O O . GLY B 1 329 ? -32.781 16.812 -12.062 1 76.5 329 GLY B O 1
ATOM 6172 N N . THR B 1 330 ? -30.547 16.344 -12.508 1 80.56 330 THR B N 1
ATOM 6173 C CA . THR B 1 330 ? -30.406 15.867 -11.141 1 80.56 330 THR B CA 1
ATOM 6174 C C . THR B 1 330 ? -30.312 17.031 -10.164 1 80.56 330 THR B C 1
ATOM 6176 O O . THR B 1 330 ? -29.578 18 -10.391 1 80.56 330 THR B O 1
ATOM 6179 N N . THR B 1 331 ? -31.219 17.047 -9.172 1 86.94 331 THR B N 1
ATOM 6180 C CA . THR B 1 331 ? -31.266 18.078 -8.141 1 86.94 331 THR B CA 1
ATOM 6181 C C . THR B 1 331 ? -30.266 17.766 -7.027 1 86.94 331 THR B C 1
ATOM 6183 O O . THR B 1 331 ? -30.281 16.672 -6.465 1 86.94 331 THR B O 1
ATOM 6186 N N . ARG B 1 332 ? -29.359 18.703 -6.762 1 91.69 332 ARG B N 1
ATOM 6187 C CA . ARG B 1 332 ? -28.422 18.578 -5.648 1 91.69 332 ARG B CA 1
ATOM 6188 C C . ARG B 1 332 ? -28.438 19.828 -4.785 1 91.69 332 ARG B C 1
ATOM 6190 O O . ARG B 1 332 ? -28.266 20.938 -5.289 1 91.69 332 ARG B O 1
ATOM 6197 N N . PRO B 1 333 ? -28.656 19.641 -3.502 1 94.69 333 PRO B N 1
ATOM 6198 C CA . PRO B 1 333 ? -28.578 20.812 -2.617 1 94.69 333 PRO B CA 1
ATOM 6199 C C . PRO B 1 333 ? -27.203 21.484 -2.631 1 94.69 333 PRO B C 1
ATOM 6201 O O . PRO B 1 333 ? -26.188 20.797 -2.754 1 94.69 333 PRO B O 1
ATOM 6204 N N . LEU B 1 334 ? -27.156 22.797 -2.457 1 94.5 334 LEU B N 1
ATOM 6205 C CA . LEU B 1 334 ? -25.906 23.547 -2.457 1 94.5 334 LEU B CA 1
ATOM 6206 C C . LEU B 1 334 ? -24.984 23.078 -1.343 1 94.5 334 LEU B C 1
ATOM 6208 O O . LEU B 1 334 ? -23.75 23.094 -1.503 1 94.5 334 LEU B O 1
ATOM 6212 N N . SER B 1 335 ? -25.594 22.75 -0.226 1 95.5 335 SER B N 1
ATOM 6213 C CA . SER B 1 335 ? -24.797 22.281 0.901 1 95.5 335 SER B CA 1
ATOM 6214 C C . SER B 1 335 ? -24 21.031 0.534 1 95.5 335 SER B C 1
ATOM 6216 O O . SER B 1 335 ? -22.828 20.891 0.903 1 95.5 335 SER B O 1
ATOM 6218 N N . VAL B 1 336 ? -24.578 20.125 -0.197 1 95.44 336 VAL B N 1
ATOM 6219 C CA . VAL B 1 336 ? -23.922 18.891 -0.62 1 95.44 336 VAL B CA 1
ATOM 6220 C C . VAL B 1 336 ? -22.797 19.234 -1.604 1 95.44 336 VAL B C 1
ATOM 6222 O O . VAL B 1 336 ? -21.703 18.672 -1.516 1 95.44 336 VAL B O 1
ATOM 6225 N N . LEU B 1 337 ? -23.047 20.125 -2.512 1 94.81 337 LEU B N 1
ATOM 6226 C CA . LEU B 1 337 ? -22.062 20.516 -3.514 1 94.81 337 LEU B CA 1
ATOM 6227 C C . LEU B 1 337 ? -20.844 21.141 -2.854 1 94.81 337 LEU B C 1
ATOM 6229 O O . LEU B 1 337 ? -19.703 20.766 -3.16 1 94.81 337 LEU B O 1
ATOM 6233 N N . GLN B 1 338 ? -21.109 22.031 -1.945 1 95.44 338 GLN B N 1
ATOM 6234 C CA . GLN B 1 338 ? -20 22.719 -1.283 1 95.44 338 GLN B CA 1
ATOM 6235 C C . GLN B 1 338 ? -19.234 21.781 -0.37 1 95.44 338 GLN B C 1
ATOM 6237 O O . GLN B 1 338 ? -18 21.812 -0.316 1 95.44 338 GLN B O 1
ATOM 6242 N N . TYR B 1 339 ? -19.984 20.984 0.268 1 97.31 339 TYR B N 1
ATOM 6243 C CA . TYR B 1 339 ? -19.344 20 1.129 1 97.31 339 TYR B CA 1
ATOM 6244 C C . TYR B 1 339 ? -18.391 19.109 0.328 1 97.31 339 TYR B C 1
ATOM 6246 O O . TYR B 1 339 ? -17.25 18.906 0.721 1 97.31 339 TYR B O 1
ATOM 6254 N N . ASN B 1 340 ? -18.828 18.594 -0.779 1 95.38 340 ASN B N 1
ATOM 6255 C CA . ASN B 1 340 ? -18.016 17.719 -1.613 1 95.38 340 ASN B CA 1
ATOM 6256 C C . ASN B 1 340 ? -16.797 18.438 -2.176 1 95.38 340 ASN B C 1
ATOM 6258 O O . ASN B 1 340 ? -15.742 17.828 -2.355 1 95.38 340 ASN B O 1
ATOM 6262 N N . GLN B 1 341 ? -16.938 19.625 -2.352 1 96.06 341 GLN B N 1
ATOM 6263 C CA . GLN B 1 341 ? -15.867 20.422 -2.934 1 96.06 341 GLN B CA 1
ATOM 6264 C C . GLN B 1 341 ? -14.773 20.703 -1.904 1 96.06 341 GLN B C 1
ATOM 6266 O O . GLN B 1 341 ? -13.586 20.719 -2.242 1 96.06 341 GLN B O 1
ATOM 6271 N N . PHE B 1 342 ? -15.148 20.906 -0.596 1 97.62 342 PHE B N 1
ATOM 6272 C CA . PHE B 1 342 ? -14.188 21.516 0.309 1 97.62 342 PHE B CA 1
ATOM 6273 C C . PHE B 1 342 ? -13.836 20.578 1.453 1 97.62 342 PHE B C 1
ATOM 6275 O O . PHE B 1 342 ? -12.961 20.875 2.266 1 97.62 342 PHE B O 1
ATOM 6282 N N . MET B 1 343 ? -14.422 19.359 1.487 1 97.69 343 MET B N 1
ATOM 6283 C CA . MET B 1 343 ? -14.164 18.438 2.586 1 97.69 343 MET B CA 1
ATOM 6284 C C . MET B 1 343 ? -12.836 17.719 2.385 1 97.69 343 MET B C 1
ATOM 6286 O O . MET B 1 343 ? -12.273 17.172 3.334 1 97.69 343 MET B O 1
ATOM 6290 N N . GLY B 1 344 ? -12.164 17.766 1.277 1 96.44 344 GLY B N 1
ATOM 6291 C CA . GLY B 1 344 ? -11.078 16.875 0.908 1 96.44 344 GLY B CA 1
ATOM 6292 C C . GLY B 1 344 ? -9.711 17.422 1.278 1 96.44 344 GLY B C 1
ATOM 6293 O O . GLY B 1 344 ? -8.688 16.922 0.793 1 96.44 344 GLY B O 1
ATOM 6294 N N . GLY B 1 345 ? -9.617 18.422 2.102 1 97.25 345 GLY B N 1
ATOM 6295 C CA . GLY B 1 345 ? -8.328 19.016 2.418 1 97.25 345 GLY B CA 1
ATOM 6296 C C . GLY B 1 345 ? -7.391 18.062 3.135 1 97.25 345 GLY B C 1
ATOM 6297 O O . GLY B 1 345 ? -6.215 17.953 2.773 1 97.25 345 GLY B O 1
ATOM 6298 N N . VAL B 1 346 ? -7.871 17.406 4.148 1 97.25 346 VAL B N 1
ATOM 6299 C CA . VAL B 1 346 ? -7.062 16.469 4.922 1 97.25 346 VAL B CA 1
ATOM 6300 C C . VAL B 1 346 ? -6.664 15.289 4.047 1 97.25 346 VAL B C 1
ATOM 6302 O O . VAL B 1 346 ? -5.52 14.828 4.102 1 97.25 346 VAL B O 1
ATOM 6305 N N . ASP B 1 347 ? -7.586 14.836 3.256 1 94.06 347 ASP B N 1
ATOM 6306 C CA . ASP B 1 347 ? -7.293 13.75 2.326 1 94.06 347 ASP B CA 1
ATOM 6307 C C . ASP B 1 347 ? -6.176 14.133 1.358 1 94.06 347 ASP B C 1
ATOM 6309 O O . ASP B 1 347 ? -5.332 13.312 1.012 1 94.06 347 ASP B O 1
ATOM 6313 N N . ARG B 1 348 ? -6.223 15.312 0.923 1 96.62 348 ARG B N 1
ATOM 6314 C CA . ARG B 1 348 ? -5.188 15.805 0.016 1 96.62 348 ARG B CA 1
ATOM 6315 C C . ARG B 1 348 ? -3.824 15.82 0.696 1 96.62 348 ARG B C 1
ATOM 6317 O O . ARG B 1 348 ? -2.826 15.406 0.105 1 96.62 348 ARG B O 1
ATOM 6324 N N . SER B 1 349 ? -3.783 16.312 1.851 1 97.38 349 SER B N 1
ATOM 6325 C CA . SER B 1 349 ? -2.551 16.281 2.631 1 97.38 349 SER B CA 1
ATOM 6326 C C . SER B 1 349 ? -2.031 14.867 2.812 1 97.38 349 SER B C 1
ATOM 6328 O O . SER B 1 349 ? -0.836 14.609 2.65 1 97.38 349 SER B O 1
ATOM 6330 N N . ASP B 1 350 ? -2.883 14 3.156 1 94.94 350 ASP B N 1
ATOM 6331 C CA . ASP B 1 350 ? -2.525 12.594 3.33 1 94.94 350 ASP B CA 1
ATOM 6332 C C . ASP B 1 350 ? -2.002 11.992 2.025 1 94.94 350 ASP B C 1
ATOM 6334 O O . ASP B 1 350 ? -1.058 11.203 2.035 1 94.94 350 ASP B O 1
ATOM 6338 N N . GLN B 1 351 ? -2.666 12.344 0.991 1 94.19 351 GLN B N 1
ATOM 6339 C CA . GLN B 1 351 ? -2.246 11.852 -0.317 1 94.19 351 GLN B CA 1
ATOM 6340 C C . GLN B 1 351 ? -0.822 12.297 -0.641 1 94.19 351 GLN B C 1
ATOM 6342 O O . GLN B 1 351 ? -0.009 11.5 -1.111 1 94.19 351 GLN B O 1
ATOM 6347 N N . TYR B 1 352 ? -0.526 13.555 -0.39 1 96.56 352 TYR B N 1
ATOM 6348 C CA . TYR B 1 352 ? 0.815 14.07 -0.645 1 96.56 352 TYR B CA 1
ATOM 6349 C C . TYR B 1 352 ? 1.854 13.312 0.176 1 96.56 352 TYR B C 1
ATOM 6351 O O . TYR B 1 352 ? 2.934 12.984 -0.324 1 96.56 352 TYR B O 1
ATOM 6359 N N . ARG B 1 353 ? 1.512 13.031 1.361 1 95.44 353 ARG B N 1
ATOM 6360 C CA . ARG B 1 353 ? 2.445 12.32 2.232 1 95.44 353 ARG B CA 1
ATOM 6361 C C . ARG B 1 353 ? 2.645 10.883 1.77 1 95.44 353 ARG B C 1
ATOM 6363 O O . ARG B 1 353 ? 3.732 10.32 1.92 1 95.44 353 ARG B O 1
ATOM 6370 N N . SER B 1 354 ? 1.606 10.344 1.257 1 92.88 354 SER B N 1
ATOM 6371 C CA . SER B 1 354 ? 1.632 8.93 0.897 1 92.88 354 SER B CA 1
ATOM 6372 C C . SER B 1 354 ? 2.488 8.688 -0.341 1 92.88 354 SER B C 1
ATOM 6374 O O . SER B 1 354 ? 2.934 7.562 -0.586 1 92.88 354 SER B O 1
ATOM 6376 N N . TYR B 1 355 ? 2.734 9.719 -1.118 1 93.31 355 TYR B N 1
ATOM 6377 C CA . TYR B 1 355 ? 3.512 9.547 -2.342 1 93.31 355 TYR B CA 1
ATOM 6378 C C . TYR B 1 355 ? 4.941 9.117 -2.025 1 93.31 355 TYR B C 1
ATOM 6380 O O . TYR B 1 355 ? 5.531 8.32 -2.756 1 93.31 355 TYR B O 1
ATOM 6388 N N . TYR B 1 356 ? 5.461 9.695 -0.949 1 94.31 356 TYR B N 1
ATOM 6389 C CA . TYR B 1 356 ? 6.844 9.43 -0.56 1 94.31 356 TYR B CA 1
ATOM 6390 C C . TYR B 1 356 ? 6.957 9.234 0.947 1 94.31 356 TYR B C 1
ATOM 6392 O O . TYR B 1 356 ? 7.016 10.203 1.704 1 94.31 356 TYR B O 1
ATOM 6400 N N . SER B 1 357 ? 7.074 8.07 1.331 1 90.88 357 SER B N 1
ATOM 6401 C CA . SER B 1 357 ? 7.121 7.785 2.762 1 90.88 357 SER B CA 1
ATOM 6402 C C . SER B 1 357 ? 8.438 8.25 3.375 1 90.88 357 SER B C 1
ATOM 6404 O O . SER B 1 357 ? 9.477 8.227 2.717 1 90.88 357 SER B O 1
ATOM 6406 N N . VAL B 1 358 ? 8.281 8.742 4.566 1 91.12 358 VAL B N 1
ATOM 6407 C CA . VAL B 1 358 ? 9.469 9.102 5.32 1 91.12 358 VAL B CA 1
ATOM 6408 C C . VAL B 1 358 ? 9.57 8.242 6.578 1 91.12 358 VAL B C 1
ATOM 6410 O O . VAL B 1 358 ? 8.609 8.125 7.336 1 91.12 358 VAL B O 1
ATOM 6413 N N . GLY B 1 359 ? 10.672 7.652 6.703 1 84.81 359 GLY B N 1
ATOM 6414 C CA . GLY B 1 359 ? 10.898 6.797 7.855 1 84.81 359 GLY B CA 1
ATOM 6415 C C . GLY B 1 359 ? 10.703 5.324 7.555 1 84.81 359 GLY B C 1
ATOM 6416 O O . GLY B 1 359 ? 9.898 4.961 6.695 1 84.81 359 GLY B O 1
ATOM 6417 N N . ARG B 1 360 ? 11.438 4.492 8.18 1 82.44 360 ARG B N 1
ATOM 6418 C CA . ARG B 1 360 ? 11.391 3.037 8.062 1 82.44 360 ARG B CA 1
ATOM 6419 C C . ARG B 1 360 ? 10.852 2.398 9.336 1 82.44 360 ARG B C 1
ATOM 6421 O O . ARG B 1 360 ? 10.68 3.076 10.352 1 82.44 360 ARG B O 1
ATOM 6428 N N . THR B 1 361 ? 10.523 1.217 9.25 1 82.69 361 THR B N 1
ATOM 6429 C CA . THR B 1 361 ? 9.93 0.491 10.367 1 82.69 361 THR B CA 1
ATOM 6430 C C . THR B 1 361 ? 10.844 0.533 11.586 1 82.69 361 THR B C 1
ATOM 6432 O O . THR B 1 361 ? 12.07 0.513 11.453 1 82.69 361 THR B O 1
ATOM 6435 N N . SER B 1 362 ? 10.203 0.753 12.719 1 86.75 362 SER B N 1
ATOM 6436 C CA . SER B 1 362 ? 10.906 0.843 13.992 1 86.75 362 SER B CA 1
ATOM 6437 C C . SER B 1 362 ? 10.109 0.171 15.109 1 86.75 362 SER B C 1
ATOM 6439 O O . SER B 1 362 ? 8.914 -0.081 14.961 1 86.75 362 SER B O 1
ATOM 6441 N N . LYS B 1 363 ? 10.828 -0.206 16.109 1 84.75 363 LYS B N 1
ATOM 6442 C CA . LYS B 1 363 ? 10.156 -0.752 17.281 1 84.75 363 LYS B CA 1
ATOM 6443 C C . LYS B 1 363 ? 9.609 0.362 18.172 1 84.75 363 LYS B C 1
ATOM 6445 O O . LYS B 1 363 ? 8.734 0.126 19 1 84.75 363 LYS B O 1
ATOM 6450 N N . LYS B 1 364 ? 10.156 1.514 17.969 1 90 364 LYS B N 1
ATOM 6451 C CA . LYS B 1 364 ? 9.766 2.654 18.797 1 90 364 LYS B CA 1
ATOM 6452 C C . LYS B 1 364 ? 8.555 3.371 18.203 1 90 364 LYS B C 1
ATOM 6454 O O . LYS B 1 364 ? 8.641 3.98 17.141 1 90 364 LYS B O 1
ATOM 6459 N N . TRP B 1 365 ? 7.512 3.439 19 1 92 365 TRP B N 1
ATOM 6460 C CA . TRP B 1 365 ? 6.266 4.012 18.5 1 92 365 TRP B CA 1
ATOM 6461 C C . TRP B 1 365 ? 6.43 5.492 18.172 1 92 365 TRP B C 1
ATOM 6463 O O . TRP B 1 365 ? 5.832 6 17.234 1 92 365 TRP B O 1
ATOM 6473 N N . TRP B 1 366 ? 7.191 6.219 19.016 1 94 366 TRP B N 1
ATOM 6474 C CA . TRP B 1 366 ? 7.289 7.664 18.875 1 94 366 TRP B CA 1
ATOM 6475 C C . TRP B 1 366 ? 8.055 8.031 17.594 1 94 366 TRP B C 1
ATOM 6477 O O . TRP B 1 366 ? 7.941 9.156 17.109 1 94 366 TRP B O 1
ATOM 6487 N N . CYS B 1 367 ? 8.875 7.098 17.016 1 95.56 367 CYS B N 1
ATOM 6488 C CA . CYS B 1 367 ? 9.57 7.336 15.766 1 95.56 367 CYS B CA 1
ATOM 6489 C C . CYS B 1 367 ? 8.586 7.453 14.609 1 95.56 367 CYS B C 1
ATOM 6491 O O . CYS B 1 367 ? 8.836 8.172 13.641 1 95.56 367 CYS B O 1
ATOM 6493 N N . TYR B 1 368 ? 7.48 6.75 14.75 1 95.75 368 TYR B N 1
ATOM 6494 C CA . TYR B 1 368 ? 6.449 6.863 13.719 1 95.75 368 TYR B CA 1
ATOM 6495 C C . TYR B 1 368 ? 5.828 8.258 13.727 1 95.75 368 TYR B C 1
ATOM 6497 O O . TYR B 1 368 ? 5.543 8.82 12.664 1 95.75 368 TYR B O 1
ATOM 6505 N N . ILE B 1 369 ? 5.656 8.797 14.898 1 96.88 369 ILE B N 1
ATOM 6506 C CA . ILE B 1 369 ? 5.125 10.148 15.008 1 96.88 369 ILE B CA 1
ATOM 6507 C C . ILE B 1 369 ? 6.156 11.148 14.492 1 96.88 369 ILE B C 1
ATOM 6509 O O . ILE B 1 369 ? 5.809 12.078 13.758 1 96.88 369 ILE B O 1
ATOM 6513 N N . LEU B 1 370 ? 7.383 10.93 14.859 1 97.44 370 LEU B N 1
ATOM 6514 C CA . LEU B 1 370 ? 8.453 11.82 14.422 1 97.44 370 LEU B CA 1
ATOM 6515 C C . LEU B 1 370 ? 8.484 11.914 12.898 1 97.44 370 LEU B C 1
ATOM 6517 O O . LEU B 1 370 ? 8.469 13.016 12.344 1 97.44 370 LEU B O 1
ATOM 6521 N N . TRP B 1 371 ? 8.5 10.797 12.258 1 97.69 371 TRP B N 1
ATOM 6522 C CA . TRP B 1 371 ? 8.641 10.789 10.805 1 97.69 371 TRP B CA 1
ATOM 6523 C C . TRP B 1 371 ? 7.363 11.289 10.133 1 97.69 371 TRP B C 1
ATOM 6525 O O . TRP B 1 371 ? 7.422 11.914 9.07 1 97.69 371 TRP B O 1
ATOM 6535 N N . PHE B 1 372 ? 6.234 11.078 10.781 1 97.19 372 PHE B N 1
ATOM 6536 C CA . PHE B 1 372 ? 5 11.688 10.305 1 97.19 372 PHE B CA 1
ATOM 6537 C C . PHE B 1 372 ? 5.109 13.211 10.297 1 97.19 372 PHE B C 1
ATOM 6539 O O . PHE B 1 372 ? 4.734 13.859 9.32 1 97.19 372 PHE B O 1
ATOM 6546 N N . LEU B 1 373 ? 5.621 13.703 11.367 1 98.25 373 LEU B N 1
ATOM 6547 C CA . LEU B 1 373 ? 5.754 15.148 11.516 1 98.25 373 LEU B CA 1
ATOM 6548 C C . LEU B 1 373 ? 6.75 15.711 10.508 1 98.25 373 LEU B C 1
ATOM 6550 O O . LEU B 1 373 ? 6.535 16.781 9.945 1 98.25 373 LEU B O 1
ATOM 6554 N N . VAL B 1 374 ? 7.816 15 10.273 1 98.44 374 VAL B N 1
ATOM 6555 C CA . VAL B 1 374 ? 8.789 15.406 9.273 1 98.44 374 VAL B CA 1
ATOM 6556 C C . VAL B 1 374 ? 8.133 15.422 7.891 1 98.44 374 VAL B C 1
ATOM 6558 O O . VAL B 1 374 ? 8.281 16.391 7.141 1 98.44 374 VAL B O 1
ATOM 6561 N N . ASN B 1 375 ? 7.43 14.383 7.598 1 98.38 375 ASN B N 1
ATOM 6562 C CA . ASN B 1 375 ? 6.754 14.281 6.312 1 98.38 375 ASN B CA 1
ATOM 6563 C C . ASN B 1 375 ? 5.727 15.398 6.129 1 98.38 375 ASN B C 1
ATOM 6565 O O . ASN B 1 375 ? 5.645 15.992 5.055 1 98.38 375 ASN B O 1
ATOM 6569 N N . LEU B 1 376 ? 4.992 15.625 7.16 1 98.31 376 LEU B N 1
ATOM 6570 C CA . LEU B 1 376 ? 4 16.688 7.133 1 98.31 376 LEU B CA 1
ATOM 6571 C C . LEU B 1 376 ? 4.668 18.047 6.906 1 98.31 376 LEU B C 1
ATOM 6573 O O . LEU B 1 376 ? 4.16 18.875 6.145 1 98.31 376 LEU B O 1
ATOM 6577 N N . SER B 1 377 ? 5.777 18.234 7.52 1 98.75 377 SER B N 1
ATOM 6578 C CA . SER B 1 377 ? 6.535 19.469 7.352 1 98.75 377 SER B CA 1
ATOM 6579 C C . SER B 1 377 ? 7.039 19.609 5.922 1 98.75 377 SER B C 1
ATOM 6581 O O . SER B 1 377 ? 7.047 20.719 5.371 1 98.75 377 SER B O 1
ATOM 6583 N N . ILE B 1 378 ? 7.441 18.531 5.344 1 98.69 378 ILE B N 1
ATOM 6584 C CA . ILE B 1 378 ? 7.922 18.562 3.967 1 98.69 378 ILE B CA 1
ATOM 6585 C C . ILE B 1 378 ? 6.777 18.938 3.031 1 98.69 378 ILE B C 1
ATOM 6587 O O . ILE B 1 378 ? 6.949 19.781 2.145 1 98.69 378 ILE B O 1
ATOM 6591 N N . VAL B 1 379 ? 5.621 18.375 3.203 1 98.44 379 VAL B N 1
ATOM 6592 C CA . VAL B 1 379 ? 4.461 18.656 2.367 1 98.44 379 VAL B CA 1
ATOM 6593 C C . VAL B 1 379 ? 4.07 20.125 2.512 1 98.44 379 VAL B C 1
ATOM 6595 O O . VAL B 1 379 ? 3.863 20.828 1.516 1 98.44 379 VAL B O 1
ATOM 6598 N N . ASN B 1 380 ? 4 20.609 3.762 1 98.56 380 ASN B N 1
ATOM 6599 C CA . ASN B 1 380 ? 3.688 22.016 3.992 1 98.56 380 ASN B CA 1
ATOM 6600 C C . ASN B 1 380 ? 4.73 22.922 3.357 1 98.56 380 ASN B C 1
ATOM 6602 O O . ASN B 1 380 ? 4.383 23.969 2.795 1 98.56 380 ASN B O 1
ATOM 6606 N N . ALA B 1 381 ? 5.973 22.531 3.457 1 98.25 381 ALA B N 1
ATOM 6607 C CA . ALA B 1 381 ? 7.039 23.328 2.861 1 98.25 381 ALA B CA 1
ATOM 6608 C C . ALA B 1 381 ? 6.898 23.375 1.342 1 98.25 381 ALA B C 1
ATOM 6610 O O . ALA B 1 381 ? 7.086 24.438 0.733 1 98.25 381 ALA B O 1
ATOM 6611 N N . TRP B 1 382 ? 6.574 22.297 0.746 1 96.94 382 TRP B N 1
ATOM 6612 C CA . TRP B 1 382 ? 6.359 22.234 -0.696 1 96.94 382 TRP B CA 1
ATOM 6613 C C . TRP B 1 382 ? 5.207 23.141 -1.116 1 96.94 382 TRP B C 1
ATOM 6615 O O . TRP B 1 382 ? 5.309 23.875 -2.1 1 96.94 382 TRP B O 1
ATOM 6625 N N . LEU B 1 383 ? 4.133 23.078 -0.363 1 96.56 383 LEU B N 1
ATOM 6626 C CA . LEU B 1 383 ? 2.965 23.906 -0.677 1 96.56 383 LEU B CA 1
ATOM 6627 C C . LEU B 1 383 ? 3.273 25.375 -0.504 1 96.56 383 LEU B C 1
ATOM 6629 O O . LEU B 1 383 ? 2.822 26.203 -1.299 1 96.56 383 LEU B O 1
ATOM 6633 N N . LEU B 1 384 ? 4.07 25.703 0.545 1 95.62 384 LEU B N 1
ATOM 6634 C CA . LEU B 1 384 ? 4.535 27.078 0.724 1 95.62 384 LEU B CA 1
ATOM 6635 C C . LEU B 1 384 ? 5.371 27.516 -0.468 1 95.62 384 LEU B C 1
ATOM 6637 O O . LEU B 1 384 ? 5.191 28.625 -0.976 1 95.62 384 LEU B O 1
ATOM 6641 N N . PHE B 1 385 ? 6.227 26.625 -0.854 1 94.75 385 PHE B N 1
ATOM 6642 C CA . PHE B 1 385 ? 7.105 26.906 -1.982 1 94.75 385 PHE B CA 1
ATOM 6643 C C . PHE B 1 385 ? 6.297 27.156 -3.252 1 94.75 385 PHE B C 1
ATOM 6645 O O . PHE B 1 385 ? 6.543 28.125 -3.971 1 94.75 385 PHE B O 1
ATOM 6652 N N . ARG B 1 386 ? 5.355 26.344 -3.514 1 91.69 386 ARG B N 1
ATOM 6653 C CA . ARG B 1 386 ? 4.527 26.406 -4.715 1 91.69 386 ARG B CA 1
ATOM 6654 C C . ARG B 1 386 ? 3.703 27.688 -4.758 1 91.69 386 ARG B C 1
ATOM 6656 O O . ARG B 1 386 ? 3.525 28.281 -5.82 1 91.69 386 ARG B O 1
ATOM 6663 N N . GLU B 1 387 ? 3.229 28.125 -3.58 1 90.44 387 GLU B N 1
ATOM 6664 C CA . GLU B 1 387 ? 2.34 29.281 -3.504 1 90.44 387 GLU B CA 1
ATOM 6665 C C . GLU B 1 387 ? 3.133 30.594 -3.393 1 90.44 387 GLU B C 1
ATOM 6667 O O . GLU B 1 387 ? 2.562 31.672 -3.473 1 90.44 387 GLU B O 1
ATOM 6672 N N . SER B 1 388 ? 4.445 30.453 -3.189 1 91.19 388 SER B N 1
ATOM 6673 C CA . SER B 1 388 ? 5.281 31.641 -3.021 1 91.19 388 SER B CA 1
ATOM 6674 C C . SER B 1 388 ? 5.891 32.062 -4.348 1 91.19 388 SER B C 1
ATOM 6676 O O . SER B 1 388 ? 5.996 31.281 -5.281 1 91.19 388 SER B O 1
ATOM 6678 N N . CYS B 1 389 ? 6.203 33.344 -4.395 1 82.56 389 CYS B N 1
ATOM 6679 C CA . CYS B 1 389 ? 6.941 33.875 -5.539 1 82.56 389 CYS B CA 1
ATOM 6680 C C . CYS B 1 389 ? 8.43 33.562 -5.418 1 82.56 389 CYS B C 1
ATOM 6682 O O . CYS B 1 389 ? 9.031 33.781 -4.367 1 82.56 389 CYS B O 1
ATOM 6684 N N . HIS B 1 390 ? 9.008 32.812 -6.32 1 78.06 390 HIS B N 1
ATOM 6685 C CA . HIS B 1 390 ? 10.43 32.5 -6.297 1 78.06 390 HIS B CA 1
ATOM 6686 C C . HIS B 1 390 ? 11.008 32.469 -7.703 1 78.06 390 HIS B C 1
ATOM 6688 O O . HIS B 1 390 ? 10.266 32.438 -8.688 1 78.06 390 HIS B O 1
ATOM 6694 N N . ASP B 1 391 ? 12.406 32.719 -7.738 1 69.94 391 ASP B N 1
ATOM 6695 C CA . ASP B 1 391 ? 13.141 32.812 -8.992 1 69.94 391 ASP B CA 1
ATOM 6696 C C . ASP B 1 391 ? 13.281 31.422 -9.641 1 69.94 391 ASP B C 1
ATOM 6698 O O . ASP B 1 391 ? 13.797 31.312 -10.75 1 69.94 391 ASP B O 1
ATOM 6702 N N . TYR B 1 392 ? 13.148 30.453 -8.852 1 62.59 392 TYR B N 1
ATOM 6703 C CA . TYR B 1 392 ? 13.336 29.109 -9.43 1 62.59 392 TYR B CA 1
ATOM 6704 C C . TYR B 1 392 ? 12.523 28.953 -10.703 1 62.59 392 TYR B C 1
ATOM 6706 O O . TYR B 1 392 ? 11.383 29.438 -10.789 1 62.59 392 TYR B O 1
ATOM 6714 N N . THR B 1 393 ? 13.195 29.297 -11.852 1 53.19 393 THR B N 1
ATOM 6715 C CA . THR B 1 393 ? 12.5 29.109 -13.125 1 53.19 393 THR B CA 1
ATOM 6716 C C . THR B 1 393 ? 11.43 28.031 -13 1 53.19 393 THR B C 1
ATOM 6718 O O . THR B 1 393 ? 11.672 26.953 -12.422 1 53.19 393 THR B O 1
ATOM 6721 N N . SER B 1 394 ? 10.211 28.484 -12.859 1 52.09 394 SER B N 1
ATOM 6722 C CA . SER B 1 394 ? 8.945 27.766 -12.992 1 52.09 394 SER B CA 1
ATOM 6723 C C . SER B 1 394 ? 9.109 26.516 -13.867 1 52.09 394 SER B C 1
ATOM 6725 O O . SER B 1 394 ? 8.961 26.594 -15.086 1 52.09 394 SER B O 1
ATOM 6727 N N . SER B 1 395 ? 10.25 25.953 -13.734 1 54.16 395 SER B N 1
ATOM 6728 C CA . SER B 1 395 ? 10.117 24.859 -14.695 1 54.16 395 SER B CA 1
ATOM 6729 C C . SER B 1 395 ? 8.781 24.141 -14.531 1 54.16 395 SER B C 1
ATOM 6731 O O . SER B 1 395 ? 8.383 23.812 -13.414 1 54.16 395 SER B O 1
ATOM 6733 N N . LYS B 1 396 ? 7.906 24.484 -15.422 1 57.44 396 LYS B N 1
ATOM 6734 C CA . LYS B 1 396 ? 6.625 23.797 -15.57 1 57.44 396 LYS B CA 1
ATOM 6735 C C . LYS B 1 396 ? 6.688 22.375 -15.023 1 57.44 396 LYS B C 1
ATOM 6737 O O . LYS B 1 396 ? 5.668 21.812 -14.633 1 57.44 396 LYS B O 1
ATOM 6742 N N . ASN B 1 397 ? 7.996 21.984 -14.703 1 69.88 397 ASN B N 1
ATOM 6743 C CA . ASN B 1 397 ? 8.086 20.562 -14.383 1 69.88 397 ASN B CA 1
ATOM 6744 C C . ASN B 1 397 ? 8.586 20.328 -12.961 1 69.88 397 ASN B C 1
ATOM 6746 O O . ASN B 1 397 ? 8.867 19.203 -12.57 1 69.88 397 ASN B O 1
ATOM 6750 N N . TYR B 1 398 ? 8.625 21.484 -12.062 1 87.38 398 TYR B N 1
ATOM 6751 C CA . TYR B 1 398 ? 9.117 21.266 -10.711 1 87.38 398 TYR B CA 1
ATOM 6752 C C . TYR B 1 398 ? 8 20.797 -9.789 1 87.38 398 TYR B C 1
ATOM 6754 O O . TYR B 1 398 ? 7.148 21.594 -9.375 1 87.38 398 TYR B O 1
ATOM 6762 N N . ASP B 1 399 ? 7.988 19.562 -9.539 1 92.88 399 ASP B N 1
ATOM 6763 C CA . ASP B 1 399 ? 6.879 18.984 -8.789 1 92.88 399 ASP B CA 1
ATOM 6764 C C . ASP B 1 399 ? 7.332 18.516 -7.414 1 92.88 399 ASP B C 1
ATOM 6766 O O . ASP B 1 399 ? 8.469 18.781 -7.004 1 92.88 399 ASP B O 1
ATOM 6770 N N . HIS B 1 400 ? 6.426 18.031 -6.711 1 95.44 400 HIS B N 1
ATOM 6771 C CA . HIS B 1 400 ? 6.629 17.578 -5.34 1 95.44 400 HIS B CA 1
ATOM 6772 C C . HIS B 1 400 ? 7.797 16.594 -5.254 1 95.44 400 HIS B C 1
ATOM 6774 O O . HIS B 1 400 ? 8.578 16.641 -4.305 1 95.44 400 HIS B O 1
ATOM 6780 N N . PHE B 1 401 ? 7.953 15.75 -6.238 1 95.56 401 PHE B N 1
ATOM 6781 C CA . PHE B 1 401 ? 9.047 14.789 -6.316 1 95.56 401 PHE B CA 1
ATOM 6782 C C . PHE B 1 401 ? 10.391 15.5 -6.352 1 95.56 401 PHE B C 1
ATOM 6784 O O . PHE B 1 401 ? 11.281 15.195 -5.551 1 95.56 401 PHE B O 1
ATOM 6791 N N . GLN B 1 402 ? 10.555 16.406 -7.223 1 94.19 402 GLN B N 1
ATOM 6792 C CA . GLN B 1 402 ? 11.805 17.141 -7.355 1 94.19 402 GLN B CA 1
ATOM 6793 C C . GLN B 1 402 ? 12.102 17.938 -6.09 1 94.19 402 GLN B C 1
ATOM 6795 O O . GLN B 1 402 ? 13.266 18.062 -5.688 1 94.19 402 GLN B O 1
ATOM 6800 N N . PHE B 1 403 ? 11.047 18.516 -5.516 1 96.19 403 PHE B N 1
ATOM 6801 C CA . PHE B 1 403 ? 11.211 19.25 -4.273 1 96.19 403 PHE B CA 1
ATOM 6802 C C . PHE B 1 403 ? 11.867 18.375 -3.207 1 96.19 403 PHE B C 1
ATOM 6804 O O . PHE B 1 403 ? 12.789 18.828 -2.516 1 96.19 403 PHE B O 1
ATOM 6811 N N . ARG B 1 404 ? 11.445 17.172 -3.076 1 97.06 404 ARG B N 1
ATOM 6812 C CA . ARG B 1 404 ? 11.953 16.266 -2.053 1 97.06 404 ARG B CA 1
ATOM 6813 C C . ARG B 1 404 ? 13.391 15.859 -2.348 1 97.06 404 ARG B C 1
ATOM 6815 O O . ARG B 1 404 ? 14.211 15.742 -1.433 1 97.06 404 ARG B O 1
ATOM 6822 N N . VAL B 1 405 ? 13.68 15.586 -3.605 1 96.56 405 VAL B N 1
ATOM 6823 C CA . VAL B 1 405 ? 15.039 15.227 -3.986 1 96.56 405 VAL B CA 1
ATOM 6824 C C . VAL B 1 405 ? 15.992 16.375 -3.666 1 96.56 405 VAL B C 1
ATOM 6826 O O . VAL B 1 405 ? 17.047 16.172 -3.061 1 96.56 405 VAL B O 1
ATOM 6829 N N . ASP B 1 406 ? 15.586 17.562 -4.012 1 96.12 406 ASP B N 1
ATOM 6830 C CA . ASP B 1 406 ? 16.406 18.734 -3.748 1 96.12 406 ASP B CA 1
ATOM 6831 C C . ASP B 1 406 ? 16.578 18.969 -2.248 1 96.12 406 ASP B C 1
ATOM 6833 O O . ASP B 1 406 ? 17.641 19.375 -1.789 1 96.12 406 ASP B O 1
ATOM 6837 N N . LEU B 1 407 ? 15.477 18.75 -1.555 1 97.88 407 LEU B N 1
ATOM 6838 C CA . LEU B 1 407 ? 15.555 18.906 -0.107 1 97.88 407 LEU B CA 1
ATOM 6839 C C . LEU B 1 407 ? 16.578 17.953 0.488 1 97.88 407 LEU B C 1
ATOM 6841 O O . LEU B 1 407 ? 17.406 18.359 1.322 1 97.88 407 LEU B O 1
ATOM 6845 N N . ALA B 1 408 ? 16.516 16.688 0.092 1 97.75 408 ALA B N 1
ATOM 6846 C CA . ALA B 1 408 ? 17.484 15.711 0.583 1 97.75 408 ALA B CA 1
ATOM 6847 C C . ALA B 1 408 ? 18.906 16.141 0.279 1 97.75 408 ALA B C 1
ATOM 6849 O O . ALA B 1 408 ? 19.781 16.078 1.146 1 97.75 408 ALA B O 1
ATOM 6850 N N . GLU B 1 409 ? 19.141 16.672 -0.879 1 97.12 409 GLU B N 1
ATOM 6851 C CA . GLU B 1 409 ? 20.469 17.109 -1.286 1 97.12 409 GLU B CA 1
ATOM 6852 C C . GLU B 1 409 ? 20.922 18.312 -0.469 1 97.12 409 GLU B C 1
ATOM 6854 O O . GLU B 1 409 ? 22.078 18.391 -0.061 1 97.12 409 GLU B O 1
ATOM 6859 N N . GLN B 1 410 ? 20.031 19.188 -0.269 1 97.56 410 GLN B N 1
ATOM 6860 C CA . GLN B 1 410 ? 20.375 20.406 0.454 1 97.56 410 GLN B CA 1
ATOM 6861 C C . GLN B 1 410 ? 20.562 20.125 1.943 1 97.56 410 GLN B C 1
ATOM 6863 O O . GLN B 1 410 ? 21.375 20.766 2.605 1 97.56 410 GLN B O 1
ATOM 6868 N N . LEU B 1 411 ? 19.781 19.188 2.529 1 97.88 411 LEU B N 1
ATOM 6869 C CA . LEU B 1 411 ? 20 18.766 3.906 1 97.88 411 LEU B CA 1
ATOM 6870 C C . LEU B 1 411 ? 21.391 18.172 4.07 1 97.88 411 LEU B C 1
ATOM 6872 O O . LEU B 1 411 ? 22.078 18.453 5.055 1 97.88 411 LEU B O 1
ATOM 6876 N N . ARG B 1 412 ? 21.797 17.297 3.172 1 95.94 412 ARG B N 1
ATOM 6877 C CA . ARG B 1 412 ? 23.125 16.703 3.186 1 95.94 412 ARG B CA 1
ATOM 6878 C C . ARG B 1 412 ? 24.203 17.781 3.115 1 95.94 412 ARG B C 1
ATOM 6880 O O . ARG B 1 412 ? 25.203 17.703 3.842 1 95.94 412 ARG B O 1
ATOM 6887 N N . ALA B 1 413 ? 24.016 18.781 2.311 1 92.38 413 ALA B N 1
ATOM 6888 C CA . ALA B 1 413 ? 24.922 19.906 2.119 1 92.38 413 ALA B CA 1
ATOM 6889 C C . ALA B 1 413 ? 26.359 19.438 1.953 1 92.38 413 ALA B C 1
ATOM 6891 O O . ALA B 1 413 ? 27.266 19.953 2.611 1 92.38 413 ALA B O 1
ATOM 6892 N N . GLY B 1 414 ? 26.609 18.344 1.251 1 86.88 414 GLY B N 1
ATOM 6893 C CA . GLY B 1 414 ? 27.953 17.859 0.945 1 86.88 414 GLY B CA 1
ATOM 6894 C C . GLY B 1 414 ? 28.609 17.172 2.117 1 86.88 414 GLY B C 1
ATOM 6895 O O . GLY B 1 414 ? 29.766 16.734 2.02 1 86.88 414 GLY B O 1
ATOM 6896 N N . TRP B 1 415 ? 27.859 16.953 3.205 1 91.19 415 TRP B N 1
ATOM 6897 C CA . TRP B 1 415 ? 28.422 16.312 4.383 1 91.19 415 TRP B CA 1
ATOM 6898 C C . TRP B 1 415 ? 28.703 14.828 4.109 1 91.19 415 TRP B C 1
ATOM 6900 O O . TRP B 1 415 ? 27.906 14.156 3.459 1 91.19 415 TRP B O 1
ATOM 6910 N N . ALA B 1 416 ? 29.906 14.383 4.453 1 91.25 416 ALA B N 1
ATOM 6911 C CA . ALA B 1 416 ? 30.266 12.977 4.367 1 91.25 416 ALA B CA 1
ATOM 6912 C C . ALA B 1 416 ? 31.281 12.609 5.453 1 91.25 416 ALA B C 1
ATOM 6914 O O . ALA B 1 416 ? 32.156 13.406 5.797 1 91.25 416 ALA B O 1
ATOM 6915 N N . LYS B 1 417 ? 30.969 11.492 6.145 1 83.12 417 LYS B N 1
ATOM 6916 C CA . LYS B 1 417 ? 31.953 11 7.105 1 83.12 417 LYS B CA 1
ATOM 6917 C C . LYS B 1 417 ? 32.812 9.898 6.488 1 83.12 417 LYS B C 1
ATOM 6919 O O . LYS B 1 417 ? 32.281 8.922 5.945 1 83.12 417 LYS B O 1
ATOM 6924 N N . ARG B 1 418 ? 34.031 10.227 6.035 1 62.59 418 ARG B N 1
ATOM 6925 C CA . ARG B 1 418 ? 34.969 9.312 5.406 1 62.59 418 ARG B CA 1
ATOM 6926 C C . ARG B 1 418 ? 35.125 8.031 6.219 1 62.59 418 ARG B C 1
ATOM 6928 O O . ARG B 1 418 ? 35.219 8.078 7.449 1 62.59 418 ARG B O 1
ATOM 6935 N N . ALA B 1 419 ? 34.375 6.855 5.758 1 54.94 419 ALA B N 1
ATOM 6936 C CA . ALA B 1 419 ? 34.594 5.543 6.359 1 54.94 419 ALA B CA 1
ATOM 6937 C C . ALA B 1 419 ? 36.062 5.359 6.75 1 54.94 419 ALA B C 1
ATOM 6939 O O . ALA B 1 419 ? 36.938 5.816 6.039 1 54.94 419 ALA B O 1
ATOM 6940 N N . PRO B 1 420 ? 36.25 5.066 7.949 1 42.75 420 PRO B N 1
ATOM 6941 C CA . PRO B 1 420 ? 37.625 4.582 8.086 1 42.75 420 PRO B CA 1
ATOM 6942 C C . PRO B 1 420 ? 37.938 3.439 7.121 1 42.75 420 PRO B C 1
ATOM 6944 O O . PRO B 1 420 ? 37.031 2.729 6.68 1 42.75 420 PRO B O 1
ATOM 6947 N N . ALA B 1 421 ? 39.031 3.477 6.344 1 37.22 421 ALA B N 1
ATOM 6948 C CA . ALA B 1 421 ? 39.562 2.422 5.477 1 37.22 421 ALA B CA 1
ATOM 6949 C C . ALA B 1 421 ? 39.312 1.043 6.082 1 37.22 421 ALA B C 1
ATOM 6951 O O . ALA B 1 421 ? 40.031 0.605 6.965 1 37.22 421 ALA B O 1
ATOM 6952 N N . HIS B 1 422 ? 38.188 0.64 6.566 1 34.84 422 HIS B N 1
ATOM 6953 C CA . HIS B 1 422 ? 38.188 -0.724 7.086 1 34.84 422 HIS B CA 1
ATOM 6954 C C . HIS B 1 422 ? 38.656 -1.713 6.031 1 34.84 422 HIS B C 1
ATOM 6956 O O . HIS B 1 422 ? 38.562 -1.453 4.832 1 34.84 422 HIS B O 1
ATOM 6962 N N . MET B 1 423 ? 39.406 -2.824 6.516 1 30.47 423 MET B N 1
ATOM 6963 C CA . MET B 1 423 ? 39.938 -4.09 6.047 1 30.47 423 MET B CA 1
ATOM 6964 C C . MET B 1 423 ? 38.875 -4.949 5.398 1 30.47 423 MET B C 1
ATOM 6966 O O . MET B 1 423 ? 37.75 -5.062 5.926 1 30.47 423 MET B O 1
ATOM 6970 N N . ALA B 1 424 ? 38.906 -5.105 4.148 1 30.22 424 ALA B N 1
ATOM 6971 C CA . ALA B 1 424 ? 38.25 -6.137 3.359 1 30.22 424 ALA B CA 1
ATOM 6972 C C . ALA B 1 424 ? 37.938 -7.367 4.211 1 30.22 424 ALA B C 1
ATOM 6974 O O . ALA B 1 424 ? 38.875 -8.023 4.707 1 30.22 424 ALA B O 1
ATOM 6975 N N . ILE B 1 425 ? 36.875 -7.348 5.168 1 23.61 425 ILE B N 1
ATOM 6976 C CA . ILE B 1 425 ? 36.594 -8.766 5.367 1 23.61 425 ILE B CA 1
ATOM 6977 C C . ILE B 1 425 ? 35.969 -9.359 4.113 1 23.61 425 ILE B C 1
ATOM 6979 O O . ILE B 1 425 ? 35.062 -8.766 3.539 1 23.61 425 ILE B O 1
#

Solvent-accessible surface area (backbone atoms only — not comparable to full-atom values): 46824 Å² total; per-residue (Å²): 127,76,65,55,81,73,67,70,60,64,57,87,64,85,58,41,63,48,76,84,73,56,41,82,56,51,66,51,56,45,34,34,64,46,57,39,69,63,59,46,48,49,25,33,53,25,17,41,47,42,48,49,53,49,17,60,75,68,73,46,73,61,88,80,63,70,81,64,47,55,66,56,50,33,31,53,50,16,48,38,48,42,42,27,48,54,30,57,91,46,78,66,37,37,62,37,90,48,64,80,56,33,32,65,54,55,42,56,30,38,44,66,66,53,51,51,49,50,65,70,33,59,33,61,38,72,74,84,76,60,66,53,85,84,40,88,81,42,57,95,54,54,59,48,41,66,58,50,54,51,36,46,53,29,37,47,60,42,39,38,67,63,54,48,26,6,44,46,80,47,72,45,71,46,84,73,93,54,94,41,55,39,79,37,83,90,43,93,61,33,39,13,39,40,28,41,34,30,9,26,17,89,80,13,44,56,40,26,67,46,77,48,72,59,85,66,82,82,65,78,59,88,73,41,67,36,40,51,50,55,53,61,56,44,50,92,52,46,66,49,48,28,36,38,20,37,48,43,80,44,45,44,58,66,46,48,50,42,31,40,73,74,31,40,23,33,25,37,26,35,42,60,72,81,46,75,85,54,65,70,69,65,65,67,57,78,75,78,53,68,44,38,72,50,79,46,74,58,89,55,38,30,39,38,39,36,23,56,99,53,81,43,40,35,40,24,49,65,52,48,90,48,70,42,72,45,94,88,65,51,48,41,45,44,56,58,55,51,44,69,66,30,49,49,1,42,57,43,34,51,51,61,41,64,73,44,45,42,64,75,93,67,92,52,70,66,57,55,52,51,26,48,50,52,39,50,42,49,53,39,21,50,52,44,54,70,67,39,79,56,62,64,76,72,48,94,76,73,41,75,67,54,51,51,56,51,31,24,52,55,43,24,64,83,56,54,48,81,62,73,86,71,75,87,122,129,76,66,55,80,73,68,69,60,64,56,86,65,83,58,41,64,46,75,85,73,56,42,82,55,51,66,52,56,44,34,36,63,45,57,39,68,64,60,47,49,49,26,31,54,25,18,41,46,44,48,49,53,49,16,61,75,68,71,47,70,61,86,82,63,72,81,66,47,54,65,55,51,33,31,52,50,17,46,38,48,42,42,27,47,52,31,56,92,47,79,67,37,38,61,36,89,48,66,80,56,32,33,63,55,54,42,57,31,38,46,66,66,52,52,51,47,49,64,70,33,59,32,60,38,73,74,86,76,60,68,52,83,84,39,88,81,40,57,96,55,54,58,48,42,66,58,52,54,50,35,44,53,29,37,47,61,41,40,38,67,63,54,47,27,6,44,43,80,46,70,46,71,46,84,74,92,54,95,42,56,40,78,38,84,90,41,94,61,34,38,12,39,41,29,40,35,31,9,26,16,88,81,14,46,57,40,27,69,45,77,50,70,57,85,65,82,80,65,76,59,88,73,40,70,35,37,51,50,54,55,59,55,43,52,91,51,48,66,49,49,29,35,38,21,38,49,42,81,44,45,44,58,65,47,48,49,42,32,39,74,73,30,40,22,34,26,38,26,36,42,61,74,79,46,74,85,56,65,73,68,66,66,67,57,78,74,78,53,69,44,38,71,48,79,45,73,58,88,53,38,32,39,39,39,35,22,58,99,53,82,44,40,36,39,23,49,65,51,48,90,46,71,42,71,45,95,86,66,50,49,40,44,44,56,58,54,51,43,70,65,30,48,48,1,42,58,45,35,52,51,61,42,64,73,45,45,42,65,74,92,68,90,51,70,67,56,55,52,50,27,48,51,52,38,52,40,49,52,39,22,49,52,44,55,70,68,40,80,55,61,66,74,73,47,93,76,73,40,72,68,54,51,50,55,50,30,25,52,54,44,24,63,84,56,56,49,80,64,73,86,70,75,88,122

Radius of gyration: 31.12 Å; Cα contacts (8 Å, |Δi|>4): 1429; chains: 2; bounding box: 80×85×80 Å

Nearest PDB structures (foldseek):
  6x68-assembly1_C  TM=8.908E-01  e=3.602E-27  Trichoplusia ni
  5lly-assembly1_C  TM=6.903E-01  e=4.396E+00  Idiomarina sp. A28L
  5y38-assembly1_A  TM=5.227E-01  e=1.373E+00  Homo sapiens
  5lly-assembly1_D  TM=4.465E-01  e=3.201E+00  Idiomarina sp. A28L
  5lly-assembly2_B  TM=4.515E-01  e=3.955E+00  Idiomarina sp. A28L

Sequence (850 aa):
MLTIPWMTRRTNKSSGPCHSLPGSATVLDFFHLLWPEQLFEMMVLETNRSAEQRAVVLGKMDPLWSPVNVPELKAFFSIVVMMGIKSLPRIWCYWSGNRALRCEWVSSIMSYTRFAKIRQYLQASNGSCVTERSDPTYDPIYKVRAIVDKLQTNFSQYYRPRRELSVDEGMIPFKGRLFFKQHMPNKPAKWGIKVWELCEAQTGYCLSFDIYTGRRRDGGTEHGLGYKVVMHLSKPYWHKGHHLYFDRYFSSPHLLEDLENRCGTYGCSTVSLHRTGLPLAARTSSLQARGDVEFFQKRNLVLTLWRDRRLVSMLSTNIDPRVDIGGNGTTRPLSVLQYNQFMGGVDRSDQYRSYYSVGRTSKKWWCYILWFLVNLSIVNAWLLFRESCHDYTSSKNYDHFQFRVDLAEQLRAGWAKRAPAHMAIMLTIPWMTRRTNKSSGPCHSLPGSATVLDFFHLLWPEQLFEMMVLETNRSAEQRAVVLGKMDPLWSPVNVPELKAFFSIVVMMGIKSLPRIWCYWSGNRALRCEWVSSIMSYTRFAKIRQYLQASNGSCVTERSDPTYDPIYKVRAIVDKLQTNFSQYYRPRRELSVDEGMIPFKGRLFFKQHMPNKPAKWGIKVWELCEAQTGYCLSFDIYTGRRRDGGTEHGLGYKVVMHLSKPYWHKGHHLYFDRYFSSPHLLEDLENRCGTYGCSTVSLHRTGLPLAARTSSLQARGDVEFFQKRNLVLTLWRDRRLVSMLSTNIDPRVDIGGNGTTRPLSVLQYNQFMGGVDRSDQYRSYYSVGRTSKKWWCYILWFLVNLSIVNAWLLFRESCHDYTSSKNYDHFQFRVDLAEQLRAGWAKRAPAHMAI

Secondary structure (DSSP, 8-state):
----GGGG---SSPPEE-----TT--HHHHHHHHS-HHHHHHHHHHHHHHHHHHHHHHTS--TT-----HHHHHHHHHHHHHHHHSB-SSGGGGG-SSTTT--HHHHTTS-HHHHHHHHHH--SS-GGGPPPTTSTT--TTGGGHHHHHHHHHHHHHSEE--SEEEEEEEEEE--S--TT-EE-TTSSS-EEEEEEEEEETTT--EEEEEE--S--SS---SS-HHHHHHHHHHGGGTTS--EEEE-TTT--HHHHHHHHHHHS-EEEEE--TTSTTS-HHHHT----STT-EEEEEETTEEEEEEESSSEEEEEESSS-S-EEE-TTS-EEEHHHHHHHHHTTHHHHHHHHHHHS------S-HHHHHHHHHHHHHHHHHHHHHHHS---S---TT--HHHHHHHHHHHHHTT-----------/----GGGG---SSPPEE-----TT--HHHHHHHHS-HHHHHHHHHHHHHHHHHHHHHHTS--TT-----HHHHHHHHHHHHHHHHSB-SSGGGGG-SSTTT--HHHHTTS-HHHHHHHHHH--SS-GGGPPPTTSTT--TTGGGHHHHHHHHHHHHHSEE--SEEEEEEEEEE--S--TT-EE-TTSSS-EEEEEEEEEETTT--EEEEEE--S--SS---SSHHHHHHHHHHHGGGTTS--EEEE-TTT--HHHHHHHHHHHS-EEEEE--TTSTTS-HHHHT----STT-EEEEEETTEEEEEEESSSEEEEEESSS-S-EEE-TTS-EEEHHHHHHHHHTTHHHHHHHHHHHS------S-HHHHHHHHHHHHHHHHHHHHHHHS---S---TT--HHHHHHHHHHHHHTT-----------

Organism: Eptatretus burgeri (NCBI:txid7764)

InterPro domains:
  IPR029526 PiggyBac transposable element-derived protein [PF13843] (29-382)

Foldseek 3Di:
DQDLPPQPPFLPDDFAWADDDDQADALQNLLCLQVNLVQLVLQLVQLQVQQVVVCVVVVHHDPLDDRDDSLLVLLLQLLLLVCLVVPDPDDCQCVDPDPVRHPCVNCQAEHPSHSVSSVVSGFRDDPVPADDPPDLPGDPLRRCVVVQVSNLVSLQNTTGAGQFKAKDKDFLQDDADAPQWAACPVDPRRIGWIKIFIFFQPQLRTNHMDTDRDDRPPDPPPVDDLLVSVCVRCVVPFPSQHEYEYEQVNDAPVSQVCSCPPGVYWYKYWHDCPHPPHDPCVVVDPDDDAQDWDWDDDNLWIWIWGDHVHITIMITSNADQDWDQDPVRRIHTPSVVVNVRRNCSNVNLVVLLVSGFGDDDDPDRSVSVVSVSSSSSLSNSQSSVVRDNHPPPCPVPCDSSNSSNSNSVVSSVVRHDPPDPDDDD/DQDLPPQPPFLPDDFAWADDDDQADALQNLLCLQVNLVQLVLQLVQLQVQQVVVCVVVVHHDPLDDRDDSLLVLLLQLLLLVCLVVPDPDDCQCVDPDPVRHPCVNCQAEHPSHSVSSVVSGFRDDPVPADDPPDLPGDPLRRCVVVQVSNLVSLQNTTGAGQFKAKDKDFLQDDDDAPQWAACPVDPRRIGWIKIFIFFQPQLRTNHMDTDRDDRPPDPPPVDDLLCSVCVRCVVPFPSQHEYEYEQVNDAPVSQVCSVPPGVYWYKYWHDCPHPPHDPCVVVDPDDDAQDKDWDDDNLWIWIWGDHVHITIMITNNADQDWDQDPVRRIHTPSVVVNVRRNCSNVNLVVLLVSGDGDDDDPDRSVSVVSVSSSSSLSNSQSSVVRDNHPPPCPVPCDSSNSSNSNSVVSSVVRHDPPDPDDDD

pLDDT: mean 89.51, std 13.79, range [23.61, 98.75]